Protein AF-A0A7R9SIX2-F1 (afdb_monomer)

Solvent-accessible surface area (backbone atoms only — not comparable to full-atom values): 56191 Å² total; per-residue (Å²): 138,90,87,80,90,85,91,90,81,87,66,89,87,70,52,80,71,59,63,58,69,70,67,70,82,78,74,97,78,80,81,81,71,81,77,77,79,84,80,83,88,87,82,89,87,85,92,86,91,78,95,73,96,77,86,84,90,78,89,86,83,78,88,83,83,97,79,77,93,83,79,78,95,75,85,88,90,85,90,82,92,77,94,72,94,61,91,65,71,63,84,66,77,56,58,68,66,59,56,51,48,49,55,48,62,78,54,49,99,52,55,65,61,62,53,38,64,74,68,63,44,60,74,62,50,53,55,48,56,75,68,67,63,55,70,67,58,32,32,53,49,32,38,51,23,23,48,71,64,33,51,66,56,34,52,53,31,48,76,74,67,30,56,53,69,47,53,51,98,60,31,46,29,28,54,35,31,10,23,61,51,60,30,48,66,42,42,54,52,42,49,77,69,67,29,63,58,75,47,51,25,68,85,39,80,47,36,25,56,39,33,7,22,49,68,29,33,44,68,37,38,53,55,42,49,74,66,70,35,67,78,81,69,67,68,50,96,39,49,82,46,44,64,46,34,8,46,76,44,64,19,45,67,34,42,55,50,44,46,76,74,68,50,73,59,74,47,52,24,67,58,48,35,32,49,58,40,53,19,22,51,72,52,29,44,67,46,36,53,54,41,53,75,74,66,42,66,71,84,46,47,28,51,92,51,39,38,32,28,57,41,34,4,26,56,67,49,29,43,69,39,36,50,57,41,46,78,72,67,46,67,55,69,47,59,27,71,59,39,40,29,37,53,30,41,8,25,55,60,64,22,49,67,40,41,50,56,40,48,75,75,62,33,66,48,70,48,54,28,75,58,42,39,30,26,61,41,35,38,58,45,96,86,66,85,69,49,63,50,49,50,54,42,47,78,68,66,30,67,59,69,55,49,26,80,62,30,44,27,39,52,42,48,23,19,70,70,51,34,37,68,49,38,46,56,48,55,75,68,76,51,60,52,61,48,45,28,77,85,68,52,30,35,51,53,40,27,66,74,52,20,56,72,36,55,56,54,56,51,50,54,57,53,67,30,47,43,71,80,46,67,90,83,50,98,73,37,32,41,36,40,43,48,64,89,55,40,52,89,91,48,94,55,60,47,49,46,61,50,51,36,50,75,68,64,52,52,71,64,50,74,39,44,66,49,45,49,52,54,51,56,36,43,71,48,44,46,61,61,54,51,50,55,51,49,54,50,52,50,49,48,54,51,50,52,52,46,49,43,68,73,66,61,66,73,87,76,69,76,94,80,71,100,83,71,64,78,62,67,61,49,53,58,45,48,55,55,58,65,28,72,67,50,48,49,47,50,54,53,48,52,54,48,49,53,51,50,52,52,51,52,51,51,52,40,72,76,39,50,81,66,41,76,73,38,65,71,55,56,54,51,51,50,45,51,50,48,51,49,53,64,58,61,65,60,78,77,68,86,66,87,54,78,69,54,56,55,50,53,53,50,42,51,53,52,52,53,52,48,48,51,56,57,51,25,65,40,56,72,56,15,53,58,41,47,49,51,54,51,43,52,51,53,49,48,56,50,49,62,72,45,42,62,57,53,49,52,54,25,55,50,44,31,65,68,39,51,89,39,80,61,22,63,41,72,69,47,16,45,52,49,47,53,42,49,47,74,64,74,63,81,59,68,67,64,78,75,47,98,64,82,68,86,52,60,70,64,50,53,52,54,50,51,52,42,45,49,54,47,39,47,48,45,47,52,50,52,52,52,51,44,51,53,54,46,54,53,50,59,74,46,38,67,60,52,28,52,52,49,43,47,55,52,50,41,52,53,47,55,57,72,69,33,79,75,54,67,82,47,60,67,70,60,44,52,50,54,45,54,56,48,45,79,56,78,47,97,85,54,44,60,47,80,40,49,85,83,46,90,82,64,73,87,58,63,66,71,47,51,51,50,46,54,47,54,49,54,57,52,56,72,67,48,74,57,64,69,62,54,50,52,46,51,52,53,57,53,71,65,63,78,75,74,90,84,92,84,88,86,82,89,78,94,72,67,72,68,58,55,53,52,51,50,54,47,53,49,54,53,48,55,56,48,50,55,54,48,52,59,44,50,56,51,51,56,53,50,52,55,51,50,54,53,49,51,53,53,48,51,54,51,51,53,52,51,51,51,53,51,52,53,51,50,53,50,52,53,51,50,53,51,52,50,52,52,50,48,53,51,50,54,52,51,55,55,58,63,72,80,111

InterPro domains:
  IPR002110 Ankyrin repeat [PF12796] (142-232)
  IPR002110 Ankyrin repeat [PF12796] (239-300)
  IPR002110 Ankyrin repeat [PF12796] (360-436)
  IPR002110 Ankyrin repeat [PF13637] (314-359)
  IPR002110 Ankyrin repeat [PR01415] (272-287)
  IPR002110 Ankyrin repeat [PR01415] (389-403)
  IPR002110 Ankyrin repeat [PS50088] (170-202)
  IPR002110 Ankyrin repeat [PS50088] (204-236)
  IPR002110 Ankyrin repeat [PS50088] (271-303)
  IPR002110 Ankyrin repeat [PS50088] (305-337)
  IPR002110 Ankyrin repeat [PS50088] (338-370)
  IPR002110 Ankyrin repeat [PS50088] (371-405)
  IPR002110 Ankyrin repeat [PS50088] (406-438)
  IPR002110 Ankyrin repeat [SM00248] (137-166)
  IPR002110 Ankyrin repeat [SM00248] (170-199)
  IPR002110 Ankyrin repeat [SM00248] (204-233)
  IPR002110 Ankyrin repeat [SM00248] (238-267)
  IPR002110 Ankyrin repeat [SM00248] (271-300)
  IPR002110 Ankyrin repeat [SM00248] (305-334)
  IPR002110 Ankyrin repeat [SM00248] (338-367)

Structure (mmCIF, N/CA/C/O backbone):
data_AF-A0A7R9SIX2-F1
#
_entry.id   AF-A0A7R9SIX2-F1
#
loop_
_atom_site.group_PDB
_atom_site.id
_atom_site.type_symbol
_atom_site.label_atom_id
_atom_site.label_alt_id
_atom_site.label_comp_id
_atom_site.label_asym_id
_atom_site.label_entity_id
_atom_site.label_seq_id
_atom_site.pdbx_PDB_ins_code
_atom_site.Cartn_x
_atom_site.Cartn_y
_atom_site.Cartn_z
_atom_site.occupancy
_atom_site.B_iso_or_equiv
_atom_site.auth_seq_id
_atom_site.auth_comp_id
_atom_site.auth_asym_id
_atom_site.auth_atom_id
_atom_site.pdbx_PDB_model_num
ATOM 1 N N . ASP A 1 1 ? 15.809 14.426 27.561 1.00 26.55 1 ASP A N 1
ATOM 2 C CA . ASP A 1 1 ? 15.326 15.773 27.916 1.00 26.55 1 ASP A CA 1
ATOM 3 C C . ASP A 1 1 ? 14.200 16.134 26.952 1.00 26.55 1 ASP A C 1
ATOM 5 O O . ASP A 1 1 ? 14.434 16.665 25.877 1.00 26.55 1 ASP A O 1
ATOM 9 N N . GLU A 1 2 ? 13.060 15.454 27.067 1.00 22.09 2 GLU A N 1
ATOM 10 C CA . GLU A 1 2 ? 11.894 15.877 27.871 1.00 22.09 2 GLU A CA 1
ATOM 11 C C . GLU A 1 2 ? 11.245 17.170 27.351 1.00 22.09 2 GLU A C 1
ATOM 13 O O . GLU A 1 2 ? 11.534 18.269 27.808 1.00 22.09 2 GLU A O 1
ATOM 18 N N . ASN A 1 3 ? 10.374 17.038 26.346 1.00 22.81 3 ASN A N 1
ATOM 19 C CA . ASN A 1 3 ? 8.930 17.234 26.528 1.00 22.81 3 ASN A CA 1
ATOM 20 C C . ASN A 1 3 ? 8.195 16.962 25.206 1.00 22.81 3 ASN A C 1
ATOM 22 O O . ASN A 1 3 ? 8.352 17.661 24.206 1.00 22.81 3 ASN A O 1
ATOM 26 N N . VAL A 1 4 ? 7.418 15.881 25.223 1.00 26.28 4 VAL A N 1
ATOM 27 C CA . VAL A 1 4 ? 6.617 15.311 24.134 1.00 26.28 4 VAL A CA 1
ATOM 28 C C . VAL A 1 4 ? 5.146 15.348 24.557 1.00 26.28 4 VAL A C 1
ATOM 30 O O . VAL A 1 4 ? 4.855 15.135 25.728 1.00 26.28 4 VAL A O 1
ATOM 33 N N . SER A 1 5 ? 4.254 15.492 23.563 1.00 21.80 5 SER A N 1
ATOM 34 C CA . SER A 1 5 ? 2.783 15.300 23.597 1.00 21.80 5 SER A CA 1
ATOM 35 C C . SER A 1 5 ? 2.000 16.444 24.266 1.00 21.80 5 SER A C 1
ATOM 37 O O . SER A 1 5 ? 2.466 17.025 25.229 1.00 21.80 5 SER A O 1
ATOM 39 N N . VAL A 1 6 ? 0.845 16.939 23.815 1.00 22.84 6 VAL A N 1
ATOM 40 C CA . VAL A 1 6 ? -0.260 16.532 22.921 1.00 22.84 6 VAL A CA 1
ATOM 41 C C . VAL A 1 6 ? -0.715 17.860 22.255 1.00 22.84 6 VAL A C 1
ATOM 43 O O . VAL A 1 6 ? -0.544 18.914 22.850 1.00 22.84 6 VAL A O 1
ATOM 46 N N . VAL A 1 7 ? -1.118 17.969 20.983 1.00 23.61 7 VAL A N 1
ATOM 47 C CA . VAL A 1 7 ? -2.522 17.904 20.551 1.00 23.61 7 VAL A CA 1
ATOM 48 C C . VAL A 1 7 ? -2.615 17.887 19.009 1.00 23.61 7 VAL A C 1
ATOM 50 O O . VAL A 1 7 ? -2.410 18.901 18.342 1.00 23.61 7 VAL A O 1
ATOM 53 N N . PHE A 1 8 ? -3.065 16.762 18.451 1.00 23.70 8 PHE A N 1
ATOM 54 C CA . PHE A 1 8 ? -3.509 16.606 17.062 1.00 23.70 8 PHE A CA 1
ATOM 55 C C . PHE A 1 8 ? -4.979 16.157 17.052 1.00 23.70 8 PHE A C 1
ATOM 57 O O . PHE A 1 8 ? -5.256 15.051 17.484 1.00 23.70 8 PHE A O 1
ATOM 64 N N . SER A 1 9 ? -5.899 16.994 16.552 1.00 25.52 9 SER A N 1
ATOM 65 C CA . SER A 1 9 ? -7.076 16.595 15.738 1.00 25.52 9 SER A CA 1
ATOM 66 C C . SER A 1 9 ? -8.026 17.787 15.523 1.00 25.52 9 SER A C 1
ATOM 68 O O . SER A 1 9 ? -9.092 17.879 16.124 1.00 25.52 9 SER A O 1
ATOM 70 N N . ALA A 1 10 ? -7.629 18.741 14.677 1.00 25.58 10 ALA A N 1
ATOM 71 C CA . ALA A 1 10 ? -8.537 19.696 14.023 1.00 25.58 10 ALA A CA 1
ATOM 72 C C . ALA A 1 10 ? -7.799 20.418 12.879 1.00 25.58 10 ALA A C 1
ATOM 74 O O . ALA A 1 10 ? -7.688 21.640 12.872 1.00 25.58 10 ALA A O 1
ATOM 75 N N . GLN A 1 11 ? -7.204 19.673 11.938 1.00 26.19 11 GLN A N 1
ATOM 76 C CA . GLN A 1 11 ? -6.428 20.290 10.849 1.00 26.19 11 GLN A CA 1
ATOM 77 C C . GLN A 1 11 ? -6.336 19.446 9.565 1.00 26.19 11 GLN A C 1
ATOM 79 O O . GLN A 1 11 ? -5.354 19.528 8.841 1.00 26.19 11 GLN A O 1
ATOM 84 N N . CYS A 1 12 ? -7.371 18.666 9.229 1.00 25.36 12 CYS A N 1
ATOM 85 C CA . CYS A 1 12 ? -7.403 17.900 7.968 1.00 25.36 12 CYS A CA 1
ATOM 86 C C . CYS A 1 12 ? -8.266 18.502 6.842 1.00 25.36 12 CYS A C 1
ATOM 88 O O . CYS A 1 12 ? -8.410 17.873 5.803 1.00 25.36 12 CYS A O 1
ATOM 90 N N . SER A 1 13 ? -8.774 19.737 6.965 1.00 26.16 13 SER A N 1
ATOM 91 C CA . SER A 1 13 ? -9.446 20.426 5.838 1.00 26.16 13 SER A CA 1
ATOM 92 C C . SER A 1 13 ? -8.843 21.781 5.441 1.00 26.16 13 SER A C 1
ATOM 94 O O . SER A 1 13 ? -9.340 22.422 4.521 1.00 26.16 13 SER A O 1
ATOM 96 N N . ARG A 1 14 ? -7.754 22.233 6.085 1.00 27.12 14 ARG A N 1
ATOM 97 C CA . ARG A 1 14 ? -7.149 23.560 5.817 1.00 27.12 14 ARG A CA 1
ATOM 98 C C . ARG A 1 14 ? -5.635 23.585 5.575 1.00 27.12 14 ARG A C 1
ATOM 100 O O . ARG A 1 14 ? -5.094 24.664 5.358 1.00 27.12 14 ARG A O 1
ATOM 107 N N . VAL A 1 15 ? -4.950 22.438 5.565 1.00 27.41 15 VAL A N 1
ATOM 108 C CA . VAL A 1 15 ? -3.484 22.386 5.345 1.00 27.41 15 VAL A CA 1
ATOM 109 C C . VAL A 1 15 ? -3.100 21.946 3.926 1.00 27.41 15 VAL A C 1
ATOM 111 O O . VAL A 1 15 ? -2.023 22.296 3.455 1.00 27.41 15 VAL A O 1
ATOM 114 N N . VAL A 1 16 ? -4.013 21.343 3.156 1.00 29.06 16 VAL A N 1
ATOM 115 C CA . VAL A 1 16 ? -3.736 20.982 1.748 1.00 29.06 16 VAL A CA 1
ATOM 116 C C . VAL A 1 16 ? -3.582 22.218 0.838 1.00 29.06 16 VAL A C 1
ATOM 118 O O . VAL A 1 16 ? -3.000 22.120 -0.233 1.00 29.06 16 VAL A O 1
ATOM 121 N N . SER A 1 17 ? -4.002 23.415 1.270 1.00 28.91 17 SER A N 1
ATOM 122 C CA . SER A 1 17 ? -3.916 24.638 0.455 1.00 28.91 17 SER A CA 1
ATOM 123 C C . SER A 1 17 ? -2.762 25.592 0.795 1.00 28.91 17 SER A C 1
ATOM 125 O O . SER A 1 17 ? -2.601 26.585 0.093 1.00 28.91 17 SER A O 1
ATOM 127 N N . ARG A 1 18 ? -1.965 25.363 1.853 1.00 27.31 18 ARG A N 1
ATOM 128 C CA . ARG A 1 18 ? -0.882 26.304 2.235 1.00 27.31 18 ARG A CA 1
ATOM 129 C C . ARG A 1 18 ? 0.537 25.793 2.007 1.00 27.31 18 ARG A C 1
ATOM 131 O O . ARG A 1 18 ? 1.402 26.618 1.739 1.00 27.31 18 ARG A O 1
ATOM 138 N N . GLU A 1 19 ? 0.762 24.481 1.991 1.00 26.97 19 GLU A N 1
ATOM 139 C CA . GLU A 1 19 ? 2.064 23.916 1.588 1.00 26.97 19 GLU A CA 1
ATOM 140 C C . GLU A 1 19 ? 2.154 23.624 0.081 1.00 26.97 19 GLU A C 1
ATOM 142 O O . GLU A 1 19 ? 3.246 23.564 -0.476 1.00 26.97 19 GLU A O 1
ATOM 147 N N . TRP A 1 20 ? 1.014 23.568 -0.620 1.00 27.20 20 TRP A N 1
ATOM 148 C CA . TRP A 1 20 ? 0.989 23.550 -2.089 1.00 27.20 20 TRP A CA 1
ATOM 149 C C . TRP A 1 20 ? 1.335 24.919 -2.705 1.00 27.20 20 TRP A C 1
ATOM 151 O O . TRP A 1 20 ? 1.938 24.968 -3.773 1.00 27.20 20 TRP A O 1
ATOM 161 N N . CYS A 1 21 ? 1.065 26.034 -2.010 1.00 27.34 21 CYS A N 1
ATOM 162 C CA . CYS A 1 21 ? 1.412 27.384 -2.486 1.00 27.34 21 CYS A CA 1
ATOM 163 C C . CYS A 1 21 ? 2.883 27.785 -2.269 1.00 27.34 21 CYS A C 1
ATOM 165 O O . CYS A 1 21 ? 3.315 28.807 -2.803 1.00 27.34 21 CYS A O 1
ATOM 167 N N . THR A 1 22 ? 3.674 27.028 -1.504 1.00 28.62 22 THR A N 1
ATOM 168 C CA . THR A 1 22 ? 5.099 27.339 -1.276 1.00 28.62 22 THR A CA 1
ATOM 169 C C . THR A 1 22 ? 6.051 26.509 -2.139 1.00 28.62 22 THR A C 1
ATOM 171 O O . THR A 1 22 ? 7.199 26.916 -2.316 1.00 28.62 22 THR A O 1
ATOM 174 N N . MET A 1 23 ? 5.580 25.424 -2.769 1.00 27.36 23 MET A N 1
ATOM 175 C CA . MET A 1 23 ? 6.360 24.656 -3.755 1.00 27.36 23 MET A CA 1
ATOM 176 C C . MET A 1 23 ? 6.171 25.113 -5.212 1.00 27.36 23 MET A C 1
ATOM 178 O O . MET A 1 23 ? 6.936 24.712 -6.086 1.00 27.36 23 MET A O 1
ATOM 182 N N . GLU A 1 24 ? 5.234 26.022 -5.487 1.00 27.50 24 GLU A N 1
ATOM 183 C CA . GLU A 1 24 ? 4.927 26.511 -6.842 1.00 27.50 24 GLU A CA 1
ATOM 184 C C . GLU A 1 24 ? 5.914 27.571 -7.386 1.00 27.50 24 GLU A C 1
ATOM 186 O O . GLU A 1 24 ? 5.662 28.214 -8.401 1.00 27.50 24 GLU A O 1
ATOM 191 N N . LYS A 1 25 ? 7.075 27.772 -6.743 1.00 29.83 25 LYS A N 1
ATOM 192 C CA . LYS A 1 25 ? 8.050 28.808 -7.144 1.00 29.83 25 LYS A CA 1
ATOM 193 C C . LYS A 1 25 ? 9.198 28.351 -8.047 1.00 29.83 25 LYS A C 1
ATOM 195 O O . LYS A 1 25 ? 10.085 29.158 -8.320 1.00 29.83 25 LYS A O 1
ATOM 200 N N . LYS A 1 26 ? 9.212 27.117 -8.562 1.00 32.84 26 LYS A N 1
ATOM 201 C CA . LYS A 1 26 ? 10.248 26.687 -9.526 1.00 32.84 26 LYS A CA 1
ATOM 202 C C . LYS A 1 26 ? 9.713 25.749 -10.619 1.00 32.84 26 LYS A C 1
ATOM 204 O O . LYS A 1 26 ? 9.913 24.546 -10.537 1.00 32.84 26 LYS A O 1
ATOM 209 N N . SER A 1 27 ? 9.060 26.293 -11.653 1.00 26.39 27 SER A N 1
ATOM 210 C CA . SER A 1 27 ? 9.216 25.898 -13.078 1.00 26.39 27 SER A CA 1
ATOM 211 C C . SER A 1 27 ? 8.217 26.649 -14.002 1.00 26.39 27 SER A C 1
ATOM 213 O O . SER A 1 27 ? 7.154 27.059 -13.541 1.00 26.39 27 SER A O 1
ATOM 215 N N . PRO A 1 28 ? 8.531 26.881 -15.296 1.00 29.55 28 PRO A N 1
ATOM 216 C CA . PRO A 1 28 ? 7.933 27.955 -16.110 1.00 29.55 28 PRO A CA 1
ATOM 217 C C . PRO A 1 28 ? 6.726 27.554 -16.997 1.00 29.55 28 PRO A C 1
ATOM 219 O O . PRO A 1 28 ? 6.652 27.966 -18.154 1.00 29.55 28 PRO A O 1
ATOM 222 N N . HIS A 1 29 ? 5.756 26.767 -16.511 1.00 28.55 29 HIS A N 1
ATOM 223 C CA . HIS A 1 29 ? 4.649 26.267 -17.364 1.00 28.55 29 HIS A CA 1
ATOM 224 C C . HIS A 1 29 ? 3.205 26.578 -16.914 1.00 28.55 29 HIS A C 1
ATOM 226 O O . HIS A 1 29 ? 2.261 26.074 -17.515 1.00 28.55 29 HIS A O 1
ATOM 232 N N . ALA A 1 30 ? 2.986 27.472 -15.943 1.00 29.70 30 ALA A N 1
ATOM 233 C CA . ALA A 1 30 ? 1.647 27.742 -15.388 1.00 29.70 30 ALA A CA 1
ATOM 234 C C . ALA A 1 30 ? 0.978 29.073 -15.821 1.00 29.70 30 ALA A C 1
ATOM 236 O O . ALA A 1 30 ? 0.032 29.516 -15.177 1.00 29.70 30 ALA A O 1
ATOM 237 N N . GLN A 1 31 ? 1.414 29.733 -16.904 1.00 31.58 31 GLN A N 1
ATOM 238 C CA . GLN A 1 31 ? 0.835 31.029 -17.322 1.00 31.58 31 GLN A CA 1
ATOM 239 C C . GLN A 1 31 ? -0.328 30.949 -18.330 1.00 31.58 31 GLN A C 1
ATOM 241 O O . GLN A 1 31 ? -0.985 31.958 -18.569 1.00 31.58 31 GLN A O 1
ATOM 246 N N . SER A 1 32 ? -0.662 29.777 -18.881 1.00 29.61 32 SER A N 1
ATOM 247 C CA . SER A 1 32 ? -1.677 29.689 -19.950 1.00 29.61 32 SER A CA 1
ATOM 248 C C . SER A 1 32 ? -3.119 29.440 -19.477 1.00 29.61 32 SER A C 1
ATOM 250 O O . SER A 1 32 ? -4.038 29.562 -20.282 1.00 29.61 32 SER A O 1
ATOM 252 N N . PHE A 1 33 ? -3.357 29.097 -18.205 1.00 25.28 33 PHE A N 1
ATOM 253 C CA . PHE A 1 33 ? -4.696 28.682 -17.738 1.00 25.28 33 PHE A CA 1
ATOM 254 C C . PHE A 1 33 ? -5.484 29.773 -16.991 1.00 25.28 33 PHE A C 1
ATOM 256 O O . PHE A 1 33 ? -6.696 29.660 -16.822 1.00 25.28 33 PHE A O 1
ATOM 263 N N . ALA A 1 34 ? -4.834 30.873 -16.598 1.00 26.48 34 ALA A N 1
ATOM 264 C CA . ALA A 1 34 ? -5.468 31.956 -15.839 1.00 26.48 34 ALA A CA 1
ATOM 265 C C . ALA A 1 34 ? -6.322 32.920 -16.694 1.00 26.48 34 ALA A C 1
ATOM 267 O O . ALA A 1 34 ? -7.000 33.789 -16.147 1.00 26.48 34 ALA A O 1
ATOM 268 N N . HIS A 1 35 ? -6.325 32.778 -18.025 1.00 28.73 35 HIS A N 1
ATOM 269 C CA . HIS A 1 35 ? -7.012 33.714 -18.925 1.00 28.73 35 HIS A CA 1
ATOM 270 C C . HIS A 1 35 ? -8.451 33.295 -19.303 1.00 28.73 35 HIS A C 1
ATOM 272 O O . HIS A 1 35 ? -9.189 34.096 -19.874 1.00 28.73 35 HIS A O 1
ATOM 278 N N . ALA A 1 36 ? -8.887 32.074 -18.965 1.00 28.45 36 ALA A N 1
ATOM 279 C CA . ALA A 1 36 ? -10.140 31.505 -19.483 1.00 28.45 36 ALA A CA 1
ATOM 280 C C . ALA A 1 36 ? -11.365 31.584 -18.541 1.00 28.45 36 ALA A C 1
ATOM 282 O O . ALA A 1 36 ? -12.467 31.257 -18.965 1.00 28.45 36 ALA A O 1
ATOM 283 N N . VAL A 1 37 ? -11.231 32.045 -17.288 1.00 28.47 37 VAL A N 1
ATOM 284 C CA . VAL A 1 37 ? -12.336 32.003 -16.290 1.00 28.47 37 VAL A CA 1
ATOM 285 C C . VAL A 1 37 ? -12.958 33.387 -16.003 1.00 28.47 37 VAL A C 1
ATOM 287 O O . VAL A 1 37 ? -13.788 33.546 -15.116 1.00 28.47 37 VAL A O 1
ATOM 290 N N . LYS A 1 38 ? -12.617 34.424 -16.780 1.00 28.33 38 LYS A N 1
ATOM 291 C CA . LYS A 1 38 ? -13.071 35.811 -16.533 1.00 28.33 38 LYS A CA 1
ATOM 292 C C . LYS A 1 38 ? -14.392 36.233 -17.195 1.00 28.33 38 LYS A C 1
ATOM 294 O O . LYS A 1 38 ? -14.785 37.385 -17.033 1.00 28.33 38 LYS A O 1
ATOM 299 N N . HIS A 1 39 ? -15.106 35.347 -17.888 1.00 30.78 39 HIS A N 1
ATOM 300 C CA . HIS A 1 39 ? -16.337 35.726 -18.592 1.00 30.78 39 HIS A CA 1
ATOM 301 C C . HIS A 1 39 ? -17.495 34.758 -18.347 1.00 30.78 39 HIS A C 1
ATOM 303 O O . HIS A 1 39 ? -17.696 33.841 -19.129 1.00 30.78 39 HIS A O 1
ATOM 309 N N . LEU A 1 40 ? -18.289 35.018 -17.301 1.00 25.77 40 LEU A N 1
ATOM 310 C CA . LEU A 1 40 ? -19.708 34.641 -17.192 1.00 25.77 40 LEU A CA 1
ATOM 311 C C . LEU A 1 40 ? -20.410 35.624 -16.215 1.00 25.77 40 LEU A C 1
ATOM 313 O O . LEU A 1 40 ? -19.867 35.876 -15.138 1.00 25.77 40 LEU A O 1
ATOM 317 N N . PRO A 1 41 ? -21.561 36.238 -16.572 1.00 26.70 41 PRO A N 1
ATOM 318 C CA . PRO A 1 41 ? -22.176 37.329 -15.802 1.00 26.70 41 PRO A CA 1
ATOM 319 C C . PRO A 1 41 ? -23.240 36.852 -14.780 1.00 26.70 41 PRO A C 1
ATOM 321 O O . PRO A 1 41 ? -23.784 35.758 -14.936 1.00 26.70 41 PRO A O 1
ATOM 324 N N . PRO A 1 42 ? -23.604 37.672 -13.766 1.00 30.72 42 PRO A N 1
ATOM 325 C CA . PRO A 1 42 ? -24.564 37.310 -12.717 1.00 30.72 42 PRO A CA 1
ATOM 326 C C . PRO A 1 42 ? -25.994 37.820 -13.004 1.00 30.72 42 PRO A C 1
ATOM 328 O O . PRO A 1 42 ? -26.175 38.896 -13.577 1.00 30.72 42 PRO A O 1
ATOM 331 N N . LYS A 1 43 ? -27.032 37.111 -12.529 1.00 22.89 43 LYS A N 1
ATOM 332 C CA . LYS A 1 43 ? -28.416 37.629 -12.449 1.00 22.89 43 LYS A CA 1
ATOM 333 C C . LYS A 1 43 ? -29.010 37.515 -11.028 1.00 22.89 43 LYS A C 1
ATOM 335 O O . LYS A 1 43 ? -29.109 36.428 -10.478 1.00 22.89 43 LYS A O 1
ATOM 340 N N . ARG A 1 44 ? -29.363 38.710 -10.515 1.00 24.61 44 ARG A N 1
ATOM 341 C CA . ARG A 1 44 ? -30.387 39.204 -9.542 1.00 24.61 44 ARG A CA 1
ATOM 342 C C . ARG A 1 44 ? -31.566 38.258 -9.208 1.00 24.61 44 ARG A C 1
ATOM 344 O O . ARG A 1 44 ? -31.901 37.454 -10.062 1.00 24.61 44 ARG A O 1
ATOM 351 N N . GLN A 1 45 ? -32.357 38.354 -8.122 1.00 24.42 45 GLN A N 1
ATOM 352 C CA . GLN A 1 45 ? -32.664 39.279 -6.987 1.00 24.42 45 GLN A CA 1
ATOM 353 C C . GLN A 1 45 ? -33.675 38.494 -6.076 1.00 24.42 45 GLN A C 1
ATOM 355 O O . GLN A 1 45 ? -34.282 37.567 -6.598 1.00 24.42 45 GLN A O 1
ATOM 360 N N . GLN A 1 46 ? -33.920 38.683 -4.765 1.00 23.06 46 GLN A N 1
ATOM 361 C CA . GLN A 1 46 ? -34.574 39.800 -4.032 1.00 23.06 46 GLN A CA 1
ATOM 362 C C . GLN A 1 46 ? -34.723 39.354 -2.539 1.00 23.06 46 GLN A C 1
ATOM 364 O O . GLN A 1 46 ? -35.149 38.233 -2.292 1.00 23.06 46 GLN A O 1
ATOM 369 N N . SER A 1 47 ? -34.124 40.047 -1.558 1.00 23.66 47 SER A N 1
ATOM 370 C CA . SER A 1 47 ? -34.707 40.989 -0.562 1.00 23.66 47 SER A CA 1
ATOM 371 C C . SER A 1 47 ? -35.551 40.415 0.599 1.00 23.66 47 SER A C 1
ATOM 373 O O . SER A 1 47 ? -36.623 39.866 0.371 1.00 23.66 47 SER A O 1
ATOM 375 N N . GLY A 1 48 ? -35.134 40.707 1.843 1.00 22.81 48 GLY A N 1
ATOM 376 C CA . GLY A 1 48 ? -35.966 40.635 3.056 1.00 22.81 48 GLY A CA 1
ATOM 377 C C . GLY A 1 48 ? -35.151 40.619 4.358 1.00 22.81 48 GLY A C 1
ATOM 378 O O . GLY A 1 48 ? -34.695 39.571 4.790 1.00 22.81 48 GLY A O 1
ATOM 379 N N . SER A 1 49 ? -34.938 41.786 4.963 1.00 21.42 49 SER A N 1
ATOM 380 C CA . SER A 1 49 ? -34.153 42.032 6.182 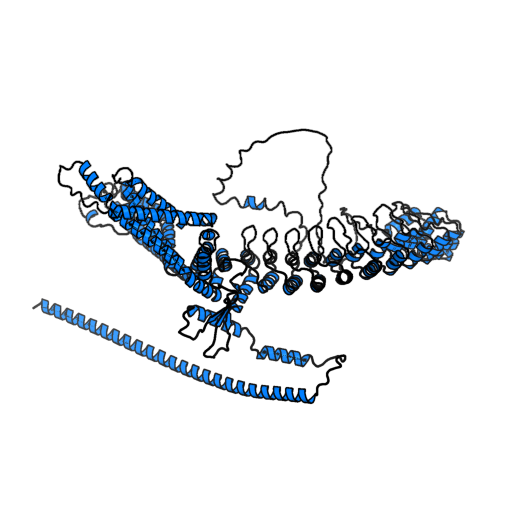1.00 21.42 49 SER A CA 1
ATOM 381 C C . SER A 1 49 ? -34.838 41.580 7.479 1.00 21.42 49 SER A C 1
ATOM 383 O O . SER A 1 49 ? -35.975 41.982 7.706 1.00 21.42 49 SER A O 1
ATOM 385 N N . LEU A 1 50 ? -34.112 40.922 8.394 1.00 22.86 50 LEU A N 1
ATOM 386 C CA . LEU A 1 50 ? -34.260 41.133 9.843 1.00 22.86 50 LEU A CA 1
ATOM 387 C C . LEU A 1 50 ? -32.995 40.668 10.594 1.00 22.86 50 LEU A C 1
ATOM 389 O O . LEU A 1 50 ? -32.545 39.536 10.446 1.00 22.86 50 LEU A O 1
ATOM 393 N N . ASN A 1 51 ? -32.416 41.578 11.380 1.00 23.25 51 ASN A N 1
ATOM 394 C CA . ASN A 1 51 ? -31.275 41.352 12.267 1.00 23.25 51 ASN A CA 1
ATOM 395 C C . ASN A 1 51 ? -31.651 40.399 13.411 1.00 23.25 51 ASN A C 1
ATOM 397 O O . ASN A 1 51 ? -32.390 40.810 14.301 1.00 23.25 51 ASN A O 1
ATOM 401 N N . VAL A 1 52 ? -31.061 39.200 13.453 1.00 24.67 52 VAL A N 1
ATOM 402 C CA . VAL A 1 52 ? -30.807 38.445 14.693 1.00 24.67 52 VAL A CA 1
ATOM 403 C C . VAL A 1 52 ? -29.466 37.723 14.544 1.00 24.67 52 VAL A C 1
ATOM 405 O O . VAL A 1 52 ? -29.223 37.004 13.578 1.00 24.67 52 VAL A O 1
ATOM 408 N N . ARG A 1 53 ? -28.571 37.969 15.499 1.00 22.11 53 ARG A N 1
ATOM 409 C CA . ARG A 1 53 ? -27.229 37.394 15.616 1.00 22.11 53 ARG A CA 1
ATOM 410 C C . ARG A 1 53 ? -27.369 35.910 15.994 1.00 22.11 53 ARG A C 1
ATOM 412 O O . ARG A 1 53 ? -27.755 35.611 17.117 1.00 22.11 53 ARG A O 1
ATOM 419 N N . LEU A 1 54 ? -27.095 35.006 15.054 1.00 22.16 54 LEU A N 1
ATOM 420 C CA . LEU A 1 54 ? -27.033 33.553 15.259 1.00 22.16 54 LEU A CA 1
ATOM 421 C C . LEU A 1 54 ? -25.607 33.082 14.944 1.00 22.16 54 LEU A C 1
ATOM 423 O O . LEU A 1 54 ? -25.205 33.042 13.783 1.00 22.16 54 LEU A O 1
ATOM 427 N N . GLU A 1 55 ? -24.839 32.758 15.983 1.00 23.34 55 GLU A N 1
ATOM 428 C CA . GLU A 1 55 ? -23.591 31.996 15.869 1.00 23.34 55 GLU A CA 1
ATOM 429 C C . GLU A 1 55 ? -23.915 30.488 15.858 1.00 23.34 55 GLU A C 1
ATOM 431 O O . GLU A 1 55 ? -24.657 30.027 16.727 1.00 23.34 55 GLU A O 1
ATOM 436 N N . PRO A 1 56 ? -23.390 29.696 14.903 1.00 25.78 56 PRO A N 1
ATOM 437 C CA . PRO A 1 56 ? -23.506 28.243 14.927 1.00 25.78 56 PRO A CA 1
ATOM 438 C C . PRO A 1 56 ? -22.332 27.590 15.677 1.00 25.78 56 PRO A C 1
ATOM 440 O O . PRO A 1 56 ? -21.165 27.730 15.307 1.00 25.78 56 PRO A O 1
ATOM 443 N N . ILE A 1 57 ? -22.688 26.831 16.715 1.00 22.89 57 ILE A N 1
ATOM 444 C CA . ILE A 1 57 ? -21.837 25.968 17.542 1.00 22.89 57 ILE A CA 1
ATOM 445 C C . ILE A 1 57 ? -21.370 24.761 16.709 1.00 22.89 57 ILE A C 1
ATOM 447 O O . ILE A 1 57 ? -22.187 23.982 16.218 1.00 22.89 57 ILE A O 1
ATOM 451 N N . LEU A 1 58 ? -20.051 24.597 16.554 1.00 25.08 58 LEU A N 1
ATOM 452 C CA . LEU A 1 58 ? -19.407 23.456 15.894 1.00 25.08 58 LEU A CA 1
ATOM 453 C C . LEU A 1 58 ? -18.499 22.731 16.899 1.00 25.08 58 LEU A C 1
ATOM 455 O O . LEU A 1 58 ? -17.497 23.274 17.365 1.00 25.08 58 LEU A O 1
ATOM 459 N N . ASN A 1 59 ? -18.916 21.501 17.208 1.00 24.34 59 ASN A N 1
ATOM 460 C CA . ASN A 1 59 ? -18.343 20.516 18.124 1.00 24.34 59 ASN A CA 1
ATOM 461 C C . ASN A 1 59 ? -16.825 20.307 17.996 1.00 24.34 59 ASN A C 1
ATOM 463 O O . ASN A 1 59 ? -16.297 20.084 16.903 1.00 24.34 59 ASN A O 1
ATOM 467 N N . ARG A 1 60 ? -16.160 20.251 19.157 1.00 22.75 60 ARG A N 1
ATOM 468 C CA . ARG A 1 60 ? -14.859 19.611 19.381 1.00 22.75 60 ARG A CA 1
ATOM 469 C C . ARG A 1 60 ? -15.107 18.243 20.023 1.00 22.75 60 ARG A C 1
ATOM 471 O O . ARG A 1 60 ? -15.852 18.155 20.984 1.00 22.75 60 ARG A O 1
ATOM 478 N N . SER A 1 61 ? -14.454 17.202 19.520 1.00 23.94 61 SER A N 1
ATOM 479 C CA . SER A 1 61 ? -14.239 15.948 20.253 1.00 23.94 61 SER A CA 1
ATOM 480 C C . SER A 1 61 ? -12.846 15.439 19.886 1.00 23.94 61 SER A C 1
ATOM 482 O O . SER A 1 61 ? -12.620 14.973 18.763 1.00 23.94 61 SER A O 1
ATOM 484 N N . LYS A 1 62 ? -11.895 15.633 20.803 1.00 24.94 62 LYS A N 1
ATOM 485 C CA . LYS A 1 62 ? -10.541 15.073 20.752 1.00 24.94 62 LYS A CA 1
ATOM 486 C C . LYS A 1 62 ? -10.531 13.723 21.460 1.00 24.94 62 LYS A C 1
ATOM 488 O O . LYS A 1 62 ? -11.215 13.536 22.456 1.00 24.94 62 LYS A O 1
ATOM 493 N N . TRP A 1 63 ? -9.749 12.819 20.892 1.00 22.45 63 TRP A N 1
ATOM 494 C CA . TRP A 1 63 ? -9.502 11.455 21.343 1.00 22.45 63 TRP A CA 1
ATOM 495 C C . TRP A 1 63 ? -8.467 11.444 22.483 1.00 22.45 63 TRP A C 1
ATOM 497 O O . TRP A 1 63 ? -7.523 12.234 22.437 1.00 22.45 63 TRP A O 1
ATOM 507 N N . ILE A 1 64 ? -8.636 10.557 23.471 1.00 24.17 64 ILE A N 1
ATOM 508 C CA . ILE A 1 64 ? -7.700 10.315 24.586 1.00 24.17 64 ILE A CA 1
ATOM 509 C C . ILE A 1 64 ? -7.228 8.850 24.523 1.00 24.17 64 ILE A C 1
ATOM 511 O O . ILE A 1 64 ? -8.042 7.951 24.317 1.00 24.17 64 ILE A O 1
ATOM 515 N N . ASP A 1 65 ? -5.915 8.638 24.669 1.00 22.14 65 ASP A N 1
ATOM 516 C CA . ASP A 1 65 ? -5.222 7.338 24.668 1.00 22.14 65 ASP A CA 1
ATOM 517 C C . ASP A 1 65 ? -5.405 6.557 26.001 1.00 22.14 65 ASP A C 1
ATOM 519 O O . ASP A 1 65 ? -5.387 7.167 27.072 1.00 22.14 65 ASP A O 1
ATOM 523 N N . PRO A 1 66 ? -5.499 5.208 25.989 1.00 25.19 66 PRO A N 1
ATOM 524 C CA . PRO A 1 66 ? -5.820 4.391 27.167 1.00 25.19 66 PRO A CA 1
ATOM 525 C C . PRO A 1 66 ? -4.588 3.761 27.858 1.00 25.19 66 PRO A C 1
ATOM 527 O O . PRO A 1 66 ? -4.476 2.535 27.938 1.00 25.19 66 PRO A O 1
ATOM 530 N N . LYS A 1 67 ? -3.639 4.563 28.370 1.00 24.22 67 LYS A N 1
ATOM 531 C CA . LYS A 1 67 ? -2.465 4.024 29.108 1.00 24.22 67 LYS A CA 1
ATOM 532 C C . LYS A 1 67 ? -2.169 4.580 30.504 1.00 24.22 67 LYS A C 1
ATOM 534 O O . LYS A 1 67 ? -1.339 3.985 31.184 1.00 24.22 67 LYS A O 1
ATOM 539 N N . ASP A 1 68 ? -2.906 5.568 31.005 1.00 26.56 68 ASP A N 1
ATOM 540 C CA . ASP A 1 68 ? -2.566 6.204 32.294 1.00 26.56 68 ASP A CA 1
ATOM 541 C C . ASP A 1 68 ? -3.390 5.734 33.510 1.00 26.56 68 ASP A C 1
ATOM 543 O O . ASP A 1 68 ? -3.328 6.326 34.585 1.00 26.56 68 ASP A O 1
ATOM 547 N N . TRP A 1 69 ? -4.125 4.622 33.419 1.00 26.33 69 TRP A N 1
ATOM 548 C CA . TRP A 1 69 ? -5.072 4.225 34.475 1.00 26.33 69 TRP A CA 1
ATOM 549 C C . TRP A 1 69 ? -4.497 3.409 35.653 1.00 26.33 69 TRP A C 1
ATOM 551 O O . TRP A 1 69 ? -5.231 2.647 36.281 1.00 26.33 69 TRP A O 1
ATOM 561 N N . ARG A 1 70 ? -3.198 3.525 35.988 1.00 24.72 70 ARG A N 1
ATOM 562 C CA . ARG A 1 70 ? -2.629 2.792 37.150 1.00 24.72 70 ARG A CA 1
ATOM 563 C C . ARG A 1 70 ? -1.634 3.508 38.068 1.00 24.72 70 ARG A C 1
ATOM 565 O O . ARG A 1 70 ? -1.193 2.871 39.021 1.00 24.72 70 ARG A O 1
ATOM 572 N N . GLN A 1 71 ? -1.308 4.787 37.898 1.00 25.58 71 GLN A N 1
ATOM 573 C CA . GLN A 1 71 ? -0.383 5.460 38.828 1.00 25.58 71 GLN A CA 1
ATOM 574 C C . GLN A 1 71 ? -0.706 6.946 39.027 1.00 25.58 71 GLN A C 1
ATOM 576 O O . GLN A 1 71 ? -0.056 7.790 38.430 1.00 25.58 71 GLN A O 1
ATOM 581 N N . SER A 1 72 ? -1.666 7.267 39.898 1.00 23.14 72 SER A N 1
ATOM 582 C CA . SER A 1 72 ? -1.685 8.543 40.647 1.00 23.14 72 SER A CA 1
ATOM 583 C C . SER A 1 72 ? -2.828 8.581 41.669 1.00 23.14 72 SER A C 1
ATOM 585 O O . SER A 1 72 ? -3.746 9.392 41.618 1.00 23.14 72 SER A O 1
ATOM 587 N N . ILE A 1 73 ? -2.754 7.700 42.667 1.00 30.28 73 ILE A N 1
ATOM 588 C CA . ILE A 1 73 ? -3.242 8.070 43.998 1.00 30.28 73 ILE A CA 1
ATOM 589 C C . ILE A 1 73 ? -2.094 8.867 44.617 1.00 30.28 73 ILE A C 1
ATOM 591 O O . ILE A 1 73 ? -1.107 8.251 45.011 1.00 30.28 73 ILE A O 1
ATOM 595 N N . ASN A 1 74 ? -2.172 10.202 44.574 1.00 22.95 74 ASN A N 1
ATOM 596 C CA . ASN A 1 74 ? -1.695 11.149 45.597 1.00 22.95 74 ASN A CA 1
ATOM 597 C C . ASN A 1 74 ? -1.640 12.596 45.059 1.00 22.95 74 ASN A C 1
ATOM 599 O O . ASN A 1 74 ? -1.167 12.833 43.955 1.00 22.95 74 ASN A O 1
ATOM 603 N N . GLU A 1 75 ? -2.068 13.524 45.925 1.00 23.98 75 GLU A N 1
ATOM 604 C CA . GLU A 1 75 ? -1.708 14.956 45.987 1.00 23.98 75 GLU A CA 1
ATOM 605 C C . GLU A 1 75 ? -2.417 15.981 45.061 1.00 23.98 75 GLU A C 1
ATOM 607 O O . GLU A 1 75 ? -2.062 16.216 43.916 1.00 23.98 75 GLU A O 1
ATOM 612 N N . THR A 1 76 ? -3.438 16.617 45.660 1.00 24.30 76 THR A N 1
ATOM 613 C CA . THR A 1 76 ? -3.661 18.076 45.838 1.00 24.30 76 THR A CA 1
ATOM 614 C C . THR A 1 76 ? -3.537 19.089 44.678 1.00 24.30 76 THR A C 1
ATOM 616 O O . THR A 1 76 ? -2.454 19.371 44.187 1.00 24.30 76 THR A O 1
ATOM 619 N N . GLU A 1 77 ? -4.665 19.799 44.495 1.00 24.41 77 GLU A N 1
ATOM 620 C CA . GLU A 1 77 ? -4.852 21.248 44.232 1.00 24.41 77 GLU A CA 1
ATOM 621 C C . GLU A 1 77 ? -4.998 21.830 42.799 1.00 24.41 77 GLU A C 1
ATOM 623 O O . GLU A 1 77 ? -4.090 21.831 41.978 1.00 24.41 77 GLU A O 1
ATOM 628 N N . ALA A 1 78 ? -6.173 22.474 42.644 1.00 23.42 78 ALA A N 1
ATOM 629 C CA . ALA A 1 78 ? -6.487 23.770 42.017 1.00 23.42 78 ALA A CA 1
ATOM 630 C C . ALA A 1 78 ? -6.683 23.910 40.484 1.00 23.42 78 ALA A C 1
ATOM 632 O O . ALA A 1 78 ? -5.751 24.038 39.700 1.00 23.42 78 ALA A O 1
ATOM 633 N N . ASP A 1 79 ? -7.973 24.024 40.133 1.00 23.69 79 ASP A N 1
ATOM 634 C CA . ASP A 1 79 ? -8.622 24.957 39.196 1.00 23.69 79 ASP A CA 1
ATOM 635 C C . ASP A 1 79 ? -8.031 25.200 37.794 1.00 23.69 79 ASP A C 1
ATOM 637 O O . ASP A 1 79 ? -7.216 26.090 37.587 1.00 23.69 79 ASP A O 1
ATOM 641 N N . THR A 1 80 ? -8.639 24.570 36.778 1.00 23.47 80 THR A N 1
ATOM 642 C CA . THR A 1 80 ? -9.096 25.271 35.559 1.00 23.47 80 THR A CA 1
ATOM 643 C C . THR A 1 80 ? -10.336 24.577 34.984 1.00 23.47 80 THR A C 1
ATOM 645 O O . THR A 1 80 ? -10.346 23.379 34.719 1.00 23.47 80 THR A O 1
ATOM 648 N N . VAL A 1 81 ? -11.414 25.345 34.824 1.00 29.70 81 VAL A N 1
ATOM 649 C CA . VAL A 1 81 ? -12.700 24.909 34.266 1.00 29.70 81 VAL A CA 1
ATOM 650 C C . VAL A 1 81 ? -12.612 24.865 32.736 1.00 29.70 81 VAL A C 1
ATOM 652 O O . VAL A 1 81 ? -12.310 25.878 32.106 1.00 29.70 81 VAL A O 1
ATOM 655 N N . SER A 1 82 ? -12.952 23.725 32.133 1.00 22.52 82 SER A N 1
ATOM 656 C CA . SER A 1 82 ? -13.453 23.650 30.756 1.00 22.52 82 SER A CA 1
ATOM 657 C C . SER A 1 82 ? -14.574 22.615 30.682 1.00 22.52 82 SER A C 1
ATOM 659 O O . SER A 1 82 ? -14.347 21.429 30.909 1.00 22.52 82 SER A O 1
ATOM 661 N N . GLU A 1 83 ? -15.779 23.100 30.391 1.00 32.09 83 GLU A N 1
ATOM 662 C CA . GLU A 1 83 ? -16.997 22.330 30.140 1.00 32.09 83 GLU A CA 1
ATOM 663 C C . GLU A 1 83 ? -16.814 21.393 28.932 1.00 32.09 83 GLU A C 1
ATOM 665 O O . GLU A 1 83 ? -16.659 21.854 27.801 1.00 32.09 83 GLU A O 1
ATOM 670 N N . GLU A 1 84 ? -16.883 20.078 29.153 1.00 24.31 84 GLU A N 1
ATOM 671 C CA . GLU A 1 84 ? -17.180 19.093 28.110 1.00 24.31 84 GLU A CA 1
ATOM 672 C C . GLU A 1 84 ? -18.304 18.163 28.584 1.00 24.31 84 GLU A C 1
ATOM 674 O O . GLU A 1 84 ? -18.252 17.526 29.636 1.00 24.31 84 GLU A O 1
ATOM 679 N N . THR A 1 85 ? -19.355 18.128 27.769 1.00 25.66 85 THR A N 1
ATOM 680 C CA . THR A 1 85 ? -20.577 17.342 27.901 1.00 25.66 85 THR A CA 1
ATOM 681 C C . THR A 1 85 ? -20.291 15.844 27.830 1.00 25.66 85 THR A C 1
ATOM 683 O O . THR A 1 85 ? -20.410 15.214 26.781 1.00 25.66 85 THR A O 1
ATOM 686 N N . THR A 1 86 ? -19.990 15.255 28.977 1.00 22.16 86 THR A N 1
ATOM 687 C CA . THR A 1 86 ? -20.553 13.960 29.348 1.00 22.16 86 THR A CA 1
ATOM 688 C C . THR A 1 86 ? -21.707 14.272 30.288 1.00 22.16 86 THR A C 1
ATOM 690 O O . THR A 1 86 ? -21.531 15.029 31.238 1.00 22.16 86 THR A O 1
ATOM 693 N N . ILE A 1 87 ? -22.888 13.680 30.095 1.00 26.27 87 ILE A N 1
ATOM 694 C CA . ILE A 1 87 ? -23.787 13.483 31.241 1.00 26.27 87 ILE A CA 1
ATOM 695 C C . ILE A 1 87 ? -23.158 12.343 32.054 1.00 26.27 87 ILE A C 1
ATOM 697 O O . ILE A 1 87 ? -23.704 11.251 32.176 1.00 26.27 87 ILE A O 1
ATOM 701 N N . SER A 1 88 ? -21.964 12.595 32.590 1.00 23.00 88 SER A N 1
ATOM 702 C CA . SER A 1 88 ? -21.645 12.141 33.924 1.00 23.00 88 SER A CA 1
ATOM 703 C C . SER A 1 88 ? -22.575 12.968 34.804 1.00 23.00 88 SER A C 1
ATOM 705 O O . SER A 1 88 ? -22.243 14.050 35.275 1.00 23.00 88 SER A O 1
ATOM 707 N N . LEU A 1 89 ? -23.821 12.489 34.933 1.00 24.38 89 LEU A N 1
ATOM 708 C CA . LEU A 1 89 ? -24.666 12.872 36.055 1.00 24.38 89 LEU A CA 1
ATOM 709 C C . LEU A 1 89 ? -23.755 12.728 37.255 1.00 24.38 89 LEU A C 1
ATOM 711 O O . LEU A 1 89 ? -23.165 11.653 37.431 1.00 24.38 89 LEU A O 1
ATOM 715 N N . PRO A 1 90 ? -23.489 13.830 37.945 1.00 27.36 90 PRO A N 1
ATOM 716 C CA . PRO A 1 90 ? -22.286 13.889 38.704 1.00 27.36 90 PRO A CA 1
ATOM 717 C C . PRO A 1 90 ? -22.444 12.848 39.804 1.00 27.36 90 PRO A C 1
ATOM 719 O O . PRO A 1 90 ? -23.361 12.903 40.621 1.00 27.36 90 PRO A O 1
ATOM 722 N N . LEU A 1 91 ? -21.475 11.943 39.900 1.00 31.27 91 LEU A N 1
ATOM 723 C CA . LEU A 1 91 ? -21.135 11.338 41.181 1.00 31.27 91 LEU A CA 1
ATOM 724 C C . LEU A 1 91 ? -20.627 12.422 42.169 1.00 31.27 91 LEU A C 1
ATOM 726 O O . LEU A 1 91 ? -19.892 12.125 43.100 1.00 31.27 91 LEU A O 1
ATOM 730 N N . THR A 1 92 ? -21.084 13.682 42.061 1.00 37.47 92 THR A N 1
ATOM 731 C CA . THR A 1 92 ? -21.283 14.600 43.184 1.00 37.47 92 THR A CA 1
ATOM 732 C C . THR A 1 92 ? -22.491 14.140 43.991 1.00 37.47 92 THR A C 1
ATOM 734 O O . THR A 1 92 ? -23.373 14.912 44.363 1.00 37.47 92 THR A O 1
ATOM 737 N N . VAL A 1 93 ? -22.497 12.867 44.359 1.00 43.16 93 VAL A N 1
ATOM 738 C CA . VAL A 1 93 ? -23.207 12.410 45.540 1.00 43.16 93 VAL A CA 1
ATOM 739 C C . VAL A 1 93 ? -22.344 12.879 46.724 1.00 43.16 93 VAL A C 1
ATOM 741 O O . VAL A 1 93 ? -21.658 12.111 47.375 1.00 43.16 93 VAL A O 1
ATOM 744 N N . CYS A 1 94 ? -22.293 14.210 46.877 1.00 49.12 94 CYS A N 1
ATOM 745 C CA . CYS A 1 94 ? -21.473 15.035 47.763 1.00 49.12 94 CYS A CA 1
ATOM 746 C C . CYS A 1 94 ? -19.970 14.733 47.846 1.00 49.12 94 CYS A C 1
ATOM 748 O O . CYS A 1 94 ? -19.546 13.709 48.373 1.00 49.12 94 CYS A O 1
ATOM 750 N N . LYS A 1 95 ? -19.129 15.736 47.542 1.00 46.28 95 LYS A N 1
ATOM 751 C CA . LYS A 1 95 ? -17.810 15.799 48.184 1.00 46.28 95 LYS A CA 1
ATOM 752 C C . LYS A 1 95 ? -18.055 15.753 49.693 1.00 46.28 95 LYS A C 1
ATOM 754 O O . LYS A 1 95 ? -18.616 16.691 50.262 1.00 46.28 95 LYS A O 1
ATOM 759 N N . LYS A 1 96 ? -17.667 14.646 50.331 1.00 54.25 96 LYS A N 1
ATOM 760 C CA . LYS A 1 96 ? -17.817 14.401 51.775 1.00 54.25 96 LYS A CA 1
ATOM 761 C C . LYS A 1 96 ? -17.375 15.618 52.596 1.00 54.25 96 LYS A C 1
ATOM 763 O O . LYS A 1 96 ? -18.000 15.955 53.592 1.00 54.25 96 LYS A O 1
ATOM 768 N N . GLU A 1 97 ? -16.350 16.323 52.127 1.00 56.12 97 GLU A N 1
ATOM 769 C CA . GLU A 1 97 ? -15.806 17.537 52.737 1.00 56.12 97 GLU A CA 1
ATOM 770 C C . GLU A 1 97 ? -16.733 18.760 52.677 1.00 56.12 97 GLU A C 1
ATOM 772 O O . GLU A 1 97 ? -16.823 19.486 53.663 1.00 56.12 97 GLU A O 1
ATOM 777 N N . GLU A 1 98 ? -17.446 18.995 51.573 1.00 58.66 98 GLU A N 1
ATOM 778 C CA . GLU A 1 98 ? -18.377 20.129 51.440 1.00 58.66 98 GLU A CA 1
ATOM 779 C C . GLU A 1 98 ? -19.624 19.926 52.297 1.00 58.66 98 GLU A C 1
ATOM 781 O O . GLU A 1 98 ? -20.069 20.853 52.973 1.00 58.66 98 GLU A O 1
ATOM 786 N N . LEU A 1 99 ? -20.133 18.692 52.342 1.00 62.75 99 LEU A N 1
ATOM 787 C CA . LEU A 1 99 ? -21.254 18.318 53.200 1.00 62.75 99 LEU A CA 1
ATOM 788 C C . LEU A 1 99 ? -20.882 18.473 54.688 1.00 62.75 99 LEU A C 1
ATOM 790 O O . LEU A 1 99 ? -21.630 19.058 55.468 1.00 62.75 99 LEU A O 1
ATOM 794 N N . ILE A 1 100 ? -19.687 18.014 55.077 1.00 63.91 100 ILE A N 1
ATOM 795 C CA . ILE A 1 100 ? -19.170 18.157 56.446 1.00 63.91 100 ILE A CA 1
ATOM 796 C C . ILE A 1 100 ? -18.917 19.630 56.800 1.00 63.91 100 ILE A C 1
ATOM 798 O O . ILE A 1 100 ? -19.245 20.043 57.911 1.00 63.91 100 ILE A O 1
ATOM 802 N N . ARG A 1 101 ? -18.371 20.444 55.883 1.00 63.31 101 ARG A N 1
ATOM 803 C CA . ARG A 1 101 ? -18.214 21.898 56.087 1.00 63.31 101 ARG A CA 1
ATOM 804 C C . ARG A 1 101 ? -19.562 22.589 56.253 1.00 63.31 101 ARG A C 1
ATOM 806 O O . ARG A 1 101 ? -19.691 23.418 57.147 1.00 63.31 101 ARG A O 1
ATOM 813 N N . PHE A 1 102 ? -20.556 22.226 55.444 1.00 65.25 102 PHE A N 1
ATOM 814 C CA . PHE A 1 102 ? -21.917 22.742 55.560 1.00 65.25 102 PHE A CA 1
ATOM 815 C C . PHE A 1 102 ? -22.505 22.438 56.942 1.00 65.25 102 PHE A C 1
ATOM 817 O O . PHE A 1 102 ? -22.886 23.366 57.657 1.00 65.25 102 PHE A O 1
ATOM 824 N N . PHE A 1 103 ? -22.478 21.173 57.368 1.00 66.62 103 PHE A N 1
ATOM 825 C CA . PHE A 1 103 ? -22.970 20.793 58.690 1.00 66.62 103 PHE A CA 1
ATOM 826 C C . PHE A 1 103 ? -22.212 21.507 59.816 1.00 66.62 103 PHE A C 1
ATOM 828 O O . PHE A 1 103 ? -22.836 22.030 60.732 1.00 66.62 103 PHE A O 1
ATOM 835 N N . ARG A 1 104 ? -20.882 21.631 59.726 1.00 67.81 104 ARG A N 1
ATOM 836 C CA . ARG A 1 104 ? -20.085 22.393 60.705 1.00 67.81 104 ARG A CA 1
ATOM 837 C C . ARG A 1 104 ? -20.413 23.892 60.716 1.00 67.81 104 ARG A C 1
ATOM 839 O O . ARG A 1 104 ? -20.399 24.496 61.780 1.00 67.81 104 ARG A O 1
ATOM 846 N N . SER A 1 105 ? -20.738 24.489 59.568 1.00 66.19 105 SER A N 1
ATOM 847 C CA . SER A 1 105 ? -21.103 25.911 59.474 1.00 66.19 105 SER A CA 1
ATOM 848 C C . SER A 1 105 ? -22.478 26.223 60.075 1.00 66.19 105 SER A C 1
ATOM 850 O O . SER A 1 105 ? -22.626 27.245 60.736 1.00 66.19 105 SER A O 1
ATOM 852 N N . GLU A 1 106 ? -23.456 25.328 59.907 1.00 64.62 106 GLU A N 1
ATOM 853 C CA . GLU A 1 106 ? -24.811 25.487 60.460 1.00 64.62 106 GLU A CA 1
ATOM 854 C C . GLU A 1 106 ? -24.866 25.179 61.971 1.00 64.62 106 GLU A C 1
ATOM 856 O O . GLU A 1 106 ? -25.716 25.713 62.678 1.00 64.62 106 GLU A O 1
ATOM 861 N N . LEU A 1 107 ? -23.942 24.354 62.491 1.00 64.06 107 LEU A N 1
ATOM 862 C CA . LEU A 1 107 ? -23.813 24.054 63.928 1.00 64.06 107 LEU A CA 1
ATOM 863 C C . LEU A 1 107 ? -22.989 25.093 64.730 1.00 64.06 107 LEU A C 1
ATOM 865 O O . LEU A 1 107 ? -23.079 25.111 65.962 1.00 64.06 107 LEU A O 1
ATOM 869 N N . GLY A 1 108 ? -22.193 25.954 64.081 1.00 62.75 108 GLY A N 1
ATOM 870 C CA . GLY A 1 108 ? -21.355 26.974 64.741 1.00 62.75 108 GLY A CA 1
ATOM 871 C C . GLY A 1 108 ? -20.293 26.407 65.709 1.00 62.75 108 GLY A C 1
ATOM 872 O O . GLY A 1 108 ? -19.803 25.296 65.526 1.00 62.75 108 GLY A O 1
ATOM 873 N N . ASP A 1 109 ? -19.952 27.138 66.787 1.00 45.81 109 ASP A N 1
ATOM 874 C CA . ASP A 1 109 ? -18.945 26.766 67.820 1.00 45.81 109 ASP A CA 1
ATOM 875 C C . ASP A 1 109 ? -19.288 25.500 68.654 1.00 45.81 109 ASP A C 1
ATOM 877 O O . ASP A 1 109 ? -18.620 25.168 69.637 1.00 45.81 109 ASP A O 1
ATOM 881 N N . ARG A 1 110 ? -20.333 24.747 68.287 1.00 56.88 110 ARG A N 1
ATOM 882 C CA . ARG A 1 110 ? -20.853 23.582 69.026 1.00 56.88 110 ARG A CA 1
ATOM 883 C C . ARG A 1 110 ? -20.560 22.245 68.333 1.00 56.88 110 ARG A C 1
ATOM 885 O O . ARG A 1 110 ? -21.369 21.317 68.384 1.00 56.88 110 ARG A O 1
ATOM 892 N N . ASN A 1 111 ? -19.344 22.101 67.795 1.00 59.91 111 ASN A N 1
ATOM 893 C CA . ASN A 1 111 ? -18.804 20.876 67.168 1.00 59.91 111 ASN A CA 1
ATOM 894 C C . ASN A 1 111 ? -18.924 19.600 68.023 1.00 59.91 111 ASN A C 1
ATOM 896 O O . ASN A 1 111 ? -18.895 18.492 67.498 1.00 59.91 111 ASN A O 1
ATOM 900 N N . GLN A 1 112 ? -19.137 19.733 69.334 1.00 65.31 112 GLN A N 1
ATOM 901 C CA . GLN A 1 112 ? -19.300 18.593 70.230 1.00 65.31 112 GLN A CA 1
ATOM 902 C C . GLN A 1 112 ? -20.467 17.668 69.851 1.00 65.31 112 GLN A C 1
ATOM 904 O O . GLN A 1 112 ? -20.371 16.484 70.130 1.00 65.31 112 GLN A O 1
ATOM 909 N N . LEU A 1 113 ? -21.585 18.158 69.292 1.00 69.38 113 LEU A N 1
ATOM 910 C CA . LEU A 1 113 ? -22.690 17.265 68.884 1.00 69.38 113 LEU A CA 1
ATOM 911 C C . LEU A 1 113 ? -22.293 16.421 67.663 1.00 69.38 113 LEU A C 1
ATOM 913 O O . LEU A 1 113 ? -22.552 15.223 67.631 1.00 69.38 113 LEU A O 1
ATOM 917 N N . PHE A 1 114 ? -21.607 17.046 66.706 1.00 69.69 114 PHE A N 1
ATOM 918 C CA . PHE A 1 114 ? -21.070 16.401 65.510 1.00 69.69 114 PHE A CA 1
ATOM 919 C C . PHE A 1 114 ? -20.046 15.314 65.878 1.00 69.69 114 PHE A C 1
ATOM 921 O O . PHE A 1 114 ? -20.164 14.175 65.428 1.00 69.69 114 PHE A O 1
ATOM 928 N N . ASP A 1 115 ? -19.103 15.632 66.771 1.00 71.56 115 ASP A N 1
ATOM 929 C CA . ASP A 1 115 ? -18.094 14.677 67.242 1.00 71.56 115 ASP A CA 1
ATOM 930 C C . ASP A 1 115 ? -18.720 13.516 68.033 1.00 71.56 115 ASP A C 1
ATOM 932 O O . ASP A 1 115 ? -18.285 12.378 67.886 1.00 71.56 115 ASP A O 1
ATOM 936 N N . LEU A 1 116 ? -19.779 13.766 68.815 1.00 72.56 116 LEU A N 1
ATOM 937 C CA . LEU A 1 116 ? -20.487 12.725 69.576 1.00 72.56 116 LEU A CA 1
ATOM 938 C C . LEU A 1 116 ? -21.252 11.736 68.685 1.00 72.56 116 LEU A C 1
ATOM 940 O O . LEU A 1 116 ? -21.305 10.554 69.015 1.00 72.56 116 LEU A O 1
ATOM 944 N N . ILE A 1 117 ? -21.831 12.195 67.570 1.00 74.25 117 ILE A N 1
ATOM 945 C CA . ILE A 1 117 ? -22.515 11.322 66.597 1.00 74.25 117 ILE A CA 1
ATOM 946 C C . ILE A 1 117 ? -21.493 10.434 65.871 1.00 74.25 117 ILE A C 1
ATOM 948 O O . ILE A 1 117 ? -21.748 9.252 65.646 1.00 74.25 117 ILE A O 1
ATOM 952 N N . ILE A 1 118 ? -20.314 10.975 65.551 1.00 73.88 118 ILE A N 1
ATOM 953 C CA . ILE A 1 118 ? -19.227 10.212 64.920 1.00 73.88 118 ILE A CA 1
ATOM 954 C C . ILE A 1 118 ? -18.610 9.204 65.900 1.00 73.88 118 ILE A C 1
ATOM 956 O O . ILE A 1 118 ? -18.346 8.067 65.514 1.00 73.88 118 ILE A O 1
ATOM 960 N N . GLN A 1 119 ? -18.400 9.606 67.158 1.00 74.69 119 GLN A N 1
ATOM 961 C CA . GLN A 1 119 ? -17.837 8.762 68.221 1.00 74.69 119 GLN A CA 1
ATOM 962 C C . GLN A 1 119 ? -18.831 7.721 68.772 1.00 74.69 119 GLN A C 1
ATOM 964 O O . GLN A 1 119 ? -18.409 6.836 69.508 1.00 74.69 119 GLN A O 1
ATOM 969 N N . ASP A 1 120 ? -20.113 7.797 68.389 1.00 68.75 120 ASP A N 1
ATOM 970 C CA . ASP A 1 120 ? -21.192 6.871 68.780 1.00 68.75 120 ASP A CA 1
ATOM 971 C C . ASP A 1 120 ? -21.427 6.784 70.301 1.00 68.75 120 ASP A C 1
ATOM 973 O O . ASP A 1 120 ? -21.709 5.732 70.873 1.00 68.75 120 ASP A O 1
ATOM 977 N N . ASP A 1 121 ? -21.278 7.917 70.989 1.00 73.88 121 ASP A N 1
ATOM 978 C CA . ASP A 1 121 ? -21.224 7.980 72.452 1.00 73.88 121 ASP A CA 1
ATOM 979 C C . ASP A 1 121 ? -22.647 8.070 73.064 1.00 73.88 121 ASP A C 1
ATOM 981 O O . ASP A 1 121 ? -23.116 9.123 73.519 1.00 73.88 121 ASP A O 1
ATOM 985 N N . GLU A 1 122 ? -23.360 6.935 73.053 1.00 66.38 122 GLU A N 1
ATOM 986 C CA . GLU A 1 122 ? -24.815 6.789 73.280 1.00 66.38 122 GLU A CA 1
ATOM 987 C C . GLU A 1 122 ? -25.343 7.536 74.521 1.00 66.38 122 GLU A C 1
ATOM 989 O O . GLU A 1 122 ? -26.236 8.382 74.437 1.00 66.38 122 GLU A O 1
ATOM 994 N N . LYS A 1 123 ? -24.748 7.284 75.694 1.00 70.31 123 LYS A N 1
ATOM 995 C CA . LYS A 1 123 ? -25.218 7.847 76.977 1.00 70.31 123 LYS A CA 1
ATOM 996 C C . LYS A 1 123 ? -25.080 9.364 77.041 1.00 70.31 123 LYS A C 1
ATOM 998 O O . LYS A 1 123 ? -25.813 10.036 77.767 1.00 70.31 123 LYS A O 1
ATOM 1003 N N . LYS A 1 124 ? -24.084 9.908 76.347 1.00 71.38 124 LYS A N 1
ATOM 1004 C CA . LYS A 1 124 ? -23.783 11.339 76.343 1.00 71.38 124 LYS A CA 1
ATOM 1005 C C . LYS A 1 124 ? -24.665 12.063 75.328 1.00 71.38 124 LYS A C 1
ATOM 1007 O O . LYS A 1 124 ? -25.077 13.192 75.595 1.00 71.38 124 LYS A O 1
ATOM 1012 N N . LEU A 1 125 ? -25.012 11.383 74.234 1.00 72.00 125 LEU A N 1
ATOM 1013 C CA . LEU A 1 125 ? -25.977 11.849 73.247 1.00 72.00 125 LEU A CA 1
ATOM 1014 C C . LEU A 1 125 ? -27.398 11.909 73.829 1.00 72.00 125 LEU A C 1
ATOM 1016 O O . LEU A 1 125 ? -28.019 12.964 73.755 1.00 72.00 125 LEU A O 1
ATOM 1020 N N . GLU A 1 126 ? -27.880 10.850 74.489 1.00 68.38 126 GLU A N 1
ATOM 1021 C CA . GLU A 1 126 ? -29.207 10.829 75.138 1.00 68.38 126 GLU A CA 1
ATOM 1022 C C . GLU A 1 126 ? -29.341 11.904 76.226 1.00 68.38 126 GLU A C 1
ATOM 1024 O O . GLU A 1 126 ? -30.341 12.617 76.290 1.00 68.38 126 GLU A O 1
ATOM 1029 N N . ARG A 1 127 ? -28.302 12.088 77.054 1.00 71.31 127 ARG A N 1
ATOM 1030 C CA . ARG A 1 127 ? -28.274 13.157 78.069 1.00 71.31 127 ARG A CA 1
ATOM 1031 C C . ARG A 1 127 ? -28.351 14.549 77.453 1.00 71.31 127 ARG A C 1
ATOM 1033 O O . ARG A 1 127 ? -29.031 15.403 78.010 1.00 71.31 127 ARG A O 1
ATOM 1040 N N . LYS A 1 128 ? -27.660 14.787 76.333 1.00 71.75 128 LYS A N 1
ATOM 1041 C CA . LYS A 1 128 ? -27.751 16.063 75.611 1.00 71.75 128 LYS A CA 1
ATOM 1042 C C . LYS A 1 128 ? -29.125 16.243 74.965 1.00 71.75 128 LYS A C 1
ATOM 1044 O O . LYS A 1 128 ? -29.665 17.334 75.081 1.00 71.75 128 LYS A O 1
ATOM 1049 N N . CYS A 1 129 ? -29.699 15.194 74.371 1.00 67.12 129 CYS A N 1
ATOM 1050 C CA . CYS A 1 129 ? -31.051 15.206 73.795 1.00 67.12 129 CYS A CA 1
ATOM 1051 C C . CYS A 1 129 ? -32.106 15.618 74.830 1.00 67.12 129 CYS A C 1
ATOM 1053 O O . CYS A 1 129 ? -32.867 16.555 74.599 1.00 67.12 129 CYS A O 1
ATOM 1055 N N . ASN A 1 130 ? -32.046 15.022 76.021 1.00 68.62 130 ASN A N 1
ATOM 1056 C CA . ASN A 1 130 ? -32.965 15.316 77.122 1.00 68.62 130 ASN A CA 1
ATOM 1057 C C . ASN A 1 130 ? -32.702 16.672 77.809 1.00 68.62 130 ASN A C 1
ATOM 1059 O O . ASN A 1 130 ? -33.556 17.154 78.548 1.00 68.62 130 ASN A O 1
ATOM 1063 N N . ALA A 1 131 ? -31.536 17.293 77.589 1.00 69.25 131 ALA A N 1
ATOM 1064 C CA . ALA A 1 131 ? -31.194 18.610 78.135 1.00 69.25 131 ALA A CA 1
ATOM 1065 C C . ALA A 1 131 ? -31.841 19.781 77.363 1.00 69.25 131 ALA A C 1
ATOM 1067 O O . ALA A 1 131 ? -31.650 20.932 77.752 1.00 69.25 131 ALA A O 1
ATOM 1068 N N . GLY A 1 132 ? -32.614 19.490 76.308 1.00 66.88 132 GLY A N 1
ATOM 1069 C CA . GLY A 1 132 ? -33.336 20.475 75.502 1.00 66.88 132 GLY A CA 1
ATOM 1070 C C . GLY A 1 132 ? -32.465 21.083 74.404 1.00 66.88 132 GLY A C 1
ATOM 1071 O O . GLY A 1 132 ? -31.954 22.191 74.557 1.00 66.88 132 GLY A O 1
ATOM 1072 N N . LEU A 1 133 ? -32.296 20.363 73.289 1.00 72.94 133 LEU A N 1
ATOM 1073 C CA . LEU A 1 133 ? -31.724 20.934 72.062 1.00 72.94 133 LEU A CA 1
ATOM 1074 C C 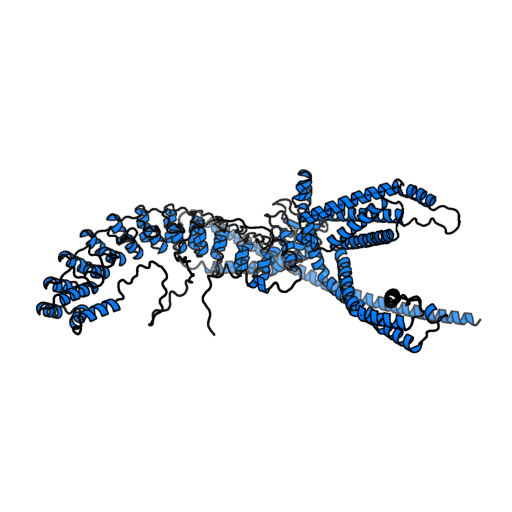. LEU A 1 133 ? -32.745 21.795 71.317 1.00 72.94 133 LEU A C 1
ATOM 1076 O O . LEU A 1 133 ? -33.956 21.610 71.446 1.00 72.94 133 LEU A O 1
ATOM 1080 N N . SER A 1 134 ? -32.246 22.715 70.493 1.00 79.44 134 SER A N 1
ATOM 1081 C CA . SER A 1 134 ? -33.096 23.429 69.542 1.00 79.44 134 SER A CA 1
ATOM 1082 C C . SER A 1 134 ? -33.614 22.490 68.445 1.00 79.44 134 SER A C 1
ATOM 1084 O O . SER A 1 134 ? -32.949 21.526 68.061 1.00 79.44 134 SER A O 1
ATOM 1086 N N . GLN A 1 135 ? -34.786 22.806 67.887 1.00 80.12 135 GLN A N 1
ATOM 1087 C CA . GLN A 1 135 ? -35.395 22.026 66.802 1.00 80.12 135 GLN A CA 1
ATOM 1088 C C . GLN A 1 135 ? -34.462 21.890 65.583 1.00 80.12 135 GLN A C 1
ATOM 1090 O O . GLN A 1 135 ? -34.399 20.836 64.956 1.00 80.12 135 GLN A O 1
ATOM 1095 N N . LEU A 1 136 ? -33.697 22.943 65.270 1.00 77.81 136 LEU A N 1
ATOM 1096 C CA . LEU A 1 136 ? -32.731 22.947 64.170 1.00 77.81 136 LEU A CA 1
ATOM 1097 C C . LEU A 1 136 ? -31.552 21.993 64.440 1.00 77.81 136 LEU A C 1
ATOM 1099 O O . LEU A 1 136 ? -31.155 21.249 63.549 1.00 77.81 136 LEU A O 1
ATOM 1103 N N . GLU A 1 137 ? -31.023 21.965 65.668 1.00 77.50 137 GLU A N 1
ATOM 1104 C CA . GLU A 1 137 ? -29.935 21.054 66.056 1.00 77.50 137 GLU A CA 1
ATOM 1105 C C . GLU A 1 137 ? -30.388 19.584 66.035 1.00 77.50 137 GLU A C 1
ATOM 1107 O O . GLU A 1 137 ? -29.632 18.723 65.585 1.00 77.50 137 GLU A O 1
ATOM 1112 N N . LEU A 1 138 ? -31.621 19.293 66.471 1.00 81.00 138 LEU A N 1
ATOM 1113 C CA . LEU A 1 138 ? -32.216 17.952 66.383 1.00 81.00 138 LEU A CA 1
ATOM 1114 C C . LEU A 1 138 ? -32.353 17.494 64.924 1.00 81.00 138 LEU A C 1
ATOM 1116 O O . LEU A 1 138 ? -31.977 16.373 64.585 1.00 81.00 138 LEU A O 1
ATOM 1120 N N . ASN A 1 139 ? -32.831 18.380 64.053 1.00 85.06 139 ASN A N 1
ATOM 1121 C CA . ASN A 1 139 ? -33.029 18.107 62.634 1.00 85.06 139 ASN A CA 1
ATOM 1122 C C . ASN A 1 139 ? -31.704 17.916 61.870 1.00 85.06 139 ASN A C 1
ATOM 1124 O O . ASN A 1 139 ? -31.568 16.982 61.081 1.00 85.06 139 ASN A O 1
ATOM 1128 N N . ILE A 1 140 ? -30.695 18.754 62.126 1.00 79.69 140 ILE A N 1
ATOM 1129 C CA . ILE A 1 140 ? -29.361 18.593 61.527 1.00 79.69 140 ILE A CA 1
ATOM 1130 C C . ILE A 1 140 ? -28.667 17.337 62.079 1.00 79.69 140 ILE A C 1
ATOM 1132 O O . ILE A 1 140 ? -28.047 16.587 61.322 1.00 79.69 140 ILE A O 1
ATOM 1136 N N . GLY A 1 141 ? -28.809 17.068 63.382 1.00 79.88 141 GLY A N 1
ATOM 1137 C CA . GLY A 1 141 ? -28.322 15.845 64.022 1.00 79.88 141 GLY A CA 1
ATOM 1138 C C . GLY A 1 141 ? -28.932 14.579 63.416 1.00 79.88 141 GLY A C 1
ATOM 1139 O O . GLY A 1 141 ? -28.218 13.598 63.214 1.00 79.88 141 GLY A O 1
ATOM 1140 N N . LEU A 1 142 ? -30.215 14.623 63.041 1.00 86.00 142 LEU A N 1
ATOM 1141 C CA . LEU A 1 142 ? -30.907 13.539 62.344 1.00 86.00 142 LEU A CA 1
ATOM 1142 C C . LEU A 1 142 ? -30.321 13.272 60.946 1.00 86.00 142 LEU A C 1
ATOM 1144 O O . LEU A 1 142 ? -30.048 12.116 60.620 1.00 86.00 142 LEU A O 1
ATOM 1148 N N . LEU A 1 143 ? -30.083 14.314 60.136 1.00 83.62 143 LEU A N 1
ATOM 1149 C CA . LEU A 1 143 ? -29.460 14.176 58.807 1.00 83.62 143 LEU A CA 1
ATOM 1150 C C . LEU A 1 143 ? -28.055 13.562 58.899 1.00 83.62 143 LEU A C 1
ATOM 1152 O O . LEU A 1 143 ? -27.708 12.663 58.132 1.00 83.62 143 LEU A O 1
ATOM 1156 N N . LEU A 1 144 ? -27.261 14.013 59.873 1.00 80.75 144 LEU A N 1
ATOM 1157 C CA . LEU A 1 144 ? -25.922 13.488 60.143 1.00 80.75 144 LEU A CA 1
ATOM 1158 C C . LEU A 1 144 ? -25.955 12.030 60.597 1.00 80.75 144 LEU A C 1
ATOM 1160 O O . LEU A 1 144 ? -25.191 11.209 60.092 1.00 80.75 144 LEU A O 1
ATOM 1164 N N . ALA A 1 145 ? -26.849 11.698 61.527 1.00 84.06 145 ALA A N 1
ATOM 1165 C CA . ALA A 1 145 ? -27.010 10.334 62.010 1.00 84.06 145 ALA A CA 1
ATOM 1166 C C . ALA A 1 145 ? -27.440 9.380 60.882 1.00 84.06 145 ALA A C 1
ATOM 1168 O O . ALA A 1 145 ? -26.962 8.249 60.836 1.00 84.06 145 ALA A O 1
ATOM 1169 N N . ALA A 1 146 ? -28.273 9.841 59.944 1.00 85.12 146 ALA A N 1
ATOM 1170 C CA . ALA A 1 146 ? -28.651 9.078 58.755 1.00 85.12 146 ALA A CA 1
ATOM 117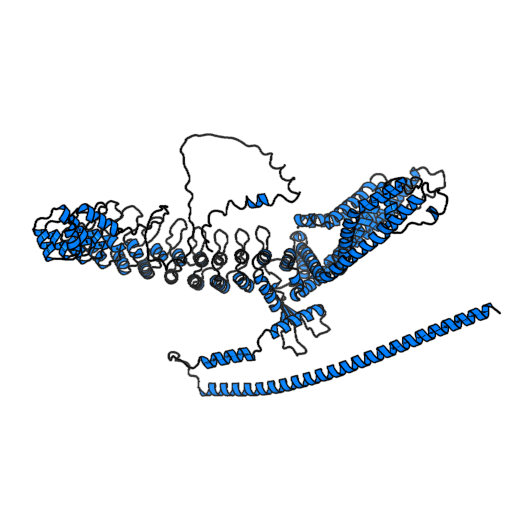1 C C . ALA A 1 146 ? -27.487 8.876 57.770 1.00 85.12 146 ALA A C 1
ATOM 1173 O O . ALA A 1 146 ? -27.346 7.790 57.216 1.00 85.12 146 ALA A O 1
ATOM 1174 N N . TYR A 1 147 ? -26.629 9.883 57.583 1.00 83.25 147 TYR A N 1
ATOM 1175 C CA . TYR A 1 147 ? -25.453 9.792 56.709 1.00 83.25 147 TYR A CA 1
ATOM 1176 C C . TYR A 1 147 ? -24.353 8.864 57.255 1.00 83.25 147 TYR A C 1
ATOM 1178 O O . TYR A 1 147 ? -23.690 8.174 56.487 1.00 83.25 147 TYR A O 1
ATOM 1186 N N . TYR A 1 148 ? -24.156 8.831 58.578 1.00 82.38 148 TYR A N 1
ATOM 1187 C CA . TYR A 1 148 ? -23.156 7.981 59.243 1.00 82.38 148 TYR A CA 1
ATOM 1188 C C . TYR A 1 148 ? -23.689 6.606 59.689 1.00 82.38 148 TYR A C 1
ATOM 1190 O O . TYR A 1 148 ? -22.989 5.900 60.415 1.00 82.38 148 TYR A O 1
ATOM 1198 N N . ASP A 1 149 ? -24.908 6.235 59.286 1.00 84.00 149 ASP A N 1
ATOM 1199 C CA . ASP A 1 149 ? -25.568 4.973 59.654 1.00 84.00 149 ASP A CA 1
ATOM 1200 C C . ASP A 1 149 ? -25.672 4.730 61.179 1.00 84.00 149 ASP A C 1
ATOM 1202 O O . ASP A 1 149 ? -25.326 3.678 61.721 1.00 84.00 149 ASP A O 1
ATOM 1206 N N . LYS A 1 150 ? -26.145 5.736 61.922 1.00 86.62 150 LYS A N 1
ATOM 1207 C CA . LYS A 1 150 ? -26.313 5.669 63.383 1.00 86.62 150 LYS A CA 1
ATOM 1208 C C . LYS A 1 150 ? -27.774 5.471 63.774 1.00 86.62 150 LYS A C 1
ATOM 1210 O O . LYS A 1 150 ? -28.444 6.385 64.252 1.00 86.62 150 LYS A O 1
ATOM 1215 N N . VAL A 1 151 ? -28.257 4.235 63.638 1.00 84.69 151 VAL A N 1
ATOM 1216 C CA . VAL A 1 151 ? -29.662 3.845 63.889 1.00 84.69 151 VAL A CA 1
ATOM 1217 C C . VAL A 1 151 ? -30.171 4.292 65.268 1.00 84.69 151 VAL A C 1
ATOM 1219 O O . VAL A 1 151 ? -31.270 4.830 65.383 1.00 84.69 151 VAL A O 1
ATOM 1222 N N . LYS A 1 152 ? -29.382 4.097 66.332 1.00 83.56 152 LYS A N 1
ATOM 1223 C CA . LYS A 1 152 ? -29.795 4.453 67.702 1.00 83.56 152 LYS A CA 1
ATOM 1224 C C . LYS A 1 152 ? -29.861 5.966 67.922 1.00 83.56 152 LYS A C 1
ATOM 1226 O O . LYS A 1 152 ? -30.783 6.446 68.576 1.00 83.56 152 LYS A O 1
ATOM 1231 N N . ALA A 1 153 ? -28.922 6.715 67.341 1.00 83.12 153 ALA A N 1
ATOM 1232 C CA . ALA A 1 153 ? -28.940 8.173 67.381 1.00 83.12 153 ALA A CA 1
ATOM 1233 C C . ALA A 1 153 ? -30.191 8.726 66.679 1.00 83.12 153 AL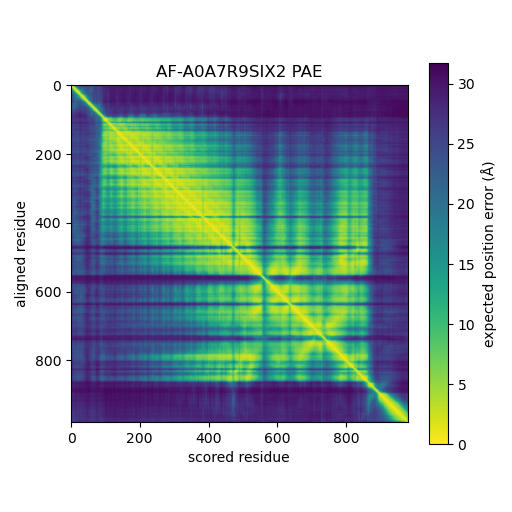A A C 1
ATOM 1235 O O . ALA A 1 153 ? -30.852 9.602 67.227 1.00 83.12 153 ALA A O 1
ATOM 1236 N N . ILE A 1 154 ? -30.576 8.146 65.533 1.00 84.44 154 ILE A N 1
ATOM 1237 C CA . ILE A 1 154 ? -31.828 8.475 64.832 1.00 84.44 154 ILE A CA 1
ATOM 1238 C C . ILE A 1 154 ? -33.038 8.260 65.746 1.00 84.44 154 ILE A C 1
ATOM 1240 O O . ILE A 1 154 ? -33.852 9.166 65.889 1.00 84.44 154 ILE A O 1
ATOM 1244 N N . VAL A 1 155 ? -33.140 7.103 66.414 1.00 85.56 155 VAL A N 1
ATOM 1245 C CA . VAL A 1 155 ? -34.247 6.821 67.350 1.00 85.56 155 VAL A CA 1
ATOM 1246 C C . VAL A 1 155 ? -34.300 7.858 68.477 1.00 85.56 155 VAL A C 1
ATOM 1248 O O . VAL A 1 155 ? -35.378 8.354 68.800 1.00 85.56 155 VAL A O 1
ATOM 1251 N N . SER A 1 156 ? -33.147 8.226 69.047 1.00 83.38 156 SER A N 1
ATOM 1252 C CA . SER A 1 156 ? -33.065 9.257 70.090 1.00 83.38 156 SER A CA 1
ATOM 1253 C C . SER A 1 156 ? -33.551 10.622 69.589 1.00 83.38 156 SER A C 1
ATOM 1255 O O . SER A 1 156 ? -34.364 11.265 70.252 1.00 83.38 156 SER A O 1
ATOM 1257 N N . PHE A 1 157 ? -33.118 11.058 68.402 1.00 84.62 157 PHE A N 1
ATOM 1258 C CA . PHE A 1 157 ? -33.537 12.342 67.834 1.00 84.62 157 PHE A CA 1
ATOM 1259 C C . PHE A 1 157 ? -35.029 12.371 67.486 1.00 84.62 157 PHE A C 1
ATOM 1261 O O . PHE A 1 157 ? -35.711 13.342 67.812 1.00 84.62 157 PHE A O 1
ATOM 1268 N N . VAL A 1 158 ? -35.563 11.295 66.905 1.00 84.75 158 VAL A N 1
ATOM 1269 C CA . VAL A 1 158 ? -36.992 11.188 66.574 1.00 84.75 158 VAL A CA 1
ATOM 1270 C C . VAL A 1 158 ? -37.863 11.196 67.835 1.00 84.75 158 VAL A C 1
ATOM 1272 O O . VAL A 1 158 ? -38.849 11.928 67.886 1.00 84.75 158 VAL A O 1
ATOM 1275 N N . ASN A 1 159 ? -37.487 10.452 68.882 1.00 85.12 159 ASN A N 1
ATOM 1276 C CA . ASN A 1 159 ? -38.230 10.433 70.150 1.00 85.12 159 ASN A CA 1
ATOM 1277 C C . ASN A 1 159 ? -38.256 11.805 70.846 1.00 85.12 159 ASN A C 1
ATOM 1279 O O . ASN A 1 159 ? -39.198 12.101 71.577 1.00 85.12 159 ASN A O 1
ATOM 1283 N N . ASN A 1 160 ? -37.242 12.641 70.605 1.00 82.88 160 ASN A N 1
ATOM 1284 C CA . ASN A 1 160 ? -37.154 14.012 71.111 1.00 82.88 160 ASN A CA 1
ATOM 1285 C C . ASN A 1 160 ? -37.805 15.055 70.179 1.00 82.88 160 ASN A C 1
ATOM 1287 O O . ASN A 1 160 ? -37.659 16.253 70.409 1.00 82.88 160 ASN A O 1
ATOM 1291 N N . GLY A 1 161 ? -38.546 14.621 69.153 1.00 82.25 161 GLY A N 1
ATOM 1292 C CA . GLY A 1 161 ? -39.358 15.497 68.306 1.00 82.25 161 GLY A CA 1
ATOM 1293 C C . GLY A 1 161 ? -38.668 16.027 67.047 1.00 82.25 161 GLY A C 1
ATOM 1294 O O . GLY A 1 161 ? -39.136 17.023 66.498 1.00 82.25 161 GLY A O 1
ATOM 1295 N N . ALA A 1 162 ? -37.583 15.401 66.574 1.00 84.19 162 ALA A N 1
ATOM 1296 C CA . ALA A 1 162 ? -36.974 15.756 65.288 1.00 84.19 162 ALA A CA 1
ATOM 1297 C C . ALA A 1 162 ? -37.945 15.528 64.113 1.00 84.19 162 ALA A C 1
ATOM 1299 O O . ALA A 1 162 ? -38.633 14.507 64.042 1.00 84.19 162 ALA A O 1
ATOM 1300 N N . ASP A 1 163 ? -37.966 16.462 63.162 1.00 85.25 163 ASP A N 1
ATOM 1301 C CA . ASP A 1 163 ? -38.770 16.343 61.948 1.00 85.25 163 ASP A CA 1
ATOM 1302 C C . ASP A 1 163 ? -38.078 15.414 60.939 1.00 85.25 163 ASP A C 1
ATOM 1304 O O . ASP A 1 163 ? -37.015 15.722 60.398 1.00 85.25 163 ASP A O 1
ATOM 1308 N N . CYS A 1 164 ? -38.706 14.271 60.662 1.00 84.19 164 CYS A N 1
ATOM 1309 C CA . CYS A 1 164 ? -38.195 13.254 59.742 1.00 84.19 164 CYS A CA 1
ATOM 1310 C C . CYS A 1 164 ? -38.169 13.707 58.273 1.00 84.19 164 CYS A C 1
ATOM 1312 O O . CYS A 1 164 ? -37.463 13.106 57.462 1.00 84.19 164 CYS A O 1
ATOM 1314 N N . ASN A 1 165 ? -38.932 14.748 57.926 1.00 86.75 165 ASN A N 1
ATOM 1315 C CA . ASN A 1 165 ? -39.001 15.310 56.578 1.00 86.75 165 ASN A CA 1
ATOM 1316 C C . ASN A 1 165 ? -38.142 16.567 56.415 1.00 86.75 165 ASN A C 1
ATOM 1318 O O . ASN A 1 165 ? -38.142 17.170 55.339 1.00 86.75 165 ASN A O 1
ATOM 1322 N N . PHE A 1 166 ? -37.389 16.944 57.452 1.00 86.38 166 PHE A N 1
ATOM 1323 C CA . PHE A 1 166 ? -36.413 18.013 57.343 1.00 86.38 166 PHE A CA 1
ATOM 1324 C C . PHE A 1 166 ? -35.375 17.684 56.269 1.00 86.38 166 PHE A C 1
ATOM 1326 O O . PHE A 1 166 ? -34.934 16.538 56.126 1.00 86.38 166 PHE A O 1
ATOM 1333 N N . HIS A 1 167 ? -34.978 18.706 55.521 1.00 83.50 167 HIS A N 1
ATOM 1334 C CA . HIS A 1 167 ? -34.076 18.580 54.393 1.00 83.50 167 HIS A CA 1
ATOM 1335 C C . HIS A 1 167 ? -32.961 19.624 54.444 1.00 83.50 167 HIS A C 1
ATOM 1337 O O . HIS A 1 167 ? -33.089 20.678 55.069 1.00 83.50 167 HIS A O 1
ATOM 1343 N N . ASP A 1 168 ? -31.855 19.329 53.768 1.00 80.94 168 ASP A N 1
ATOM 1344 C CA . ASP A 1 168 ? -30.756 20.277 53.610 1.00 80.94 168 ASP A CA 1
ATOM 1345 C C . ASP A 1 168 ? -31.079 21.392 52.591 1.00 80.94 168 ASP A C 1
ATOM 1347 O O . ASP A 1 168 ? -32.178 21.468 52.027 1.00 80.94 168 ASP A O 1
ATOM 1351 N N . LYS A 1 169 ? -30.102 22.275 52.337 1.00 76.00 169 LYS A N 1
ATOM 1352 C CA . LYS A 1 169 ? -30.211 23.358 51.338 1.00 76.00 169 LYS A CA 1
ATOM 1353 C C . LYS A 1 169 ? -30.428 22.853 49.907 1.00 76.00 169 LYS A C 1
ATOM 1355 O O . LYS A 1 169 ? -30.865 23.626 49.064 1.00 76.00 169 LYS A O 1
ATOM 1360 N N . LEU A 1 170 ? -30.131 21.582 49.648 1.00 72.69 170 LEU A N 1
ATOM 1361 C CA . LEU A 1 170 ? -30.317 20.915 48.363 1.00 72.69 170 LEU A CA 1
ATOM 1362 C C . LEU A 1 170 ? -31.622 20.099 48.330 1.00 72.69 170 LEU A C 1
ATOM 1364 O O . LEU A 1 170 ? -31.863 19.371 47.375 1.00 72.69 170 LEU A O 1
ATOM 1368 N N . GLY A 1 171 ? -32.486 20.217 49.346 1.00 79.19 171 GLY A N 1
ATOM 1369 C CA . GLY A 1 171 ? -33.776 19.526 49.416 1.00 79.19 171 GLY A CA 1
ATOM 1370 C C . GLY A 1 171 ? -33.681 18.041 49.784 1.00 79.19 171 GLY A C 1
ATOM 1371 O O . GLY A 1 171 ? -34.669 17.320 49.683 1.00 79.19 171 GLY A O 1
ATOM 1372 N N . ARG A 1 172 ? -32.524 17.558 50.246 1.00 83.88 172 ARG A N 1
ATOM 1373 C CA . ARG A 1 172 ? -32.309 16.142 50.569 1.00 83.88 172 ARG A CA 1
ATOM 1374 C C . ARG A 1 172 ? -32.686 15.845 52.014 1.00 83.88 172 ARG A C 1
ATOM 1376 O O . ARG A 1 172 ? -32.134 16.423 52.948 1.00 83.88 172 ARG A O 1
ATOM 1383 N N . SER A 1 173 ? -33.625 14.920 52.181 1.00 88.31 173 SER A N 1
ATOM 1384 C CA . SER A 1 173 ? -34.116 14.437 53.478 1.00 88.31 173 SER A CA 1
ATOM 1385 C C . SER A 1 173 ? -33.192 13.397 54.126 1.00 88.31 173 SER A C 1
ATOM 1387 O O . SER A 1 173 ? -32.326 12.812 53.469 1.00 88.31 173 SER A O 1
ATOM 1389 N N . ALA A 1 174 ? -33.429 13.085 55.406 1.00 86.69 174 ALA A N 1
ATOM 1390 C CA . ALA A 1 174 ? -32.726 12.011 56.122 1.00 86.69 174 ALA A CA 1
ATOM 1391 C C . ALA A 1 174 ? -32.803 10.660 55.384 1.00 86.69 174 ALA A C 1
ATOM 1393 O O . ALA A 1 174 ? -31.860 9.871 55.419 1.00 86.69 174 ALA A O 1
ATOM 1394 N N . LEU A 1 175 ? -33.900 10.415 54.659 1.00 88.88 175 LEU A N 1
ATOM 1395 C CA . LEU A 1 175 ? -34.097 9.189 53.891 1.00 88.88 175 LEU A CA 1
ATOM 1396 C C . LEU A 1 175 ? -33.168 9.098 52.667 1.00 88.88 175 LEU A C 1
ATOM 1398 O O . LEU A 1 175 ? -32.693 8.007 52.358 1.00 88.88 175 LEU A O 1
ATOM 1402 N N . HIS A 1 176 ? -32.848 10.223 52.013 1.00 85.75 176 HIS A N 1
ATOM 1403 C CA . HIS A 1 176 ? -31.857 10.252 50.929 1.00 85.75 176 HIS A CA 1
ATOM 1404 C C . HIS A 1 176 ? -30.467 9.859 51.439 1.00 85.75 176 HIS A C 1
ATOM 1406 O O . HIS A 1 176 ? -29.788 9.050 50.810 1.00 85.75 176 HIS A O 1
ATOM 1412 N N . PHE A 1 177 ? -30.062 10.391 52.597 1.00 84.75 177 PHE A N 1
ATOM 1413 C CA . PHE A 1 177 ? -28.770 10.068 53.206 1.00 84.75 177 PHE A CA 1
ATOM 1414 C C . PHE A 1 177 ? -28.707 8.623 53.704 1.00 84.75 177 PHE A C 1
ATOM 1416 O O . PHE A 1 177 ? -27.700 7.961 53.482 1.00 84.75 177 PHE A O 1
ATOM 1423 N N . ALA A 1 178 ? -29.787 8.102 54.293 1.00 87.19 178 ALA A N 1
ATOM 1424 C CA . ALA A 1 178 ? -29.853 6.703 54.713 1.00 87.19 178 ALA A CA 1
ATOM 1425 C C . ALA A 1 178 ? -29.766 5.723 53.523 1.00 87.19 178 ALA A C 1
ATOM 1427 O O . ALA A 1 178 ? -29.127 4.679 53.633 1.00 87.19 178 ALA A O 1
ATOM 1428 N N . ALA A 1 179 ? -30.376 6.067 52.380 1.00 86.62 179 ALA A N 1
ATOM 1429 C CA . ALA A 1 179 ? -30.293 5.287 51.141 1.00 86.62 179 ALA A CA 1
ATOM 1430 C C . ALA A 1 179 ? -28.891 5.309 50.509 1.00 86.62 179 ALA A C 1
ATOM 1432 O O . ALA A 1 179 ? -28.425 4.297 49.989 1.00 86.62 179 ALA A O 1
ATOM 1433 N N . LEU A 1 180 ? -28.212 6.451 50.596 1.00 83.31 180 LEU A N 1
ATOM 1434 C CA . LEU A 1 180 ? -26.836 6.654 50.144 1.00 83.31 180 LEU A CA 1
ATOM 1435 C C . LEU A 1 180 ? -25.820 5.933 51.045 1.00 83.31 180 LEU A C 1
ATOM 1437 O O . LEU A 1 180 ? -24.831 5.408 50.552 1.00 83.31 180 LEU A O 1
ATOM 1441 N N . ALA A 1 181 ? -26.093 5.855 52.349 1.00 83.56 181 ALA A N 1
ATOM 1442 C CA . ALA A 1 181 ? -25.308 5.091 53.320 1.00 83.56 181 ALA A CA 1
ATOM 1443 C C . ALA A 1 181 ? -25.603 3.576 53.299 1.00 83.56 181 ALA A C 1
ATOM 1445 O O . ALA A 1 181 ? -25.063 2.840 54.117 1.00 83.56 181 ALA A O 1
ATOM 1446 N N . GLU A 1 182 ? -26.481 3.113 52.399 1.00 86.00 182 GLU A N 1
ATOM 1447 C CA . GLU A 1 182 ? -26.874 1.705 52.233 1.00 86.00 182 GLU A CA 1
ATOM 1448 C C . GLU A 1 182 ? -27.507 1.060 53.484 1.00 86.00 182 GLU A C 1
ATOM 1450 O O . GLU A 1 182 ? -27.548 -0.167 53.625 1.00 86.00 182 GLU A O 1
ATOM 1455 N N . SER A 1 183 ? -28.067 1.874 54.386 1.00 86.62 183 SER A N 1
ATOM 1456 C CA . SER A 1 183 ? -28.586 1.394 55.666 1.00 86.62 183 SER A CA 1
ATOM 1457 C C . SER A 1 183 ? -30.072 1.051 55.634 1.00 86.62 183 SER A C 1
ATOM 1459 O O . SER A 1 183 ? -30.963 1.893 55.794 1.00 86.62 183 SER A O 1
ATOM 1461 N N . GLN A 1 184 ? -30.349 -0.249 55.558 1.00 90.00 184 GLN A N 1
ATOM 1462 C CA . GLN A 1 184 ? -31.702 -0.792 55.692 1.00 90.00 184 GLN A CA 1
ATOM 1463 C C . GLN A 1 184 ? -32.328 -0.482 57.067 1.00 90.00 184 GLN A C 1
ATOM 1465 O O . GLN A 1 184 ? -33.537 -0.250 57.161 1.00 90.00 184 GLN A O 1
ATOM 1470 N N . ALA A 1 185 ? -31.534 -0.494 58.141 1.00 88.62 185 ALA A N 1
ATOM 1471 C CA . ALA A 1 185 ? -32.039 -0.279 59.495 1.00 88.62 185 ALA A CA 1
ATOM 1472 C C . ALA A 1 185 ? -32.475 1.178 59.709 1.00 88.62 185 ALA A C 1
ATOM 1474 O O . ALA A 1 185 ? -33.569 1.411 60.228 1.00 88.62 185 ALA A O 1
ATOM 1475 N N . CYS A 1 186 ? -31.675 2.141 59.237 1.00 87.88 186 CYS A N 1
ATOM 1476 C CA . CYS A 1 186 ? -32.021 3.560 59.284 1.00 87.88 186 CYS A CA 1
ATOM 1477 C C . CYS A 1 186 ? -33.290 3.855 58.474 1.00 87.88 186 CYS A C 1
ATOM 1479 O O . CYS A 1 186 ? -34.206 4.491 58.992 1.00 87.88 186 CYS A O 1
ATOM 1481 N N . ILE A 1 187 ? -33.400 3.323 57.249 1.00 89.69 187 ILE A N 1
ATOM 1482 C CA . ILE A 1 187 ? -34.602 3.475 56.410 1.00 89.69 187 ILE A CA 1
ATOM 1483 C C . ILE A 1 187 ? -35.846 2.935 57.124 1.00 89.69 187 ILE A C 1
ATOM 1485 O O . ILE A 1 187 ? -36.878 3.600 57.154 1.00 89.69 187 ILE A O 1
ATOM 1489 N N . LYS A 1 188 ? -35.759 1.750 57.741 1.00 90.75 188 LYS A N 1
ATOM 1490 C CA . LYS A 1 188 ? -36.900 1.136 58.435 1.00 90.75 188 LYS A CA 1
ATOM 1491 C C . LYS A 1 188 ? -37.383 1.981 59.616 1.00 90.75 188 LYS A C 1
ATOM 1493 O O . LYS A 1 188 ? -38.590 2.127 59.796 1.00 90.75 188 LYS A O 1
ATOM 1498 N N . VAL A 1 189 ? -36.459 2.528 60.409 1.00 89.56 189 VAL A N 1
ATOM 1499 C CA . VAL A 1 189 ? -36.799 3.426 61.523 1.00 89.56 189 VAL A CA 1
ATOM 1500 C C . VAL A 1 189 ? -37.433 4.710 60.992 1.00 89.56 189 VAL A C 1
ATOM 1502 O O . VAL A 1 189 ? -38.532 5.046 61.414 1.00 89.56 189 VAL A O 1
ATOM 1505 N N . LEU A 1 190 ? -36.808 5.373 60.016 1.00 88.44 190 LEU A N 1
ATOM 1506 C CA . LEU A 1 190 ? -37.296 6.639 59.457 1.00 88.44 190 LEU A CA 1
ATOM 1507 C C . LEU A 1 190 ? -38.693 6.512 58.825 1.00 88.44 190 LEU A C 1
ATOM 1509 O O . LEU A 1 190 ? -39.543 7.372 59.047 1.00 88.44 190 LEU A O 1
ATOM 1513 N N . ILE A 1 191 ? -38.967 5.428 58.090 1.00 89.56 191 ILE A N 1
ATOM 1514 C CA . ILE A 1 191 ? -40.294 5.176 57.502 1.00 89.56 191 ILE A CA 1
ATOM 1515 C C . ILE A 1 191 ? -41.345 4.945 58.596 1.00 89.56 191 ILE A C 1
ATOM 1517 O O . ILE A 1 191 ? -42.422 5.537 58.539 1.00 89.56 191 ILE A O 1
ATOM 1521 N N . ASN A 1 192 ? -41.032 4.139 59.620 1.00 89.38 192 ASN A N 1
ATOM 1522 C CA . ASN A 1 192 ? -41.938 3.919 60.755 1.00 89.38 192 ASN A CA 1
ATOM 1523 C C . ASN A 1 192 ? -42.238 5.219 61.521 1.00 89.38 192 ASN A C 1
ATOM 1525 O O . ASN A 1 192 ? -43.310 5.354 62.107 1.00 89.38 192 ASN A O 1
ATOM 1529 N N . SER A 1 193 ? -41.302 6.166 61.502 1.00 86.06 193 SER A N 1
ATOM 1530 C CA . SER A 1 193 ? -41.414 7.490 62.117 1.00 86.06 193 SER A CA 1
ATOM 1531 C C . SER A 1 193 ? -42.109 8.538 61.235 1.00 86.06 193 SER A C 1
ATOM 1533 O O . SER A 1 193 ? -42.213 9.692 61.639 1.00 86.06 193 SER A O 1
ATOM 1535 N N . GLY A 1 194 ? -42.621 8.157 60.057 1.00 85.06 194 GLY A N 1
ATOM 1536 C CA . GLY A 1 194 ? -43.406 9.039 59.186 1.00 85.06 194 GLY A CA 1
ATOM 1537 C C . GLY A 1 194 ? -42.601 9.820 58.140 1.00 85.06 194 GLY A C 1
ATOM 1538 O O . GLY A 1 194 ? -43.091 10.832 57.632 1.00 85.06 194 GLY A O 1
ATOM 1539 N N . ALA A 1 195 ? -41.383 9.383 57.798 1.00 88.06 195 ALA A N 1
ATOM 1540 C CA . ALA A 1 195 ? -40.623 9.969 56.693 1.00 88.06 195 ALA A CA 1
ATOM 1541 C C . ALA A 1 195 ? -41.321 9.742 55.337 1.00 88.06 195 ALA A C 1
ATOM 1543 O O . ALA A 1 195 ? -41.794 8.645 55.030 1.00 88.06 195 ALA A O 1
ATOM 1544 N N . ASN A 1 196 ? -41.345 10.773 54.493 1.00 87.88 196 ASN A N 1
ATOM 1545 C CA . ASN A 1 196 ? -41.900 10.705 53.150 1.00 87.88 196 ASN A CA 1
ATOM 1546 C C . ASN A 1 196 ? -40.954 9.938 52.215 1.00 87.88 196 ASN A C 1
ATOM 1548 O O . ASN A 1 196 ? -39.877 10.414 51.861 1.00 87.88 196 ASN A O 1
ATOM 1552 N N . VAL A 1 197 ? -41.399 8.762 51.774 1.00 88.75 197 VAL A N 1
ATOM 1553 C CA . VAL A 1 197 ? -40.6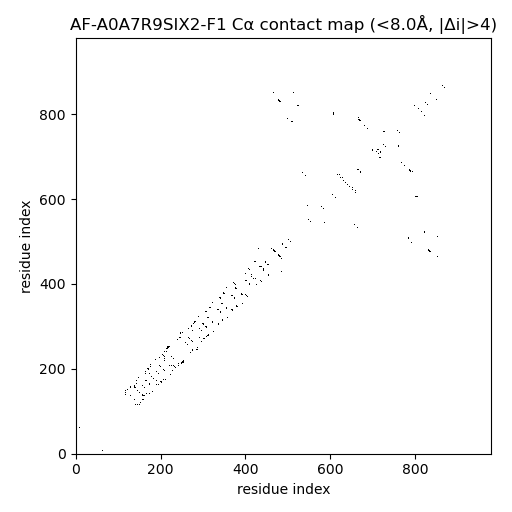49 7.864 50.882 1.00 88.75 197 VAL A CA 1
ATOM 1554 C C . VAL A 1 197 ? -40.386 8.486 49.504 1.00 88.75 197 VAL A C 1
ATOM 1556 O O . VAL A 1 197 ? -39.365 8.198 48.885 1.00 88.75 197 VAL A O 1
ATOM 1559 N N . ASN A 1 198 ? -41.274 9.375 49.049 1.00 88.19 198 ASN A N 1
ATOM 1560 C CA . ASN A 1 198 ? -41.235 9.995 47.723 1.00 88.19 198 ASN A CA 1
ATOM 1561 C C . ASN A 1 198 ? -40.778 11.462 47.777 1.00 88.19 198 ASN A C 1
ATOM 1563 O O . ASN A 1 198 ? -41.153 12.265 46.921 1.00 88.19 198 ASN A O 1
ATOM 1567 N N . SER A 1 199 ? -40.004 11.838 48.803 1.00 86.00 199 SER A N 1
ATOM 1568 C CA . SER A 1 199 ? -39.372 13.160 48.861 1.00 86.00 199 SER A CA 1
ATOM 1569 C C . SER A 1 199 ? -38.440 13.359 47.665 1.00 86.00 199 SER A C 1
ATOM 1571 O O . SER A 1 199 ? -37.626 12.484 47.397 1.00 86.00 199 SER A O 1
ATOM 1573 N N . TRP A 1 200 ? -38.534 14.499 46.989 1.00 84.38 200 TRP A N 1
ATOM 1574 C CA . TRP A 1 200 ? -37.591 14.903 45.944 1.00 84.38 200 TRP A CA 1
ATOM 1575 C C . TRP A 1 200 ? -36.567 15.873 46.522 1.00 84.38 200 TRP A C 1
ATOM 1577 O O . TRP A 1 200 ? -36.898 16.639 47.428 1.00 84.38 200 TRP A O 1
ATOM 1587 N N . ASP A 1 201 ? -35.362 15.868 45.966 1.00 82.62 201 ASP A N 1
ATOM 1588 C CA . ASP A 1 201 ? -34.408 16.960 46.133 1.00 82.62 201 ASP A CA 1
ATOM 1589 C C . ASP A 1 201 ? -34.883 18.260 45.447 1.00 82.62 201 ASP A C 1
ATOM 1591 O O . ASP A 1 201 ? -35.863 18.290 44.694 1.00 82.62 201 ASP A O 1
ATOM 1595 N N . LEU A 1 202 ? -34.196 19.370 45.732 1.00 78.56 202 LEU A N 1
ATOM 1596 C CA . LEU A 1 202 ? -34.576 20.705 45.258 1.00 78.56 202 LEU A CA 1
ATOM 1597 C C . LEU A 1 202 ? -34.520 20.810 43.727 1.00 78.56 202 LEU A C 1
ATOM 1599 O O . LEU A 1 202 ? -35.376 21.448 43.117 1.00 78.56 202 LEU A O 1
ATOM 1603 N N . GLU A 1 203 ? -33.534 20.154 43.117 1.00 72.00 203 GLU A N 1
ATOM 1604 C CA . GLU A 1 203 ? -33.343 20.109 41.663 1.00 72.00 203 GLU A CA 1
ATOM 1605 C C . GLU A 1 203 ? -34.250 19.072 40.976 1.00 72.00 203 GLU A C 1
ATOM 1607 O O . GLU A 1 203 ? -34.251 18.964 39.752 1.00 72.00 203 GLU A O 1
ATOM 1612 N N . ARG A 1 204 ? -35.050 18.324 41.751 1.00 76.25 204 ARG A N 1
ATOM 1613 C CA . ARG A 1 204 ? -35.895 17.211 41.294 1.00 76.25 204 ARG A CA 1
ATOM 1614 C C . ARG A 1 204 ? -35.129 16.160 40.491 1.00 76.25 204 ARG A C 1
ATOM 1616 O O . ARG A 1 204 ? -35.700 15.545 39.601 1.00 76.25 204 ARG A O 1
ATOM 1623 N N . THR A 1 205 ? -33.860 15.930 40.800 1.00 72.69 205 THR A N 1
ATOM 1624 C CA . THR A 1 205 ? -33.019 14.933 40.132 1.00 72.69 205 THR A CA 1
ATOM 1625 C C . THR A 1 205 ? -33.074 13.573 40.811 1.00 72.69 205 THR A C 1
ATOM 1627 O O . THR A 1 205 ? -32.937 12.551 40.138 1.00 72.69 205 THR A O 1
ATOM 1630 N N . SER A 1 206 ? -33.290 13.539 42.129 1.00 78.75 206 SER A N 1
ATOM 1631 C CA . SER A 1 206 ? -33.110 12.332 42.927 1.00 78.75 206 SER A CA 1
ATOM 1632 C C . SER A 1 206 ? -34.234 12.113 43.938 1.00 78.75 206 SER A C 1
ATOM 1634 O O . SER A 1 206 ? -34.747 13.033 44.572 1.00 78.75 206 SER A O 1
ATOM 1636 N N . THR A 1 207 ? -34.617 10.844 44.069 1.00 87.25 207 THR A N 1
ATOM 1637 C CA . THR A 1 207 ? -35.487 10.321 45.127 1.00 87.25 207 THR A CA 1
ATOM 1638 C C . THR A 1 207 ? -34.684 9.387 46.043 1.00 87.25 207 THR A C 1
ATOM 1640 O O . THR A 1 207 ? -33.620 8.895 45.655 1.00 87.25 207 THR A O 1
ATOM 1643 N N . PRO A 1 208 ? -35.176 9.037 47.243 1.00 86.44 208 PRO A N 1
ATOM 1644 C CA . PRO A 1 208 ? -34.505 8.066 48.104 1.00 86.44 208 PRO A CA 1
ATOM 1645 C C . PRO A 1 208 ? -34.329 6.700 47.425 1.00 86.44 208 PRO A C 1
ATOM 1647 O O . PRO A 1 208 ? -33.305 6.041 47.603 1.00 86.44 208 PRO A O 1
ATOM 1650 N N . LEU A 1 209 ? -35.298 6.295 46.592 1.00 88.56 209 LEU A N 1
ATOM 1651 C CA . LEU A 1 209 ? -35.213 5.077 45.782 1.00 88.56 209 LEU A CA 1
ATOM 1652 C C . LEU A 1 209 ? -34.109 5.171 44.720 1.00 88.56 209 LEU A C 1
ATOM 1654 O O . LEU A 1 209 ? -33.368 4.209 44.525 1.00 88.56 209 LEU A O 1
ATOM 1658 N N . PHE A 1 210 ? -33.970 6.329 44.072 1.00 85.88 210 PHE A N 1
ATOM 1659 C CA . PHE A 1 210 ? -32.882 6.601 43.136 1.00 85.88 210 PHE A CA 1
ATOM 1660 C C . PHE A 1 210 ? -31.510 6.470 43.810 1.00 85.88 210 PHE A C 1
ATOM 1662 O O . PHE A 1 210 ? -30.646 5.772 43.283 1.00 85.88 210 PHE A O 1
ATOM 1669 N N . CYS A 1 211 ? -31.323 7.060 44.997 1.00 84.19 211 CYS A N 1
ATOM 1670 C CA . CYS A 1 211 ? -30.067 6.954 45.747 1.00 84.19 211 CYS A CA 1
ATOM 1671 C C . CYS A 1 211 ? -29.729 5.497 46.093 1.00 84.19 211 CYS A C 1
ATOM 1673 O O . CYS A 1 211 ? -28.596 5.072 45.890 1.00 84.19 211 CYS A O 1
ATOM 1675 N N . ALA A 1 212 ? -30.716 4.715 46.547 1.00 87.50 212 ALA A N 1
ATOM 1676 C CA . ALA A 1 212 ? -30.526 3.298 46.863 1.00 87.50 212 ALA A CA 1
ATOM 1677 C C . ALA A 1 212 ? -30.179 2.447 45.624 1.00 87.50 212 ALA A C 1
ATOM 1679 O O . ALA A 1 212 ? -29.429 1.476 45.722 1.00 87.50 212 ALA A O 1
ATOM 1680 N N . ALA A 1 213 ? -30.725 2.788 44.453 1.00 87.19 213 ALA A N 1
ATOM 1681 C CA . ALA A 1 213 ? -30.401 2.109 43.202 1.00 87.19 213 ALA A CA 1
ATOM 1682 C C . ALA A 1 213 ? -29.018 2.503 42.665 1.00 87.19 213 ALA A C 1
ATOM 1684 O O . ALA A 1 213 ? -28.310 1.643 42.149 1.00 87.19 213 ALA A O 1
ATOM 1685 N N . ALA A 1 214 ? -28.618 3.768 42.821 1.00 84.00 214 ALA A N 1
ATOM 1686 C CA . ALA A 1 214 ? -27.306 4.269 42.416 1.00 84.00 214 ALA A CA 1
ATOM 1687 C C . ALA A 1 214 ? -26.152 3.680 43.245 1.00 84.00 214 ALA A C 1
ATOM 1689 O O . ALA A 1 214 ? -25.060 3.507 42.712 1.00 84.00 214 ALA A O 1
ATOM 1690 N N . THR A 1 215 ? -26.392 3.336 44.514 1.00 83.62 215 THR A N 1
ATOM 1691 C CA . THR A 1 215 ? -25.434 2.589 45.352 1.00 83.62 215 THR A CA 1
ATOM 1692 C C . THR A 1 215 ? -25.500 1.076 45.133 1.00 83.62 215 THR A C 1
ATOM 1694 O O . THR A 1 215 ? -24.615 0.344 45.556 1.00 83.62 215 THR A O 1
ATOM 1697 N N . GLY A 1 216 ? -26.538 0.575 44.454 1.00 84.75 216 GLY A N 1
ATOM 1698 C CA . GLY A 1 216 ? -26.716 -0.855 44.203 1.00 84.75 216 GLY A CA 1
ATOM 1699 C C . GLY A 1 216 ? -27.246 -1.653 45.403 1.00 84.75 216 GLY A C 1
ATOM 1700 O O . GLY A 1 216 ? -27.196 -2.886 45.373 1.00 84.75 216 GLY A O 1
ATOM 1701 N N . SER A 1 217 ? -27.802 -0.992 46.428 1.00 88.56 217 SER A N 1
ATOM 1702 C CA . SER A 1 217 ? -28.261 -1.630 47.671 1.00 88.56 217 SER A CA 1
ATOM 1703 C C . SER A 1 217 ? -29.642 -2.292 47.540 1.00 88.56 217 SER A C 1
ATOM 1705 O O . SER A 1 217 ? -30.694 -1.669 47.721 1.00 88.56 217 SER A O 1
ATOM 1707 N N . PHE A 1 218 ? -29.650 -3.606 47.288 1.00 90.69 218 PHE A N 1
ATOM 1708 C CA . PHE A 1 218 ? -30.876 -4.402 47.109 1.00 90.69 218 PHE A CA 1
ATOM 1709 C C . PHE A 1 218 ? -31.830 -4.335 48.308 1.00 90.69 218 PHE A C 1
ATOM 1711 O O . PHE A 1 218 ? -33.041 -4.178 48.136 1.00 90.69 218 PHE A O 1
ATOM 1718 N N . SER A 1 219 ? -31.300 -4.420 49.529 1.00 92.12 219 SER A N 1
ATOM 1719 C CA . SER A 1 219 ? -32.105 -4.388 50.754 1.00 92.12 219 SER A CA 1
ATOM 1720 C C . SER A 1 219 ? -32.860 -3.068 50.924 1.00 92.12 219 SER A C 1
ATOM 1722 O O . SER A 1 219 ? -34.031 -3.073 51.314 1.00 92.12 219 SER A O 1
ATOM 1724 N N . CYS A 1 220 ? -32.214 -1.946 50.593 1.00 89.69 220 CYS A N 1
ATOM 1725 C CA . CYS A 1 220 ? -32.812 -0.615 50.663 1.00 89.69 220 CYS A CA 1
ATOM 1726 C C . CYS A 1 220 ? -33.875 -0.428 49.575 1.00 89.69 220 CYS A C 1
ATOM 1728 O O . CYS A 1 220 ? -34.996 -0.024 49.884 1.00 89.69 220 CYS A O 1
ATOM 1730 N N . VAL A 1 221 ? -33.570 -0.811 48.330 1.00 90.56 221 VAL A N 1
ATOM 1731 C CA . VAL A 1 221 ? -34.525 -0.782 47.206 1.00 90.56 221 VAL A CA 1
ATOM 1732 C C . VAL A 1 221 ? -35.774 -1.611 47.523 1.00 90.56 221 VAL A C 1
ATOM 1734 O O . VAL A 1 221 ? -36.900 -1.143 47.342 1.00 90.56 221 VAL A O 1
ATOM 1737 N N . LYS A 1 222 ? -35.594 -2.819 48.072 1.00 92.31 222 LYS A N 1
ATOM 1738 C CA . LYS A 1 222 ? -36.697 -3.703 48.466 1.00 92.31 222 LYS A CA 1
ATOM 1739 C C . LYS A 1 222 ? -37.599 -3.068 49.523 1.00 92.31 222 LYS A C 1
ATOM 1741 O O . LYS A 1 222 ? -38.819 -3.103 49.376 1.00 92.31 222 LYS A O 1
ATOM 1746 N N . LEU A 1 223 ? -37.015 -2.491 50.574 1.00 91.19 223 LEU A N 1
ATOM 1747 C CA . LEU A 1 223 ? -37.780 -1.852 51.647 1.00 91.19 223 LEU A CA 1
ATOM 1748 C C . LEU A 1 223 ? -38.526 -0.600 51.188 1.00 91.19 223 LEU A C 1
ATOM 1750 O O . LEU A 1 223 ? -39.670 -0.401 51.595 1.00 91.19 223 LEU A O 1
ATOM 1754 N N . LEU A 1 224 ? -37.904 0.233 50.356 1.00 89.81 224 LEU A N 1
ATOM 1755 C CA . LEU A 1 224 ? -38.533 1.450 49.844 1.00 89.81 224 LEU A CA 1
ATOM 1756 C C . LEU A 1 224 ? -39.744 1.103 48.964 1.00 89.81 224 LEU A C 1
ATOM 1758 O O . LEU A 1 224 ? -40.831 1.636 49.178 1.00 89.81 224 LEU A O 1
ATOM 1762 N N . LEU A 1 225 ? -39.607 0.132 48.055 1.00 89.88 225 LEU A N 1
ATOM 1763 C CA . LEU A 1 225 ? -40.709 -0.309 47.189 1.00 89.88 225 LEU A CA 1
ATOM 1764 C C . LEU A 1 225 ? -41.853 -0.980 47.967 1.00 89.88 225 LEU A C 1
ATOM 1766 O O . LEU A 1 225 ? -43.020 -0.712 47.688 1.00 89.88 225 LEU A O 1
ATOM 1770 N N . GLN A 1 226 ? -41.551 -1.774 49.003 1.00 90.44 226 GLN A N 1
ATOM 1771 C CA . GLN A 1 226 ? -42.581 -2.333 49.896 1.00 90.44 226 GLN A CA 1
ATOM 1772 C C . GLN A 1 226 ? -43.413 -1.249 50.604 1.00 90.44 226 GLN A C 1
ATOM 1774 O O . GLN A 1 226 ? -44.583 -1.477 50.908 1.00 90.44 226 GLN A O 1
ATOM 1779 N N . ASN A 1 227 ? -42.835 -0.066 50.831 1.00 90.88 227 ASN A N 1
ATOM 1780 C CA . ASN A 1 227 ? -43.496 1.080 51.455 1.00 90.88 227 ASN A CA 1
ATOM 1781 C C . ASN A 1 227 ? -44.038 2.095 50.431 1.00 90.88 227 ASN A C 1
ATOM 1783 O O . ASN A 1 227 ? -44.172 3.275 50.745 1.00 90.88 227 ASN A O 1
ATOM 1787 N N . LYS A 1 228 ? -44.404 1.634 49.223 1.00 87.19 228 LYS A N 1
ATOM 1788 C CA . LYS A 1 228 ? -45.031 2.443 48.158 1.00 87.19 228 LYS A CA 1
ATOM 1789 C C . LYS A 1 228 ? -44.142 3.581 47.623 1.00 87.19 228 LYS A C 1
ATOM 1791 O O . LYS A 1 228 ? -44.656 4.644 47.264 1.00 87.19 228 LYS A O 1
ATOM 1796 N N . ALA A 1 229 ? -42.825 3.366 47.556 1.00 87.62 229 ALA A N 1
ATOM 1797 C CA . ALA A 1 229 ? -41.955 4.227 46.756 1.00 87.62 229 ALA A CA 1
ATOM 1798 C C . ALA A 1 229 ? -42.399 4.211 45.285 1.00 87.62 229 ALA A C 1
ATOM 1800 O O . ALA A 1 229 ? -42.701 3.147 44.741 1.00 87.62 229 ALA A O 1
ATOM 1801 N N . ASP A 1 230 ? -42.425 5.376 44.647 1.00 85.00 230 ASP A N 1
ATOM 1802 C CA . ASP A 1 230 ? -42.763 5.505 43.234 1.00 85.00 230 ASP A CA 1
ATOM 1803 C C . ASP A 1 230 ? -41.573 5.083 42.361 1.00 85.00 230 ASP A C 1
ATOM 1805 O O . ASP A 1 230 ? -40.518 5.720 42.349 1.00 85.00 230 ASP A O 1
ATOM 1809 N N . LEU A 1 231 ? -41.751 3.980 41.634 1.00 85.06 231 LEU A N 1
ATOM 1810 C CA . LEU A 1 231 ? -40.760 3.424 40.714 1.00 85.06 231 LEU A CA 1
ATOM 1811 C C . LEU A 1 231 ? -40.611 4.260 39.435 1.00 85.06 231 LEU A C 1
ATOM 1813 O O . LEU A 1 231 ? -39.530 4.290 38.845 1.00 85.06 231 LEU A O 1
ATOM 1817 N N . HIS A 1 232 ? -41.688 4.923 39.008 1.00 81.31 232 HIS A N 1
ATOM 1818 C CA . HIS A 1 232 ? -41.747 5.707 37.772 1.00 81.31 232 HIS A CA 1
ATOM 1819 C C . HIS A 1 232 ? -41.499 7.200 38.019 1.00 81.31 232 HIS A C 1
ATOM 1821 O O . HIS A 1 232 ? -41.644 8.014 37.104 1.00 81.31 232 HIS A O 1
ATOM 1827 N N . ALA A 1 233 ? -41.090 7.552 39.239 1.00 76.94 233 ALA A N 1
ATOM 1828 C CA . ALA A 1 233 ? -40.663 8.887 39.610 1.00 76.94 233 ALA A CA 1
ATOM 1829 C C . ALA A 1 233 ? -39.555 9.370 38.659 1.00 76.94 233 ALA A C 1
ATOM 1831 O O . ALA A 1 233 ? -38.439 8.849 38.661 1.00 76.94 233 ALA A O 1
ATOM 1832 N N . CYS A 1 234 ? -39.875 10.370 37.838 1.00 72.25 234 CYS A N 1
ATOM 1833 C CA . CYS A 1 234 ? -38.981 10.919 36.826 1.00 72.25 234 CYS A CA 1
ATOM 1834 C C . CYS A 1 234 ? -38.970 12.453 36.893 1.00 72.25 234 CYS A C 1
ATOM 1836 O O . CYS A 1 234 ? -40.022 13.075 37.051 1.00 72.25 234 CYS A O 1
ATOM 1838 N N . ALA A 1 235 ? -37.775 13.043 36.801 1.00 70.94 235 ALA A N 1
ATOM 1839 C CA . ALA A 1 235 ? -37.548 14.487 36.863 1.00 70.94 235 ALA A CA 1
ATOM 1840 C C . ALA A 1 235 ? -38.186 15.211 35.668 1.00 70.94 235 ALA A C 1
ATOM 1842 O O . ALA A 1 235 ? -39.007 16.116 35.819 1.00 70.94 235 ALA A O 1
ATOM 1843 N N . GLU A 1 236 ? -37.818 14.744 34.474 1.00 72.25 236 GLU A N 1
ATOM 1844 C CA . GLU A 1 236 ? -38.200 15.270 33.170 1.00 72.25 236 GLU A CA 1
ATOM 1845 C C . GLU A 1 236 ? -38.426 14.105 32.191 1.00 72.25 236 GLU A C 1
ATOM 1847 O O . GLU A 1 236 ? -37.810 13.044 32.340 1.00 72.25 236 GLU A O 1
ATOM 1852 N N . PRO A 1 237 ? -39.267 14.266 31.153 1.00 65.00 237 PRO A N 1
ATOM 1853 C CA . PRO A 1 237 ? -39.443 13.245 30.125 1.00 65.00 237 PRO A CA 1
ATOM 1854 C C . PRO A 1 237 ? -38.103 12.891 29.459 1.00 65.00 237 PRO A C 1
ATOM 1856 O O . PRO A 1 237 ? -37.493 13.722 28.791 1.00 65.00 237 PRO A O 1
ATOM 1859 N N . GLY A 1 238 ? -37.654 11.644 29.621 1.00 67.56 238 GLY A N 1
ATOM 1860 C CA . GLY A 1 238 ? -36.374 11.170 29.083 1.00 67.56 238 GLY A CA 1
ATOM 1861 C C . GLY A 1 238 ? -35.179 11.284 30.037 1.00 67.56 238 GLY A C 1
ATOM 1862 O O . GLY A 1 238 ? -34.058 11.033 29.597 1.00 67.56 238 GLY A O 1
ATOM 1863 N N . ALA A 1 239 ? -35.385 11.619 31.316 1.00 75.19 239 ALA A N 1
ATOM 1864 C CA . ALA A 1 239 ? -34.361 11.481 32.353 1.00 75.19 239 ALA A CA 1
ATOM 1865 C C . ALA A 1 239 ? -34.065 9.992 32.664 1.00 75.19 239 ALA A C 1
ATOM 1867 O O . ALA A 1 239 ? -34.923 9.129 32.442 1.00 75.19 239 ALA A O 1
ATOM 1868 N N . PRO A 1 240 ? -32.850 9.656 33.142 1.00 74.25 240 PRO A N 1
ATOM 1869 C CA . PRO A 1 240 ? -32.487 8.276 33.443 1.00 74.25 240 PRO A CA 1
ATOM 1870 C C . PRO A 1 240 ? -33.347 7.702 34.571 1.00 74.25 240 PRO A C 1
ATOM 1872 O O . PRO A 1 240 ? -33.479 8.281 35.645 1.00 74.25 240 PRO A O 1
ATOM 1875 N N . THR A 1 241 ? -33.930 6.533 34.317 1.00 82.12 241 THR A N 1
ATOM 1876 C CA . THR A 1 241 ? -34.796 5.826 35.268 1.00 82.12 241 THR A CA 1
ATOM 1877 C C . THR A 1 241 ? -33.978 5.179 36.388 1.00 82.12 241 THR A C 1
ATOM 1879 O O . THR A 1 241 ? -32.797 4.880 36.213 1.00 82.12 241 THR A O 1
ATOM 1882 N N . VAL A 1 242 ? -34.620 4.841 37.512 1.00 84.81 242 VAL A N 1
ATOM 1883 C CA . VAL A 1 242 ? -34.006 4.086 38.630 1.00 84.81 242 VAL A CA 1
ATOM 1884 C C . VAL A 1 242 ? -33.283 2.816 38.141 1.00 84.81 242 VAL A C 1
ATOM 1886 O O . VAL A 1 242 ? -32.197 2.483 38.617 1.00 84.81 242 VAL A O 1
ATOM 1889 N N . LEU A 1 243 ? -33.839 2.148 37.122 1.00 88.56 243 LEU A N 1
ATOM 1890 C CA . LEU A 1 243 ? -33.236 0.983 36.468 1.00 88.56 243 LEU A CA 1
ATOM 1891 C C . LEU A 1 243 ? -31.861 1.282 35.837 1.00 88.56 243 LEU A C 1
ATOM 1893 O O . LEU A 1 243 ? -30.950 0.470 35.969 1.00 88.56 243 LEU A O 1
ATOM 1897 N N . PHE A 1 244 ? -31.676 2.442 35.196 1.00 87.06 244 PHE A N 1
ATOM 1898 C CA . PHE A 1 244 ? -30.403 2.826 34.567 1.00 87.06 244 PHE A CA 1
ATOM 1899 C C . PHE A 1 244 ? -29.285 2.973 35.598 1.00 87.06 244 PHE A C 1
ATOM 1901 O O . PHE A 1 244 ? -28.156 2.553 35.356 1.00 87.06 244 PHE A O 1
ATOM 1908 N N . HIS A 1 245 ? -29.601 3.536 36.763 1.00 85.00 245 HIS A N 1
ATOM 1909 C CA . HIS A 1 245 ? -28.635 3.708 37.844 1.00 85.00 245 HIS A CA 1
ATOM 1910 C C . HIS A 1 245 ? -28.261 2.377 38.498 1.00 85.00 245 HIS A C 1
ATOM 1912 O O . HIS A 1 245 ? -27.080 2.147 38.739 1.00 85.00 245 HIS A O 1
ATOM 1918 N N . ALA A 1 246 ? -29.221 1.463 38.670 1.00 88.75 246 ALA A N 1
ATOM 1919 C CA . ALA A 1 246 ? -28.929 0.105 39.131 1.00 88.75 246 ALA A CA 1
ATOM 1920 C C . ALA A 1 246 ? -28.010 -0.666 38.162 1.00 88.75 246 ALA A C 1
ATOM 1922 O O . ALA A 1 246 ? -27.149 -1.425 38.606 1.00 88.75 246 ALA A O 1
ATOM 1923 N N . ILE A 1 247 ? -28.165 -0.450 36.847 1.00 89.56 247 ILE A N 1
ATOM 1924 C CA . ILE A 1 247 ? -27.292 -1.040 35.819 1.00 89.56 247 ILE A CA 1
ATOM 1925 C C . ILE A 1 247 ? -25.900 -0.413 35.861 1.00 89.56 247 ILE A C 1
ATOM 1927 O O . ILE A 1 247 ? -24.927 -1.153 35.798 1.00 89.56 247 ILE A O 1
ATOM 1931 N N . ARG A 1 248 ? -25.780 0.914 36.002 1.00 88.44 248 ARG A N 1
ATOM 1932 C CA . ARG A 1 248 ? -24.477 1.591 36.165 1.00 88.44 248 ARG A CA 1
ATOM 1933 C C . ARG A 1 248 ? -23.743 1.148 37.432 1.00 88.44 248 ARG A C 1
ATOM 1935 O O . ARG A 1 248 ? -22.529 1.019 37.409 1.00 88.44 248 ARG A O 1
ATOM 1942 N N . ALA A 1 249 ? -24.479 0.859 38.504 1.00 86.19 249 ALA A N 1
ATOM 1943 C CA . ALA A 1 249 ? -23.942 0.276 39.733 1.00 86.19 249 ALA A CA 1
ATOM 1944 C C . ALA A 1 249 ? -23.612 -1.229 39.612 1.00 86.19 249 ALA A C 1
ATOM 1946 O O . ALA A 1 249 ? -23.160 -1.834 40.581 1.00 86.19 249 ALA A O 1
ATOM 1947 N N . ASN A 1 250 ? -23.872 -1.848 38.453 1.00 90.06 250 ASN A N 1
ATOM 1948 C CA . ASN A 1 250 ? -23.692 -3.275 38.176 1.00 90.06 250 ASN A CA 1
ATOM 1949 C C . ASN A 1 250 ? -24.358 -4.210 39.215 1.00 90.06 250 ASN A C 1
ATOM 1951 O O . ASN A 1 250 ? -23.833 -5.270 39.555 1.00 90.06 250 ASN A O 1
ATOM 1955 N N . SER A 1 251 ? -25.529 -3.826 39.742 1.00 90.94 251 SER A N 1
ATOM 1956 C CA . SER A 1 251 ? -26.241 -4.609 40.762 1.00 90.94 251 SER A CA 1
ATOM 1957 C C . SER A 1 251 ? -27.332 -5.485 40.145 1.00 90.94 251 SER A C 1
ATOM 1959 O O . SER A 1 251 ? -28.491 -5.083 40.003 1.00 90.94 251 SER A O 1
ATOM 1961 N N . GLU A 1 252 ? -26.977 -6.729 39.816 1.00 92.69 252 GLU A N 1
ATOM 1962 C CA . GLU A 1 252 ? -27.889 -7.719 39.220 1.00 92.69 252 GLU A CA 1
ATOM 1963 C C . GLU A 1 252 ? -29.156 -7.960 40.057 1.00 92.69 252 GLU A C 1
ATOM 1965 O O . GLU A 1 252 ? -30.258 -8.095 39.517 1.00 92.69 252 GLU A O 1
ATOM 1970 N N . ALA A 1 253 ? -29.011 -7.998 41.386 1.00 92.31 253 ALA A N 1
ATOM 1971 C CA . ALA A 1 253 ? -30.118 -8.228 42.311 1.00 92.31 253 ALA A CA 1
ATOM 1972 C C . ALA A 1 253 ? -31.128 -7.070 42.291 1.00 92.31 253 ALA A C 1
ATOM 1974 O O . ALA A 1 253 ? -32.338 -7.309 42.243 1.00 92.31 253 ALA A O 1
ATOM 1975 N N . CYS A 1 254 ? -30.640 -5.824 42.272 1.00 90.50 254 CYS A N 1
ATOM 1976 C CA . CYS A 1 254 ? -31.483 -4.640 42.119 1.00 90.50 254 CYS A CA 1
ATOM 1977 C C . CYS A 1 254 ? -32.186 -4.635 40.764 1.00 90.50 254 CYS A C 1
ATOM 1979 O O . CYS A 1 254 ? -33.398 -4.444 40.717 1.00 90.50 254 CYS A O 1
ATOM 1981 N N . VAL A 1 255 ? -31.456 -4.895 39.676 1.00 91.81 255 VAL A N 1
ATOM 1982 C CA . VAL A 1 255 ? -32.011 -4.921 38.314 1.00 91.81 255 VAL A CA 1
ATOM 1983 C C . VAL A 1 255 ? -33.134 -5.951 38.199 1.00 91.81 255 VAL A C 1
ATOM 1985 O O . VAL A 1 255 ? -34.227 -5.616 37.744 1.00 91.81 255 VAL A O 1
ATOM 1988 N N . ARG A 1 256 ? -32.913 -7.183 38.675 1.00 93.31 256 ARG A N 1
ATOM 1989 C CA . ARG A 1 256 ? -33.930 -8.245 38.643 1.00 93.31 256 ARG A CA 1
ATOM 1990 C C . ARG A 1 256 ? -35.185 -7.848 39.416 1.00 93.31 256 ARG A C 1
ATOM 1992 O O . ARG A 1 256 ? -36.289 -7.978 38.897 1.00 93.31 256 ARG A O 1
ATOM 1999 N N . TYR A 1 257 ? -35.011 -7.323 40.626 1.00 92.44 257 TYR A N 1
ATOM 2000 C CA . TYR A 1 257 ? -36.135 -6.942 41.474 1.00 92.44 257 TYR A CA 1
ATOM 2001 C C . TYR A 1 257 ? -36.913 -5.745 40.930 1.00 92.44 257 TYR A C 1
ATOM 2003 O O . TYR A 1 257 ? -38.137 -5.778 40.928 1.00 92.44 257 TYR A O 1
ATOM 2011 N N . LEU A 1 258 ? -36.229 -4.715 40.425 1.00 90.69 258 LEU A N 1
ATOM 2012 C CA . LEU A 1 258 ? -36.877 -3.548 39.819 1.00 90.69 258 LEU A CA 1
ATOM 2013 C C . LEU A 1 258 ? -37.736 -3.954 38.615 1.00 90.69 258 LEU A C 1
ATOM 2015 O O . LEU A 1 258 ? -38.867 -3.489 38.489 1.00 90.69 258 LEU A O 1
ATOM 2019 N N . ILE A 1 259 ? -37.241 -4.862 37.769 1.00 90.75 259 ILE A N 1
ATOM 2020 C CA . ILE A 1 259 ? -38.001 -5.388 36.627 1.00 90.75 259 ILE A CA 1
ATOM 2021 C C . ILE A 1 259 ? -39.208 -6.209 37.098 1.00 90.75 259 ILE A C 1
ATOM 2023 O O . ILE A 1 259 ? -40.307 -6.025 36.580 1.00 90.75 259 ILE A O 1
ATOM 2027 N N . ASP A 1 260 ? -39.040 -7.066 38.110 1.00 90.75 260 ASP A N 1
ATOM 2028 C CA . ASP A 1 260 ? -40.144 -7.856 38.675 1.00 90.75 260 ASP A CA 1
ATOM 2029 C C . ASP A 1 260 ? -41.227 -6.979 39.336 1.00 90.75 260 ASP A C 1
ATOM 2031 O O . ASP A 1 260 ? -42.386 -7.383 39.405 1.00 90.75 260 ASP A O 1
ATOM 2035 N N . GLN A 1 261 ? -40.874 -5.773 39.798 1.00 89.94 261 GLN A N 1
ATOM 2036 C CA . GLN A 1 261 ? -41.814 -4.766 40.312 1.00 89.94 261 GLN A CA 1
ATOM 2037 C C . GLN A 1 261 ? -42.446 -3.883 39.215 1.00 89.94 261 GLN A C 1
ATOM 2039 O O . GLN A 1 261 ? -43.225 -2.991 39.539 1.00 89.94 261 GLN A O 1
ATOM 2044 N N . GLY A 1 262 ? -42.155 -4.132 37.932 1.00 85.25 262 GLY A N 1
ATOM 2045 C CA . GLY A 1 262 ? -42.780 -3.435 36.803 1.00 85.25 262 GLY A CA 1
ATOM 2046 C C . GLY A 1 262 ? -41.960 -2.296 36.190 1.00 85.25 262 GLY A C 1
ATOM 2047 O O . GLY A 1 262 ? -42.528 -1.461 35.489 1.00 85.25 262 GLY A O 1
ATOM 2048 N N . ALA A 1 263 ? -40.641 -2.236 36.416 1.00 86.94 263 ALA A N 1
ATOM 2049 C CA . ALA A 1 263 ? -39.795 -1.228 35.770 1.00 86.94 263 ALA A CA 1
ATOM 2050 C C . ALA A 1 263 ? -39.811 -1.368 34.237 1.00 86.94 263 ALA A C 1
ATOM 2052 O O . ALA A 1 263 ? -39.668 -2.462 33.688 1.00 86.94 263 ALA A O 1
ATOM 2053 N N . GLU A 1 264 ? -39.921 -0.240 33.532 1.00 85.00 264 GLU A N 1
ATOM 2054 C CA . GLU A 1 264 ? -39.921 -0.213 32.068 1.00 85.00 264 GLU A CA 1
ATOM 2055 C C . GLU A 1 264 ? -38.527 -0.502 31.489 1.00 85.00 264 GLU A C 1
ATOM 2057 O O . GLU A 1 264 ? -37.633 0.348 31.500 1.00 85.00 264 GLU A O 1
ATOM 2062 N N . ILE A 1 265 ? -38.364 -1.698 30.918 1.00 86.62 265 ILE A N 1
ATOM 2063 C CA . ILE A 1 265 ? -37.092 -2.199 30.365 1.00 86.62 265 ILE A CA 1
ATOM 2064 C C . ILE A 1 265 ? -36.655 -1.415 29.117 1.00 86.62 265 ILE A C 1
ATOM 2066 O O . ILE A 1 265 ? -35.481 -1.089 28.951 1.00 86.62 265 ILE A O 1
ATOM 2070 N N . ASN A 1 266 ? -37.608 -1.114 28.230 1.00 86.12 266 ASN A N 1
ATOM 2071 C CA . ASN A 1 266 ? -37.359 -0.481 26.929 1.00 86.12 266 ASN A CA 1
ATOM 2072 C C . ASN A 1 266 ? -37.603 1.036 26.949 1.00 86.12 266 ASN A C 1
ATOM 2074 O O . ASN A 1 266 ? -37.801 1.647 25.894 1.00 86.12 266 ASN A O 1
ATOM 2078 N N . SER A 1 267 ? -37.606 1.641 28.140 1.00 84.00 267 SER A N 1
ATOM 2079 C CA . SER A 1 267 ? -37.700 3.090 28.283 1.00 84.00 267 SER A CA 1
ATOM 2080 C C . SER A 1 267 ? -36.493 3.758 27.616 1.00 84.00 267 SER A C 1
ATOM 2082 O O . SER A 1 267 ? -35.357 3.277 27.681 1.00 84.00 267 SER A O 1
ATOM 2084 N N . LYS A 1 268 ? -36.768 4.841 26.887 1.00 82.50 268 LYS A N 1
ATOM 2085 C CA . LYS A 1 268 ? -35.766 5.588 26.126 1.00 82.50 268 LYS A CA 1
ATOM 2086 C C . LYS A 1 268 ? -35.432 6.866 26.878 1.00 82.50 268 LYS A C 1
ATOM 2088 O O . LYS A 1 268 ? -36.296 7.721 27.055 1.00 82.50 268 LYS A O 1
ATOM 2093 N N . VAL A 1 269 ? -34.178 6.976 27.291 1.00 80.81 269 VAL A N 1
ATOM 2094 C CA . VAL A 1 269 ? -33.593 8.168 27.916 1.00 80.81 269 VAL A CA 1
ATOM 2095 C C . VAL A 1 269 ? -33.130 9.122 26.804 1.00 80.81 269 VAL A C 1
ATOM 2097 O O . VAL A 1 269 ? -33.290 8.833 25.609 1.00 80.81 269 VAL A O 1
ATOM 2100 N N . ALA A 1 270 ? -32.586 10.283 27.168 1.00 74.94 270 ALA A N 1
ATOM 2101 C CA . ALA A 1 270 ? -31.908 11.197 26.253 1.00 74.94 270 ALA A CA 1
ATOM 2102 C C . ALA A 1 270 ? -31.061 10.446 25.202 1.00 74.94 270 ALA A C 1
ATOM 2104 O O . ALA A 1 270 ? -30.390 9.458 25.496 1.00 74.94 270 ALA A O 1
ATOM 2105 N N . TYR A 1 271 ? -31.124 10.906 23.948 1.00 74.56 271 TYR A N 1
ATOM 2106 C CA . TYR A 1 271 ? -30.498 10.245 22.792 1.00 74.56 271 TYR A CA 1
ATOM 2107 C C . TYR A 1 271 ? -30.989 8.814 22.510 1.00 74.56 271 TYR A C 1
ATOM 2109 O O . TYR A 1 271 ? -30.241 8.019 21.944 1.00 74.56 271 TYR A O 1
ATOM 2117 N N . SER A 1 272 ? -32.233 8.490 22.878 1.00 81.94 272 SER A N 1
ATOM 2118 C CA . SER A 1 272 ? -32.858 7.174 22.671 1.00 81.94 272 SER A CA 1
ATOM 2119 C C . SER A 1 272 ? -32.076 5.999 23.265 1.00 81.94 272 SER A C 1
ATOM 2121 O O . SER A 1 272 ? -32.171 4.872 22.778 1.00 81.94 272 SER A O 1
ATOM 2123 N N . GLU A 1 273 ? -31.303 6.264 24.314 1.00 86.25 273 GLU A N 1
ATOM 2124 C CA . GLU A 1 273 ? -30.548 5.254 25.039 1.00 86.25 273 GLU A CA 1
ATOM 2125 C C . GLU A 1 273 ? -31.492 4.362 25.856 1.00 86.25 273 GLU A C 1
ATOM 2127 O O . GLU A 1 273 ? -32.388 4.856 26.537 1.00 86.25 273 GLU A O 1
ATOM 2132 N N . THR A 1 274 ? -31.298 3.045 25.781 1.00 90.38 274 THR A N 1
ATOM 2133 C CA . THR A 1 274 ? -32.063 2.057 26.564 1.00 90.38 274 THR A CA 1
ATOM 2134 C C . THR A 1 274 ? -31.177 1.426 27.634 1.00 90.38 274 THR A C 1
ATOM 2136 O O . THR A 1 274 ? -29.950 1.459 27.526 1.00 90.38 274 THR A O 1
ATOM 2139 N N . ALA A 1 275 ? -31.791 0.781 28.628 1.00 89.50 275 ALA A N 1
ATOM 2140 C CA . ALA A 1 275 ? -31.096 0.027 29.673 1.00 89.50 275 ALA A CA 1
ATOM 2141 C C . ALA A 1 275 ? -30.064 -0.969 29.102 1.00 89.50 275 ALA A C 1
ATOM 2143 O O . ALA A 1 275 ? -28.962 -1.114 29.631 1.00 89.50 275 ALA A O 1
ATOM 2144 N N . LEU A 1 276 ? -30.398 -1.606 27.972 1.00 92.62 276 LEU A N 1
ATOM 2145 C CA . LEU A 1 276 ? -29.520 -2.553 27.286 1.00 92.62 276 LEU A CA 1
ATOM 2146 C C . LEU A 1 276 ? -28.275 -1.884 26.676 1.00 92.62 276 LEU A C 1
ATOM 2148 O O . LEU A 1 276 ? -27.210 -2.491 26.672 1.00 92.62 276 LEU A O 1
ATOM 2152 N N . HIS A 1 277 ? -28.381 -0.638 26.197 1.00 91.75 277 HIS A N 1
ATOM 2153 C CA . HIS A 1 277 ? -27.224 0.105 25.685 1.00 91.75 277 HIS A CA 1
ATOM 2154 C C . HIS A 1 277 ? -26.221 0.427 26.794 1.00 91.75 277 HIS A C 1
ATOM 2156 O O . HIS A 1 277 ? -25.029 0.271 26.567 1.00 91.75 277 HIS A O 1
ATOM 2162 N N . VAL A 1 278 ? -26.701 0.826 27.977 1.00 89.75 278 VAL A N 1
ATOM 2163 C CA . VAL A 1 278 ? -25.834 1.115 29.133 1.00 89.75 278 VAL A CA 1
ATOM 2164 C C . VAL A 1 278 ? -25.152 -0.154 29.629 1.00 89.75 278 VAL A C 1
ATOM 2166 O O . VAL A 1 278 ? -23.950 -0.158 29.858 1.00 89.75 278 VAL A O 1
ATOM 2169 N N . ALA A 1 279 ? -25.899 -1.258 29.740 1.00 91.38 279 ALA A N 1
ATOM 2170 C CA . ALA A 1 279 ? -25.310 -2.538 30.125 1.00 91.38 279 ALA A CA 1
ATOM 2171 C C . ALA A 1 279 ? -24.221 -2.990 29.132 1.00 91.38 279 ALA A C 1
ATOM 2173 O O . ALA A 1 279 ? -23.202 -3.527 29.553 1.00 91.38 279 ALA A O 1
ATOM 2174 N N . ALA A 1 280 ? -24.420 -2.742 27.832 1.00 92.00 280 ALA A N 1
ATOM 2175 C CA . ALA A 1 280 ? -23.446 -3.072 26.797 1.00 92.00 280 ALA A CA 1
ATOM 2176 C C . ALA A 1 280 ? -22.228 -2.132 26.774 1.00 92.00 280 ALA A C 1
ATOM 2178 O O . ALA A 1 280 ? -21.131 -2.614 26.521 1.00 92.00 280 ALA A O 1
ATOM 2179 N N . SER A 1 281 ? -22.400 -0.828 27.028 1.00 90.00 281 SER A N 1
ATOM 2180 C CA . SER A 1 281 ? -21.293 0.142 27.029 1.00 90.00 281 SER A CA 1
ATOM 2181 C C . SER A 1 281 ? -20.398 0.053 28.261 1.00 90.00 281 SER A C 1
ATOM 2183 O O . SER A 1 281 ? -19.236 0.409 28.170 1.00 90.00 281 SER A O 1
ATOM 2185 N N . GLU A 1 282 ? -20.942 -0.386 29.399 1.00 86.94 282 GLU A N 1
ATOM 2186 C CA . GLU A 1 282 ? -20.200 -0.547 30.662 1.00 86.94 282 GLU A CA 1
ATOM 2187 C C . GLU A 1 282 ? -19.670 -1.983 30.862 1.00 86.94 282 GLU A C 1
ATOM 2189 O O . GLU A 1 282 ? -19.074 -2.286 31.890 1.00 86.94 282 GLU A O 1
ATOM 2194 N N . GLY A 1 283 ? -19.944 -2.906 29.930 1.00 88.62 283 GLY A N 1
ATOM 2195 C CA . GLY A 1 283 ? -19.501 -4.302 30.045 1.00 88.62 283 GLY A CA 1
ATOM 2196 C C . GLY A 1 283 ? -20.236 -5.137 31.111 1.00 88.62 283 GLY A C 1
ATOM 2197 O O . GLY A 1 283 ? -19.745 -6.183 31.535 1.00 88.62 283 GLY A O 1
ATOM 2198 N N . ASN A 1 284 ? -21.432 -4.727 31.549 1.00 91.94 284 ASN A N 1
ATOM 2199 C CA . ASN A 1 284 ? -22.172 -5.374 32.641 1.00 91.94 284 ASN A CA 1
ATOM 2200 C C . ASN A 1 284 ? -22.946 -6.622 32.171 1.00 91.94 284 ASN A C 1
ATOM 2202 O O . ASN A 1 284 ? -24.175 -6.610 32.033 1.00 91.94 284 ASN A O 1
ATOM 2206 N N . VAL A 1 285 ? -22.222 -7.727 31.960 1.00 92.50 285 VAL A N 1
ATOM 2207 C CA . VAL A 1 285 ? -22.733 -9.001 31.409 1.00 92.50 285 VAL A CA 1
ATOM 2208 C C . VAL A 1 285 ? -23.923 -9.562 32.198 1.00 92.50 285 VAL A C 1
ATOM 2210 O O . VAL A 1 285 ? -24.918 -9.989 31.604 1.00 92.50 285 VAL A O 1
ATOM 2213 N N . GLY A 1 286 ? -23.848 -9.562 33.532 1.00 91.62 286 GLY A N 1
ATOM 2214 C CA . GLY A 1 286 ? -24.896 -10.105 34.402 1.00 91.62 286 GLY A CA 1
ATOM 2215 C C . GLY A 1 286 ? -26.213 -9.336 34.290 1.00 91.62 286 GLY A C 1
ATOM 2216 O O . GLY A 1 286 ? -27.272 -9.919 34.033 1.00 91.62 286 GLY A O 1
ATOM 2217 N N . CYS A 1 287 ? -26.136 -8.004 34.365 1.00 91.81 287 CYS A N 1
ATOM 2218 C CA . CYS A 1 287 ? -27.283 -7.121 34.156 1.00 91.81 287 CYS A CA 1
ATOM 2219 C C . CYS A 1 287 ? -27.861 -7.281 32.742 1.00 91.81 287 CYS A C 1
ATOM 2221 O O . CYS A 1 287 ? -29.078 -7.366 32.570 1.00 91.81 287 CYS A O 1
ATOM 2223 N N . MET A 1 288 ? -26.998 -7.385 31.730 1.00 93.50 288 MET A N 1
ATOM 2224 C CA . MET A 1 288 ? -27.408 -7.570 30.341 1.00 93.50 288 MET A CA 1
ATOM 2225 C C . MET A 1 288 ? -28.157 -8.894 30.123 1.00 93.50 288 MET A C 1
ATOM 2227 O O . MET A 1 288 ? -29.187 -8.915 29.446 1.00 93.50 288 MET A O 1
ATOM 2231 N N . ARG A 1 289 ? -27.701 -9.994 30.739 1.00 93.88 289 ARG A N 1
ATOM 2232 C CA . ARG A 1 289 ? -28.368 -11.304 30.668 1.00 93.88 289 ARG A CA 1
ATOM 2233 C C . ARG A 1 289 ? -29.793 -11.240 31.217 1.00 93.88 289 ARG A C 1
ATOM 2235 O O . ARG A 1 289 ? -30.713 -11.716 30.551 1.00 93.88 289 ARG A O 1
ATOM 2242 N N . ILE A 1 290 ? -29.972 -10.593 32.373 1.00 93.19 290 ILE A N 1
ATOM 2243 C CA . ILE A 1 290 ? -31.285 -10.391 33.006 1.00 93.19 290 ILE A CA 1
ATOM 2244 C C . ILE A 1 290 ? -32.200 -9.550 32.105 1.00 93.19 290 ILE A C 1
ATOM 2246 O O . ILE A 1 290 ? -33.354 -9.920 31.886 1.00 93.19 290 ILE A O 1
ATOM 2250 N N . LEU A 1 291 ? -31.697 -8.442 31.548 1.00 92.31 291 LEU A N 1
ATOM 2251 C CA . LEU A 1 291 ? -32.473 -7.577 30.651 1.00 92.31 291 LEU A CA 1
ATOM 2252 C C . LEU A 1 291 ? -32.968 -8.342 29.416 1.00 92.31 291 LEU A C 1
ATOM 2254 O O . LEU A 1 291 ? -34.138 -8.241 29.046 1.00 92.31 291 LEU A O 1
ATOM 2258 N N . LEU A 1 292 ? -32.101 -9.150 28.804 1.00 92.31 292 LEU A N 1
ATOM 2259 C CA . LEU A 1 292 ? -32.440 -9.945 27.624 1.00 92.31 292 LEU A CA 1
ATOM 2260 C C . LEU A 1 292 ? -33.418 -11.086 27.944 1.00 92.31 292 LEU A C 1
ATOM 2262 O O . LEU A 1 292 ? -34.290 -11.377 27.133 1.00 92.31 292 LEU A O 1
ATOM 2266 N N . GLU A 1 293 ? -33.309 -11.725 29.114 1.00 91.50 293 GLU A N 1
ATOM 2267 C CA . GLU A 1 293 ? -34.278 -12.739 29.573 1.00 91.50 293 GLU A CA 1
ATOM 2268 C C . GLU A 1 293 ? -35.680 -12.160 29.782 1.00 91.50 293 GLU A C 1
ATOM 2270 O O . GLU A 1 293 ? -36.677 -12.841 29.553 1.00 91.50 293 GLU A O 1
ATOM 2275 N N . LYS A 1 294 ? -35.762 -10.891 30.191 1.00 90.00 294 LYS A N 1
ATOM 2276 C CA . LYS A 1 294 ? -37.020 -10.186 30.463 1.00 90.00 294 LYS A CA 1
ATOM 2277 C C . LYS A 1 294 ? -37.582 -9.439 29.242 1.00 90.00 294 LYS A C 1
ATOM 2279 O O . LYS A 1 294 ? -38.566 -8.720 29.380 1.00 90.00 294 LYS A O 1
ATOM 2284 N N . GLY A 1 295 ? -37.008 -9.634 28.051 1.00 87.19 295 GLY A N 1
ATOM 2285 C CA . GLY A 1 295 ? -37.548 -9.110 26.789 1.00 87.19 295 GLY A CA 1
ATOM 2286 C C . GLY A 1 295 ? -37.057 -7.714 26.387 1.00 87.19 295 GLY A C 1
ATOM 2287 O O . GLY A 1 295 ? -37.795 -6.971 25.736 1.00 87.19 295 GLY A O 1
ATOM 2288 N N . ALA A 1 296 ? -35.831 -7.332 26.762 1.00 90.81 296 ALA A N 1
ATOM 2289 C CA . ALA A 1 296 ? -35.200 -6.118 26.240 1.00 90.81 296 ALA A CA 1
ATOM 2290 C C . ALA A 1 296 ? -35.037 -6.167 24.708 1.00 90.81 296 ALA A C 1
ATOM 2292 O O . ALA A 1 296 ? -34.664 -7.195 24.139 1.00 90.81 296 ALA A O 1
ATOM 2293 N N . ASP A 1 297 ? -35.281 -5.038 24.038 1.00 89.69 297 ASP A N 1
ATOM 2294 C CA . ASP A 1 297 ? -35.154 -4.931 22.583 1.00 89.69 297 ASP A CA 1
ATOM 2295 C C . ASP A 1 297 ? -33.680 -4.872 22.146 1.00 89.69 297 ASP A C 1
ATOM 2297 O O . ASP A 1 297 ? -32.994 -3.860 22.303 1.00 89.69 297 ASP A O 1
ATOM 2301 N N . ILE A 1 298 ? -33.210 -5.963 21.539 1.00 91.19 298 ILE A N 1
ATOM 2302 C CA . ILE A 1 298 ? -31.851 -6.123 20.995 1.00 91.19 298 ILE A CA 1
ATOM 2303 C C . ILE A 1 298 ? -31.599 -5.176 19.810 1.00 91.19 298 ILE A C 1
ATOM 2305 O O . ILE A 1 298 ? -30.459 -4.799 19.536 1.00 91.19 298 ILE A O 1
ATOM 2309 N N . ARG A 1 299 ? -32.659 -4.782 19.092 1.00 87.88 299 ARG A N 1
ATOM 2310 C CA . ARG A 1 299 ? -32.590 -3.933 17.892 1.00 87.88 299 ARG A CA 1
ATOM 2311 C C . ARG A 1 299 ? -32.733 -2.449 18.205 1.00 87.88 299 ARG A C 1
ATOM 2313 O O . ARG A 1 299 ? -32.767 -1.638 17.275 1.00 87.88 299 ARG A O 1
ATOM 2320 N N . ALA A 1 300 ? -32.808 -2.088 19.483 1.00 88.62 300 ALA A N 1
ATOM 2321 C CA . ALA A 1 300 ? -32.835 -0.699 19.893 1.00 88.62 300 ALA A CA 1
ATOM 2322 C C . ALA A 1 300 ? -31.594 0.038 19.358 1.00 88.62 300 ALA A C 1
ATOM 2324 O O . ALA A 1 300 ? -30.508 -0.528 19.252 1.00 88.62 300 ALA A O 1
ATOM 2325 N N . VAL A 1 301 ? -31.772 1.309 18.999 1.00 90.44 301 VAL A N 1
ATOM 2326 C CA . VAL A 1 301 ? -30.704 2.165 18.471 1.00 90.44 301 VAL A CA 1
ATOM 2327 C C . VAL A 1 301 ? -30.542 3.406 19.340 1.00 90.44 301 VAL A C 1
ATOM 2329 O O . VAL A 1 301 ? -31.529 4.059 19.691 1.00 90.44 301 VAL A O 1
ATOM 2332 N N . LYS A 1 302 ? -29.291 3.748 19.651 1.00 87.62 302 LYS A N 1
ATOM 2333 C CA . LYS A 1 302 ? -28.890 4.921 20.431 1.00 87.62 302 LYS A CA 1
ATOM 2334 C C . LYS A 1 302 ? -28.253 5.991 19.543 1.00 87.62 302 LYS A C 1
ATOM 2336 O O . LYS A 1 302 ? -27.424 5.708 18.673 1.00 87.62 302 LYS A O 1
ATOM 2341 N N . GLY A 1 303 ? -28.592 7.241 19.840 1.00 85.38 303 GLY A N 1
ATOM 2342 C CA . GLY A 1 303 ? -27.887 8.435 19.393 1.00 85.38 303 GLY A CA 1
ATOM 2343 C C . GLY A 1 303 ? -27.997 8.741 17.902 1.00 85.38 303 GLY A C 1
ATOM 2344 O O . GLY A 1 303 ? -28.707 8.098 17.130 1.00 85.38 303 GLY A O 1
ATOM 2345 N N . THR A 1 304 ? -27.247 9.757 17.481 1.00 82.38 304 THR A N 1
ATOM 2346 C CA . THR A 1 304 ? -27.176 10.209 16.081 1.00 82.38 304 THR A CA 1
ATOM 2347 C C . THR A 1 304 ? -26.492 9.186 15.170 1.00 82.38 304 THR A C 1
ATOM 2349 O O . THR A 1 304 ? -26.786 9.112 13.974 1.00 82.38 304 THR A O 1
ATOM 2352 N N . LEU A 1 305 ? -25.609 8.358 15.739 1.00 82.25 305 LEU A N 1
ATOM 2353 C CA . LEU A 1 305 ? -24.948 7.258 15.042 1.00 82.25 305 LEU A CA 1
ATOM 2354 C C . LEU A 1 305 ? -25.862 6.046 14.829 1.00 82.25 305 LEU A C 1
ATOM 2356 O O . LEU A 1 305 ? -25.531 5.196 14.010 1.00 82.25 305 LEU A O 1
ATOM 2360 N N . LYS A 1 306 ? -27.026 5.981 15.493 1.00 88.75 306 LYS A N 1
ATOM 2361 C CA . LYS A 1 306 ? -27.925 4.815 15.479 1.00 88.75 306 LYS A CA 1
ATOM 2362 C C . LYS A 1 306 ? -27.189 3.513 15.837 1.00 88.75 306 LYS A C 1
ATOM 2364 O O . LYS A 1 306 ? -27.373 2.492 15.178 1.00 88.75 306 LYS A O 1
ATOM 2369 N N . SER A 1 307 ? -26.332 3.565 16.854 1.00 90.69 307 SER A N 1
ATOM 2370 C CA . SER A 1 307 ? -25.571 2.405 17.327 1.00 90.69 307 SER A CA 1
ATOM 2371 C C . SER A 1 307 ? -26.492 1.452 18.082 1.00 90.69 307 SER A C 1
ATOM 2373 O O . SER A 1 307 ? -27.296 1.896 18.895 1.00 90.69 307 SER A O 1
ATOM 2375 N N . THR A 1 308 ? -26.377 0.155 17.820 1.00 93.25 308 THR A N 1
ATOM 2376 C CA . THR A 1 308 ? -27.072 -0.894 18.588 1.00 93.25 308 THR A CA 1
ATOM 2377 C C . THR A 1 308 ? -26.260 -1.289 19.827 1.00 93.25 308 THR A C 1
ATOM 2379 O O . THR A 1 308 ? -25.066 -0.983 19.881 1.00 93.25 308 THR A O 1
ATOM 2382 N N . PRO A 1 309 ? -26.836 -2.027 20.796 1.00 92.62 309 PRO A N 1
ATOM 2383 C CA . PRO A 1 309 ? -26.083 -2.550 21.937 1.00 92.62 309 PRO A CA 1
ATOM 2384 C C . PRO A 1 309 ? -24.861 -3.374 21.512 1.00 92.62 309 PRO A C 1
ATOM 2386 O O . PRO A 1 309 ? -23.805 -3.263 22.125 1.00 92.62 309 PRO A O 1
ATOM 2389 N N . LEU A 1 310 ? -24.962 -4.121 20.403 1.00 94.62 310 LEU A N 1
ATOM 2390 C CA . LEU A 1 310 ? -23.836 -4.888 19.864 1.00 94.62 310 LEU A CA 1
ATOM 2391 C C . LEU A 1 310 ? -22.670 -3.979 19.448 1.00 94.62 310 LEU A C 1
ATOM 2393 O O . LEU A 1 310 ? -21.534 -4.275 19.797 1.00 94.62 310 LEU A O 1
ATOM 2397 N N . HIS A 1 311 ? -22.940 -2.847 18.784 1.00 93.75 311 HIS A N 1
ATOM 2398 C CA . HIS A 1 311 ? -21.902 -1.870 18.432 1.00 93.75 311 HIS A CA 1
ATOM 2399 C C . HIS A 1 311 ? -21.181 -1.315 19.670 1.00 93.75 311 HIS A C 1
ATOM 2401 O O . HIS A 1 311 ? -19.968 -1.160 19.631 1.00 93.75 311 HIS A O 1
ATOM 2407 N N . LEU A 1 312 ? -21.910 -1.052 20.760 1.00 91.81 312 LEU A N 1
ATOM 2408 C CA . LEU A 1 312 ? -21.328 -0.522 21.999 1.00 91.81 312 LEU A CA 1
ATOM 2409 C C . LEU A 1 312 ? -20.502 -1.581 22.742 1.00 91.81 312 LEU A C 1
ATOM 2411 O O . LEU A 1 312 ? -19.413 -1.283 23.212 1.00 91.81 312 LEU A O 1
ATOM 2415 N N . SER A 1 313 ? -20.974 -2.833 22.784 1.00 92.69 313 SER A N 1
ATOM 2416 C CA . SER A 1 313 ? -20.227 -3.922 23.434 1.00 92.69 313 SER A CA 1
ATOM 2417 C C . SER A 1 313 ? -18.864 -4.183 22.785 1.00 92.69 313 SER A C 1
ATOM 2419 O O . SER A 1 313 ? -17.894 -4.490 23.474 1.00 92.69 313 SER A O 1
ATOM 2421 N N . VAL A 1 314 ? -18.769 -4.030 21.458 1.00 92.62 314 VAL A N 1
ATOM 2422 C CA . VAL A 1 314 ? -17.507 -4.213 20.724 1.00 92.62 314 VAL A CA 1
ATOM 2423 C C . VAL A 1 314 ? -16.624 -2.964 20.726 1.00 92.62 314 VAL A C 1
ATOM 2425 O O . VAL A 1 314 ? -15.423 -3.094 20.514 1.00 92.62 314 VAL A O 1
ATOM 2428 N N . GLU A 1 315 ? -17.201 -1.781 20.960 1.00 90.44 315 GLU A N 1
ATOM 2429 C CA . GLU A 1 315 ? -16.474 -0.521 21.175 1.00 90.44 315 GLU A CA 1
ATOM 2430 C C . GLU A 1 315 ? -15.699 -0.551 22.500 1.00 90.44 315 GLU A C 1
ATOM 2432 O O . GLU A 1 315 ? -14.533 -0.160 22.536 1.00 90.44 315 GLU A O 1
ATOM 2437 N N . ASP A 1 316 ? -16.323 -1.086 23.553 1.00 87.50 316 ASP A N 1
ATOM 2438 C CA . ASP A 1 316 ? -15.695 -1.323 24.859 1.00 87.50 316 ASP A CA 1
ATOM 2439 C C . ASP A 1 316 ? -14.693 -2.500 24.839 1.00 87.50 316 ASP A C 1
ATOM 2441 O O . ASP A 1 316 ? -13.709 -2.525 25.575 1.00 87.50 316 ASP A O 1
ATOM 2445 N N . GLY A 1 317 ? -14.903 -3.475 23.947 1.00 87.50 317 GLY A N 1
ATOM 2446 C CA . GLY A 1 317 ? -14.087 -4.695 23.862 1.00 87.50 317 GLY A CA 1
ATOM 2447 C C . GLY A 1 317 ? -14.585 -5.840 24.754 1.00 87.50 317 GLY A C 1
ATOM 2448 O O . GLY A 1 317 ? -13.893 -6.847 24.935 1.00 87.50 317 GLY A O 1
ATOM 2449 N N . SER A 1 318 ? -15.807 -5.719 25.275 1.00 91.56 318 SER A N 1
ATOM 2450 C CA . SER A 1 318 ? -16.479 -6.719 26.103 1.00 91.56 318 SER A CA 1
ATOM 2451 C C . SER A 1 318 ? -16.969 -7.920 25.280 1.00 91.56 318 SER A C 1
ATOM 2453 O O . SER A 1 318 ? -18.116 -7.984 24.830 1.00 91.56 318 SER A O 1
ATOM 2455 N N . VAL A 1 319 ? -16.098 -8.922 25.128 1.00 93.12 319 VAL A N 1
ATOM 2456 C CA . VAL A 1 319 ? -16.359 -10.174 24.385 1.00 93.12 319 VAL A CA 1
ATOM 2457 C C . VAL A 1 319 ? -17.581 -10.919 24.927 1.00 93.12 319 VAL A C 1
ATOM 2459 O O . VAL A 1 319 ? -18.436 -11.370 24.169 1.00 93.12 319 VAL A O 1
ATOM 2462 N N . GLU A 1 320 ? -17.699 -11.025 26.249 1.00 93.88 320 GLU A N 1
ATOM 2463 C CA . GLU A 1 320 ? -18.826 -11.701 26.897 1.00 93.88 320 GLU A CA 1
ATOM 2464 C C . GLU A 1 320 ? -20.154 -10.989 26.605 1.00 93.88 320 GLU A C 1
ATOM 2466 O O . GLU A 1 320 ? -21.170 -11.641 26.361 1.00 93.88 320 GLU A O 1
ATOM 2471 N N . CYS A 1 321 ? -20.151 -9.654 26.534 1.00 92.88 321 CYS A N 1
ATOM 2472 C CA . CYS A 1 321 ? -21.344 -8.917 26.140 1.00 92.88 321 CYS A CA 1
ATOM 2473 C C . CYS A 1 321 ? -21.713 -9.168 24.671 1.00 92.88 321 CYS A C 1
ATOM 2475 O O . CYS A 1 321 ? -22.876 -9.423 24.352 1.00 92.88 321 CYS A O 1
ATOM 2477 N N . ALA A 1 322 ? -20.721 -9.149 23.779 1.00 93.75 322 ALA A N 1
ATOM 2478 C CA . ALA A 1 322 ? -20.936 -9.428 22.365 1.00 93.75 322 ALA A CA 1
ATOM 2479 C C . ALA A 1 322 ? -21.486 -10.850 22.143 1.00 93.75 322 ALA A C 1
ATOM 2481 O O . ALA A 1 322 ? -22.482 -11.011 21.440 1.00 93.75 322 ALA A O 1
ATOM 2482 N N . THR A 1 323 ? -20.909 -11.867 22.796 1.00 94.31 323 THR A N 1
ATOM 2483 C CA . THR A 1 323 ? -21.369 -13.268 22.693 1.00 94.31 323 THR A CA 1
ATOM 2484 C C . THR A 1 323 ? -22.812 -13.438 23.155 1.00 94.31 323 THR A C 1
ATOM 2486 O O . THR A 1 323 ? -23.627 -13.967 22.408 1.00 94.31 323 THR A O 1
ATOM 2489 N N . VAL A 1 324 ? -23.183 -12.896 24.321 1.00 94.25 324 VAL A N 1
ATOM 2490 C CA . VAL A 1 324 ? -24.562 -12.993 24.825 1.00 94.25 324 VAL A CA 1
ATOM 2491 C C . VAL A 1 324 ? -25.559 -12.294 23.894 1.00 94.25 324 VAL A C 1
ATOM 2493 O O . VAL A 1 324 ? -26.673 -12.785 23.713 1.00 94.25 324 VAL A O 1
ATOM 2496 N N . LEU A 1 325 ? -25.196 -11.162 23.284 1.00 93.62 325 LEU A N 1
ATOM 2497 C CA . LEU A 1 325 ? -26.063 -10.487 22.313 1.00 93.62 325 LEU A CA 1
ATOM 2498 C C . LEU A 1 325 ? -26.229 -11.310 21.027 1.00 93.62 325 LEU A C 1
ATOM 2500 O O . LEU A 1 325 ? -27.347 -11.422 20.519 1.00 93.62 325 LEU A O 1
ATOM 2504 N N . LEU A 1 326 ? -25.146 -11.903 20.519 1.00 93.69 326 LEU A N 1
ATOM 2505 C CA . LEU A 1 326 ? -25.160 -12.754 19.325 1.00 93.69 326 LEU A CA 1
ATOM 2506 C C . LEU A 1 326 ? -25.970 -14.041 19.558 1.00 93.69 326 LEU A C 1
ATOM 2508 O O . LEU A 1 326 ? -26.840 -14.355 18.747 1.00 93.69 326 LEU A O 1
ATOM 2512 N N . ASP A 1 327 ? -25.796 -14.702 20.707 1.00 92.69 327 ASP A N 1
ATOM 2513 C CA . ASP A 1 327 ? -26.556 -15.899 21.107 1.00 92.69 327 ASP A CA 1
ATOM 2514 C C . ASP A 1 327 ? -28.069 -15.640 21.170 1.00 92.69 327 ASP A C 1
ATOM 2516 O O . ASP A 1 327 ? -28.887 -16.526 20.921 1.00 92.69 327 ASP A O 1
ATOM 2520 N N . ARG A 1 328 ? -28.464 -14.405 21.501 1.00 91.38 328 ARG A N 1
ATOM 2521 C CA . ARG A 1 328 ? -29.869 -13.973 21.570 1.00 91.38 328 ARG A CA 1
ATOM 2522 C C . ARG A 1 328 ? -30.403 -13.446 20.230 1.00 91.38 328 ARG A C 1
ATOM 2524 O O . ARG A 1 328 ? -31.517 -12.928 20.186 1.00 91.38 328 ARG A O 1
ATOM 2531 N N . GLY A 1 329 ? -29.653 -13.600 19.136 1.00 88.75 329 GLY A N 1
ATOM 2532 C CA . GLY A 1 329 ? -30.094 -13.279 17.777 1.00 88.75 329 GLY A CA 1
ATOM 2533 C C . GLY A 1 329 ? -29.830 -11.837 17.333 1.00 88.75 329 GLY A C 1
ATOM 2534 O O . GLY A 1 329 ? -30.527 -11.333 16.444 1.00 88.75 329 GLY A O 1
ATOM 2535 N N . ALA A 1 330 ? -28.853 -11.144 17.932 1.00 92.06 330 ALA A N 1
ATOM 2536 C CA . ALA A 1 330 ? -28.366 -9.883 17.378 1.00 92.06 330 ALA A CA 1
ATOM 2537 C C . ALA A 1 330 ? -27.783 -10.112 15.974 1.00 92.06 330 ALA A C 1
ATOM 2539 O O . ALA A 1 330 ? -27.023 -11.049 15.752 1.00 92.06 330 ALA A O 1
ATOM 2540 N N . ASN A 1 331 ? -28.127 -9.246 15.017 1.00 92.56 331 ASN A N 1
ATOM 2541 C CA . ASN A 1 331 ? -27.579 -9.339 13.665 1.00 92.56 331 ASN A CA 1
ATOM 2542 C C . ASN A 1 331 ? -26.106 -8.868 13.667 1.00 92.56 331 ASN A C 1
ATOM 2544 O O . ASN A 1 331 ? -25.889 -7.686 13.955 1.00 92.56 331 ASN A O 1
ATOM 2548 N N . PRO A 1 332 ? -25.121 -9.721 13.322 1.00 92.38 332 PRO A N 1
ATOM 2549 C CA . PRO A 1 332 ? -23.708 -9.337 13.279 1.00 92.38 332 PRO A CA 1
ATOM 2550 C C . PRO A 1 332 ? -23.386 -8.297 12.190 1.00 92.38 332 PRO A C 1
ATOM 2552 O O . PRO A 1 332 ? -22.431 -7.539 12.347 1.00 92.38 332 PRO A O 1
ATOM 2555 N N . ASP A 1 333 ? -24.210 -8.192 11.141 1.00 93.19 333 ASP A N 1
ATOM 2556 C CA . ASP A 1 333 ? -24.029 -7.264 10.011 1.00 93.19 333 ASP A CA 1
ATOM 2557 C C . ASP A 1 333 ? -24.924 -6.017 10.098 1.00 93.19 333 ASP A C 1
ATOM 2559 O O . ASP A 1 333 ? -25.180 -5.328 9.103 1.00 93.19 333 ASP A O 1
ATOM 2563 N N . VAL A 1 334 ? -25.450 -5.712 11.288 1.00 93.69 334 VAL A N 1
ATOM 2564 C CA . VAL A 1 334 ? -26.256 -4.504 11.493 1.00 93.69 334 VAL A CA 1
ATOM 2565 C C . VAL A 1 334 ? -25.441 -3.253 11.167 1.00 93.69 334 VAL A C 1
ATOM 2567 O O . VAL A 1 334 ? -24.282 -3.147 11.538 1.00 93.69 334 VAL A O 1
ATOM 2570 N N . ARG A 1 335 ? -26.042 -2.285 10.472 1.00 93.50 335 ARG A N 1
ATOM 2571 C CA . ARG A 1 335 ? -25.341 -1.076 10.031 1.00 93.50 335 ARG A CA 1
ATOM 2572 C C . ARG A 1 335 ? -25.791 0.153 10.803 1.00 93.50 335 ARG A C 1
ATOM 2574 O O . ARG A 1 335 ? -26.988 0.432 10.883 1.00 93.50 335 ARG A O 1
ATOM 2581 N N . ASN A 1 336 ? -24.827 0.900 11.330 1.00 92.62 336 ASN A N 1
ATOM 2582 C CA . ASN A 1 336 ? -25.065 2.202 11.948 1.00 92.62 336 ASN A CA 1
ATOM 2583 C C . ASN A 1 336 ? -25.287 3.303 10.876 1.00 92.62 336 ASN A C 1
ATOM 2585 O O . ASN A 1 336 ? -25.310 3.036 9.671 1.00 92.62 336 ASN A O 1
ATOM 2589 N N . SER A 1 337 ? -25.449 4.569 11.275 1.00 91.19 337 SER A N 1
ATOM 2590 C CA . SER A 1 337 ? -25.707 5.677 10.335 1.00 91.19 337 SER A CA 1
ATOM 2591 C C . SER A 1 337 ? -24.546 5.977 9.374 1.00 91.19 337 SER A C 1
ATOM 2593 O O . SER A 1 337 ? -24.781 6.520 8.295 1.00 91.19 337 SER A O 1
ATOM 2595 N N . LYS A 1 338 ? -23.318 5.566 9.715 1.00 90.50 338 LYS A N 1
ATOM 2596 C CA . LYS A 1 338 ? -22.133 5.599 8.841 1.00 90.50 338 LYS A CA 1
ATOM 2597 C C . LYS A 1 338 ? -21.973 4.325 8.002 1.00 90.50 338 LYS A C 1
ATOM 2599 O O . LYS A 1 338 ? -20.928 4.129 7.388 1.00 90.50 338 LYS A O 1
ATOM 2604 N N . GLN A 1 339 ? -22.989 3.459 7.972 1.00 92.88 339 GLN A N 1
ATOM 2605 C CA . GLN A 1 339 ? -22.952 2.140 7.331 1.00 92.88 339 GLN A CA 1
ATOM 2606 C C . GLN A 1 339 ? -21.878 1.198 7.907 1.00 92.88 339 GLN A C 1
ATOM 2608 O O . GLN A 1 339 ? -21.533 0.205 7.274 1.00 92.88 339 GLN A O 1
ATOM 2613 N N . GLN A 1 340 ? -21.355 1.479 9.103 1.00 93.38 340 GLN A N 1
ATOM 2614 C CA . GLN A 1 340 ? -20.375 0.619 9.763 1.00 93.38 340 GLN A CA 1
ATOM 2615 C C . GLN A 1 340 ? -21.095 -0.555 10.422 1.00 93.38 340 GLN A C 1
ATOM 2617 O O . GLN A 1 340 ? -22.149 -0.365 11.031 1.00 93.38 340 GLN A O 1
ATOM 2622 N N . THR A 1 341 ? -20.515 -1.747 10.295 1.00 95.25 341 THR A N 1
ATOM 2623 C CA . THR A 1 341 ? -20.942 -2.952 11.022 1.00 95.25 341 THR A CA 1
ATOM 2624 C C . THR A 1 341 ? -20.231 -3.051 12.378 1.00 95.25 341 THR A C 1
ATOM 2626 O O . THR A 1 341 ? -19.180 -2.424 12.551 1.00 95.25 341 THR A O 1
ATOM 2629 N N . PRO A 1 342 ? -20.720 -3.863 13.334 1.00 94.62 342 PRO A N 1
ATOM 2630 C CA . PRO A 1 342 ? -19.986 -4.190 14.556 1.00 94.62 342 PRO A CA 1
ATOM 2631 C C . PRO A 1 342 ? -18.536 -4.609 14.288 1.00 94.62 342 PRO A C 1
ATOM 2633 O O . PRO A 1 342 ? -17.633 -4.176 14.998 1.00 94.62 342 PRO A O 1
ATOM 2636 N N . LEU A 1 343 ? -18.288 -5.351 13.204 1.00 95.38 343 LEU A N 1
ATOM 2637 C CA . LEU A 1 343 ? -16.942 -5.768 12.807 1.00 95.38 343 LEU A CA 1
ATOM 2638 C C . LEU A 1 343 ? -16.027 -4.582 12.445 1.00 95.38 343 LEU A C 1
ATOM 2640 O O . LEU A 1 343 ? -14.843 -4.601 12.774 1.00 95.38 343 LEU A O 1
ATOM 2644 N N . HIS A 1 344 ? -16.562 -3.515 11.838 1.00 94.12 344 HIS A N 1
ATOM 2645 C CA . HIS A 1 344 ? -15.798 -2.286 11.584 1.00 94.12 344 HIS A CA 1
ATOM 2646 C C . HIS A 1 344 ? -15.370 -1.590 12.879 1.00 94.12 344 HIS A C 1
ATOM 2648 O O . HIS A 1 344 ? -14.268 -1.044 12.925 1.00 94.12 344 HIS A O 1
ATOM 2654 N N . ILE A 1 345 ? -16.238 -1.573 13.895 1.00 92.56 345 ILE A N 1
ATOM 2655 C CA . ILE A 1 345 ? -15.947 -0.948 15.193 1.00 92.56 345 ILE A CA 1
ATOM 2656 C C . ILE A 1 345 ? -14.958 -1.813 15.978 1.00 92.56 345 ILE A C 1
ATOM 2658 O O . ILE A 1 345 ? -13.953 -1.295 16.455 1.00 92.56 345 ILE A O 1
ATOM 2662 N N . ALA A 1 346 ? -15.162 -3.131 16.017 1.00 92.56 346 ALA A N 1
ATOM 2663 C CA . ALA A 1 346 ? -14.231 -4.062 16.653 1.00 92.56 346 ALA A CA 1
ATOM 2664 C C . ALA A 1 346 ? -12.812 -3.951 16.058 1.00 92.56 346 ALA A C 1
ATOM 2666 O O . ALA A 1 346 ? -11.829 -3.926 16.800 1.00 92.56 346 ALA A O 1
ATOM 2667 N N . ALA A 1 347 ? -12.708 -3.818 14.728 1.00 92.25 347 ALA A N 1
ATOM 2668 C CA . ALA A 1 347 ? -11.445 -3.577 14.031 1.00 92.25 347 ALA A CA 1
ATOM 2669 C C . ALA A 1 347 ? -10.824 -2.213 14.379 1.00 92.25 347 ALA A C 1
ATOM 2671 O O . ALA A 1 347 ? -9.627 -2.142 14.657 1.00 92.25 347 ALA A O 1
ATOM 2672 N N . LEU A 1 348 ? -11.632 -1.147 14.433 1.00 90.88 348 LEU A N 1
ATOM 2673 C CA . LEU A 1 348 ? -11.180 0.197 14.809 1.00 90.88 348 LEU A CA 1
ATOM 2674 C C . LEU A 1 348 ? -10.589 0.230 16.228 1.00 90.88 348 LEU A C 1
ATOM 2676 O O . LEU A 1 348 ? -9.533 0.823 16.437 1.00 90.88 348 LEU A O 1
ATOM 2680 N N . HIS A 1 349 ? -11.241 -0.449 17.175 1.00 88.19 349 HIS A N 1
ATOM 2681 C CA . HIS A 1 349 ? -10.835 -0.531 18.583 1.00 88.19 349 HIS A CA 1
ATOM 2682 C C . HIS A 1 349 ? -9.839 -1.666 18.875 1.00 88.19 349 HIS A C 1
ATOM 2684 O O . HIS A 1 349 ? -9.502 -1.902 20.031 1.00 88.19 349 HIS A O 1
ATOM 2690 N N . GLN A 1 350 ? -9.343 -2.368 17.848 1.00 88.06 350 GLN A N 1
ATOM 2691 C CA . GLN A 1 350 ? -8.342 -3.440 17.975 1.00 88.06 350 GLN A CA 1
ATOM 2692 C C . GLN A 1 350 ? -8.762 -4.584 18.918 1.00 88.06 350 GLN A C 1
ATOM 2694 O O . GLN A 1 350 ? -7.926 -5.245 19.539 1.00 88.06 350 GLN A O 1
ATOM 2699 N N . SER A 1 351 ? -10.065 -4.854 19.008 1.00 88.50 351 SER A N 1
ATOM 2700 C CA . SER A 1 351 ? -10.616 -5.898 19.872 1.00 88.50 351 SER A CA 1
ATOM 2701 C C . SER A 1 351 ? -10.548 -7.268 19.192 1.00 88.50 351 SER A C 1
ATOM 2703 O O . SER A 1 351 ? -11.546 -7.770 18.677 1.00 88.50 351 SER A O 1
ATOM 2705 N N . HIS A 1 352 ? -9.362 -7.887 19.204 1.00 89.69 352 HIS A N 1
ATOM 2706 C CA . HIS A 1 352 ? -9.065 -9.173 18.549 1.00 89.69 352 HIS A CA 1
ATOM 2707 C C . HIS A 1 352 ? -10.090 -10.278 18.860 1.00 89.69 352 HIS A C 1
ATOM 2709 O O . HIS A 1 352 ? -10.629 -10.901 17.951 1.00 89.69 352 HIS A O 1
ATOM 2715 N N . LYS A 1 353 ? -10.423 -10.473 20.141 1.00 92.25 353 LYS A N 1
ATOM 2716 C CA . LYS A 1 353 ? -11.393 -11.494 20.570 1.00 92.25 353 LYS A CA 1
ATOM 2717 C C . LYS A 1 353 ? -12.820 -11.191 20.096 1.00 92.25 353 LYS A C 1
ATOM 2719 O O . LYS A 1 353 ? -13.543 -12.102 19.716 1.00 92.25 353 LYS A O 1
ATOM 2724 N N . CYS A 1 354 ? -13.229 -9.919 20.070 1.00 92.50 354 CYS A N 1
ATOM 2725 C CA . CYS A 1 354 ? -14.541 -9.537 19.535 1.00 92.50 354 CYS A CA 1
ATOM 2726 C C . CYS A 1 354 ? -14.621 -9.804 18.024 1.00 92.50 354 CYS A C 1
ATOM 2728 O O . CYS A 1 354 ? -15.638 -10.303 17.546 1.00 92.50 354 CYS A O 1
ATOM 2730 N N . ILE A 1 355 ? -13.544 -9.522 17.281 1.00 93.62 355 ILE A N 1
ATOM 2731 C CA . ILE A 1 355 ? -13.433 -9.842 15.849 1.00 93.62 355 ILE A CA 1
ATOM 2732 C C . ILE A 1 355 ? -13.600 -11.348 15.632 1.00 93.62 355 ILE A C 1
ATOM 2734 O O . ILE A 1 355 ? -14.427 -11.746 14.818 1.00 93.62 355 ILE A O 1
ATOM 2738 N N . GLU A 1 356 ? -12.884 -12.173 16.398 1.00 94.00 356 GLU A N 1
ATOM 2739 C CA . GLU A 1 356 ? -13.001 -13.633 16.340 1.00 94.00 356 GLU A CA 1
ATOM 2740 C C . GLU A 1 356 ? -14.450 -14.093 16.573 1.00 94.00 356 GLU A C 1
ATOM 2742 O O . GLU A 1 356 ? -15.010 -14.804 15.741 1.00 94.00 356 GLU A O 1
ATOM 2747 N N . THR A 1 357 ? -15.107 -13.613 17.636 1.00 94.19 357 THR A N 1
ATOM 2748 C CA . THR A 1 357 ? -16.504 -13.988 17.922 1.00 94.19 357 THR A CA 1
ATOM 2749 C C . THR A 1 357 ? -17.483 -13.571 16.823 1.00 94.19 357 THR A C 1
ATOM 2751 O O . THR A 1 357 ? -18.387 -14.333 16.490 1.00 94.19 357 THR A O 1
ATOM 2754 N N . LEU A 1 358 ? -17.304 -12.391 16.221 1.00 94.38 358 LEU A N 1
ATOM 2755 C CA . LEU A 1 358 ? -18.162 -11.919 15.132 1.00 94.38 358 LEU A CA 1
ATOM 2756 C C . LEU A 1 358 ? -17.963 -12.745 13.855 1.00 94.38 358 LEU A C 1
ATOM 2758 O O . LEU A 1 358 ? -18.940 -13.077 13.186 1.00 94.38 358 LEU A O 1
ATOM 2762 N N . LEU A 1 359 ? -16.717 -13.098 13.530 1.00 93.88 359 LEU A N 1
ATOM 2763 C CA . LEU A 1 359 ? -16.389 -13.910 12.356 1.00 93.88 359 LEU A CA 1
ATOM 2764 C C . LEU A 1 359 ? -16.902 -15.349 12.498 1.00 93.88 359 LEU A C 1
ATOM 2766 O O . LEU A 1 359 ? -17.453 -15.882 11.539 1.00 93.88 359 LEU A O 1
ATOM 2770 N N . ILE A 1 360 ? -16.822 -15.945 13.697 1.00 93.31 360 ILE A N 1
ATOM 2771 C CA . ILE A 1 360 ? -17.386 -17.281 13.981 1.00 93.31 360 ILE A CA 1
ATOM 2772 C C . ILE A 1 360 ? -18.900 -17.316 13.720 1.00 93.31 360 ILE A C 1
ATOM 2774 O O . ILE A 1 360 ? -19.416 -18.304 13.201 1.00 93.31 360 ILE A O 1
ATOM 2778 N N . VAL A 1 361 ? -19.614 -16.232 14.042 1.00 91.81 361 VAL A N 1
ATOM 2779 C CA . VAL A 1 361 ? -21.068 -16.110 13.814 1.00 91.81 361 VAL A CA 1
ATOM 2780 C C . VAL A 1 361 ? -21.403 -15.764 12.349 1.00 91.81 361 VAL A C 1
ATOM 2782 O O . VAL A 1 361 ? -22.572 -15.732 11.967 1.00 91.81 361 VAL A O 1
ATOM 2785 N N . GLY A 1 362 ? -20.393 -15.575 11.494 1.00 90.00 362 GLY A N 1
ATOM 2786 C CA . GLY A 1 362 ? -20.557 -15.350 10.058 1.00 90.00 362 GLY A CA 1
ATOM 2787 C C . GLY A 1 362 ? -20.718 -13.885 9.653 1.00 90.00 362 GLY A C 1
ATOM 2788 O O . GLY A 1 362 ? -21.340 -13.623 8.627 1.00 90.00 362 GLY A O 1
ATOM 2789 N N . ALA A 1 363 ? -20.187 -12.936 10.434 1.00 93.62 363 ALA A N 1
ATOM 2790 C CA . ALA A 1 363 ? -20.119 -11.528 10.029 1.00 93.62 363 ALA A CA 1
ATOM 2791 C C . ALA A 1 363 ? -19.339 -11.362 8.714 1.00 93.62 363 ALA A C 1
ATOM 2793 O O . ALA A 1 363 ? -18.291 -11.984 8.542 1.00 93.62 363 ALA A O 1
ATOM 2794 N N . ASP A 1 364 ? -19.797 -10.483 7.819 1.00 94.06 364 ASP A N 1
ATOM 2795 C CA . ASP A 1 364 ? -19.140 -10.249 6.528 1.00 94.06 364 ASP A CA 1
ATOM 2796 C C . ASP A 1 364 ? -17.824 -9.450 6.697 1.00 94.06 364 ASP A C 1
ATOM 2798 O O . ASP A 1 364 ? -17.861 -8.245 6.994 1.00 94.06 364 ASP A O 1
ATOM 2802 N N . PRO A 1 365 ? -16.641 -10.060 6.459 1.00 94.00 365 PRO A N 1
ATOM 2803 C CA . PRO A 1 365 ? -15.350 -9.377 6.565 1.00 94.00 365 PRO A CA 1
ATOM 2804 C C . PRO A 1 365 ? -15.117 -8.345 5.451 1.00 94.00 365 PRO A C 1
ATOM 2806 O O . PRO A 1 365 ? -14.205 -7.524 5.561 1.00 94.00 365 PRO A O 1
ATOM 2809 N N . ASN A 1 366 ? -15.932 -8.363 4.392 1.00 94.31 366 ASN A N 1
ATOM 2810 C CA . ASN A 1 366 ? -15.836 -7.480 3.229 1.00 94.31 366 ASN A CA 1
ATOM 2811 C C . ASN A 1 366 ? -16.947 -6.419 3.185 1.00 94.31 366 ASN A C 1
ATOM 2813 O O . ASN A 1 366 ? -17.068 -5.690 2.191 1.00 94.31 366 ASN A O 1
ATOM 2817 N N . ALA A 1 367 ? -17.726 -6.287 4.264 1.00 94.19 367 ALA A N 1
ATOM 2818 C CA . ALA A 1 367 ? -18.728 -5.240 4.400 1.00 94.19 367 ALA A CA 1
ATOM 2819 C C . ALA A 1 367 ? -18.100 -3.855 4.177 1.00 94.19 367 ALA A C 1
ATOM 2821 O O . ALA A 1 367 ? -16.957 -3.613 4.558 1.00 94.19 367 ALA A O 1
ATOM 2822 N N . ARG A 1 368 ? -18.846 -2.930 3.561 1.00 93.75 368 ARG A N 1
ATOM 2823 C CA . ARG A 1 368 ? -18.347 -1.589 3.221 1.00 93.75 368 ARG A CA 1
ATOM 2824 C C . ARG A 1 368 ? -19.113 -0.503 3.958 1.00 93.75 368 ARG A C 1
ATOM 2826 O O . ARG A 1 368 ? -20.344 -0.484 3.901 1.00 93.75 368 ARG A O 1
ATOM 2833 N N . ASP A 1 369 ? -18.375 0.407 4.583 1.00 93.25 369 ASP A N 1
ATOM 2834 C CA . ASP A 1 369 ? -18.926 1.608 5.208 1.00 93.25 369 ASP A CA 1
ATOM 2835 C C . ASP A 1 369 ? -19.246 2.722 4.184 1.00 93.25 369 ASP A C 1
ATOM 2837 O O . ASP A 1 369 ? -19.153 2.533 2.965 1.00 93.25 369 ASP A O 1
ATOM 2841 N N . ILE A 1 370 ? -19.654 3.900 4.671 1.00 93.69 370 ILE A N 1
ATOM 2842 C CA . ILE A 1 370 ? -19.994 5.063 3.833 1.00 93.69 370 ILE A CA 1
ATOM 2843 C C . ILE A 1 370 ? -18.827 5.542 2.954 1.00 93.69 370 ILE A C 1
ATOM 2845 O O . ILE A 1 370 ? -19.051 5.989 1.827 1.00 93.69 370 ILE A O 1
ATOM 2849 N N . ASP A 1 371 ? -17.591 5.381 3.432 1.00 91.56 371 ASP A N 1
ATOM 2850 C CA . ASP A 1 371 ? -16.356 5.732 2.729 1.00 91.56 371 ASP A CA 1
ATOM 2851 C C . ASP A 1 371 ? -15.815 4.552 1.904 1.00 91.56 371 ASP A C 1
ATOM 2853 O O . ASP A 1 371 ? -14.686 4.587 1.402 1.00 91.56 371 ASP A O 1
ATOM 2857 N N . LYS A 1 372 ? -16.639 3.511 1.716 1.00 92.94 372 LYS A N 1
ATOM 2858 C CA . LYS A 1 372 ? -16.319 2.263 1.017 1.00 92.94 372 LYS A CA 1
ATOM 2859 C C . LYS A 1 372 ? -15.170 1.467 1.645 1.00 92.94 372 LYS A C 1
ATOM 2861 O O . LYS A 1 372 ? -14.634 0.578 0.971 1.00 92.94 372 LYS A O 1
ATOM 2866 N N . ARG A 1 373 ? -14.808 1.761 2.893 1.00 93.25 373 ARG A N 1
ATOM 2867 C CA . ARG A 1 373 ? -13.780 1.052 3.656 1.00 93.25 373 ARG A CA 1
ATOM 2868 C C . ARG A 1 373 ? -14.340 -0.258 4.179 1.00 93.25 373 ARG A C 1
ATOM 2870 O O . ARG A 1 373 ? -15.525 -0.353 4.474 1.00 93.25 373 ARG A O 1
ATOM 2877 N N . THR A 1 374 ? -13.467 -1.251 4.267 1.00 94.25 374 THR A N 1
ATOM 2878 C CA . THR A 1 374 ? -13.752 -2.557 4.875 1.00 94.25 374 THR A CA 1
ATOM 2879 C C . THR A 1 374 ? -13.252 -2.591 6.321 1.00 94.25 374 THR A C 1
ATOM 2881 O O . THR A 1 374 ? -12.405 -1.764 6.684 1.00 94.25 374 THR A O 1
ATOM 2884 N N . PRO A 1 375 ? -13.674 -3.564 7.150 1.00 93.94 375 PRO A N 1
ATOM 2885 C CA . PRO A 1 375 ? -13.098 -3.776 8.476 1.00 93.94 375 PRO A CA 1
ATOM 2886 C C . PRO A 1 375 ? -11.566 -3.863 8.454 1.00 93.94 375 PRO A C 1
ATOM 2888 O O . PRO A 1 375 ? -10.913 -3.331 9.345 1.00 93.94 375 PRO A O 1
ATOM 2891 N N . LEU A 1 376 ? -10.980 -4.423 7.388 1.00 93.94 376 LEU A N 1
ATOM 2892 C CA . LEU A 1 376 ? -9.529 -4.490 7.195 1.00 93.94 376 LEU A CA 1
ATOM 2893 C C . LEU A 1 376 ? -8.863 -3.106 7.079 1.00 93.94 376 LEU A C 1
ATOM 2895 O O . LEU A 1 376 ? -7.758 -2.922 7.578 1.00 93.94 376 LEU A O 1
ATOM 2899 N N . HIS A 1 377 ? -9.530 -2.111 6.481 1.00 92.50 377 HIS A N 1
ATOM 2900 C CA . HIS A 1 377 ? -9.033 -0.727 6.485 1.00 92.50 377 HIS A CA 1
ATOM 2901 C C . HIS A 1 377 ? -9.041 -0.148 7.906 1.00 92.50 377 HIS A C 1
ATOM 2903 O O . HIS A 1 377 ? -8.082 0.504 8.311 1.00 92.50 377 HIS A O 1
ATOM 2909 N N . ASN A 1 378 ? -10.109 -0.410 8.668 1.00 90.50 378 ASN A N 1
ATOM 2910 C CA . ASN A 1 378 ? -10.258 0.075 10.041 1.00 90.50 378 ASN A CA 1
ATOM 2911 C C . ASN A 1 378 ? -9.379 -0.677 11.042 1.00 90.50 378 ASN A C 1
ATOM 2913 O O . ASN A 1 378 ? -9.140 -0.158 12.120 1.00 90.50 378 ASN A O 1
ATOM 2917 N N . ALA A 1 379 ? -8.865 -1.859 10.703 1.00 90.81 379 ALA A N 1
ATOM 2918 C CA . ALA A 1 379 ? -7.860 -2.544 11.510 1.00 90.81 379 ALA A CA 1
ATOM 2919 C C . ALA A 1 379 ? -6.487 -1.844 11.448 1.00 90.81 379 ALA A C 1
ATOM 2921 O O . ALA A 1 379 ? -5.643 -2.071 12.310 1.00 90.81 379 ALA A O 1
ATOM 2922 N N . ILE A 1 380 ? -6.251 -0.978 10.455 1.00 89.62 380 ILE A N 1
ATOM 2923 C CA . ILE A 1 380 ? -4.961 -0.319 10.213 1.00 89.62 380 ILE A CA 1
ATOM 2924 C C . ILE A 1 380 ? -5.034 1.138 10.704 1.00 89.62 380 ILE A C 1
ATOM 2926 O O . ILE A 1 380 ? -5.068 2.095 9.927 1.00 89.62 380 ILE A O 1
ATOM 2930 N N . VAL A 1 381 ? -5.079 1.312 12.029 1.00 79.12 381 VAL A N 1
ATOM 2931 C CA . VAL A 1 381 ? -5.224 2.620 12.700 1.00 79.12 381 VAL A CA 1
ATOM 2932 C C . VAL A 1 381 ? -3.883 3.132 13.203 1.00 79.12 381 VAL A C 1
ATOM 2934 O O . VAL A 1 381 ? -3.043 2.372 13.678 1.00 79.12 381 VAL A O 1
ATOM 2937 N N . LYS A 1 382 ? -3.709 4.455 13.155 1.00 63.78 382 LYS A N 1
ATOM 2938 C CA . LYS A 1 382 ? -2.540 5.150 13.694 1.00 63.78 382 LYS A CA 1
ATOM 2939 C C . LYS A 1 382 ? -2.422 4.927 15.212 1.00 63.78 382 LYS A C 1
ATOM 2941 O O . LYS A 1 382 ? -3.171 5.519 15.975 1.00 63.78 382 LYS A O 1
ATOM 2946 N N . GLY A 1 383 ? -1.462 4.106 15.630 1.00 61.75 383 GLY A N 1
ATOM 2947 C CA . GLY A 1 383 ? -1.112 3.821 17.030 1.00 61.75 383 GLY A CA 1
ATOM 2948 C C . GLY A 1 383 ? -1.029 2.325 17.349 1.00 61.75 383 GLY A C 1
ATOM 2949 O O . GLY A 1 383 ? -0.306 1.938 18.266 1.00 61.75 383 GLY A O 1
ATOM 2950 N N . SER A 1 384 ? -1.689 1.479 16.551 1.00 64.50 384 SER A N 1
ATOM 2951 C CA . SER A 1 384 ? -1.638 0.022 16.692 1.00 64.50 384 SER A CA 1
ATOM 2952 C C . SER A 1 384 ? -0.472 -0.553 15.889 1.00 64.50 384 SER A C 1
ATOM 2954 O O . SER A 1 384 ? -0.450 -0.459 14.665 1.00 64.50 384 SER A O 1
ATOM 2956 N N . LYS A 1 385 ? 0.503 -1.160 16.576 1.00 61.72 385 LYS A N 1
ATOM 2957 C CA . LYS A 1 385 ? 1.514 -2.024 15.937 1.00 61.72 385 LYS A CA 1
ATOM 2958 C C . LYS A 1 385 ? 1.065 -3.486 15.860 1.00 61.72 385 LYS A C 1
ATOM 2960 O O . LYS A 1 385 ? 1.749 -4.293 15.242 1.00 61.72 385 LYS A O 1
ATOM 2965 N N . ASN A 1 386 ? -0.058 -3.830 16.489 1.00 69.75 386 ASN A N 1
ATOM 2966 C CA . ASN A 1 386 ? -0.510 -5.209 16.572 1.00 69.75 386 ASN A CA 1
ATOM 2967 C C . ASN A 1 386 ? -1.201 -5.586 15.261 1.00 69.75 386 ASN A C 1
ATOM 2969 O O . ASN A 1 386 ? -2.233 -5.024 14.899 1.00 69.75 386 ASN A O 1
ATOM 2973 N N . PHE A 1 387 ? -0.625 -6.550 14.550 1.00 81.50 387 PHE A N 1
ATOM 2974 C CA . PHE A 1 387 ? -1.148 -7.056 13.281 1.00 81.50 387 PHE A CA 1
ATOM 2975 C C . PHE A 1 387 ? -2.101 -8.249 13.462 1.00 81.50 387 PHE A C 1
ATOM 2977 O O . PHE A 1 387 ? -2.613 -8.768 12.474 1.00 81.50 387 PHE A O 1
ATOM 2984 N N . ASP A 1 388 ? -2.387 -8.674 14.697 1.00 88.31 388 ASP A N 1
ATOM 2985 C CA . ASP A 1 388 ? -3.229 -9.846 14.978 1.00 88.31 388 ASP A CA 1
ATOM 2986 C C . ASP A 1 388 ? -4.661 -9.683 14.450 1.00 88.31 388 ASP A C 1
ATOM 2988 O O . ASP A 1 388 ? -5.235 -10.619 13.898 1.00 88.31 388 ASP A O 1
ATOM 2992 N N . CYS A 1 389 ? -5.239 -8.482 14.562 1.00 90.25 389 CYS A N 1
ATOM 2993 C CA . CYS A 1 389 ? -6.557 -8.169 13.998 1.00 90.25 389 CYS A CA 1
ATOM 2994 C C . CYS A 1 389 ? -6.554 -8.263 12.465 1.00 90.25 389 CYS A C 1
ATOM 2996 O O . CYS A 1 389 ? -7.496 -8.779 11.868 1.00 90.25 389 CYS A O 1
ATOM 2998 N N . VAL A 1 390 ? -5.479 -7.786 11.827 1.00 92.00 390 VAL A N 1
ATOM 2999 C CA . VAL A 1 390 ? -5.292 -7.860 10.370 1.00 92.00 390 VAL A CA 1
ATOM 3000 C C . VAL A 1 390 ? -5.159 -9.320 9.941 1.00 92.00 390 VAL A C 1
ATOM 3002 O O . VAL A 1 390 ? -5.822 -9.740 8.997 1.00 92.00 390 VAL A O 1
ATOM 3005 N N . LYS A 1 391 ? -4.363 -10.107 10.671 1.00 91.75 391 LYS A N 1
ATOM 3006 C CA . LYS A 1 391 ? -4.165 -11.535 10.423 1.00 91.75 391 LYS A CA 1
ATOM 3007 C C . LYS A 1 391 ? -5.477 -12.315 10.506 1.00 91.75 391 LYS A C 1
ATOM 3009 O O . LYS A 1 391 ? -5.806 -13.004 9.549 1.00 91.75 391 LYS A O 1
ATOM 3014 N N . LEU A 1 392 ? -6.255 -12.140 11.579 1.00 92.00 392 LEU A N 1
ATOM 3015 C CA . LEU A 1 392 ? -7.555 -12.807 11.723 1.00 92.00 392 LEU A CA 1
ATOM 3016 C C . LEU A 1 392 ? -8.516 -12.481 10.580 1.00 92.00 392 LEU A C 1
ATOM 3018 O O . LEU A 1 392 ? -9.181 -13.374 10.058 1.00 92.00 392 LEU A O 1
ATOM 3022 N N . LEU A 1 393 ? -8.609 -11.206 10.192 1.00 92.88 393 LEU A N 1
ATOM 3023 C CA . LEU A 1 393 ? -9.496 -10.790 9.107 1.00 92.88 393 LEU A CA 1
ATOM 3024 C C . LEU A 1 393 ? -9.087 -11.439 7.777 1.00 92.88 393 LEU A C 1
ATOM 3026 O O . LEU A 1 393 ? -9.950 -11.908 7.039 1.00 92.88 393 LEU A O 1
ATOM 3030 N N . LEU A 1 394 ? -7.784 -11.509 7.486 1.00 92.75 394 LEU A N 1
ATOM 3031 C CA . LEU A 1 394 ? -7.261 -12.151 6.276 1.00 92.75 394 LEU A CA 1
ATOM 3032 C C . LEU A 1 394 ? -7.490 -13.671 6.277 1.00 92.75 394 LEU A C 1
ATOM 3034 O O . LEU A 1 394 ? -7.929 -14.217 5.267 1.00 92.75 394 LEU A O 1
ATOM 3038 N N . GLU A 1 395 ? -7.265 -14.344 7.410 1.00 92.12 395 GLU A N 1
ATOM 3039 C CA . GLU A 1 395 ? -7.522 -15.785 7.573 1.00 92.12 395 GLU A CA 1
ATOM 3040 C C . GLU A 1 395 ? -9.003 -16.140 7.366 1.00 92.12 395 GLU A C 1
ATOM 3042 O O . GLU A 1 395 ? -9.316 -17.217 6.862 1.00 92.12 395 GLU A O 1
ATOM 3047 N N . ASN A 1 396 ? -9.911 -15.208 7.672 1.00 92.12 396 ASN A N 1
ATOM 3048 C CA . ASN A 1 396 ? -11.354 -15.354 7.473 1.00 92.12 396 ASN A CA 1
ATOM 3049 C C . ASN A 1 396 ? -11.858 -14.763 6.139 1.00 92.12 396 ASN A C 1
ATOM 3051 O O . ASN A 1 396 ? -13.056 -14.544 5.973 1.00 92.12 396 ASN A O 1
ATOM 3055 N N . GLY A 1 397 ? -10.975 -14.523 5.162 1.00 89.06 397 GLY A N 1
ATOM 3056 C CA . GLY A 1 397 ? -11.371 -14.185 3.789 1.00 89.06 397 GLY A CA 1
ATOM 3057 C C . GLY A 1 397 ? -11.631 -12.699 3.511 1.00 89.06 397 GLY A C 1
ATOM 3058 O O . GLY A 1 397 ? -12.345 -12.373 2.556 1.00 89.06 397 GLY A O 1
ATOM 3059 N N . ALA A 1 398 ? -11.065 -11.784 4.304 1.00 92.75 398 ALA A N 1
ATOM 3060 C CA . ALA A 1 398 ? -11.039 -10.365 3.951 1.00 92.75 398 ALA A CA 1
ATOM 3061 C C . ALA A 1 398 ? -10.189 -10.123 2.689 1.00 92.75 398 ALA A C 1
ATOM 3063 O O . ALA A 1 398 ? -9.048 -10.573 2.603 1.00 92.75 398 ALA A O 1
ATOM 3064 N N . ASP A 1 399 ? -10.720 -9.368 1.727 1.00 90.38 399 ASP A N 1
ATOM 3065 C CA . ASP A 1 399 ? -10.016 -9.003 0.498 1.00 90.38 399 ASP A CA 1
ATOM 3066 C C . ASP A 1 399 ? -9.110 -7.771 0.730 1.00 90.38 399 ASP A C 1
ATOM 3068 O O . ASP A 1 399 ? -9.609 -6.669 1.006 1.00 90.38 399 ASP A O 1
ATOM 3072 N N . PRO A 1 400 ? -7.773 -7.903 0.594 1.00 90.62 400 PRO A N 1
ATOM 3073 C CA . PRO A 1 400 ? -6.839 -6.799 0.787 1.00 90.62 400 PRO A CA 1
ATOM 3074 C C . PRO A 1 400 ? -6.748 -5.845 -0.417 1.00 90.62 400 PRO A C 1
ATOM 3076 O O . PRO A 1 400 ? -6.015 -4.856 -0.353 1.00 90.62 400 PRO A O 1
ATOM 3079 N N . ASN A 1 401 ? -7.470 -6.106 -1.513 1.00 89.81 401 ASN A N 1
ATOM 3080 C CA . ASN A 1 401 ? -7.421 -5.303 -2.741 1.00 89.81 401 ASN A CA 1
ATOM 3081 C C . ASN A 1 401 ? -8.567 -4.288 -2.873 1.00 89.81 401 ASN A C 1
ATOM 3083 O O . ASN A 1 401 ? -8.605 -3.516 -3.837 1.00 89.81 401 ASN A O 1
ATOM 3087 N N . VAL A 1 402 ? -9.493 -4.248 -1.911 1.00 90.94 402 VAL A N 1
ATOM 3088 C CA . VAL A 1 402 ? -10.620 -3.307 -1.927 1.00 90.94 402 VAL A CA 1
ATOM 3089 C C . VAL A 1 402 ? -10.116 -1.873 -1.773 1.00 90.94 402 VAL A C 1
ATOM 3091 O O . VAL A 1 402 ? -9.292 -1.588 -0.913 1.00 90.94 402 VAL A O 1
ATOM 3094 N N . GLN A 1 403 ? -10.631 -0.963 -2.601 1.00 90.56 403 GLN A N 1
ATOM 3095 C CA . GLN A 1 403 ? -10.309 0.464 -2.548 1.00 90.56 403 GLN A CA 1
ATOM 3096 C C . GLN A 1 403 ? -11.391 1.270 -1.819 1.00 90.56 403 GLN A C 1
ATOM 3098 O O . GLN A 1 403 ? -12.587 1.052 -2.044 1.00 90.56 403 GLN A O 1
ATOM 3103 N N . ASP A 1 404 ? -10.979 2.240 -1.008 1.00 91.94 404 ASP A N 1
ATOM 3104 C CA . ASP A 1 404 ? -11.860 3.252 -0.423 1.00 91.94 404 ASP A CA 1
ATOM 3105 C C . ASP A 1 404 ? -12.266 4.337 -1.448 1.00 91.94 404 ASP A C 1
ATOM 3107 O O . ASP A 1 404 ? -11.887 4.298 -2.623 1.00 91.94 404 ASP A O 1
ATOM 3111 N N . VAL A 1 405 ? -13.065 5.326 -1.030 1.00 92.12 405 VAL A N 1
ATOM 3112 C CA . VAL A 1 405 ? -13.495 6.452 -1.893 1.00 92.12 405 VAL A CA 1
ATOM 3113 C C . VAL A 1 405 ? -12.317 7.254 -2.475 1.00 92.12 405 VAL A C 1
ATOM 3115 O O . VAL A 1 405 ? -12.434 7.834 -3.559 1.00 92.12 405 VAL A O 1
ATOM 3118 N N . PHE A 1 406 ? -11.170 7.269 -1.798 1.00 88.56 406 PHE A N 1
ATOM 3119 C CA . PHE A 1 406 ? -9.965 7.981 -2.219 1.00 88.56 406 PHE A CA 1
ATOM 3120 C C . PHE A 1 406 ? -9.016 7.109 -3.069 1.00 88.56 406 PHE A C 1
ATOM 3122 O O . PHE A 1 406 ? -7.978 7.591 -3.539 1.00 88.56 406 PHE A O 1
ATOM 3129 N N . GLY A 1 407 ? -9.375 5.843 -3.303 1.00 89.38 407 GLY A N 1
ATOM 3130 C CA . GLY A 1 407 ? -8.569 4.873 -4.040 1.00 89.38 407 GLY A CA 1
ATOM 3131 C C . GLY A 1 407 ? -7.470 4.216 -3.197 1.00 89.38 407 GLY A C 1
ATOM 3132 O O . GLY A 1 407 ? -6.576 3.583 -3.760 1.00 89.38 407 GLY A O 1
ATOM 3133 N N . PHE A 1 408 ? -7.493 4.373 -1.870 1.00 91.88 408 PHE A N 1
ATOM 3134 C CA . PHE A 1 408 ? -6.564 3.696 -0.967 1.00 91.88 408 PHE A CA 1
ATOM 3135 C C . PHE A 1 408 ? -7.032 2.264 -0.731 1.00 91.88 408 PHE A C 1
ATOM 3137 O O . PHE A 1 408 ? -8.197 2.023 -0.443 1.00 91.88 408 PHE A O 1
ATOM 3144 N N . THR A 1 409 ? -6.099 1.325 -0.838 1.00 92.50 409 THR A N 1
ATOM 3145 C CA . THR A 1 409 ? -6.272 -0.054 -0.358 1.00 92.50 409 THR A CA 1
ATOM 3146 C C . THR A 1 409 ? -5.741 -0.165 1.076 1.00 92.50 409 THR A C 1
ATOM 3148 O O . THR A 1 409 ? -4.954 0.696 1.491 1.00 92.50 409 THR A O 1
ATOM 3151 N N . PRO A 1 410 ? -6.067 -1.231 1.831 1.00 92.69 410 PRO A N 1
ATOM 3152 C CA . PRO A 1 410 ? -5.497 -1.480 3.155 1.00 92.69 410 PRO A CA 1
ATOM 3153 C C . PRO A 1 410 ? -3.965 -1.392 3.168 1.00 92.69 410 PRO A C 1
ATOM 3155 O O . PRO A 1 410 ? -3.380 -0.798 4.070 1.00 92.69 410 PRO A O 1
ATOM 3158 N N . VAL A 1 411 ? -3.302 -1.879 2.113 1.00 92.31 411 VAL A N 1
ATOM 3159 C CA . VAL A 1 411 ? -1.834 -1.827 2.002 1.00 92.31 411 VAL A CA 1
ATOM 3160 C C . VAL A 1 411 ? -1.316 -0.401 1.815 1.00 92.31 411 VAL A C 1
ATOM 3162 O O . VAL A 1 411 ? -0.272 -0.060 2.369 1.00 92.31 411 VAL A O 1
ATOM 3165 N N . HIS A 1 412 ? -2.047 0.465 1.101 1.00 91.75 412 HIS A N 1
ATOM 3166 C CA . HIS A 1 412 ? -1.688 1.885 1.039 1.00 91.75 412 HIS A CA 1
ATOM 3167 C C . HIS A 1 412 ? -1.719 2.518 2.435 1.00 91.75 412 HIS A C 1
ATOM 3169 O O . HIS A 1 412 ? -0.809 3.271 2.771 1.00 91.75 412 HIS A O 1
ATOM 3175 N N . LEU A 1 413 ? -2.735 2.205 3.249 1.00 90.25 413 LEU A N 1
ATOM 3176 C CA . LEU A 1 413 ? -2.845 2.715 4.619 1.00 90.25 413 LEU A CA 1
ATOM 3177 C C . LEU A 1 413 ? -1.736 2.160 5.523 1.00 90.25 413 LEU A C 1
ATOM 3179 O O . LEU A 1 413 ? -1.126 2.924 6.269 1.00 90.25 413 LEU A O 1
ATOM 3183 N N . ALA A 1 414 ? -1.414 0.866 5.413 1.00 91.56 414 ALA A N 1
ATOM 3184 C CA . ALA A 1 414 ? -0.324 0.246 6.171 1.00 91.56 414 ALA A CA 1
ATOM 3185 C C . ALA A 1 414 ? 1.037 0.866 5.824 1.00 91.56 414 ALA A C 1
ATOM 3187 O O . ALA A 1 414 ? 1.804 1.215 6.720 1.00 91.56 414 ALA A O 1
ATOM 3188 N N . ALA A 1 415 ? 1.314 1.073 4.532 1.00 91.50 415 ALA A N 1
ATOM 3189 C CA . ALA A 1 415 ? 2.543 1.716 4.080 1.00 91.50 415 ALA A CA 1
ATOM 3190 C C . ALA A 1 415 ? 2.596 3.205 4.467 1.00 91.50 415 ALA A C 1
ATOM 3192 O O . ALA A 1 415 ? 3.657 3.695 4.845 1.00 91.50 415 ALA A O 1
ATOM 3193 N N . LEU A 1 416 ? 1.466 3.921 4.414 1.00 90.38 416 LEU A N 1
ATOM 3194 C CA . LEU A 1 416 ? 1.368 5.327 4.824 1.00 90.38 416 LEU A CA 1
ATOM 3195 C C . LEU A 1 416 ? 1.632 5.513 6.325 1.00 90.38 416 LEU A C 1
ATOM 3197 O O . LEU A 1 416 ? 2.276 6.488 6.706 1.00 90.38 416 LEU A O 1
ATOM 3201 N N . ASN A 1 417 ? 1.155 4.577 7.150 1.00 89.06 417 ASN A N 1
ATOM 3202 C CA . ASN A 1 417 ? 1.367 4.558 8.599 1.00 89.06 417 ASN A CA 1
ATOM 3203 C C . ASN A 1 417 ? 2.717 3.942 9.015 1.00 89.06 417 ASN A C 1
ATOM 3205 O O . ASN A 1 417 ? 2.982 3.837 10.209 1.00 89.06 417 ASN A O 1
ATOM 3209 N N . GLU A 1 418 ? 3.566 3.558 8.053 1.00 89.81 418 GLU A N 1
ATOM 3210 C CA . GLU A 1 418 ? 4.906 2.991 8.280 1.00 89.81 418 GLU A CA 1
ATOM 3211 C C . GLU A 1 418 ? 4.887 1.626 9.011 1.00 89.81 418 GLU A C 1
ATOM 3213 O O . GLU A 1 418 ? 5.842 1.238 9.682 1.00 89.81 418 GLU A O 1
ATOM 3218 N N . TYR A 1 419 ? 3.811 0.845 8.845 1.00 90.25 419 TYR A N 1
ATOM 3219 C CA . TYR A 1 419 ? 3.663 -0.501 9.417 1.00 90.25 419 TYR A CA 1
ATOM 3220 C C . TYR A 1 419 ? 4.249 -1.574 8.499 1.00 90.25 419 TYR A C 1
ATOM 3222 O O . TYR A 1 419 ? 3.522 -2.288 7.809 1.00 90.25 419 TYR A O 1
ATOM 3230 N N . SER A 1 420 ? 5.578 -1.694 8.500 1.00 89.00 420 SER A N 1
ATOM 3231 C CA . SER A 1 420 ? 6.322 -2.646 7.661 1.00 89.00 420 SER A CA 1
ATOM 3232 C C . SER A 1 420 ? 5.872 -4.100 7.846 1.00 89.00 420 SER A C 1
ATOM 3234 O O . SER A 1 420 ? 5.633 -4.780 6.853 1.00 89.00 420 SER A O 1
ATOM 3236 N N . GLU A 1 421 ? 5.680 -4.564 9.084 1.00 88.75 421 GLU A N 1
ATOM 3237 C CA . GLU A 1 421 ? 5.209 -5.928 9.387 1.00 88.75 421 GLU A CA 1
ATOM 3238 C C . GLU A 1 421 ? 3.801 -6.199 8.840 1.00 88.75 421 GLU A C 1
ATOM 3240 O O . GLU A 1 421 ? 3.544 -7.254 8.267 1.00 88.75 421 GLU A O 1
ATOM 3245 N N . CYS A 1 422 ? 2.902 -5.217 8.938 1.00 89.69 422 CYS A N 1
ATOM 3246 C CA . CYS A 1 422 ? 1.550 -5.317 8.391 1.00 89.69 422 CYS A CA 1
ATOM 3247 C C . CYS A 1 422 ? 1.573 -5.355 6.854 1.00 89.69 422 CYS A C 1
ATOM 3249 O O . CYS A 1 422 ? 0.876 -6.161 6.244 1.00 89.69 422 CYS A O 1
ATOM 3251 N N . VAL A 1 423 ? 2.427 -4.545 6.214 1.00 91.12 423 VAL A N 1
ATOM 3252 C CA . VAL A 1 423 ? 2.652 -4.607 4.758 1.00 91.12 423 VAL A CA 1
ATOM 3253 C C . VAL A 1 423 ? 3.204 -5.978 4.352 1.00 91.12 423 VAL A C 1
ATOM 3255 O O . VAL A 1 423 ? 2.749 -6.544 3.362 1.00 91.12 423 VAL A O 1
ATOM 3258 N N . VAL A 1 424 ? 4.148 -6.529 5.121 1.00 89.94 424 VAL A N 1
ATOM 3259 C CA . VAL A 1 424 ? 4.709 -7.874 4.910 1.00 89.94 424 VAL A CA 1
ATOM 3260 C C . VAL A 1 424 ? 3.631 -8.949 4.997 1.00 89.94 424 VAL A C 1
ATOM 3262 O O . VAL A 1 424 ? 3.521 -9.743 4.067 1.00 89.94 424 VAL A O 1
ATOM 3265 N N . LEU A 1 425 ? 2.804 -8.926 6.042 1.00 89.94 425 LEU A N 1
ATOM 3266 C CA . LEU A 1 425 ? 1.682 -9.849 6.207 1.00 89.94 425 LEU A CA 1
ATOM 3267 C C . LEU A 1 425 ? 0.688 -9.736 5.045 1.00 89.94 425 LEU A C 1
ATOM 3269 O O . LEU A 1 425 ? 0.304 -10.738 4.456 1.00 89.94 425 LEU A O 1
ATOM 3273 N N . LEU A 1 426 ? 0.302 -8.515 4.666 1.00 89.94 426 LEU A N 1
ATOM 3274 C CA . LEU A 1 426 ? -0.637 -8.283 3.567 1.00 89.94 426 LEU A CA 1
ATOM 3275 C C . LEU A 1 426 ? -0.092 -8.821 2.233 1.00 89.94 426 LEU A C 1
ATOM 3277 O O . LEU A 1 426 ? -0.848 -9.397 1.454 1.00 89.94 426 LEU A O 1
ATOM 3281 N N . MET A 1 427 ? 1.216 -8.709 1.974 1.00 88.00 427 MET A N 1
ATOM 3282 C CA . MET A 1 427 ? 1.835 -9.265 0.761 1.00 88.00 427 MET A CA 1
ATOM 3283 C C . MET A 1 427 ? 1.738 -10.794 0.659 1.00 88.00 427 MET A C 1
ATOM 3285 O O . MET A 1 427 ? 1.752 -11.316 -0.455 1.00 88.00 427 MET A O 1
ATOM 3289 N N . GLU A 1 428 ? 1.605 -11.515 1.775 1.00 85.56 428 GLU A N 1
ATOM 3290 C CA . GLU A 1 428 ? 1.413 -12.973 1.766 1.00 85.56 428 GLU A CA 1
ATOM 3291 C C . GLU A 1 428 ? 0.028 -13.374 1.219 1.00 85.56 428 GLU A C 1
ATOM 3293 O O . GLU A 1 428 ? -0.136 -14.481 0.709 1.00 85.56 428 GLU A O 1
ATOM 3298 N N . TYR A 1 429 ? -0.941 -12.448 1.218 1.00 85.94 429 TYR A N 1
ATOM 3299 C CA . TYR A 1 429 ? -2.325 -12.660 0.778 1.00 85.94 429 TYR A CA 1
ATOM 3300 C C . TYR A 1 429 ? -2.624 -12.105 -0.638 1.00 85.94 429 TYR A C 1
ATOM 3302 O O . TYR A 1 429 ? -3.725 -11.632 -0.907 1.00 85.94 429 TYR A O 1
ATOM 3310 N N . ASN A 1 430 ? -1.670 -12.192 -1.579 1.00 78.62 430 ASN A N 1
ATOM 3311 C CA . ASN A 1 430 ? -1.829 -11.811 -3.003 1.00 78.62 430 ASN A CA 1
ATOM 3312 C C . ASN A 1 430 ? -2.341 -10.371 -3.240 1.00 78.62 430 ASN A C 1
ATOM 3314 O O . ASN A 1 430 ? -3.299 -10.135 -3.984 1.00 78.62 430 ASN A O 1
ATOM 3318 N N . VAL A 1 431 ? -1.679 -9.393 -2.626 1.00 84.25 431 VAL A N 1
ATOM 3319 C CA . VAL A 1 431 ? -1.977 -7.967 -2.828 1.00 84.25 431 VAL A CA 1
ATOM 3320 C C . VAL A 1 431 ? -1.534 -7.466 -4.202 1.00 84.25 431 VAL A C 1
ATOM 3322 O O . VAL A 1 431 ? -0.407 -7.697 -4.640 1.00 84.25 431 VAL A O 1
ATOM 3325 N N . ASP A 1 432 ? -2.385 -6.657 -4.831 1.00 84.50 432 ASP A N 1
ATOM 3326 C CA . ASP A 1 432 ? -2.063 -5.885 -6.025 1.00 84.50 432 ASP A CA 1
ATOM 3327 C C . ASP A 1 432 ? -1.229 -4.638 -5.674 1.00 84.50 432 ASP A C 1
ATOM 3329 O O . ASP A 1 432 ? -1.739 -3.573 -5.312 1.00 84.50 432 ASP A O 1
ATOM 3333 N N . LEU A 1 433 ? 0.090 -4.753 -5.843 1.00 86.25 433 LEU A N 1
ATOM 3334 C CA . LEU A 1 433 ? 1.042 -3.653 -5.647 1.00 86.25 433 LEU A CA 1
ATOM 3335 C C . LEU A 1 433 ? 0.939 -2.549 -6.721 1.00 86.25 433 LEU A C 1
ATOM 3337 O O . LEU A 1 433 ? 1.547 -1.480 -6.587 1.00 86.25 433 LEU A O 1
ATOM 3341 N N . THR A 1 434 ? 0.183 -2.793 -7.795 1.00 86.69 434 THR A N 1
ATOM 3342 C CA . THR A 1 434 ? -0.035 -1.851 -8.902 1.00 86.69 434 THR A CA 1
ATOM 3343 C C . THR A 1 434 ? -1.247 -0.954 -8.681 1.00 86.69 434 THR A C 1
ATOM 3345 O O . THR A 1 434 ? -1.445 0.004 -9.441 1.00 86.69 434 THR A O 1
ATOM 3348 N N . ALA A 1 435 ? -2.081 -1.246 -7.677 1.00 86.88 435 ALA A N 1
ATOM 3349 C CA . ALA A 1 435 ? -3.243 -0.436 -7.341 1.00 86.88 435 ALA A CA 1
ATOM 3350 C C . ALA A 1 435 ? -2.814 1.024 -7.134 1.00 86.88 435 ALA A C 1
ATOM 3352 O O . ALA A 1 435 ? -1.804 1.292 -6.487 1.00 86.88 435 ALA A O 1
ATOM 3353 N N . LYS A 1 436 ? -3.559 1.958 -7.737 1.00 87.00 436 LYS A N 1
ATOM 3354 C CA . LYS A 1 436 ? -3.273 3.398 -7.698 1.00 87.00 436 LYS A CA 1
ATOM 3355 C C . LYS A 1 436 ? -4.377 4.122 -6.944 1.00 87.00 436 LYS A C 1
ATOM 3357 O O . LYS A 1 436 ? -5.548 3.800 -7.138 1.00 87.00 436 LYS A O 1
ATOM 3362 N N . THR A 1 437 ? -3.985 5.121 -6.164 1.00 90.50 437 THR A N 1
ATOM 3363 C CA . THR A 1 437 ? -4.900 6.090 -5.546 1.00 90.50 437 THR A CA 1
ATOM 3364 C C . THR A 1 437 ? -5.464 7.058 -6.589 1.00 90.50 437 THR A C 1
ATOM 3366 O O . THR A 1 437 ? -4.945 7.153 -7.706 1.00 90.50 437 THR A O 1
ATOM 3369 N N . ASN A 1 438 ? -6.467 7.859 -6.217 1.00 86.88 438 ASN A N 1
ATOM 3370 C CA . ASN A 1 438 ? -6.996 8.920 -7.089 1.00 86.88 438 ASN A CA 1
ATOM 3371 C C . ASN A 1 438 ? -5.924 9.957 -7.493 1.00 86.88 438 ASN A C 1
ATOM 3373 O O . ASN A 1 438 ? -6.061 10.620 -8.517 1.00 86.88 438 ASN A O 1
ATOM 3377 N N . GLY A 1 439 ? -4.831 10.072 -6.725 1.00 82.88 439 GLY A N 1
ATOM 3378 C CA . GLY A 1 439 ? -3.663 10.899 -7.055 1.00 82.88 439 GLY A CA 1
ATOM 3379 C C . GLY A 1 439 ? -2.670 10.249 -8.029 1.00 82.88 439 GLY A C 1
ATOM 3380 O O . GLY A 1 439 ? -1.633 10.837 -8.325 1.00 82.88 439 GLY A O 1
ATOM 3381 N N . GLY A 1 440 ? -2.940 9.032 -8.509 1.00 83.56 440 GLY A N 1
ATOM 3382 C CA . GLY A 1 440 ? -2.092 8.307 -9.459 1.00 83.56 440 GLY A CA 1
ATOM 3383 C C . GLY A 1 440 ? -0.866 7.614 -8.851 1.00 83.56 440 GLY A C 1
ATOM 3384 O O . GLY A 1 440 ? -0.111 6.984 -9.592 1.00 83.56 440 GLY A O 1
ATOM 3385 N N . LEU A 1 441 ? -0.674 7.692 -7.530 1.00 87.12 441 LEU A N 1
ATOM 3386 C CA . LEU A 1 441 ? 0.411 7.013 -6.810 1.00 87.12 441 LEU A CA 1
ATOM 3387 C C . LEU A 1 441 ? 0.046 5.548 -6.563 1.00 87.12 441 LEU A C 1
ATOM 3389 O O . LEU A 1 441 ? -1.064 5.281 -6.101 1.00 87.12 441 LEU A O 1
ATOM 3393 N N . SER A 1 442 ? 0.966 4.624 -6.859 1.00 89.31 442 SER A N 1
ATOM 3394 C CA . SER A 1 442 ? 0.775 3.185 -6.635 1.00 89.31 442 SER A CA 1
ATOM 3395 C C . SER A 1 442 ? 1.175 2.741 -5.227 1.00 89.31 442 SER A C 1
ATOM 3397 O O . SER A 1 442 ? 2.016 3.386 -4.603 1.00 89.31 442 SER A O 1
ATOM 3399 N N . VAL A 1 443 ? 0.677 1.588 -4.765 1.00 89.75 443 VAL A N 1
ATOM 3400 C CA . VAL A 1 443 ? 1.112 0.959 -3.496 1.00 89.75 443 VAL A CA 1
ATOM 3401 C C . VAL A 1 443 ? 2.638 0.867 -3.425 1.00 89.75 443 VAL A C 1
ATOM 3403 O O . VAL A 1 443 ? 3.244 1.268 -2.432 1.00 89.75 443 VAL A O 1
ATOM 3406 N N . PHE A 1 444 ? 3.271 0.417 -4.515 1.00 90.00 444 PHE A N 1
ATOM 3407 C CA . PHE A 1 444 ? 4.728 0.296 -4.594 1.00 90.00 444 PHE A CA 1
ATOM 3408 C C . PHE A 1 444 ? 5.467 1.627 -4.335 1.00 90.00 444 PHE A C 1
ATOM 3410 O O . PHE A 1 444 ? 6.513 1.622 -3.693 1.00 90.00 444 PHE A O 1
ATOM 3417 N N . ASN A 1 445 ? 4.911 2.777 -4.746 1.00 90.94 445 ASN A N 1
ATOM 3418 C CA . ASN A 1 445 ? 5.490 4.099 -4.461 1.00 90.94 445 ASN A CA 1
ATOM 3419 C C . ASN A 1 445 ? 5.542 4.366 -2.950 1.00 90.94 445 ASN A C 1
ATOM 3421 O O . ASN A 1 445 ? 6.579 4.777 -2.423 1.00 90.94 445 ASN A O 1
ATOM 3425 N N . PHE A 1 446 ? 4.439 4.090 -2.246 1.00 89.69 446 PHE A N 1
ATOM 3426 C CA . PHE A 1 446 ? 4.376 4.232 -0.793 1.00 89.69 446 PHE A CA 1
ATOM 3427 C C . PHE A 1 446 ? 5.352 3.278 -0.107 1.00 89.69 446 PHE A C 1
ATOM 3429 O O . PHE A 1 446 ? 6.071 3.706 0.791 1.00 89.69 446 PHE A O 1
ATOM 3436 N N . MET A 1 447 ? 5.453 2.028 -0.567 1.00 91.12 447 MET A N 1
ATOM 3437 C CA . MET A 1 447 ? 6.412 1.070 -0.011 1.00 91.12 447 MET A CA 1
ATOM 3438 C C . MET A 1 447 ? 7.856 1.555 -0.136 1.00 91.12 447 MET A C 1
ATOM 3440 O O . MET A 1 447 ? 8.572 1.617 0.856 1.00 91.12 447 MET A O 1
ATOM 3444 N N . VAL A 1 448 ? 8.271 1.989 -1.328 1.00 90.56 448 VAL A N 1
ATOM 3445 C CA . VAL A 1 448 ? 9.644 2.464 -1.562 1.00 90.56 448 VAL A CA 1
ATOM 3446 C C . VAL A 1 448 ? 9.981 3.691 -0.713 1.00 90.56 448 VAL A C 1
ATOM 3448 O O . VAL A 1 448 ? 11.109 3.819 -0.242 1.00 90.56 448 VAL A O 1
ATOM 3451 N N . ARG A 1 449 ? 9.023 4.602 -0.510 1.00 89.25 449 ARG A N 1
ATOM 3452 C CA . ARG A 1 449 ? 9.261 5.863 0.212 1.00 89.25 449 ARG A CA 1
ATOM 3453 C C . ARG A 1 449 ? 9.118 5.752 1.726 1.00 89.25 449 ARG A C 1
ATOM 3455 O O . ARG A 1 449 ? 9.773 6.511 2.433 1.00 89.25 449 ARG A O 1
ATOM 3462 N N . LYS A 1 450 ? 8.223 4.889 2.211 1.00 88.94 450 LYS A N 1
ATOM 3463 C CA . LYS A 1 450 ? 7.813 4.829 3.623 1.00 88.94 450 LYS A CA 1
ATOM 3464 C C . LYS A 1 450 ? 8.162 3.521 4.322 1.00 88.94 450 LYS A C 1
ATOM 3466 O O . LYS A 1 450 ? 8.409 3.542 5.518 1.00 88.94 450 LYS A O 1
ATOM 3471 N N . THR A 1 451 ? 8.202 2.398 3.607 1.00 88.19 451 THR A N 1
ATOM 3472 C CA . THR A 1 451 ? 8.467 1.067 4.183 1.00 88.19 451 THR A CA 1
ATOM 3473 C C . THR A 1 451 ? 9.487 0.281 3.342 1.00 88.19 451 THR A C 1
ATOM 3475 O O . THR A 1 451 ? 9.159 -0.767 2.780 1.00 88.19 451 THR A O 1
ATOM 3478 N N . PRO A 1 452 ? 10.748 0.752 3.243 1.00 88.44 452 PRO A N 1
ATOM 3479 C CA . PRO A 1 452 ? 11.774 0.082 2.441 1.00 88.44 452 PRO A CA 1
ATOM 3480 C C . PRO A 1 452 ? 12.083 -1.338 2.941 1.00 88.44 452 PRO A C 1
ATOM 3482 O O . PRO A 1 452 ? 12.428 -2.202 2.139 1.00 88.44 452 PRO A O 1
ATOM 3485 N N . ASP A 1 453 ? 11.885 -1.616 4.231 1.00 87.44 453 ASP A N 1
ATOM 3486 C CA . ASP A 1 453 ? 12.111 -2.940 4.822 1.00 87.44 453 ASP A CA 1
ATOM 3487 C C . ASP A 1 453 ? 11.217 -4.017 4.191 1.00 87.44 453 ASP A C 1
ATOM 3489 O O . ASP A 1 453 ? 11.657 -5.148 3.966 1.00 87.44 453 ASP A O 1
ATOM 3493 N N . ALA A 1 454 ? 9.989 -3.657 3.802 1.00 87.06 454 ALA A N 1
ATOM 3494 C CA . ALA A 1 454 ? 9.052 -4.566 3.147 1.00 87.06 454 ALA A CA 1
ATOM 3495 C C . ALA A 1 454 ? 9.533 -5.005 1.745 1.00 87.06 454 ALA A C 1
ATOM 3497 O O . ALA A 1 454 ? 9.147 -6.067 1.257 1.00 87.06 454 ALA A O 1
ATOM 3498 N N . LEU A 1 455 ? 10.433 -4.250 1.101 1.00 87.44 455 LEU A N 1
ATOM 3499 C CA . LEU A 1 455 ? 11.003 -4.616 -0.203 1.00 87.44 455 LEU A CA 1
ATOM 3500 C C . LEU A 1 455 ? 11.871 -5.884 -0.135 1.00 87.44 455 LEU A C 1
ATOM 3502 O O . LEU A 1 455 ? 11.982 -6.623 -1.118 1.00 87.44 455 LEU A O 1
ATOM 3506 N N . SER A 1 456 ? 12.465 -6.166 1.028 1.00 87.69 456 SER A N 1
ATOM 3507 C CA . SER A 1 456 ? 13.215 -7.406 1.248 1.00 87.69 456 SER A CA 1
ATOM 3508 C C . SER A 1 456 ? 12.299 -8.631 1.160 1.00 87.69 456 SER A C 1
ATOM 3510 O O . SER A 1 456 ? 12.641 -9.606 0.489 1.00 87.69 456 SER A O 1
ATOM 3512 N N . LYS A 1 457 ? 11.083 -8.538 1.715 1.00 87.25 457 LYS A N 1
ATOM 3513 C CA . LYS A 1 457 ? 10.069 -9.590 1.610 1.00 87.25 457 LYS A CA 1
ATOM 3514 C C . LYS A 1 457 ? 9.574 -9.769 0.180 1.00 87.25 457 LYS A C 1
ATOM 3516 O O . LYS A 1 457 ? 9.387 -10.900 -0.250 1.00 87.25 457 LYS A O 1
ATOM 3521 N N . LEU A 1 458 ? 9.424 -8.692 -0.594 1.00 87.06 458 LEU A N 1
ATOM 3522 C CA . LEU A 1 458 ? 9.089 -8.811 -2.019 1.00 87.06 458 LEU A CA 1
ATOM 3523 C C . LEU A 1 458 ? 10.155 -9.616 -2.784 1.00 87.06 458 LEU A C 1
ATOM 3525 O O . LEU A 1 458 ? 9.822 -10.449 -3.626 1.00 87.06 458 LEU A O 1
ATOM 3529 N N . THR A 1 459 ? 11.433 -9.414 -2.449 1.00 86.44 459 THR A N 1
ATOM 3530 C CA . THR A 1 459 ? 12.535 -10.220 -3.000 1.00 86.44 459 THR A CA 1
ATOM 3531 C C . THR A 1 459 ? 12.413 -11.683 -2.575 1.00 86.44 459 THR A C 1
ATOM 3533 O O . THR A 1 459 ? 12.548 -12.570 -3.409 1.00 86.44 459 THR A O 1
ATOM 3536 N N . GLU A 1 460 ? 12.074 -11.949 -1.312 1.00 85.50 460 GLU A N 1
ATOM 3537 C CA . GLU A 1 460 ? 11.829 -13.306 -0.807 1.00 85.50 460 GLU A CA 1
ATOM 3538 C C . GLU A 1 460 ? 10.649 -13.991 -1.522 1.00 85.50 460 GLU A C 1
ATOM 3540 O O . GLU A 1 460 ? 10.733 -15.168 -1.866 1.00 85.50 460 GLU A O 1
ATOM 3545 N N . ILE A 1 461 ? 9.565 -13.262 -1.810 1.00 84.50 461 ILE A N 1
ATOM 3546 C CA . ILE A 1 461 ? 8.423 -13.765 -2.593 1.00 84.50 461 ILE A CA 1
ATOM 3547 C C . ILE A 1 461 ? 8.873 -14.130 -4.015 1.00 84.50 461 ILE A C 1
ATOM 3549 O O . ILE A 1 461 ? 8.490 -15.179 -4.541 1.00 84.50 461 ILE A O 1
ATOM 3553 N N . PHE A 1 462 ? 9.720 -13.306 -4.639 1.00 87.31 462 PHE A N 1
ATOM 3554 C CA . PHE A 1 462 ? 10.299 -13.621 -5.945 1.00 87.31 462 PHE A CA 1
ATOM 3555 C C . PHE A 1 462 ? 11.241 -14.828 -5.892 1.00 87.31 462 PHE A C 1
ATOM 3557 O O . PHE A 1 462 ? 11.159 -15.684 -6.774 1.00 87.31 462 PHE A O 1
ATOM 3564 N N . ASP A 1 463 ? 12.063 -14.964 -4.856 1.00 87.19 463 ASP A N 1
ATOM 3565 C CA . ASP A 1 463 ? 12.915 -16.139 -4.656 1.00 87.19 463 ASP A CA 1
ATOM 3566 C C . ASP A 1 463 ? 12.068 -17.409 -4.449 1.00 87.19 463 ASP A C 1
ATOM 3568 O O . ASP A 1 463 ? 12.363 -18.463 -5.014 1.00 87.19 463 ASP A O 1
ATOM 3572 N N . ASN A 1 464 ? 10.971 -17.311 -3.689 1.00 83.69 464 ASN A N 1
ATOM 3573 C CA . ASN A 1 464 ? 10.068 -18.427 -3.393 1.00 83.69 464 ASN A CA 1
ATOM 3574 C C . ASN A 1 464 ? 9.252 -18.902 -4.596 1.00 83.69 464 ASN A C 1
ATOM 3576 O O . ASN A 1 464 ? 8.842 -20.064 -4.638 1.00 83.69 464 ASN A O 1
ATOM 3580 N N . SER A 1 465 ? 9.068 -18.042 -5.595 1.00 84.75 465 SER A N 1
ATOM 3581 C CA . SER A 1 465 ? 8.426 -18.406 -6.860 1.00 84.75 465 SER A CA 1
ATOM 3582 C C . SER A 1 465 ? 9.282 -19.319 -7.756 1.00 84.75 465 SER A C 1
ATOM 3584 O O . SER A 1 465 ? 8.775 -19.865 -8.736 1.00 84.75 465 SER A O 1
ATOM 3586 N N . ILE A 1 466 ? 10.566 -19.514 -7.424 1.00 85.88 466 ILE A N 1
ATOM 3587 C CA . ILE A 1 466 ? 11.502 -20.367 -8.163 1.00 85.88 466 ILE A CA 1
ATOM 3588 C C . ILE A 1 466 ? 11.819 -21.618 -7.326 1.00 85.88 466 ILE A C 1
ATOM 3590 O O . ILE A 1 466 ? 12.492 -21.547 -6.298 1.00 85.88 466 ILE A O 1
ATOM 3594 N N . ASN A 1 467 ? 11.371 -22.793 -7.776 1.00 80.94 467 ASN A N 1
ATOM 3595 C CA . ASN A 1 467 ? 11.482 -24.058 -7.035 1.00 80.94 467 ASN A CA 1
ATOM 3596 C C . ASN A 1 467 ? 12.075 -25.200 -7.884 1.00 80.94 467 ASN A C 1
ATOM 3598 O O . ASN A 1 467 ? 12.056 -25.142 -9.108 1.00 80.94 467 ASN A O 1
ATOM 3602 N N . TYR A 1 468 ? 12.603 -26.250 -7.241 1.00 73.31 468 TYR A N 1
ATOM 3603 C CA . TYR A 1 468 ? 12.889 -27.537 -7.903 1.00 73.31 468 TYR A CA 1
ATOM 3604 C C . TYR A 1 468 ? 11.691 -28.471 -7.733 1.00 73.31 468 TYR A C 1
ATOM 3606 O O . TYR A 1 468 ? 11.095 -28.493 -6.657 1.00 73.31 468 TYR A O 1
ATOM 3614 N N . CYS A 1 469 ? 11.375 -29.260 -8.759 1.00 61.88 469 CYS A N 1
ATOM 3615 C CA . CYS A 1 469 ? 10.378 -30.329 -8.647 1.00 61.88 469 CYS A CA 1
ATOM 3616 C C . CYS A 1 469 ? 10.975 -31.685 -8.231 1.00 61.88 469 CYS A C 1
ATOM 3618 O O . CYS A 1 469 ? 10.279 -32.442 -7.567 1.00 61.88 469 CYS A O 1
ATOM 3620 N N . ASN A 1 470 ? 12.251 -31.955 -8.544 1.00 60.06 470 ASN A N 1
ATOM 3621 C CA . ASN A 1 470 ? 12.933 -33.229 -8.260 1.00 60.06 470 ASN A CA 1
ATOM 3622 C C . ASN A 1 470 ? 14.276 -33.018 -7.535 1.00 60.06 470 ASN A C 1
ATOM 3624 O O . ASN A 1 470 ? 14.861 -31.932 -7.605 1.00 60.06 470 ASN A O 1
ATOM 3628 N N . ASP A 1 471 ? 14.787 -34.064 -6.873 1.00 53.72 471 ASP A N 1
ATOM 3629 C CA . ASP A 1 471 ? 16.064 -34.018 -6.157 1.00 53.72 471 ASP A CA 1
ATOM 3630 C C . ASP A 1 471 ? 17.264 -33.747 -7.077 1.00 53.72 471 ASP A C 1
ATOM 3632 O O . ASP A 1 471 ? 17.444 -34.354 -8.142 1.00 53.72 471 ASP A O 1
ATOM 3636 N N . LEU A 1 472 ? 18.091 -32.798 -6.622 1.00 48.88 472 LEU A N 1
ATOM 3637 C CA . LEU A 1 472 ? 19.329 -32.349 -7.255 1.00 48.88 472 LEU A CA 1
ATOM 3638 C C . LEU A 1 472 ? 20.285 -33.535 -7.428 1.00 48.88 472 LEU A C 1
ATOM 3640 O O . LEU A 1 472 ? 20.855 -34.017 -6.456 1.00 48.88 472 LEU A O 1
ATOM 3644 N N . GLY A 1 473 ? 20.475 -33.969 -8.674 1.00 51.72 473 GLY A N 1
ATOM 3645 C CA . GLY A 1 473 ? 21.375 -35.075 -9.029 1.00 51.72 473 GLY A CA 1
ATOM 3646 C C . GLY A 1 473 ? 20.764 -36.067 -10.016 1.00 51.72 473 GLY A C 1
ATOM 3647 O O . GLY A 1 473 ? 21.490 -36.762 -10.724 1.00 51.72 473 GLY A O 1
ATOM 3648 N N . SER A 1 474 ? 19.437 -36.082 -10.139 1.00 49.72 474 SER A N 1
ATOM 3649 C CA . SER A 1 474 ? 18.754 -36.820 -11.201 1.00 49.72 474 SER A CA 1
ATOM 3650 C C . SER A 1 474 ? 18.948 -36.129 -12.561 1.00 49.72 474 SER A C 1
ATOM 3652 O O . SER A 1 474 ? 18.941 -34.895 -12.658 1.00 49.72 474 SER A O 1
ATOM 3654 N N . ARG A 1 475 ? 19.099 -36.920 -13.639 1.00 54.56 475 ARG A N 1
ATOM 3655 C CA . ARG A 1 475 ? 19.152 -36.431 -15.038 1.00 54.56 475 ARG A CA 1
ATOM 3656 C C . ARG A 1 475 ? 17.936 -35.561 -15.416 1.00 54.56 475 ARG A C 1
ATOM 3658 O O . ARG A 1 475 ? 18.048 -34.766 -16.345 1.00 54.56 475 ARG A O 1
ATOM 3665 N N . ASP A 1 476 ? 16.858 -35.644 -14.633 1.00 58.00 476 ASP A N 1
ATOM 3666 C CA . ASP A 1 476 ? 15.563 -34.981 -14.820 1.00 58.00 476 ASP A CA 1
ATOM 3667 C C . ASP A 1 476 ? 15.280 -33.905 -13.751 1.00 58.00 476 ASP A C 1
ATOM 3669 O O . ASP A 1 476 ? 14.152 -33.740 -13.280 1.00 58.00 476 ASP A O 1
ATOM 3673 N N . SER A 1 477 ? 16.311 -33.168 -13.324 1.00 66.12 477 SER A N 1
ATOM 3674 C CA . SER A 1 477 ? 16.123 -32.014 -12.435 1.00 66.12 477 SER A CA 1
ATOM 3675 C C . SER A 1 477 ? 15.347 -30.918 -13.175 1.00 66.12 477 SER A C 1
ATOM 3677 O O . SER A 1 477 ? 15.888 -30.303 -14.088 1.00 66.12 477 SER A O 1
ATOM 3679 N N . GLU A 1 478 ? 14.097 -30.654 -12.793 1.00 78.88 478 GLU A N 1
ATOM 3680 C CA . GLU A 1 478 ? 13.263 -29.597 -13.384 1.00 78.88 478 GLU A CA 1
ATOM 3681 C C . GLU A 1 478 ? 13.180 -28.375 -12.458 1.00 78.88 478 GLU A C 1
ATOM 3683 O O . GLU A 1 478 ? 12.887 -28.500 -11.264 1.00 78.88 478 GLU A O 1
ATOM 3688 N N . ILE A 1 479 ? 13.448 -27.188 -13.011 1.00 82.19 479 ILE A N 1
ATOM 3689 C CA . ILE A 1 479 ? 13.248 -25.894 -12.353 1.00 82.19 479 ILE A CA 1
ATOM 3690 C C . ILE A 1 479 ? 11.851 -25.401 -12.706 1.00 82.19 479 ILE A C 1
ATOM 3692 O O . ILE A 1 479 ? 11.513 -25.245 -13.877 1.00 82.19 479 ILE A O 1
ATOM 3696 N N . ARG A 1 480 ? 11.068 -25.114 -11.678 1.00 83.62 480 ARG A N 1
ATOM 3697 C CA . ARG A 1 480 ? 9.729 -24.557 -11.753 1.00 83.62 480 ARG A CA 1
ATOM 3698 C C . ARG A 1 480 ? 9.785 -23.057 -11.469 1.00 83.62 480 ARG A C 1
ATOM 3700 O O . ARG A 1 480 ? 10.254 -22.657 -10.406 1.00 83.62 480 ARG A O 1
ATOM 3707 N N . ILE A 1 481 ? 9.319 -22.240 -12.409 1.00 85.25 481 ILE A N 1
ATOM 3708 C CA . ILE A 1 481 ? 9.204 -20.784 -12.267 1.00 85.25 481 ILE A CA 1
ATOM 3709 C C . ILE A 1 481 ? 7.724 -20.401 -12.290 1.00 85.25 481 ILE A C 1
ATOM 3711 O O . ILE A 1 481 ? 7.060 -20.593 -13.309 1.00 85.25 481 ILE A O 1
ATOM 3715 N N . ASP A 1 482 ? 7.232 -19.828 -11.194 1.00 83.94 482 ASP A N 1
ATOM 3716 C CA . ASP A 1 482 ? 5.836 -19.418 -11.039 1.00 83.94 482 ASP A CA 1
ATOM 3717 C C . ASP A 1 482 ? 5.689 -17.898 -11.231 1.00 83.94 482 ASP A C 1
ATOM 3719 O O . ASP A 1 482 ? 6.119 -17.103 -10.403 1.00 83.94 482 ASP A O 1
ATOM 3723 N N . PHE A 1 483 ? 5.011 -17.461 -12.294 1.00 84.25 483 PHE A N 1
ATOM 3724 C CA . PHE A 1 483 ? 4.812 -16.031 -12.590 1.00 84.25 483 PHE A CA 1
ATOM 3725 C C . PHE A 1 483 ? 3.663 -15.374 -11.804 1.00 84.25 483 PHE A C 1
ATOM 3727 O O . PHE A 1 483 ? 3.372 -14.195 -12.012 1.00 84.25 483 PHE A O 1
ATOM 3734 N N . ARG A 1 484 ? 3.028 -16.110 -10.877 1.00 78.88 484 ARG A N 1
ATOM 3735 C CA . ARG A 1 484 ? 1.884 -15.650 -10.062 1.00 78.88 484 ARG A CA 1
ATOM 3736 C C . ARG A 1 484 ? 2.168 -14.339 -9.328 1.00 78.88 484 ARG A C 1
ATOM 3738 O O . ARG A 1 484 ? 1.309 -13.475 -9.260 1.00 78.88 484 ARG A O 1
ATOM 3745 N N . SER A 1 485 ? 3.378 -14.206 -8.794 1.00 77.88 485 SER A N 1
ATOM 3746 C CA . SER A 1 485 ? 3.801 -13.055 -7.993 1.00 77.88 485 SER A CA 1
ATOM 3747 C C . SER A 1 485 ? 4.045 -11.786 -8.814 1.00 77.88 485 SER A C 1
ATOM 3749 O O . SER A 1 485 ? 4.117 -10.701 -8.244 1.00 77.88 485 SER A O 1
ATOM 3751 N N . LEU A 1 486 ? 4.187 -11.900 -10.141 1.00 80.25 486 LEU A N 1
ATOM 3752 C CA . LEU A 1 486 ? 4.390 -10.758 -11.036 1.00 80.25 486 LEU A CA 1
ATOM 3753 C C . LEU A 1 486 ? 3.098 -10.292 -11.709 1.00 80.25 486 LEU A C 1
ATOM 3755 O O . LEU A 1 486 ? 2.946 -9.099 -11.974 1.00 80.25 486 LEU A O 1
ATOM 3759 N N . VAL A 1 487 ? 2.196 -11.226 -12.014 1.00 74.81 487 VAL A N 1
ATOM 3760 C CA . VAL A 1 487 ? 0.980 -10.959 -12.785 1.00 74.81 487 VAL A CA 1
ATOM 3761 C C . VAL A 1 487 ? -0.202 -10.804 -11.837 1.00 74.81 487 VAL A C 1
ATOM 3763 O O . VAL A 1 487 ? -0.653 -11.771 -11.230 1.00 74.81 487 VAL A O 1
ATOM 3766 N N . CYS A 1 488 ? -0.734 -9.587 -11.738 1.00 66.31 488 CYS A N 1
ATOM 3767 C CA . CYS A 1 488 ? -1.966 -9.336 -10.996 1.00 66.31 488 CYS A CA 1
ATOM 3768 C C . CYS A 1 488 ? -3.179 -9.755 -11.851 1.00 66.31 488 CYS A C 1
ATOM 3770 O O . CYS A 1 488 ? -3.369 -9.198 -12.933 1.00 66.31 488 CYS A O 1
ATOM 3772 N N . PRO A 1 489 ? -4.024 -10.699 -11.394 1.00 55.69 489 PRO A N 1
ATOM 3773 C CA . PRO A 1 489 ? -5.155 -11.206 -12.179 1.00 55.69 489 PRO A CA 1
ATOM 3774 C C . PRO A 1 489 ? -6.284 -10.181 -12.388 1.00 55.69 489 PRO A C 1
ATOM 3776 O O . PRO A 1 489 ? -7.148 -10.383 -13.236 1.00 55.69 489 PRO A O 1
ATOM 3779 N N . SER A 1 490 ? -6.285 -9.085 -11.626 1.00 54.56 490 SER A N 1
ATOM 3780 C CA . SER A 1 490 ? -7.308 -8.033 -11.627 1.00 54.56 490 SER A CA 1
ATOM 3781 C C . SER A 1 490 ? -7.232 -7.073 -12.823 1.00 54.56 490 SER A C 1
ATOM 3783 O O . SER A 1 490 ? -8.188 -6.334 -13.066 1.00 54.56 490 SER A O 1
ATOM 3785 N N . ARG A 1 491 ? -6.119 -7.043 -13.574 1.00 57.75 491 ARG A N 1
ATOM 3786 C CA . ARG A 1 491 ? -5.884 -6.078 -14.662 1.00 57.75 491 ARG A CA 1
ATOM 3787 C C . ARG A 1 491 ? -5.449 -6.745 -15.961 1.00 57.75 491 ARG A C 1
ATOM 3789 O O . ARG A 1 491 ? -4.695 -7.707 -15.971 1.00 57.75 491 ARG A O 1
ATOM 3796 N N . HIS A 1 492 ? -5.890 -6.158 -17.073 1.00 57.94 492 HIS A N 1
ATOM 3797 C CA . HIS A 1 492 ? -5.607 -6.635 -18.429 1.00 57.94 492 HIS A CA 1
ATOM 3798 C C . HIS A 1 492 ? -4.133 -6.510 -18.862 1.00 57.94 492 HIS A C 1
ATOM 3800 O O . HIS A 1 492 ? -3.785 -7.066 -19.897 1.00 57.94 492 HIS A O 1
ATOM 3806 N N . SER A 1 493 ? -3.273 -5.806 -18.109 1.00 70.81 493 SER A N 1
ATOM 3807 C CA . SER A 1 493 ? -1.839 -5.702 -18.406 1.00 70.81 493 SER A CA 1
ATOM 3808 C C . SER A 1 493 ? -0.987 -6.507 -17.420 1.00 70.81 493 SER A C 1
ATOM 3810 O O . SER A 1 493 ? -0.929 -6.212 -16.226 1.00 70.81 493 SER A O 1
ATOM 3812 N N . GLU A 1 494 ? -0.262 -7.508 -17.921 1.00 76.38 494 GLU A N 1
ATOM 3813 C CA . GLU A 1 494 ? 0.599 -8.347 -17.081 1.00 76.38 494 GLU A CA 1
ATOM 3814 C C . GLU A 1 494 ? 1.904 -7.625 -16.689 1.00 76.38 494 GLU A C 1
ATOM 3816 O O . GLU A 1 494 ? 2.552 -8.024 -15.725 1.00 76.38 494 GLU A O 1
ATOM 3821 N N . THR A 1 495 ? 2.335 -6.573 -17.414 1.00 82.75 495 THR A N 1
ATOM 3822 C CA . THR A 1 495 ? 3.565 -5.828 -17.059 1.00 82.75 495 THR A CA 1
ATOM 3823 C C . THR A 1 495 ? 3.363 -4.681 -16.076 1.00 82.75 495 THR A C 1
ATOM 3825 O O . THR A 1 495 ? 4.320 -3.953 -15.808 1.00 82.75 495 THR A O 1
ATOM 3828 N N . GLY A 1 496 ? 2.160 -4.506 -15.521 1.00 82.25 496 GLY A N 1
ATOM 3829 C CA . GLY A 1 496 ? 1.843 -3.374 -14.644 1.00 82.25 496 GLY A CA 1
ATOM 3830 C C . GLY A 1 496 ? 2.819 -3.219 -13.470 1.00 82.25 496 GLY A C 1
ATOM 3831 O O . GLY A 1 496 ? 3.304 -2.117 -13.214 1.00 82.25 496 GLY A O 1
ATOM 3832 N N . LEU A 1 497 ? 3.186 -4.325 -12.811 1.00 85.94 497 LEU A N 1
ATOM 3833 C CA . LEU A 1 497 ? 4.136 -4.300 -11.695 1.00 85.94 497 LEU A CA 1
ATOM 3834 C C . LEU A 1 497 ? 5.547 -3.911 -12.144 1.00 85.94 497 LEU A C 1
ATOM 3836 O O . LEU A 1 497 ? 6.193 -3.086 -11.501 1.00 85.94 497 LEU A O 1
ATOM 3840 N N . LEU A 1 498 ? 6.013 -4.456 -13.269 1.00 88.31 498 LEU A N 1
ATOM 3841 C CA . LEU A 1 498 ? 7.336 -4.140 -13.812 1.00 88.31 498 LEU A CA 1
ATOM 3842 C C . LEU A 1 498 ? 7.434 -2.668 -14.236 1.00 88.31 498 LEU A C 1
ATOM 3844 O O . LEU A 1 498 ? 8.461 -2.031 -14.007 1.00 88.31 498 LEU A O 1
ATOM 3848 N N . GLU A 1 499 ? 6.364 -2.104 -14.800 1.00 86.62 499 GLU A N 1
ATOM 3849 C CA . GLU A 1 499 ? 6.292 -0.672 -15.100 1.00 86.62 499 GLU A CA 1
ATOM 3850 C C . GLU A 1 499 ? 6.338 0.175 -13.819 1.00 86.62 499 GLU A C 1
ATOM 3852 O O . GLU A 1 499 ? 7.079 1.158 -13.768 1.00 86.62 499 GLU A O 1
ATOM 3857 N N . CYS A 1 500 ? 5.602 -0.207 -12.769 1.00 86.50 500 CYS A N 1
ATOM 3858 C CA . CYS A 1 500 ? 5.670 0.462 -11.466 1.00 86.50 500 CYS A CA 1
ATOM 3859 C C . CYS A 1 500 ? 7.093 0.435 -10.886 1.00 86.50 500 CYS A C 1
ATOM 3861 O O . CYS A 1 500 ? 7.608 1.482 -10.499 1.00 86.50 500 CYS A O 1
ATOM 3863 N N . ILE A 1 501 ? 7.762 -0.721 -10.902 1.00 89.31 501 ILE A N 1
ATOM 3864 C CA . ILE A 1 501 ? 9.148 -0.876 -10.431 1.00 89.31 501 ILE A CA 1
ATOM 3865 C C . ILE A 1 501 ? 10.101 0.072 -11.176 1.00 89.31 501 ILE A C 1
ATOM 3867 O O . ILE A 1 501 ? 10.951 0.721 -10.561 1.00 89.31 501 ILE A O 1
ATOM 3871 N N . VAL A 1 502 ? 9.948 0.184 -12.501 1.00 89.00 502 VAL A N 1
ATOM 3872 C CA . VAL A 1 502 ? 10.763 1.079 -13.335 1.00 89.00 502 VAL A CA 1
ATOM 3873 C C . VAL A 1 502 ? 10.488 2.549 -13.032 1.00 89.00 502 VAL A C 1
ATOM 3875 O O . VAL A 1 502 ? 11.440 3.317 -12.874 1.00 89.00 502 VAL A O 1
ATOM 3878 N N . ASN A 1 503 ? 9.215 2.940 -12.957 1.00 86.50 503 ASN A N 1
ATOM 3879 C CA . ASN A 1 503 ? 8.810 4.330 -12.736 1.00 86.50 503 ASN A CA 1
ATOM 3880 C C . ASN A 1 503 ? 9.273 4.853 -11.370 1.00 86.50 503 ASN A C 1
ATOM 3882 O O . ASN A 1 503 ? 9.656 6.016 -11.268 1.00 86.50 503 ASN A O 1
ATOM 3886 N N . GLU A 1 504 ? 9.299 3.990 -10.353 1.00 86.31 504 GLU A N 1
ATOM 3887 C CA . GLU A 1 504 ? 9.769 4.326 -9.004 1.00 86.31 504 GLU A CA 1
ATOM 3888 C C . GLU A 1 504 ? 11.297 4.237 -8.837 1.00 86.31 504 GLU A C 1
ATOM 3890 O O . GLU A 1 504 ? 11.829 4.512 -7.764 1.00 86.31 504 GLU A O 1
ATOM 3895 N N . GLY A 1 505 ? 12.033 3.872 -9.892 1.00 83.56 505 GLY A N 1
ATOM 3896 C CA . GLY A 1 505 ? 13.498 3.877 -9.901 1.00 83.56 505 GLY A CA 1
ATOM 3897 C C . GLY A 1 505 ? 14.165 2.638 -9.296 1.00 83.56 505 GLY A C 1
ATOM 3898 O O . GLY A 1 505 ? 15.392 2.552 -9.315 1.00 83.56 505 GLY A O 1
ATOM 3899 N N . GLN A 1 506 ? 13.398 1.640 -8.852 1.00 87.00 506 GLN A N 1
ATOM 3900 C CA . GLN A 1 506 ? 13.892 0.385 -8.267 1.00 87.00 506 GLN A CA 1
ATOM 3901 C C . GLN A 1 506 ? 14.309 -0.631 -9.346 1.00 87.00 506 GLN A C 1
ATOM 3903 O O . GLN A 1 506 ? 13.858 -1.773 -9.399 1.00 87.00 506 GLN A O 1
ATOM 3908 N N . LYS A 1 507 ? 15.190 -0.205 -10.254 1.00 87.31 507 LYS A N 1
ATOM 3909 C CA . LYS A 1 507 ? 15.547 -0.951 -11.474 1.00 87.31 507 LYS A CA 1
ATOM 3910 C C . LYS A 1 507 ? 16.216 -2.298 -11.184 1.00 87.31 507 LYS A C 1
ATOM 3912 O O . LYS A 1 507 ? 16.108 -3.209 -12.001 1.00 87.31 507 LYS A O 1
ATOM 3917 N N . ASP A 1 508 ? 16.886 -2.445 -10.043 1.00 87.44 508 ASP A N 1
ATOM 3918 C CA . ASP A 1 508 ? 17.640 -3.656 -9.700 1.00 87.44 508 ASP A CA 1
ATOM 3919 C C . ASP A 1 508 ? 16.768 -4.911 -9.570 1.00 87.44 508 ASP A C 1
ATOM 3921 O O . ASP A 1 508 ? 17.230 -5.996 -9.929 1.00 87.44 508 ASP A O 1
ATOM 3925 N N . PHE A 1 509 ? 15.489 -4.769 -9.206 1.00 88.25 509 PHE A N 1
ATOM 3926 C CA . PHE A 1 509 ? 14.529 -5.881 -9.196 1.00 88.25 509 PHE A CA 1
ATOM 3927 C C . PHE A 1 509 ? 14.359 -6.537 -10.572 1.00 88.25 509 PHE A C 1
ATOM 3929 O O . PHE A 1 509 ? 14.051 -7.725 -10.658 1.00 88.25 509 PHE A O 1
ATOM 3936 N N . LEU A 1 510 ? 14.611 -5.810 -11.668 1.00 87.88 510 LEU A N 1
ATOM 3937 C CA . LEU A 1 510 ? 14.544 -6.381 -13.015 1.00 87.88 510 LEU A CA 1
ATOM 3938 C C . LEU A 1 510 ? 15.652 -7.406 -13.279 1.00 87.88 510 LEU A C 1
ATOM 3940 O O . LEU A 1 510 ? 15.458 -8.287 -14.109 1.00 87.88 510 LEU A O 1
ATOM 3944 N N . LYS A 1 511 ? 16.796 -7.329 -12.581 1.00 87.19 511 LYS A N 1
ATOM 3945 C CA . LYS A 1 511 ? 17.909 -8.289 -12.732 1.00 87.19 511 LYS A CA 1
ATOM 3946 C C . LYS A 1 511 ? 17.574 -9.673 -12.171 1.00 87.19 511 LYS A C 1
ATOM 3948 O O . LYS A 1 511 ? 18.318 -10.625 -12.438 1.00 87.19 511 LYS A O 1
ATOM 3953 N N . HIS A 1 512 ? 16.506 -9.770 -11.375 1.00 89.75 512 HIS A N 1
ATOM 3954 C CA . HIS A 1 512 ? 16.037 -11.017 -10.795 1.00 89.75 512 HIS A CA 1
ATOM 3955 C C . HIS A 1 512 ? 15.628 -12.000 -11.913 1.00 89.75 512 HIS A C 1
ATOM 3957 O O . HIS A 1 512 ? 14.932 -11.598 -12.851 1.00 89.75 512 HIS A O 1
ATOM 3963 N N . PRO A 1 513 ? 16.030 -13.286 -11.851 1.00 88.31 513 PRO A N 1
ATOM 3964 C CA . PRO A 1 513 ? 15.796 -14.241 -12.936 1.00 88.31 513 PRO A CA 1
ATOM 3965 C C . PRO A 1 513 ? 14.314 -14.461 -13.260 1.00 88.31 513 PRO A C 1
ATOM 3967 O O . PRO A 1 513 ? 14.000 -14.751 -14.413 1.00 88.31 513 PRO A O 1
ATOM 3970 N N . LEU A 1 514 ? 13.402 -14.277 -12.297 1.00 89.19 514 LEU A N 1
ATOM 3971 C CA . LEU A 1 514 ? 11.952 -14.300 -12.537 1.00 89.19 514 LEU A CA 1
ATOM 3972 C C . LEU A 1 514 ? 11.531 -13.202 -13.531 1.00 89.19 514 LEU A C 1
ATOM 3974 O O . LEU A 1 514 ? 10.904 -13.493 -14.549 1.00 89.19 514 LEU A O 1
ATOM 3978 N N . CYS A 1 515 ? 11.937 -11.956 -13.263 1.00 89.81 515 CYS A N 1
ATOM 3979 C CA . CYS A 1 515 ? 11.644 -10.791 -14.096 1.00 89.81 515 CYS A CA 1
ATOM 3980 C C . CYS A 1 515 ? 12.319 -10.908 -15.469 1.00 89.81 515 CYS A C 1
ATOM 3982 O O . CYS A 1 515 ? 11.672 -10.678 -16.490 1.00 89.81 515 CYS A O 1
ATOM 3984 N N . GLU A 1 516 ? 13.597 -11.317 -15.509 1.00 88.50 516 GLU A N 1
ATOM 3985 C CA . GLU A 1 516 ? 14.336 -11.532 -16.763 1.00 88.50 516 GLU A CA 1
ATOM 3986 C C . GLU A 1 516 ? 13.655 -12.602 -17.640 1.00 88.50 516 GLU A C 1
ATOM 3988 O O . GLU A 1 516 ? 13.487 -12.399 -18.845 1.00 88.50 516 GLU A O 1
ATOM 3993 N N . SER A 1 517 ? 13.222 -13.718 -17.040 1.00 87.69 517 SER A N 1
ATOM 3994 C CA . SER A 1 517 ? 12.534 -14.814 -17.740 1.00 87.69 517 SER A CA 1
ATOM 3995 C C . SER A 1 517 ? 11.183 -14.376 -18.294 1.00 87.69 517 SER A C 1
ATOM 3997 O O . SER A 1 517 ? 10.900 -14.590 -19.474 1.00 87.69 517 SER A O 1
ATOM 3999 N N . PHE A 1 518 ? 10.365 -13.730 -17.460 1.00 89.25 518 PHE A N 1
ATOM 4000 C CA . PHE A 1 518 ? 9.042 -13.251 -17.850 1.00 89.25 518 PHE A CA 1
ATOM 4001 C C . PHE A 1 518 ? 9.130 -12.250 -19.006 1.00 89.25 518 PHE A C 1
ATOM 4003 O O . PHE A 1 518 ? 8.470 -12.407 -20.036 1.00 89.25 518 PHE A O 1
ATOM 4010 N N . LEU A 1 519 ? 10.018 -11.261 -18.881 1.00 88.44 519 LEU A N 1
ATOM 4011 C CA . LEU A 1 519 ? 10.206 -10.229 -19.893 1.00 88.44 519 LEU A CA 1
ATOM 4012 C C . LEU A 1 519 ? 10.729 -10.809 -21.216 1.00 88.44 519 LEU A C 1
ATOM 4014 O O . LEU A 1 519 ? 10.308 -10.378 -22.290 1.00 88.44 519 LEU A O 1
ATOM 4018 N N . HIS A 1 520 ? 11.610 -11.812 -21.155 1.00 87.25 520 HIS A N 1
ATOM 4019 C CA . HIS A 1 520 ? 12.102 -12.511 -22.342 1.00 87.25 520 HIS A CA 1
ATOM 4020 C C . HIS A 1 520 ? 10.981 -13.252 -23.082 1.00 87.25 520 HIS A C 1
ATOM 4022 O O . HIS A 1 520 ? 10.844 -13.107 -24.299 1.00 87.25 520 HIS A O 1
ATOM 4028 N N . LEU A 1 521 ? 10.154 -14.017 -22.363 1.00 86.38 521 LEU A N 1
ATOM 4029 C CA . LEU A 1 521 ? 9.023 -14.739 -22.957 1.00 86.38 521 LEU A CA 1
ATOM 4030 C C . LEU A 1 521 ? 8.011 -13.777 -23.576 1.00 86.38 521 LEU A C 1
ATOM 4032 O O . LEU A 1 521 ? 7.573 -13.979 -24.711 1.00 86.38 521 LEU A O 1
ATOM 4036 N N . LYS A 1 522 ? 7.710 -12.686 -22.870 1.00 86.56 522 LYS A N 1
ATOM 4037 C CA . LYS A 1 522 ? 6.804 -11.651 -23.361 1.00 86.56 522 LYS A CA 1
ATOM 4038 C C . LYS A 1 522 ? 7.322 -10.976 -24.624 1.00 86.56 522 LYS A C 1
ATOM 4040 O O . LYS A 1 522 ? 6.583 -10.796 -25.592 1.00 86.56 522 LYS A O 1
ATOM 4045 N N . TRP A 1 523 ? 8.618 -10.679 -24.669 1.00 86.62 523 TRP A N 1
ATOM 4046 C CA . TRP A 1 523 ? 9.253 -10.132 -25.862 1.00 86.62 523 TRP A CA 1
ATOM 4047 C C . TRP A 1 523 ? 9.140 -11.067 -27.071 1.00 86.62 523 TRP A C 1
ATOM 4049 O O . TRP A 1 523 ? 8.839 -10.601 -28.168 1.00 86.62 523 TRP A O 1
ATOM 4059 N N . LEU A 1 524 ? 9.326 -12.381 -26.901 1.00 85.69 524 LEU A N 1
ATOM 4060 C CA . LEU A 1 524 ? 9.207 -13.340 -28.009 1.00 85.69 524 LEU A CA 1
ATOM 4061 C C . LEU A 1 524 ? 7.817 -13.337 -28.657 1.00 85.69 524 LEU A C 1
ATOM 4063 O O . LEU A 1 524 ? 7.724 -13.526 -29.872 1.00 85.69 524 LEU A O 1
ATOM 4067 N N . LYS A 1 525 ? 6.769 -13.088 -27.866 1.00 84.94 525 LYS A N 1
ATOM 4068 C CA . LYS A 1 525 ? 5.381 -12.975 -28.331 1.00 84.94 525 LYS A CA 1
ATOM 4069 C C . LYS A 1 525 ? 5.092 -11.628 -28.991 1.00 84.94 525 LYS A C 1
ATOM 4071 O O . LYS A 1 525 ? 4.516 -11.582 -30.077 1.00 84.94 525 LYS A O 1
ATOM 4076 N N . ILE A 1 526 ? 5.543 -10.533 -28.379 1.00 84.31 526 ILE A N 1
ATOM 4077 C CA . ILE A 1 526 ? 5.197 -9.171 -28.809 1.00 84.31 526 ILE A CA 1
ATOM 4078 C C . ILE A 1 526 ? 6.089 -8.656 -29.956 1.00 84.31 526 ILE A C 1
ATOM 4080 O O . ILE A 1 526 ? 5.644 -7.836 -30.763 1.00 84.31 526 ILE A O 1
ATOM 4084 N N . ARG A 1 527 ? 7.324 -9.162 -30.109 1.00 85.69 527 ARG A N 1
ATOM 4085 C CA . ARG A 1 527 ? 8.315 -8.642 -31.080 1.00 85.69 527 ARG A CA 1
ATOM 4086 C C . ARG A 1 527 ? 7.829 -8.579 -32.529 1.00 85.69 527 ARG A C 1
ATOM 4088 O O . ARG A 1 527 ? 8.299 -7.726 -33.275 1.00 85.69 527 ARG A O 1
ATOM 4095 N N . LYS A 1 528 ? 6.905 -9.455 -32.941 1.00 85.81 528 LYS A N 1
ATOM 4096 C CA . LYS A 1 528 ? 6.366 -9.480 -34.313 1.00 85.81 528 LYS A CA 1
ATOM 4097 C C . LYS A 1 528 ? 5.620 -8.190 -34.667 1.00 85.81 528 LYS A C 1
ATOM 4099 O O . LYS A 1 528 ? 5.784 -7.692 -35.773 1.00 85.81 528 LYS A O 1
ATOM 4104 N N . TYR A 1 529 ? 4.881 -7.606 -33.721 1.00 84.50 529 TYR A N 1
ATOM 4105 C CA . TYR A 1 529 ? 4.154 -6.350 -33.933 1.00 84.50 529 TYR A CA 1
ATOM 4106 C C . TYR A 1 529 ? 5.117 -5.167 -34.056 1.00 84.50 529 TYR A C 1
ATOM 4108 O O . TYR A 1 529 ? 4.934 -4.286 -34.893 1.00 84.50 529 TYR A O 1
ATOM 4116 N N . PHE A 1 530 ? 6.195 -5.184 -33.269 1.00 83.69 530 PHE A N 1
ATOM 4117 C CA . PHE A 1 530 ? 7.250 -4.182 -33.371 1.00 83.69 530 PHE A CA 1
ATOM 4118 C C . PHE A 1 530 ? 8.013 -4.278 -34.703 1.00 83.69 530 PHE A C 1
ATOM 4120 O O . PHE A 1 530 ? 8.226 -3.263 -35.362 1.00 83.69 530 PHE A O 1
ATOM 4127 N N . LEU A 1 531 ? 8.380 -5.493 -35.130 1.00 86.00 531 LEU A N 1
ATOM 4128 C CA . LEU A 1 531 ? 9.026 -5.728 -36.426 1.00 86.00 531 LEU A CA 1
ATOM 4129 C C . LEU A 1 531 ? 8.127 -5.322 -37.596 1.00 86.00 531 LEU A C 1
ATOM 4131 O O . LEU A 1 531 ? 8.622 -4.747 -38.559 1.00 86.00 531 LEU A O 1
ATOM 4135 N N . LEU A 1 532 ? 6.819 -5.561 -37.493 1.00 86.31 532 LEU A N 1
ATOM 4136 C CA . LEU A 1 532 ? 5.845 -5.122 -38.487 1.00 86.31 532 LEU A CA 1
ATOM 4137 C C . LEU A 1 532 ? 5.802 -3.589 -38.598 1.00 86.31 532 LEU A C 1
ATOM 4139 O O . LEU A 1 532 ? 5.836 -3.052 -39.700 1.00 86.31 532 LEU A O 1
ATOM 4143 N N . HIS A 1 533 ? 5.790 -2.875 -37.469 1.00 84.88 533 HIS A N 1
ATOM 4144 C CA . HIS A 1 533 ? 5.852 -1.411 -37.463 1.00 84.88 533 HIS A CA 1
ATOM 4145 C C . HIS A 1 533 ? 7.157 -0.887 -38.080 1.00 84.88 533 HIS A C 1
ATOM 4147 O O . HIS A 1 533 ? 7.133 0.035 -38.893 1.00 84.88 533 HIS A O 1
ATOM 4153 N N . LEU A 1 534 ? 8.298 -1.488 -37.727 1.00 87.62 534 LEU A N 1
ATOM 4154 C CA . LEU A 1 534 ? 9.587 -1.147 -38.328 1.00 87.62 534 LEU A CA 1
ATOM 4155 C C . LEU A 1 534 ? 9.585 -1.391 -39.841 1.00 87.62 534 LEU A C 1
ATOM 4157 O O . LEU A 1 534 ? 10.068 -0.548 -40.588 1.00 87.62 534 LEU A O 1
ATOM 4161 N N . PHE A 1 535 ? 9.017 -2.512 -40.289 1.00 90.38 535 PHE A N 1
ATOM 4162 C CA . PHE A 1 535 ? 8.900 -2.849 -41.703 1.00 90.38 535 PHE A CA 1
ATOM 4163 C C . PHE A 1 535 ? 8.106 -1.787 -42.474 1.00 90.38 535 PHE A C 1
ATOM 4165 O O . PHE A 1 535 ? 8.611 -1.261 -43.461 1.00 90.38 535 PHE A O 1
ATOM 4172 N N . PHE A 1 536 ? 6.918 -1.403 -41.994 1.00 88.44 536 PHE A N 1
ATOM 4173 C CA . PHE A 1 536 ? 6.121 -0.351 -42.637 1.00 88.44 536 PHE A CA 1
ATOM 4174 C C . PHE A 1 536 ? 6.847 0.997 -42.687 1.00 88.44 536 PHE A C 1
ATOM 4176 O O . PHE A 1 536 ? 6.743 1.713 -43.680 1.00 88.44 536 PHE A O 1
ATOM 4183 N N . TYR A 1 537 ? 7.620 1.329 -41.651 1.00 89.44 537 TYR A N 1
ATOM 4184 C CA . TYR A 1 537 ? 8.395 2.565 -41.627 1.00 89.44 537 TYR A CA 1
ATOM 4185 C C . TYR A 1 537 ? 9.579 2.543 -42.612 1.00 89.44 537 TYR A C 1
ATOM 4187 O O . TYR A 1 537 ? 9.827 3.532 -43.298 1.00 89.44 537 TYR A O 1
ATOM 4195 N N . VAL A 1 538 ? 10.276 1.409 -42.748 1.00 91.56 538 VAL A N 1
ATOM 4196 C CA . VAL A 1 538 ? 11.326 1.231 -43.769 1.00 91.56 538 VAL A CA 1
ATOM 4197 C C . VAL A 1 538 ? 10.734 1.330 -45.175 1.00 91.56 538 VAL A C 1
ATOM 4199 O O . VAL A 1 538 ? 11.303 2.014 -46.021 1.00 91.56 538 VAL A O 1
ATOM 4202 N N . VAL A 1 539 ? 9.569 0.716 -45.412 1.00 91.50 539 VAL A N 1
ATOM 4203 C CA . VAL A 1 539 ? 8.841 0.833 -46.685 1.00 91.50 539 VAL A CA 1
ATOM 4204 C C . VAL A 1 539 ? 8.513 2.299 -46.981 1.00 91.50 539 VAL A C 1
ATOM 4206 O O . VAL A 1 539 ? 8.851 2.782 -48.059 1.00 91.50 539 VAL A O 1
ATOM 4209 N N . PHE A 1 540 ? 7.963 3.040 -46.016 1.00 90.94 540 PHE A N 1
ATOM 4210 C CA . PHE A 1 540 ? 7.710 4.477 -46.158 1.00 90.94 540 PHE A CA 1
ATOM 4211 C C . PHE A 1 540 ? 8.973 5.261 -46.546 1.00 90.94 540 PHE A C 1
ATOM 4213 O O . PHE A 1 540 ? 8.937 6.029 -47.505 1.00 90.94 540 PHE A O 1
ATOM 4220 N N . ILE A 1 541 ? 10.100 5.027 -45.865 1.00 91.81 541 ILE A N 1
ATOM 4221 C CA . ILE A 1 541 ? 11.369 5.695 -46.187 1.00 91.81 541 ILE A CA 1
ATOM 4222 C C . ILE A 1 541 ? 11.825 5.350 -47.598 1.00 91.81 541 ILE A C 1
ATOM 4224 O O . ILE A 1 541 ? 12.230 6.247 -48.324 1.00 91.81 541 ILE A O 1
ATOM 4228 N N . THR A 1 542 ? 11.738 4.083 -48.007 1.00 90.44 542 THR A N 1
ATOM 4229 C CA . THR A 1 542 ? 12.143 3.676 -49.360 1.00 90.44 542 THR A CA 1
ATOM 4230 C C . THR A 1 542 ? 11.272 4.313 -50.443 1.00 90.44 542 THR A C 1
ATOM 4232 O O . THR A 1 542 ? 11.781 4.715 -51.483 1.00 90.44 542 THR A O 1
ATOM 4235 N N . ILE A 1 543 ? 9.969 4.469 -50.197 1.00 91.31 543 ILE A N 1
ATOM 4236 C CA . ILE A 1 543 ? 9.059 5.160 -51.118 1.00 91.31 543 ILE A CA 1
ATOM 4237 C C . ILE A 1 543 ? 9.404 6.649 -51.170 1.00 91.31 543 ILE A C 1
ATOM 4239 O O . ILE A 1 543 ? 9.489 7.214 -52.257 1.00 91.31 543 ILE A O 1
ATOM 4243 N N . LEU A 1 544 ? 9.654 7.275 -50.015 1.00 90.06 544 LEU A N 1
ATOM 4244 C CA . LEU A 1 544 ? 10.042 8.680 -49.924 1.00 90.06 544 LEU A CA 1
ATOM 4245 C C . LEU A 1 544 ? 11.383 8.947 -50.623 1.00 90.06 544 LEU A C 1
ATOM 4247 O O . LEU A 1 544 ? 11.496 9.916 -51.369 1.00 90.06 544 LEU A O 1
ATOM 4251 N N . THR A 1 545 ? 12.390 8.091 -50.426 1.00 91.50 545 THR A N 1
ATOM 4252 C CA . THR A 1 545 ? 13.700 8.234 -51.077 1.00 91.50 545 THR A CA 1
ATOM 4253 C C . THR A 1 545 ? 13.583 8.070 -52.588 1.00 91.50 545 THR A C 1
ATOM 4255 O O . THR A 1 545 ? 14.127 8.889 -53.323 1.00 91.50 545 THR A O 1
ATOM 4258 N N . LEU A 1 546 ? 12.842 7.063 -53.064 1.00 88.19 546 LEU A N 1
ATOM 4259 C CA . LEU A 1 546 ? 12.598 6.848 -54.493 1.00 88.19 546 LEU A CA 1
ATOM 4260 C C . LEU A 1 546 ? 11.813 8.007 -55.113 1.00 88.19 546 LEU A C 1
ATOM 4262 O O . LEU A 1 546 ? 12.146 8.445 -56.211 1.00 88.19 546 LEU A O 1
ATOM 4266 N N . TYR A 1 547 ? 10.808 8.532 -54.408 1.00 86.38 547 TYR A N 1
ATOM 4267 C CA . TYR A 1 547 ? 10.059 9.704 -54.848 1.00 86.38 547 TYR A CA 1
ATOM 4268 C C . TYR A 1 547 ? 10.978 10.923 -54.989 1.00 86.38 547 TYR A C 1
ATOM 4270 O O . TYR A 1 547 ? 11.024 11.518 -56.063 1.00 86.38 547 TYR A O 1
ATOM 4278 N N . ILE A 1 548 ? 11.768 11.252 -53.958 1.00 86.75 548 ILE A N 1
ATOM 4279 C CA . ILE A 1 548 ? 12.682 12.407 -53.982 1.00 86.75 548 ILE A CA 1
ATOM 4280 C C . ILE A 1 548 ? 13.754 12.245 -55.069 1.00 86.75 548 ILE A C 1
ATOM 4282 O O . ILE A 1 548 ? 14.017 13.184 -55.813 1.00 86.75 548 ILE A O 1
ATOM 4286 N N . MET A 1 549 ? 14.355 11.062 -55.212 1.00 84.12 549 MET A N 1
ATOM 4287 C CA . MET A 1 549 ? 15.392 10.834 -56.225 1.00 84.12 549 MET A CA 1
ATOM 4288 C C . MET A 1 549 ? 14.844 10.929 -57.654 1.00 84.12 549 MET A C 1
ATOM 4290 O O . MET A 1 549 ? 15.487 11.533 -58.505 1.00 84.12 549 MET A O 1
ATOM 4294 N N . ASN A 1 550 ? 13.650 10.396 -57.927 1.00 78.25 550 ASN A N 1
ATOM 4295 C CA . ASN A 1 550 ? 13.063 10.459 -59.270 1.00 78.25 550 ASN A CA 1
ATOM 4296 C C . ASN A 1 550 ? 12.538 11.857 -59.632 1.00 78.25 550 ASN A C 1
ATOM 4298 O O . ASN A 1 550 ? 12.559 12.230 -60.802 1.00 78.25 550 ASN A O 1
ATOM 4302 N N . THR A 1 551 ? 12.082 12.631 -58.643 1.00 76.31 551 THR A N 1
ATOM 4303 C CA . THR A 1 551 ? 11.547 13.990 -58.857 1.00 76.31 551 THR A CA 1
ATOM 4304 C C . THR A 1 551 ? 12.638 15.064 -58.873 1.00 76.31 551 THR A C 1
ATOM 4306 O O . THR A 1 551 ? 12.611 15.939 -59.735 1.00 76.31 551 THR A O 1
ATOM 4309 N N . PHE A 1 552 ? 13.623 14.990 -57.971 1.00 76.75 552 PHE A N 1
ATOM 4310 C CA . PHE A 1 552 ? 14.678 16.003 -57.816 1.00 76.75 552 PHE A CA 1
ATOM 4311 C C . PHE A 1 552 ? 16.057 15.563 -58.336 1.00 76.75 552 PHE A C 1
ATOM 4313 O O . PHE A 1 552 ? 16.876 16.417 -58.664 1.00 76.75 552 PHE A O 1
ATOM 4320 N N . GLY A 1 553 ? 16.342 14.259 -58.428 1.00 65.75 553 GLY A N 1
ATOM 4321 C CA . GLY A 1 553 ? 17.661 13.740 -58.827 1.00 65.75 553 GLY A CA 1
ATOM 4322 C C . GLY A 1 553 ? 17.948 13.792 -60.332 1.00 65.75 553 GLY A C 1
ATOM 4323 O O . GLY A 1 553 ? 19.107 13.837 -60.733 1.00 65.75 553 GLY A O 1
ATOM 4324 N N . ASN A 1 554 ? 16.917 13.855 -61.180 1.00 60.47 554 ASN A N 1
ATOM 4325 C CA . ASN A 1 554 ? 17.061 13.794 -62.641 1.00 60.47 554 ASN A CA 1
ATOM 4326 C C . ASN A 1 554 ? 17.286 15.157 -63.325 1.00 60.47 554 ASN A C 1
ATOM 4328 O O . ASN A 1 554 ? 17.003 15.313 -64.510 1.00 60.47 554 ASN A O 1
ATOM 4332 N N . GLN A 1 555 ? 17.864 16.143 -62.632 1.00 55.66 555 GLN A N 1
ATOM 4333 C CA . GLN A 1 555 ? 18.242 17.424 -63.249 1.00 55.66 555 GLN A CA 1
ATOM 4334 C C . GLN A 1 555 ? 19.516 17.375 -64.121 1.00 55.66 555 GLN A C 1
ATOM 4336 O O . GLN A 1 555 ? 20.022 18.416 -64.527 1.00 55.66 555 GLN A O 1
ATOM 4341 N N . CYS A 1 556 ? 19.990 16.194 -64.529 1.00 45.03 556 CYS A N 1
ATOM 4342 C CA . CYS A 1 556 ? 20.994 16.056 -65.595 1.00 45.03 556 CYS A CA 1
ATOM 4343 C C . CYS A 1 556 ? 20.397 16.144 -67.017 1.00 45.03 556 CYS A C 1
ATOM 4345 O O . CYS A 1 556 ? 20.779 15.377 -67.898 1.00 45.03 556 CYS A O 1
ATOM 4347 N N . PHE A 1 557 ? 19.486 17.087 -67.283 1.00 43.31 557 PHE A N 1
ATOM 4348 C CA . PHE A 1 557 ? 19.208 17.484 -68.669 1.00 43.31 557 PHE A CA 1
ATOM 4349 C C . PHE A 1 557 ? 18.853 18.966 -68.808 1.00 43.31 557 PHE A C 1
ATOM 4351 O O . PHE A 1 557 ? 17.757 19.337 -69.215 1.00 43.31 557 PHE A O 1
ATOM 4358 N N . VAL A 1 558 ? 19.828 19.818 -68.505 1.00 41.09 558 VAL A N 1
ATOM 4359 C CA . VAL A 1 558 ? 20.115 20.969 -69.365 1.00 41.09 558 VAL A CA 1
ATOM 4360 C C . VAL A 1 558 ? 21.631 20.971 -69.556 1.00 41.09 558 VAL A C 1
ATOM 4362 O O . VAL A 1 558 ? 22.347 21.390 -68.649 1.00 41.09 558 VAL A O 1
ATOM 4365 N N . PRO A 1 559 ? 22.163 20.463 -70.683 1.00 38.62 559 PRO A N 1
ATOM 4366 C CA . PRO A 1 559 ? 23.485 20.885 -71.093 1.00 38.62 559 PRO A CA 1
ATOM 4367 C C . PRO A 1 559 ? 23.366 22.383 -71.363 1.00 38.62 559 PRO A C 1
ATOM 4369 O O . PRO A 1 559 ? 22.569 22.809 -72.203 1.00 38.62 559 PRO A O 1
ATOM 4372 N N . GLU A 1 560 ? 24.140 23.186 -70.646 1.00 45.50 560 GLU A N 1
ATOM 4373 C CA . GLU A 1 560 ? 24.531 24.499 -71.134 1.00 45.50 560 GLU A CA 1
ATOM 4374 C C . GLU A 1 560 ? 25.197 24.292 -72.501 1.00 45.50 560 GLU A C 1
ATOM 4376 O O . GLU A 1 560 ? 26.368 23.952 -72.563 1.00 45.50 560 GLU A O 1
ATOM 4381 N N . LEU A 1 561 ? 24.415 24.346 -73.584 1.00 45.38 561 LEU A N 1
ATOM 4382 C CA . LEU A 1 561 ? 24.772 24.796 -74.934 1.00 45.38 561 LEU A CA 1
ATOM 4383 C C . LEU A 1 561 ? 23.608 24.495 -75.900 1.00 45.38 561 LEU A C 1
ATOM 4385 O O . LEU A 1 561 ? 23.526 23.440 -76.523 1.00 45.38 561 LEU A O 1
ATOM 4389 N N . SER A 1 562 ? 22.692 25.445 -76.057 1.00 34.56 562 SER A N 1
ATOM 4390 C CA . SER A 1 562 ? 22.274 25.966 -77.370 1.00 34.56 562 SER A CA 1
ATOM 4391 C C . SER A 1 562 ? 21.164 26.993 -77.168 1.00 34.56 562 SER A C 1
ATOM 4393 O O . SER A 1 562 ? 20.155 26.769 -76.506 1.00 34.56 562 SER A O 1
ATOM 4395 N N . SER A 1 563 ? 21.397 28.170 -77.721 1.00 46.16 563 SER A N 1
ATOM 4396 C CA . SER A 1 563 ? 20.626 29.394 -77.554 1.00 46.16 563 SER A CA 1
ATOM 4397 C C . SER A 1 563 ? 19.306 29.407 -78.339 1.00 46.16 563 SER A C 1
ATOM 4399 O O . SER A 1 563 ? 19.071 30.381 -79.040 1.00 46.16 563 SER A O 1
ATOM 4401 N N . ASN A 1 564 ? 18.480 28.352 -78.298 1.00 43.72 564 ASN A N 1
ATOM 4402 C CA . ASN A 1 564 ? 17.177 28.321 -78.993 1.00 43.72 564 ASN A CA 1
ATOM 4403 C C . ASN A 1 564 ? 16.201 27.257 -78.437 1.00 43.72 564 ASN A C 1
ATOM 4405 O O . ASN A 1 564 ? 15.680 26.433 -79.183 1.00 43.72 564 ASN A O 1
ATOM 4409 N N . CYS A 1 565 ? 15.913 27.288 -77.136 1.00 41.47 565 CYS A N 1
ATOM 4410 C CA . CYS A 1 565 ? 14.746 26.599 -76.572 1.00 41.47 565 CYS A CA 1
ATOM 4411 C C . CYS A 1 565 ? 13.961 27.602 -75.722 1.00 41.47 565 CYS A C 1
ATOM 4413 O O . CYS A 1 565 ? 14.501 28.155 -74.766 1.00 41.47 565 CYS A O 1
ATOM 4415 N N . THR A 1 566 ? 12.708 27.868 -76.083 1.00 47.97 566 THR A N 1
ATOM 4416 C CA . THR A 1 566 ? 11.795 28.699 -75.290 1.00 47.97 566 THR A CA 1
ATOM 4417 C C . THR A 1 566 ? 11.476 28.014 -73.960 1.00 47.97 566 THR A C 1
ATOM 4419 O O . THR A 1 566 ? 11.244 26.807 -73.930 1.00 47.97 566 THR A O 1
ATOM 4422 N N . GLU A 1 567 ? 11.433 28.777 -72.862 1.00 51.53 567 GLU A N 1
ATOM 4423 C CA . GLU A 1 567 ? 11.184 28.288 -71.490 1.00 51.53 567 GLU A CA 1
ATOM 4424 C C . GLU A 1 567 ? 9.882 27.469 -71.331 1.00 51.53 567 GLU A C 1
ATOM 4426 O O . GLU A 1 567 ? 9.762 26.693 -70.386 1.00 51.53 567 GLU A O 1
ATOM 4431 N N . LEU A 1 568 ? 8.926 27.583 -72.264 1.00 45.59 568 LEU A N 1
ATOM 4432 C CA . LEU A 1 568 ? 7.699 26.775 -72.286 1.00 45.59 568 LEU A CA 1
ATOM 4433 C C . LEU A 1 568 ? 7.921 25.303 -72.695 1.00 45.59 568 LEU A C 1
ATOM 4435 O O . LEU A 1 568 ? 7.311 24.417 -72.099 1.00 45.59 568 LEU A O 1
ATOM 4439 N N . ASP A 1 569 ? 8.815 25.014 -73.648 1.00 46.72 569 ASP A N 1
ATOM 4440 C CA . ASP A 1 569 ? 8.999 23.651 -74.197 1.00 46.72 569 ASP A CA 1
ATOM 4441 C C . ASP A 1 569 ? 9.690 22.703 -73.201 1.00 46.72 569 ASP A C 1
ATOM 4443 O O . ASP A 1 569 ? 9.570 21.475 -73.276 1.00 46.72 569 ASP A O 1
ATOM 4447 N N . THR A 1 570 ? 10.444 23.266 -72.255 1.00 52.03 570 THR A N 1
ATOM 4448 C CA . THR A 1 570 ? 11.108 22.522 -71.177 1.00 52.03 570 THR A CA 1
ATOM 4449 C C . THR A 1 570 ? 10.163 22.246 -70.007 1.00 52.03 570 THR A C 1
ATOM 4451 O O . THR A 1 570 ? 10.327 21.226 -69.334 1.00 52.03 570 THR A O 1
ATOM 4454 N N . ALA A 1 571 ? 9.154 23.096 -69.791 1.00 50.44 571 ALA A N 1
ATOM 4455 C CA . ALA A 1 571 ? 8.112 22.899 -68.787 1.00 50.44 571 ALA A CA 1
ATOM 4456 C C . ALA A 1 571 ? 7.094 21.826 -69.213 1.00 50.44 571 ALA A C 1
ATOM 4458 O O . ALA A 1 571 ? 6.732 20.976 -68.401 1.00 50.44 571 ALA A O 1
ATOM 4459 N N . GLU A 1 572 ? 6.699 21.789 -70.490 1.00 50.75 572 GLU A N 1
ATOM 4460 C CA . GLU A 1 572 ? 5.755 20.793 -71.028 1.00 50.75 572 GLU A CA 1
ATOM 4461 C C . GLU A 1 572 ? 6.328 19.365 -70.999 1.00 50.75 572 GLU A C 1
ATOM 4463 O O . GLU A 1 572 ? 5.727 18.465 -70.414 1.00 50.75 572 GLU A O 1
ATOM 4468 N N . LYS A 1 573 ? 7.559 19.162 -71.498 1.00 54.50 573 LYS A N 1
ATOM 4469 C CA . LYS A 1 573 ? 8.248 17.852 -71.441 1.00 54.50 573 LYS A CA 1
ATOM 4470 C C . LYS A 1 573 ? 8.516 17.373 -70.012 1.00 54.50 573 LYS A C 1
ATOM 4472 O O . LYS A 1 573 ? 8.586 16.170 -69.758 1.00 54.50 573 LYS A O 1
ATOM 4477 N N . ARG A 1 574 ? 8.692 18.305 -69.071 1.00 55.41 574 ARG A N 1
ATOM 4478 C CA . ARG A 1 574 ? 8.864 17.998 -67.646 1.00 55.41 574 ARG A CA 1
ATOM 4479 C C . ARG A 1 574 ? 7.531 17.632 -66.989 1.00 55.41 574 ARG A C 1
ATOM 4481 O O . ARG A 1 574 ? 7.512 16.699 -66.191 1.00 55.41 574 ARG A O 1
ATOM 4488 N N . ASN A 1 575 ? 6.434 18.296 -67.354 1.00 57.81 575 ASN A N 1
ATOM 4489 C CA . ASN A 1 575 ? 5.084 17.924 -66.926 1.00 57.81 575 ASN A CA 1
ATOM 4490 C C . ASN A 1 575 ? 4.683 16.539 -67.452 1.00 57.81 575 ASN A C 1
ATOM 4492 O O . ASN A 1 575 ? 4.133 15.755 -66.686 1.00 57.81 575 ASN A O 1
ATOM 4496 N N . ASP A 1 576 ? 5.037 16.182 -68.688 1.00 58.81 576 ASP A N 1
ATOM 4497 C CA . ASP A 1 576 ? 4.830 14.825 -69.222 1.00 58.81 576 ASP A CA 1
ATOM 4498 C C . ASP A 1 576 ? 5.632 13.762 -68.452 1.00 58.81 576 ASP A C 1
ATOM 4500 O O . ASP A 1 576 ? 5.142 12.662 -68.190 1.00 58.81 576 ASP A O 1
ATOM 4504 N N . TYR A 1 577 ? 6.858 14.095 -68.033 1.00 61.56 577 TYR A N 1
ATOM 4505 C CA . TYR A 1 577 ? 7.695 13.213 -67.217 1.00 61.56 577 TYR A CA 1
ATOM 4506 C C . TYR A 1 577 ? 7.164 13.052 -65.784 1.00 61.56 577 TYR A C 1
ATOM 4508 O O . TYR A 1 577 ? 7.099 11.933 -65.271 1.00 61.56 577 TYR A O 1
ATOM 4516 N N . LEU A 1 578 ? 6.742 14.142 -65.138 1.00 60.84 578 LEU A N 1
ATOM 4517 C CA . LEU A 1 578 ? 6.122 14.119 -63.807 1.00 60.84 578 LEU A CA 1
ATOM 4518 C C . LEU A 1 578 ? 4.760 13.407 -63.824 1.00 60.84 578 LEU A C 1
ATOM 4520 O O . LEU A 1 578 ? 4.434 12.690 -62.879 1.00 60.84 578 LEU A O 1
ATOM 4524 N N . ASN A 1 579 ? 4.020 13.510 -64.931 1.00 61.81 579 ASN A N 1
ATOM 4525 C CA . ASN A 1 579 ? 2.799 12.746 -65.193 1.00 61.81 579 ASN A CA 1
ATOM 4526 C C . ASN A 1 579 ? 3.058 11.308 -65.657 1.00 61.81 579 ASN A C 1
ATOM 4528 O O . ASN A 1 579 ? 2.113 10.587 -65.987 1.00 61.81 579 ASN A O 1
ATOM 4532 N N . SER A 1 580 ? 4.314 10.849 -65.660 1.00 71.00 580 SER A N 1
ATOM 4533 C CA . SER A 1 580 ? 4.595 9.441 -65.899 1.00 71.00 580 SER A CA 1
ATOM 4534 C C . SER A 1 580 ? 3.882 8.582 -64.855 1.00 71.00 580 SER A C 1
ATOM 4536 O O . SER A 1 580 ? 3.886 8.863 -63.651 1.00 71.00 580 SER A O 1
ATOM 4538 N N . MET A 1 581 ? 3.295 7.482 -65.329 1.00 75.81 581 MET A N 1
ATOM 4539 C CA . MET A 1 581 ? 2.533 6.534 -64.512 1.00 75.81 581 MET A CA 1
ATOM 4540 C C . MET A 1 581 ? 3.292 6.102 -63.244 1.00 75.81 581 MET A C 1
ATOM 4542 O O . MET A 1 581 ? 2.687 5.875 -62.199 1.00 75.81 581 MET A O 1
ATOM 4546 N N . HIS A 1 582 ? 4.624 6.016 -63.313 1.00 76.94 582 HIS A N 1
ATOM 4547 C CA . HIS A 1 582 ? 5.471 5.618 -62.192 1.00 76.94 582 HIS A CA 1
ATOM 4548 C C . HIS A 1 582 ? 5.569 6.681 -61.087 1.00 76.94 582 HIS A C 1
ATOM 4550 O O . HIS A 1 582 ? 5.498 6.326 -59.910 1.00 76.94 582 HIS A O 1
ATOM 4556 N N . ILE A 1 583 ? 5.711 7.964 -61.431 1.00 78.06 583 ILE A N 1
ATOM 4557 C CA . ILE A 1 583 ? 5.832 9.046 -60.440 1.00 78.06 583 ILE A CA 1
ATOM 4558 C C . ILE A 1 583 ? 4.480 9.300 -59.769 1.00 78.06 583 ILE A C 1
ATOM 4560 O O . ILE A 1 583 ? 4.420 9.374 -58.542 1.00 78.06 583 ILE A O 1
ATOM 4564 N N . GLN A 1 584 ? 3.387 9.296 -60.540 1.00 79.31 584 GLN A N 1
ATOM 4565 C CA . GLN A 1 584 ? 2.029 9.388 -59.991 1.00 79.31 584 GLN A CA 1
ATOM 4566 C C . GLN A 1 584 ? 1.705 8.207 -59.060 1.00 79.31 584 GLN A C 1
ATOM 4568 O O . GLN A 1 584 ? 1.143 8.399 -57.982 1.00 79.31 584 GLN A O 1
ATOM 4573 N N . ALA A 1 585 ? 2.117 6.983 -59.414 1.00 85.00 585 ALA A N 1
ATOM 4574 C CA . ALA A 1 585 ? 1.951 5.821 -58.541 1.00 85.00 585 ALA A CA 1
ATOM 4575 C C . ALA A 1 585 ? 2.736 5.958 -57.221 1.00 85.00 585 ALA A C 1
ATOM 4577 O O . ALA A 1 585 ? 2.197 5.650 -56.155 1.00 85.00 585 ALA A O 1
ATOM 4578 N N . LEU A 1 586 ? 3.983 6.449 -57.267 1.00 85.81 586 LEU A N 1
ATOM 4579 C CA . LEU A 1 586 ? 4.786 6.719 -56.066 1.00 85.81 586 LEU A CA 1
ATOM 4580 C C . LEU A 1 586 ? 4.165 7.820 -55.197 1.00 85.81 586 LEU A C 1
ATOM 4582 O O . LEU A 1 586 ? 4.143 7.684 -53.975 1.00 85.81 586 LEU A O 1
ATOM 4586 N N . GLN A 1 587 ? 3.617 8.870 -55.809 1.00 83.81 587 GLN A N 1
ATOM 4587 C CA . GLN A 1 587 ? 2.932 9.957 -55.111 1.00 83.81 587 GLN A CA 1
ATOM 4588 C C . GLN A 1 587 ? 1.669 9.461 -54.392 1.00 83.81 587 GLN A C 1
ATOM 4590 O O . GLN A 1 587 ? 1.495 9.733 -53.204 1.00 83.81 587 GLN A O 1
ATOM 4595 N N . ILE A 1 588 ? 0.825 8.666 -55.061 1.00 85.56 588 ILE A N 1
ATOM 4596 C CA . ILE A 1 588 ? -0.371 8.057 -54.451 1.00 85.56 588 ILE A CA 1
ATOM 4597 C C . ILE A 1 588 ? 0.026 7.142 -53.285 1.00 85.56 588 ILE A C 1
ATOM 4599 O O . ILE A 1 588 ? -0.561 7.213 -52.204 1.00 85.56 588 ILE A O 1
ATOM 4603 N N . LEU A 1 589 ? 1.050 6.306 -53.471 1.00 88.75 589 LEU A N 1
ATOM 4604 C CA . LEU A 1 589 ? 1.547 5.412 -52.426 1.00 88.75 589 LEU A CA 1
ATOM 4605 C C . LEU A 1 589 ? 2.108 6.187 -51.219 1.00 88.75 589 LEU A C 1
ATOM 4607 O O . LEU A 1 589 ? 1.910 5.777 -50.069 1.00 88.75 589 LEU A O 1
ATOM 4611 N N . LEU A 1 590 ? 2.766 7.324 -51.461 1.00 88.94 590 LEU A N 1
ATOM 4612 C CA . LEU A 1 590 ? 3.262 8.215 -50.416 1.00 88.94 590 LEU A CA 1
ATOM 4613 C C . LEU A 1 590 ? 2.105 8.880 -49.655 1.00 88.94 590 LEU A C 1
ATOM 4615 O O . LEU A 1 590 ? 2.119 8.866 -48.426 1.00 88.94 590 LEU A O 1
ATOM 4619 N N . ILE A 1 591 ? 1.068 9.363 -50.349 1.00 88.19 591 ILE A N 1
ATOM 4620 C CA . ILE A 1 591 ? -0.147 9.923 -49.728 1.00 88.19 591 ILE A CA 1
ATOM 4621 C C . ILE A 1 591 ? -0.819 8.880 -48.826 1.00 88.19 591 ILE A C 1
ATOM 4623 O O . ILE A 1 591 ? -1.094 9.164 -47.661 1.00 88.19 591 ILE A O 1
ATOM 4627 N N . ILE A 1 592 ? -1.020 7.652 -49.318 1.00 89.00 592 ILE A N 1
ATOM 4628 C CA . ILE A 1 592 ? -1.591 6.550 -48.522 1.00 89.00 592 ILE A CA 1
ATOM 4629 C C . ILE A 1 592 ? -0.746 6.296 -47.266 1.00 89.00 592 ILE A C 1
ATOM 4631 O O . ILE A 1 592 ? -1.280 6.134 -46.167 1.00 89.00 592 ILE A O 1
ATOM 4635 N N . SER A 1 593 ? 0.580 6.287 -47.406 1.00 88.00 593 SER A N 1
ATOM 4636 C CA . SER A 1 593 ? 1.498 6.070 -46.284 1.00 88.00 593 SER A CA 1
ATOM 4637 C C . SER A 1 593 ? 1.412 7.192 -45.241 1.00 88.00 593 SER A C 1
ATOM 4639 O O . SER A 1 593 ? 1.362 6.912 -44.044 1.00 88.00 593 SER A O 1
ATOM 4641 N N . VAL A 1 594 ? 1.319 8.452 -45.673 1.00 88.94 594 VAL A N 1
ATOM 4642 C CA . VAL A 1 594 ? 1.168 9.625 -44.794 1.00 88.94 594 VAL A CA 1
ATOM 4643 C C . VAL A 1 594 ? -0.179 9.616 -44.067 1.00 88.94 594 VAL A C 1
ATOM 4645 O O . VAL A 1 594 ? -0.235 9.874 -42.862 1.00 88.94 594 VAL A O 1
ATOM 4648 N N . VAL A 1 595 ? -1.266 9.253 -44.752 1.00 88.62 595 VAL A N 1
ATOM 4649 C CA . VAL A 1 595 ? -2.590 9.102 -44.127 1.00 88.62 595 VAL A CA 1
ATOM 4650 C C . VAL A 1 595 ? -2.566 8.004 -43.057 1.00 88.62 595 VAL A C 1
ATOM 4652 O O . VAL A 1 595 ? -3.073 8.198 -41.955 1.00 88.62 595 VAL A O 1
ATOM 4655 N N . ASN A 1 596 ? -1.904 6.876 -43.319 1.00 85.75 596 ASN A N 1
ATOM 4656 C CA . ASN A 1 596 ? -1.761 5.809 -42.325 1.00 85.75 596 ASN A CA 1
ATOM 4657 C C . ASN A 1 596 ? -0.933 6.243 -41.102 1.00 85.75 596 ASN A C 1
ATOM 4659 O O . ASN A 1 596 ? -1.288 5.908 -39.970 1.00 85.75 596 ASN A O 1
ATOM 4663 N N . ILE A 1 597 ? 0.153 7.000 -41.307 1.00 86.75 597 ILE A N 1
ATOM 4664 C CA . ILE A 1 597 ? 0.986 7.525 -40.214 1.00 86.75 597 ILE A CA 1
ATOM 4665 C C . ILE A 1 597 ? 0.200 8.538 -39.375 1.00 86.75 597 ILE A C 1
ATOM 4667 O O . ILE A 1 597 ? 0.174 8.415 -38.152 1.00 86.75 597 ILE A O 1
ATOM 4671 N N . THR A 1 598 ? -0.486 9.496 -40.004 1.00 86.06 598 THR A N 1
ATOM 4672 C CA . THR A 1 598 ? -1.305 10.489 -39.285 1.00 86.06 598 THR A CA 1
ATOM 4673 C C . THR A 1 598 ? -2.423 9.831 -38.491 1.00 86.06 598 THR A C 1
ATOM 4675 O O . THR A 1 598 ? -2.610 10.159 -37.321 1.00 86.06 598 THR A O 1
ATOM 4678 N N . LEU A 1 599 ? -3.115 8.853 -39.082 1.00 86.12 599 LEU A N 1
ATOM 4679 C CA . LEU A 1 599 ? -4.132 8.073 -38.389 1.00 86.12 599 LEU A CA 1
ATOM 4680 C C . LEU A 1 599 ? -3.539 7.380 -37.155 1.00 86.12 599 LEU A C 1
ATOM 4682 O O . LEU A 1 599 ? -4.055 7.558 -36.054 1.00 86.12 599 LEU A O 1
ATOM 4686 N N . LYS A 1 600 ? -2.421 6.657 -37.310 1.00 84.69 600 LYS A N 1
ATOM 4687 C CA . LYS A 1 600 ? -1.711 5.997 -36.201 1.00 84.69 600 LYS A CA 1
ATOM 4688 C C . LYS A 1 600 ? -1.336 6.980 -35.082 1.00 84.69 600 LYS A C 1
ATOM 4690 O O . LYS A 1 600 ? -1.548 6.676 -33.909 1.00 84.69 600 LYS A O 1
ATOM 4695 N N . GLU A 1 601 ? -0.786 8.143 -35.416 1.00 85.56 601 GLU A N 1
ATOM 4696 C CA . GLU A 1 601 ? -0.357 9.127 -34.416 1.00 85.56 601 GLU A CA 1
ATOM 4697 C C . GLU A 1 601 ? -1.536 9.799 -33.700 1.00 85.56 601 GLU A C 1
ATOM 4699 O O . GLU A 1 601 ? -1.472 10.009 -32.489 1.00 85.56 601 GLU A O 1
ATOM 4704 N N . LEU A 1 602 ? -2.652 10.041 -34.395 1.00 83.81 602 LEU A N 1
ATOM 4705 C CA . LEU A 1 602 ? -3.899 10.511 -33.778 1.00 83.81 602 LEU A CA 1
ATOM 4706 C C . LEU A 1 602 ? -4.480 9.482 -32.801 1.00 83.81 602 LEU A C 1
ATOM 4708 O O . LEU A 1 602 ? -4.937 9.840 -31.715 1.00 83.81 602 LEU A O 1
ATOM 4712 N N . ILE A 1 603 ? -4.410 8.195 -33.150 1.00 78.81 603 ILE A N 1
ATOM 4713 C CA . ILE A 1 603 ? -4.815 7.103 -32.260 1.00 78.81 603 ILE A CA 1
ATOM 4714 C C . ILE A 1 603 ? -3.945 7.109 -31.006 1.00 78.81 603 ILE A C 1
ATOM 4716 O O . ILE A 1 603 ? -4.462 7.118 -29.890 1.00 78.81 603 ILE A O 1
ATOM 4720 N N . GLN A 1 604 ? -2.625 7.168 -31.170 1.00 80.50 604 GLN A N 1
ATOM 4721 C CA . GLN A 1 604 ? -1.692 7.178 -30.047 1.00 80.50 604 GLN A CA 1
ATOM 4722 C C . GLN A 1 604 ? -1.889 8.410 -29.143 1.00 80.50 604 GLN A C 1
ATOM 4724 O O . GLN A 1 604 ? -1.805 8.296 -27.918 1.00 80.50 604 GLN A O 1
ATOM 4729 N N . LEU A 1 605 ? -2.208 9.566 -29.732 1.00 83.00 605 LEU A N 1
ATOM 4730 C CA . LEU A 1 605 ? -2.554 10.791 -29.014 1.00 83.00 605 LEU A CA 1
ATOM 4731 C C . LEU A 1 605 ? -3.847 10.641 -28.194 1.00 83.00 605 LEU A C 1
ATOM 4733 O O . LEU A 1 605 ? -3.920 11.161 -27.081 1.00 83.00 605 LEU A O 1
ATOM 4737 N N . SER A 1 606 ? -4.844 9.918 -28.714 1.00 77.69 606 SER A N 1
ATOM 4738 C CA . SER A 1 606 ? -6.123 9.697 -28.023 1.00 77.69 606 SER A CA 1
ATOM 4739 C C . SER A 1 606 ? -6.012 8.780 -26.797 1.00 77.69 606 SER A C 1
ATOM 4741 O O . SER A 1 606 ? -6.756 8.962 -25.835 1.00 77.69 606 SER A O 1
ATOM 4743 N N . VAL A 1 607 ? -5.069 7.827 -26.798 1.00 73.69 607 VAL A N 1
ATOM 4744 C CA . VAL A 1 607 ? -4.908 6.843 -25.712 1.00 73.69 607 VAL A CA 1
ATOM 4745 C C . VAL A 1 607 ? -4.147 7.431 -24.516 1.00 73.69 607 VAL A C 1
ATOM 4747 O O . VAL A 1 607 ? -4.573 7.267 -23.376 1.00 73.69 607 VAL A O 1
ATOM 4750 N N . GLU A 1 608 ? -3.035 8.140 -24.744 1.00 72.88 608 GLU A N 1
ATOM 4751 C CA . GLU A 1 608 ? -2.194 8.692 -23.663 1.00 72.88 608 GLU A CA 1
ATOM 4752 C C . GLU A 1 608 ? -1.701 10.128 -23.966 1.00 72.88 608 GLU A C 1
ATOM 4754 O O . GLU A 1 608 ? -0.496 10.342 -24.144 1.00 72.88 608 GLU A O 1
ATOM 4759 N N . PRO A 1 609 ? -2.568 11.161 -23.961 1.00 78.56 609 PRO A N 1
ATOM 4760 C CA . PRO A 1 609 ? -2.191 12.509 -24.404 1.00 78.56 609 PRO A CA 1
ATOM 4761 C C . PRO A 1 609 ? -1.055 13.122 -23.568 1.00 78.56 609 PRO A C 1
ATOM 4763 O O . PRO A 1 609 ? -0.108 13.692 -24.108 1.00 78.56 609 PRO A O 1
ATOM 4766 N N . ALA A 1 610 ? -1.080 12.951 -22.243 1.00 76.75 610 ALA A N 1
ATOM 4767 C CA . ALA A 1 610 ? -0.074 13.536 -21.351 1.00 76.75 610 ALA A CA 1
ATOM 4768 C C . ALA A 1 610 ? 1.327 12.910 -21.501 1.00 76.75 610 ALA A C 1
ATOM 4770 O O . ALA A 1 610 ? 2.337 13.599 -21.332 1.00 76.75 610 ALA A O 1
ATOM 4771 N N . ARG A 1 611 ? 1.411 11.604 -21.802 1.00 76.00 611 ARG A N 1
ATOM 4772 C CA . ARG A 1 611 ? 2.691 10.912 -22.035 1.00 76.00 611 ARG A CA 1
ATOM 4773 C C . ARG A 1 611 ? 3.167 11.112 -23.475 1.00 76.00 611 ARG A C 1
ATOM 4775 O O . ARG A 1 611 ? 4.375 11.164 -23.703 1.00 76.00 611 ARG A O 1
ATOM 4782 N N . TYR A 1 612 ? 2.238 11.271 -24.418 1.00 82.62 612 TYR A N 1
ATOM 4783 C CA . TYR A 1 612 ? 2.519 11.487 -25.832 1.00 82.62 612 TYR A CA 1
ATOM 4784 C C . TYR A 1 612 ? 3.353 12.753 -26.069 1.00 82.62 612 TYR A C 1
ATOM 4786 O O . TYR A 1 612 ? 4.442 12.666 -26.631 1.00 82.62 612 TYR A O 1
ATOM 4794 N N . TRP A 1 613 ? 2.913 13.910 -25.569 1.00 82.56 613 TRP A N 1
ATOM 4795 C CA . TRP A 1 613 ? 3.590 15.190 -25.834 1.00 82.56 613 TRP A CA 1
ATOM 4796 C C . TRP A 1 613 ? 4.969 15.336 -25.180 1.00 82.56 613 TRP A C 1
ATOM 4798 O O . TRP A 1 613 ? 5.763 16.172 -25.605 1.00 82.56 613 TRP A O 1
ATOM 4808 N N . LYS A 1 614 ? 5.285 14.515 -24.170 1.00 81.25 614 LYS A N 1
ATOM 4809 C CA . LYS A 1 614 ? 6.599 14.529 -23.508 1.00 81.25 614 LYS A CA 1
ATOM 4810 C C . LYS A 1 614 ? 7.698 13.836 -24.318 1.00 81.25 614 LYS A C 1
ATOM 4812 O O . LYS A 1 614 ? 8.872 14.069 -24.050 1.00 81.25 614 LYS A O 1
ATOM 4817 N N . LYS A 1 615 ? 7.353 12.958 -25.267 1.00 79.69 615 LYS A N 1
ATOM 4818 C CA . LYS A 1 615 ? 8.341 12.213 -26.062 1.00 79.69 615 LYS A CA 1
ATOM 4819 C C . LYS A 1 615 ? 8.732 13.006 -27.309 1.00 79.69 615 LYS A C 1
ATOM 4821 O O . LYS A 1 615 ? 7.883 13.287 -28.149 1.00 79.69 615 LYS A O 1
ATOM 4826 N N . VAL A 1 616 ? 10.026 13.295 -27.455 1.00 80.81 616 VAL A N 1
ATOM 4827 C CA . VAL A 1 616 ? 10.595 14.008 -28.618 1.00 80.81 616 VAL A CA 1
ATOM 4828 C C . VAL A 1 616 ? 10.355 13.246 -29.928 1.00 80.81 616 VAL A C 1
ATOM 4830 O O . VAL A 1 616 ? 10.092 13.867 -30.953 1.00 80.81 616 VAL A O 1
ATOM 4833 N N . ASP A 1 617 ? 10.342 11.911 -29.885 1.00 80.94 617 ASP A N 1
ATOM 4834 C CA . ASP A 1 617 ? 10.046 11.049 -31.038 1.00 80.94 617 ASP A CA 1
ATOM 4835 C C . ASP A 1 617 ? 8.739 11.430 -31.747 1.00 80.94 617 ASP A C 1
ATOM 4837 O O . ASP A 1 617 ? 8.667 11.437 -32.974 1.00 80.94 617 ASP A O 1
ATOM 4841 N N . ASN A 1 618 ? 7.708 11.763 -30.968 1.00 86.06 618 ASN A N 1
ATOM 4842 C CA . ASN A 1 618 ? 6.393 12.088 -31.507 1.00 86.06 618 ASN A CA 1
ATOM 4843 C C . ASN A 1 618 ? 6.423 13.448 -32.219 1.00 86.06 618 ASN A C 1
ATOM 4845 O O . ASN A 1 618 ? 5.851 13.592 -33.295 1.00 86.06 618 ASN A O 1
ATOM 4849 N N . TRP A 1 619 ? 7.151 14.426 -31.667 1.00 87.38 619 TRP A N 1
ATOM 4850 C CA . TRP A 1 619 ? 7.361 15.726 -32.311 1.00 87.38 619 TRP A CA 1
ATOM 4851 C C . TRP A 1 619 ? 8.105 15.589 -33.641 1.00 87.38 619 TRP A C 1
ATOM 4853 O O . TRP A 1 619 ? 7.669 16.155 -34.640 1.00 87.38 619 TRP A O 1
ATOM 4863 N N . LEU A 1 620 ? 9.185 14.800 -33.676 1.00 86.94 620 LEU A N 1
ATOM 4864 C CA . LEU A 1 620 ? 9.942 14.530 -34.904 1.00 86.94 620 LEU A CA 1
ATOM 4865 C C . LEU A 1 620 ? 9.059 13.911 -35.994 1.00 86.94 620 LEU A C 1
ATOM 4867 O O . LEU A 1 620 ? 9.151 14.301 -37.156 1.00 86.94 620 LEU A O 1
ATOM 4871 N N . LEU A 1 621 ? 8.170 12.989 -35.622 1.00 86.75 621 LEU A N 1
ATOM 4872 C CA . LEU A 1 621 ? 7.281 12.333 -36.575 1.00 86.75 621 LEU A CA 1
ATOM 4873 C C . LEU A 1 621 ? 6.202 13.281 -37.131 1.00 86.75 621 LEU A C 1
ATOM 4875 O O . LEU A 1 621 ? 5.922 13.242 -38.330 1.00 86.75 621 LEU A O 1
ATOM 4879 N N . TRP A 1 622 ? 5.653 14.187 -36.313 1.00 89.69 622 TRP A N 1
ATOM 4880 C CA . TRP A 1 622 ? 4.761 15.252 -36.797 1.00 89.69 622 TRP A CA 1
ATOM 4881 C C . TRP A 1 622 ? 5.481 16.240 -37.716 1.00 89.69 622 TRP A C 1
ATOM 4883 O O . TRP A 1 622 ? 4.928 16.611 -38.748 1.00 89.69 622 TRP A O 1
ATOM 4893 N N . ILE A 1 623 ? 6.725 16.616 -37.396 1.00 90.62 623 ILE A N 1
ATOM 4894 C CA . ILE A 1 623 ? 7.547 17.477 -38.260 1.00 90.62 623 ILE A CA 1
ATOM 4895 C C . ILE A 1 623 ? 7.751 16.818 -39.629 1.00 90.62 623 ILE A C 1
ATOM 4897 O O . ILE A 1 623 ? 7.513 17.461 -40.648 1.00 90.62 623 ILE A O 1
ATOM 4901 N N . ILE A 1 624 ? 8.119 15.532 -39.672 1.00 89.94 624 ILE A N 1
ATOM 4902 C CA . ILE A 1 624 ? 8.268 14.784 -40.934 1.00 89.94 624 ILE A CA 1
ATOM 4903 C C . ILE A 1 624 ? 6.950 14.759 -41.704 1.00 89.94 624 ILE A C 1
ATOM 4905 O O . ILE A 1 624 ? 6.932 15.040 -42.898 1.00 89.94 624 ILE A O 1
ATOM 4909 N N . THR A 1 625 ? 5.844 14.469 -41.022 1.00 88.12 625 THR A N 1
ATOM 4910 C CA . THR A 1 625 ? 4.516 14.427 -41.641 1.00 88.12 625 THR A CA 1
ATOM 4911 C C . THR A 1 625 ? 4.167 15.770 -42.289 1.00 88.12 625 THR A C 1
ATOM 4913 O O . THR A 1 625 ? 3.741 15.800 -43.438 1.00 88.12 625 THR A O 1
ATOM 4916 N N . ILE A 1 626 ? 4.407 16.887 -41.596 1.00 89.81 626 ILE A N 1
ATOM 4917 C CA . ILE A 1 626 ? 4.163 18.236 -42.125 1.00 89.81 626 ILE A CA 1
ATOM 4918 C C . ILE A 1 626 ? 5.077 18.531 -43.321 1.00 89.81 626 ILE A C 1
ATOM 4920 O O . ILE A 1 626 ? 4.593 19.015 -44.341 1.00 89.81 626 ILE A O 1
ATOM 4924 N N . LEU A 1 627 ? 6.374 18.215 -43.232 1.00 90.06 627 LEU A N 1
ATOM 4925 C CA . LEU A 1 627 ? 7.329 18.432 -44.325 1.00 90.06 627 LEU A CA 1
ATOM 4926 C C . LEU A 1 627 ? 6.957 17.633 -45.581 1.00 90.06 627 LEU A C 1
ATOM 4928 O O . LEU A 1 627 ? 7.016 18.173 -46.682 1.00 90.06 627 LEU A O 1
ATOM 4932 N N . VAL A 1 628 ? 6.532 16.377 -45.424 1.00 88.25 628 VAL A N 1
ATOM 4933 C CA . VAL A 1 628 ? 6.095 15.530 -46.544 1.00 88.25 628 VAL A CA 1
ATOM 4934 C C . VAL A 1 628 ? 4.755 16.011 -47.109 1.00 88.25 628 VAL A C 1
ATOM 4936 O O . VAL A 1 628 ? 4.594 16.043 -48.325 1.00 88.25 628 VAL A O 1
ATOM 4939 N N . CYS A 1 629 ? 3.813 16.461 -46.274 1.00 86.62 629 CYS A N 1
ATOM 4940 C CA . CYS A 1 629 ? 2.574 17.083 -46.751 1.00 86.62 629 CYS A CA 1
ATOM 4941 C C . CYS A 1 629 ? 2.838 18.368 -47.549 1.00 86.62 629 CYS A C 1
ATOM 4943 O O . CYS A 1 629 ? 2.230 18.563 -48.597 1.00 86.62 629 CYS A O 1
ATOM 4945 N N . LEU A 1 630 ? 3.758 19.226 -47.093 1.00 84.25 630 LEU A N 1
ATOM 4946 C CA . LEU A 1 630 ? 4.170 20.428 -47.827 1.00 84.25 630 LEU A CA 1
ATOM 4947 C C . LEU A 1 630 ? 4.836 20.065 -49.160 1.00 84.25 630 LEU A C 1
ATOM 4949 O O . LEU A 1 630 ? 4.522 20.670 -50.181 1.00 84.25 630 LEU A O 1
ATOM 4953 N N . LEU A 1 631 ? 5.698 19.044 -49.165 1.00 81.69 631 LEU A N 1
ATOM 4954 C CA . LEU A 1 631 ? 6.316 18.518 -50.383 1.00 81.69 631 LEU A CA 1
ATOM 4955 C C . LEU A 1 631 ? 5.266 18.020 -51.391 1.00 81.69 631 LEU A C 1
ATOM 4957 O O . LEU A 1 631 ? 5.440 18.213 -52.587 1.00 81.69 631 LEU A O 1
ATOM 4961 N N . LEU A 1 632 ? 4.184 17.395 -50.918 1.00 78.69 632 LEU A N 1
ATOM 4962 C CA . LEU A 1 632 ? 3.109 16.859 -51.758 1.00 78.69 632 LEU A CA 1
ATOM 4963 C C . LEU A 1 632 ? 2.135 17.936 -52.265 1.00 78.69 632 LEU A C 1
ATOM 4965 O O . LEU A 1 632 ? 1.729 17.880 -53.421 1.00 78.69 632 LEU A O 1
ATOM 4969 N N . HIS A 1 633 ? 1.763 18.911 -51.427 1.00 73.12 633 HIS A N 1
ATOM 4970 C CA . HIS A 1 633 ? 0.757 19.933 -51.753 1.00 73.12 633 HIS A CA 1
ATOM 4971 C C . HIS A 1 633 ? 1.225 20.923 -52.829 1.00 73.12 633 HIS A C 1
ATOM 4973 O O . HIS A 1 633 ? 0.437 21.373 -53.653 1.00 73.12 633 HIS A O 1
ATOM 4979 N N . LEU A 1 634 ? 2.515 21.259 -52.839 1.00 60.09 634 LEU A N 1
ATOM 4980 C CA . LEU A 1 634 ? 3.065 22.319 -53.691 1.00 60.09 634 LEU A CA 1
ATOM 4981 C C . LEU A 1 634 ? 3.415 21.857 -55.118 1.00 60.09 634 LEU A C 1
ATOM 4983 O O . LEU A 1 634 ? 3.833 22.674 -55.933 1.00 60.09 634 LEU A O 1
ATOM 4987 N N . PHE A 1 635 ? 3.240 20.568 -55.427 1.00 59.28 635 PHE A N 1
ATOM 4988 C CA . PHE A 1 635 ? 3.398 20.027 -56.783 1.00 59.28 635 PHE A CA 1
ATOM 4989 C C . PHE A 1 635 ? 2.110 20.081 -57.612 1.00 59.28 635 PHE A C 1
ATOM 4991 O O . PHE A 1 635 ? 2.173 19.976 -58.833 1.00 59.28 635 PHE A O 1
ATOM 4998 N N . GLU A 1 636 ? 0.952 20.252 -56.971 1.00 57.19 636 GLU A N 1
ATOM 4999 C CA . GLU A 1 636 ? -0.351 20.190 -57.641 1.00 57.19 636 GLU A CA 1
ATOM 5000 C C . GLU A 1 636 ? -0.711 21.498 -58.374 1.00 57.19 636 GLU A C 1
ATOM 5002 O O . GLU A 1 636 ? -1.629 21.497 -59.190 1.00 57.19 636 GLU A O 1
ATOM 5007 N N . THR A 1 637 ? 0.005 22.609 -58.124 1.00 51.06 637 THR A N 1
ATOM 5008 C CA . THR A 1 637 ? -0.424 23.943 -58.583 1.00 51.06 637 THR A CA 1
ATOM 5009 C C . THR A 1 637 ? 0.358 24.545 -59.753 1.00 51.06 637 THR A C 1
ATOM 5011 O O . THR A 1 637 ? -0.290 25.173 -60.582 1.00 51.06 637 THR A O 1
ATOM 5014 N N . ASP A 1 638 ? 1.686 24.364 -59.889 1.00 50.22 638 ASP A N 1
ATOM 5015 C CA . ASP A 1 638 ? 2.460 25.234 -60.811 1.00 50.22 638 ASP A CA 1
ATOM 5016 C C . ASP A 1 638 ? 3.540 24.577 -61.698 1.00 50.22 638 ASP A C 1
ATOM 5018 O O . ASP A 1 638 ? 4.172 25.277 -62.487 1.00 50.22 638 ASP A O 1
ATOM 5022 N N . GLY A 1 639 ? 3.806 23.265 -61.618 1.00 54.69 639 GLY A N 1
ATOM 5023 C CA . GLY A 1 639 ? 4.798 22.580 -62.484 1.00 54.69 639 GLY A CA 1
ATOM 5024 C C . GLY A 1 639 ? 6.263 23.071 -62.373 1.00 54.69 639 GLY A C 1
ATOM 5025 O O . GLY A 1 639 ? 7.172 22.478 -62.960 1.00 54.69 639 GLY A O 1
ATOM 5026 N N . PHE A 1 640 ? 6.522 24.128 -61.596 1.00 60.03 640 PHE A N 1
ATOM 5027 C CA . PHE A 1 640 ? 7.831 24.733 -61.376 1.00 60.03 640 PHE A CA 1
ATOM 5028 C C . PHE A 1 640 ? 8.369 24.379 -59.985 1.00 60.03 640 PHE A C 1
ATOM 5030 O O . PHE A 1 640 ? 7.747 24.670 -58.963 1.00 60.03 640 PHE A O 1
ATOM 5037 N N . ILE A 1 641 ? 9.560 23.773 -59.941 1.00 66.75 641 ILE A N 1
ATOM 5038 C CA . ILE A 1 641 ? 10.216 23.385 -58.688 1.00 66.75 641 ILE A CA 1
ATOM 5039 C C . ILE A 1 641 ? 11.009 24.577 -58.155 1.00 66.75 641 ILE A C 1
ATOM 5041 O O . ILE A 1 641 ? 12.049 24.944 -58.703 1.00 66.75 641 ILE A O 1
ATOM 5045 N N . ALA A 1 642 ? 10.533 25.182 -57.071 1.00 71.75 642 ALA A N 1
ATOM 5046 C CA . ALA A 1 642 ? 11.219 26.305 -56.445 1.00 71.75 642 ALA A CA 1
ATOM 5047 C C . ALA A 1 642 ? 12.461 25.848 -55.640 1.00 71.75 642 ALA A C 1
ATOM 5049 O O . ALA A 1 642 ? 12.438 24.771 -55.041 1.00 71.75 642 ALA A O 1
ATOM 5050 N N . PRO A 1 643 ? 13.521 26.676 -55.516 1.00 76.69 643 PRO A N 1
ATOM 5051 C CA . PRO A 1 643 ? 14.741 26.321 -54.776 1.00 76.69 643 PRO A CA 1
ATOM 5052 C C . PRO A 1 643 ? 14.499 25.874 -53.325 1.00 76.69 643 PRO A C 1
ATOM 5054 O O . PRO A 1 643 ? 15.169 24.975 -52.822 1.00 76.69 643 PRO A O 1
ATOM 5057 N N . TRP A 1 644 ? 13.492 26.438 -52.651 1.00 78.94 644 TRP A N 1
ATOM 5058 C CA . TRP A 1 644 ? 13.148 26.053 -51.279 1.00 78.94 644 TRP A CA 1
ATOM 5059 C C . TRP A 1 644 ? 12.584 24.626 -51.167 1.00 78.94 644 TRP A C 1
ATOM 5061 O O . TRP A 1 644 ? 12.721 24.007 -50.111 1.00 78.94 644 TRP A O 1
ATOM 5071 N N . GLN A 1 645 ? 12.015 24.061 -52.239 1.00 80.81 645 GLN A N 1
ATOM 5072 C CA . GLN A 1 645 ? 11.524 22.678 -52.245 1.00 80.81 645 GLN A CA 1
ATOM 5073 C C . GLN A 1 645 ? 12.673 21.671 -52.150 1.00 80.81 645 GLN A C 1
ATOM 5075 O O . GLN A 1 645 ? 12.521 20.648 -51.486 1.00 80.81 645 GLN A O 1
ATOM 5080 N N . PHE A 1 646 ? 13.847 21.986 -52.709 1.00 82.44 646 PHE A N 1
ATOM 5081 C CA . PHE A 1 646 ? 15.051 21.163 -52.546 1.00 82.44 646 PHE A CA 1
ATOM 5082 C C . PHE A 1 646 ? 15.499 21.103 -51.087 1.00 82.44 646 PHE A C 1
ATOM 5084 O O . PHE A 1 646 ? 15.852 20.034 -50.589 1.00 82.44 646 PHE A O 1
ATOM 5091 N N . HIS A 1 647 ? 15.434 22.232 -50.376 1.00 85.31 647 HIS A N 1
ATOM 5092 C CA . HIS A 1 647 ? 15.753 22.271 -48.950 1.00 85.31 647 HIS A CA 1
ATOM 5093 C C . HIS A 1 647 ? 14.780 21.416 -48.129 1.00 85.31 647 HIS A C 1
ATOM 5095 O O . HIS A 1 647 ? 15.224 20.647 -47.272 1.00 85.31 647 HIS A O 1
ATOM 5101 N N . ILE A 1 648 ? 13.474 21.492 -48.419 1.00 88.25 648 ILE A N 1
ATOM 5102 C CA . ILE A 1 648 ? 12.453 20.668 -47.752 1.00 88.25 648 ILE A CA 1
ATOM 5103 C C . ILE A 1 648 ? 12.645 19.183 -48.071 1.00 88.25 648 ILE A C 1
ATOM 5105 O O . ILE A 1 648 ? 12.636 18.366 -47.149 1.00 88.25 648 ILE A O 1
ATOM 5109 N N . ALA A 1 649 ? 12.879 18.825 -49.336 1.00 86.62 649 ALA A N 1
ATOM 5110 C CA . ALA A 1 649 ? 13.129 17.447 -49.748 1.00 86.62 649 ALA A CA 1
ATOM 5111 C C . ALA A 1 649 ? 14.361 16.872 -49.029 1.00 86.62 649 ALA A C 1
ATOM 5113 O O . ALA A 1 649 ? 14.254 15.846 -48.354 1.00 86.62 649 ALA A O 1
ATOM 5114 N N . ALA A 1 650 ? 15.495 17.578 -49.063 1.00 89.00 650 ALA A N 1
ATOM 5115 C CA . ALA A 1 650 ? 16.728 17.154 -48.399 1.00 89.00 650 ALA A CA 1
ATOM 5116 C C . ALA A 1 650 ? 16.564 17.032 -46.873 1.00 89.00 650 ALA A C 1
ATOM 5118 O O . ALA A 1 650 ? 16.991 16.043 -46.274 1.00 89.00 650 ALA A O 1
ATOM 5119 N N . SER A 1 651 ? 15.886 17.993 -46.239 1.00 90.00 651 SER A N 1
ATOM 5120 C CA . SER A 1 651 ? 15.631 17.958 -44.795 1.00 90.00 651 SER A CA 1
ATOM 5121 C C . SER A 1 651 ? 14.690 16.822 -44.397 1.00 90.00 651 SER A C 1
ATOM 5123 O O . SER A 1 651 ? 14.962 16.116 -43.426 1.00 90.00 651 SER A O 1
ATOM 5125 N N . SER A 1 652 ? 13.617 16.591 -45.159 1.00 89.81 652 SER A N 1
ATOM 5126 C CA . SER A 1 652 ? 12.677 15.491 -44.905 1.00 89.81 652 SER A CA 1
ATOM 5127 C C . SER A 1 652 ? 13.350 14.121 -45.022 1.00 89.81 652 SER A C 1
ATOM 5129 O O . SER A 1 652 ? 13.084 13.235 -44.207 1.00 89.81 652 SER A O 1
ATOM 5131 N N . LEU A 1 653 ? 14.282 13.968 -45.970 1.00 91.25 653 LEU A N 1
ATOM 5132 C CA . LEU A 1 653 ? 15.063 12.754 -46.166 1.00 91.25 653 LEU A CA 1
ATOM 5133 C C . LEU A 1 653 ? 15.958 12.478 -44.952 1.00 91.25 653 LEU A C 1
ATOM 5135 O O . LEU A 1 653 ? 15.848 11.418 -44.338 1.00 91.25 653 LEU A O 1
ATOM 5139 N N . ILE A 1 654 ? 16.798 13.444 -44.566 1.00 90.94 654 ILE A N 1
ATOM 5140 C CA . ILE A 1 654 ? 17.726 13.296 -43.433 1.00 90.94 654 ILE A CA 1
ATOM 5141 C C . ILE A 1 654 ? 16.957 13.013 -42.138 1.00 90.94 654 ILE A C 1
ATOM 5143 O O . ILE A 1 654 ? 17.278 12.059 -41.429 1.00 90.94 654 ILE A O 1
ATOM 5147 N N . LEU A 1 655 ? 15.907 13.788 -41.850 1.00 90.62 655 LEU A N 1
ATOM 5148 C CA . LEU A 1 655 ? 15.087 13.598 -40.650 1.00 90.62 655 LEU A CA 1
ATOM 5149 C C . LEU A 1 655 ? 14.437 12.209 -40.615 1.00 90.62 655 LEU A C 1
ATOM 5151 O O . LEU A 1 655 ? 14.423 11.570 -39.562 1.00 90.62 655 LEU A O 1
ATOM 5155 N N . SER A 1 656 ? 13.962 11.702 -41.756 1.00 90.62 656 SER A N 1
ATOM 5156 C CA . SER A 1 656 ? 13.352 10.369 -41.838 1.00 90.62 656 SER A CA 1
ATOM 5157 C C . SER A 1 656 ? 14.348 9.250 -41.514 1.00 90.62 656 SER A C 1
ATOM 5159 O O . SER A 1 656 ? 14.010 8.334 -40.757 1.00 90.62 656 SER A O 1
ATOM 5161 N N . TRP A 1 657 ? 15.589 9.350 -42.004 1.00 91.19 657 TRP A N 1
ATOM 5162 C CA . TRP A 1 657 ? 16.670 8.407 -41.686 1.00 91.19 657 TRP A CA 1
ATOM 5163 C C . TRP A 1 657 ? 17.145 8.510 -40.229 1.00 91.19 657 TRP A C 1
ATOM 5165 O O . TRP A 1 657 ? 17.401 7.484 -39.595 1.00 91.19 657 TRP A O 1
ATOM 5175 N N . VAL A 1 658 ? 17.191 9.716 -39.653 1.00 89.12 658 VAL A N 1
ATOM 5176 C CA . VAL A 1 658 ? 17.479 9.900 -38.219 1.00 89.12 658 VAL A CA 1
ATOM 5177 C C . VAL A 1 658 ? 16.390 9.249 -37.363 1.00 89.12 658 VAL A C 1
ATOM 5179 O O . VAL A 1 658 ? 16.699 8.531 -36.412 1.00 89.12 658 VAL A O 1
ATOM 5182 N N . VAL A 1 659 ? 15.112 9.412 -37.714 1.00 88.44 659 VAL A N 1
ATOM 5183 C CA . VAL A 1 659 ? 14.016 8.739 -36.999 1.00 88.44 659 VAL A CA 1
ATOM 5184 C C . VAL A 1 659 ? 14.075 7.219 -37.169 1.00 88.44 659 VAL A C 1
ATOM 5186 O O . VAL A 1 659 ? 13.776 6.502 -36.215 1.00 88.44 659 VAL A O 1
ATOM 5189 N N . LEU A 1 660 ? 14.531 6.697 -38.315 1.00 89.81 660 LEU A N 1
ATOM 5190 C CA . LEU A 1 660 ? 14.784 5.258 -38.471 1.00 89.81 660 LEU A CA 1
ATOM 5191 C C . LEU A 1 660 ? 15.850 4.768 -37.489 1.00 89.81 660 LEU A C 1
ATOM 5193 O O . LEU A 1 660 ? 15.645 3.750 -36.826 1.00 89.81 660 LEU A O 1
ATOM 5197 N N . MET A 1 661 ? 16.954 5.506 -37.351 1.00 87.94 661 MET A N 1
ATOM 5198 C CA . MET A 1 661 ? 17.991 5.206 -36.363 1.00 87.94 661 MET A CA 1
ATOM 5199 C C . MET A 1 661 ? 17.410 5.192 -34.938 1.00 87.94 661 MET A C 1
ATOM 5201 O O . MET A 1 661 ? 17.648 4.243 -34.190 1.00 87.94 661 MET A O 1
ATOM 5205 N N . LEU A 1 662 ? 16.589 6.183 -34.569 1.00 86.19 662 LEU A N 1
ATOM 5206 C CA . LEU A 1 662 ? 15.927 6.237 -33.256 1.00 86.19 662 LEU A CA 1
ATOM 5207 C C . LEU A 1 662 ? 14.931 5.083 -33.046 1.00 86.19 662 LEU A C 1
ATOM 5209 O O . LEU A 1 662 ? 14.859 4.514 -31.955 1.00 86.19 662 LEU A O 1
ATOM 5213 N N . LEU A 1 663 ? 14.195 4.687 -34.089 1.00 84.81 663 LEU A N 1
ATOM 5214 C CA . LEU A 1 663 ? 13.251 3.571 -34.041 1.00 84.81 663 LEU A CA 1
ATOM 5215 C C . LEU A 1 663 ? 13.976 2.233 -33.847 1.00 84.81 663 LEU A C 1
ATOM 5217 O O . LEU A 1 663 ? 13.572 1.436 -32.999 1.00 84.81 663 LEU A O 1
ATOM 5221 N N . ILE A 1 664 ? 15.081 2.014 -34.568 1.00 86.12 664 ILE A N 1
ATOM 5222 C CA . ILE A 1 664 ? 15.995 0.882 -34.349 1.00 86.12 664 ILE A CA 1
ATOM 5223 C C . ILE A 1 664 ? 16.561 0.930 -32.921 1.00 86.12 664 ILE A C 1
ATOM 5225 O O . ILE A 1 664 ? 16.715 -0.109 -32.275 1.00 86.12 664 ILE A O 1
ATOM 5229 N N . GLY A 1 665 ? 16.777 2.132 -32.385 1.00 82.81 665 GLY A N 1
ATOM 5230 C CA . GLY A 1 665 ? 17.199 2.376 -31.010 1.00 82.81 665 GLY A CA 1
ATOM 5231 C C . GLY A 1 665 ? 16.238 1.869 -29.928 1.00 82.81 665 GLY A C 1
ATOM 5232 O O . GLY A 1 665 ? 16.630 1.720 -28.772 1.00 82.81 665 GLY A O 1
ATOM 5233 N N . ARG A 1 666 ? 14.989 1.531 -30.270 1.00 81.88 666 ARG A N 1
ATOM 5234 C CA . ARG A 1 666 ? 14.057 0.893 -29.326 1.00 81.88 666 ARG A CA 1
ATOM 5235 C C . ARG A 1 666 ? 14.356 -0.595 -29.117 1.00 81.88 666 ARG A C 1
ATOM 5237 O O . ARG A 1 666 ? 13.874 -1.173 -28.144 1.00 81.88 666 ARG A O 1
ATOM 5244 N N . PHE A 1 667 ? 15.164 -1.229 -29.976 1.00 80.38 667 PHE A N 1
ATOM 5245 C CA . PHE A 1 667 ? 15.567 -2.618 -29.768 1.00 80.38 667 PHE A CA 1
ATOM 5246 C C . PHE A 1 667 ? 16.482 -2.774 -28.547 1.00 80.38 667 PHE A C 1
ATOM 5248 O O . PHE A 1 667 ? 17.380 -1.963 -28.342 1.00 80.38 667 PHE A O 1
ATOM 5255 N N . PRO A 1 668 ? 16.372 -3.877 -27.790 1.00 70.12 668 PRO A N 1
ATOM 5256 C CA . PRO A 1 668 ? 17.191 -4.087 -26.595 1.00 70.12 668 PRO A CA 1
ATOM 5257 C C . PRO A 1 668 ? 18.705 -4.108 -26.863 1.00 70.12 668 PRO A C 1
ATOM 5259 O O . PRO A 1 668 ? 19.473 -3.595 -26.054 1.00 70.12 668 PRO A O 1
ATOM 5262 N N . ASN A 1 669 ? 19.139 -4.698 -27.983 1.00 73.75 669 ASN A N 1
ATOM 5263 C CA . ASN A 1 669 ? 20.564 -4.849 -28.301 1.00 73.75 669 ASN A CA 1
ATOM 5264 C C . ASN A 1 669 ? 21.118 -3.613 -29.023 1.00 73.75 669 ASN A C 1
ATOM 5266 O O . ASN A 1 669 ? 22.106 -3.035 -28.584 1.00 73.75 669 ASN A O 1
ATOM 5270 N N . LEU A 1 670 ? 20.462 -3.191 -30.109 1.00 80.25 670 LEU A N 1
ATOM 5271 C CA . LEU A 1 670 ? 20.896 -2.043 -30.916 1.00 80.25 670 LEU A CA 1
ATOM 5272 C C . LEU A 1 670 ? 20.646 -0.704 -30.212 1.00 80.25 670 LEU A C 1
ATOM 5274 O O . LEU A 1 670 ? 21.381 0.256 -30.420 1.00 80.25 670 LEU A O 1
ATOM 5278 N N . GLY A 1 671 ? 19.658 -0.657 -29.320 1.00 79.81 671 GLY A N 1
ATOM 5279 C CA . GLY A 1 671 ? 19.314 0.529 -28.549 1.00 79.81 671 GLY A CA 1
ATOM 5280 C C . GLY A 1 671 ? 20.398 1.010 -27.611 1.00 79.81 671 GLY A C 1
ATOM 5281 O O . GLY A 1 671 ? 20.434 2.195 -27.311 1.00 79.81 671 GLY A O 1
ATOM 5282 N N . LEU A 1 672 ? 21.306 0.132 -27.180 1.00 80.38 672 LEU A N 1
ATOM 5283 C CA . LEU A 1 672 ? 22.479 0.569 -26.437 1.00 80.38 672 LEU A CA 1
ATOM 5284 C C . LEU A 1 672 ? 23.359 1.492 -27.288 1.00 80.38 672 LEU A C 1
ATOM 5286 O O . LEU A 1 672 ? 23.694 2.579 -26.843 1.00 80.38 672 LEU A O 1
ATOM 5290 N N . TYR A 1 673 ? 23.670 1.094 -28.520 1.00 84.56 673 TYR A N 1
ATOM 5291 C CA . TYR A 1 673 ? 24.506 1.889 -29.418 1.00 84.56 673 TYR A CA 1
ATOM 5292 C C . TYR A 1 673 ? 23.841 3.210 -29.793 1.00 84.56 673 TYR A C 1
ATOM 5294 O O . TYR A 1 673 ? 24.486 4.252 -29.748 1.00 84.56 673 TYR A O 1
ATOM 5302 N N . VAL A 1 674 ? 22.540 3.182 -30.100 1.00 86.56 674 VAL A N 1
ATOM 5303 C CA . VAL A 1 674 ? 21.789 4.405 -30.418 1.00 86.56 674 VAL A CA 1
ATOM 5304 C C . VAL A 1 674 ? 21.726 5.331 -29.206 1.00 86.56 674 VAL A C 1
ATOM 5306 O O . VAL A 1 674 ? 21.935 6.529 -29.346 1.00 86.56 674 VAL A O 1
ATOM 5309 N N . GLN A 1 675 ? 21.507 4.797 -28.004 1.00 81.06 675 GLN A N 1
ATOM 5310 C CA . GLN A 1 675 ? 21.527 5.600 -26.788 1.00 81.06 675 GLN A CA 1
ATOM 5311 C C . GLN A 1 675 ? 22.912 6.200 -26.534 1.00 81.06 675 GLN A C 1
ATOM 5313 O O . GLN A 1 675 ? 23.001 7.399 -26.290 1.00 81.06 675 GLN A O 1
ATOM 5318 N N . MET A 1 676 ? 23.975 5.393 -26.618 1.00 83.94 676 MET A N 1
ATOM 5319 C CA . MET A 1 676 ? 25.355 5.863 -26.484 1.00 83.94 676 MET A CA 1
ATOM 5320 C C . MET A 1 676 ? 25.627 6.992 -27.476 1.00 83.94 676 MET A C 1
ATOM 5322 O O . MET A 1 676 ? 26.115 8.037 -27.071 1.00 83.94 676 MET A O 1
ATOM 5326 N N . PHE A 1 677 ? 25.206 6.840 -28.733 1.00 85.25 677 PHE A N 1
ATOM 5327 C CA . PHE A 1 677 ? 25.292 7.899 -29.732 1.00 85.25 677 PHE A CA 1
ATOM 5328 C C . PHE A 1 677 ? 24.510 9.157 -29.321 1.00 85.25 677 PHE A C 1
ATOM 5330 O O . PHE A 1 677 ? 25.070 10.248 -29.332 1.00 85.25 677 PHE A O 1
ATOM 5337 N N . THR A 1 678 ? 23.241 9.037 -28.915 1.00 85.00 678 THR A N 1
ATOM 5338 C CA . THR A 1 678 ? 22.412 10.203 -28.549 1.00 85.00 678 THR A CA 1
ATOM 5339 C C . THR A 1 678 ? 22.905 10.938 -27.302 1.00 85.00 678 THR A C 1
ATOM 5341 O O . THR A 1 678 ? 22.874 12.165 -27.279 1.00 85.00 678 THR A O 1
ATOM 5344 N N . ILE A 1 679 ? 23.383 10.212 -26.285 1.00 83.62 679 ILE A N 1
ATOM 5345 C CA . ILE A 1 679 ? 23.920 10.801 -25.052 1.00 83.62 679 ILE A CA 1
ATOM 5346 C C . ILE A 1 679 ? 25.232 11.510 -25.364 1.00 83.62 679 ILE A C 1
ATOM 5348 O O . ILE A 1 679 ? 25.348 12.700 -25.094 1.00 83.62 679 ILE A O 1
ATOM 5352 N N . VAL A 1 680 ? 26.158 10.821 -26.040 1.00 86.06 680 VAL A N 1
ATOM 5353 C CA . VAL A 1 680 ? 27.441 11.408 -26.446 1.00 86.06 680 VAL A CA 1
ATOM 5354 C C . VAL A 1 680 ? 27.221 12.635 -27.329 1.00 86.06 680 VAL A C 1
ATOM 5356 O O . VAL A 1 680 ? 27.875 13.646 -27.122 1.00 86.06 680 VAL A O 1
ATOM 5359 N N . THR A 1 681 ? 26.261 12.605 -28.259 1.00 84.50 681 THR A N 1
ATOM 5360 C CA . THR A 1 681 ? 25.928 13.767 -29.105 1.00 84.50 681 THR A CA 1
ATOM 5361 C C . THR A 1 681 ? 25.404 14.942 -28.276 1.00 84.50 681 THR A C 1
ATOM 5363 O O . THR A 1 681 ? 25.750 16.090 -28.543 1.00 84.50 681 THR A O 1
ATOM 5366 N N . PHE A 1 682 ? 24.580 14.683 -27.258 1.00 85.56 682 PHE A N 1
ATOM 5367 C CA . PHE A 1 682 ? 24.046 15.732 -26.389 1.00 85.56 682 PHE A CA 1
ATOM 5368 C C . PHE A 1 682 ? 25.121 16.336 -25.480 1.00 85.56 682 PHE A C 1
ATOM 5370 O O . PHE A 1 682 ? 25.174 17.556 -25.321 1.00 85.56 682 PHE A O 1
ATOM 5377 N N . ASP A 1 683 ? 25.997 15.508 -24.914 1.00 83.00 683 ASP A N 1
ATOM 5378 C CA . ASP A 1 683 ? 27.095 15.964 -24.061 1.00 83.00 683 ASP A CA 1
ATOM 5379 C C . ASP A 1 683 ? 28.174 16.690 -24.874 1.00 83.00 683 ASP A C 1
ATOM 5381 O O . ASP A 1 683 ? 28.623 17.766 -24.472 1.00 83.00 683 ASP A O 1
ATOM 5385 N N . LEU A 1 684 ? 28.469 16.207 -26.084 1.00 84.31 684 LEU A N 1
ATOM 5386 C CA . LEU A 1 684 ? 29.267 16.923 -27.080 1.00 84.31 684 LEU A CA 1
ATOM 5387 C C . LEU A 1 684 ? 28.623 18.262 -27.455 1.00 84.31 684 LEU A C 1
ATOM 5389 O O . LEU A 1 684 ? 29.322 19.262 -27.566 1.00 84.31 684 LEU A O 1
ATOM 5393 N N . GLY A 1 685 ? 27.296 18.319 -27.585 1.00 83.94 685 GLY A N 1
ATOM 5394 C CA . GLY A 1 685 ? 26.561 19.559 -27.833 1.00 83.94 685 GLY A CA 1
ATOM 5395 C C . GLY A 1 685 ? 26.709 20.580 -26.701 1.00 83.94 685 GLY A C 1
ATOM 5396 O O . GLY A 1 685 ? 27.006 21.745 -26.961 1.00 83.94 685 GLY A O 1
ATOM 5397 N N . LYS A 1 686 ? 26.561 20.160 -25.435 1.00 85.50 686 LYS A N 1
ATOM 5398 C CA . LYS A 1 686 ? 26.791 21.038 -24.267 1.00 85.50 686 LYS A CA 1
ATOM 5399 C C . LYS A 1 686 ? 28.223 21.554 -24.226 1.00 85.50 686 LYS A C 1
ATOM 5401 O O . LYS A 1 686 ? 28.449 22.726 -23.932 1.00 85.50 686 LYS A O 1
ATOM 5406 N N . PHE A 1 687 ? 29.171 20.666 -24.507 1.00 82.69 687 PHE A N 1
ATOM 5407 C CA . PHE A 1 687 ? 30.581 20.997 -24.566 1.00 82.69 687 PHE A CA 1
ATOM 5408 C C . PHE A 1 687 ? 30.838 22.023 -25.673 1.00 82.69 687 PHE A C 1
ATOM 5410 O O . PHE A 1 687 ? 31.352 23.099 -25.388 1.00 82.69 687 PHE A O 1
ATOM 5417 N N . LEU A 1 688 ? 30.369 21.773 -26.900 1.00 80.06 688 LEU A N 1
ATOM 5418 C CA . LEU A 1 688 ? 30.499 22.709 -28.015 1.00 80.06 688 LEU A CA 1
ATOM 5419 C C . LEU A 1 688 ? 29.928 24.086 -27.656 1.00 80.06 688 LEU A C 1
ATOM 5421 O O . LEU A 1 688 ? 30.609 25.079 -27.867 1.00 80.06 688 LEU A O 1
ATOM 5425 N N . VAL A 1 689 ? 28.751 24.157 -27.021 1.00 85.31 689 VAL A N 1
ATOM 5426 C CA . VAL A 1 689 ? 28.155 25.427 -26.561 1.00 85.31 689 VAL A CA 1
ATOM 5427 C C . VAL A 1 689 ? 29.061 26.183 -25.582 1.00 85.31 689 VAL A C 1
ATOM 5429 O O . VAL A 1 689 ? 29.174 27.404 -25.688 1.00 85.31 689 VAL A O 1
ATOM 5432 N N . ALA A 1 690 ? 29.737 25.491 -24.660 1.00 82.56 690 ALA A N 1
ATOM 5433 C CA . ALA A 1 690 ? 30.670 26.119 -23.722 1.00 82.56 690 ALA A CA 1
ATOM 5434 C C . ALA A 1 690 ? 31.918 26.693 -24.422 1.00 82.56 690 ALA A C 1
ATOM 5436 O O . ALA A 1 690 ? 32.428 27.736 -24.010 1.00 82.56 690 ALA A O 1
ATOM 5437 N N . TYR A 1 691 ? 32.372 26.051 -25.503 1.00 84.44 691 TYR A N 1
ATOM 5438 C CA . TYR A 1 691 ? 33.545 26.466 -26.283 1.00 84.44 691 TYR A CA 1
ATOM 5439 C C . TYR A 1 691 ? 33.203 27.265 -27.549 1.00 84.44 691 TYR A C 1
ATOM 5441 O O . TYR A 1 691 ? 34.109 27.746 -28.230 1.00 84.44 691 TYR A O 1
ATOM 5449 N N . CYS A 1 692 ? 31.919 27.502 -27.838 1.00 85.62 692 CYS A N 1
ATOM 5450 C CA . CYS A 1 692 ? 31.481 28.356 -28.941 1.00 85.62 692 CYS A CA 1
ATOM 5451 C C . CYS A 1 692 ? 32.079 29.762 -28.831 1.00 85.62 692 CYS A C 1
ATOM 5453 O O . CYS A 1 692 ? 32.420 30.349 -29.849 1.00 85.62 692 CYS A O 1
ATOM 5455 N N . SER A 1 693 ? 32.259 30.296 -27.618 1.00 85.50 693 SER A N 1
ATOM 5456 C CA . SER A 1 693 ? 32.903 31.600 -27.407 1.00 85.50 693 SER A CA 1
ATOM 5457 C C . SER A 1 693 ? 34.353 31.621 -27.900 1.00 85.50 693 SER A C 1
ATOM 5459 O O . SER A 1 693 ? 34.773 32.594 -28.523 1.00 85.50 693 SER A O 1
ATOM 5461 N N . LEU A 1 694 ? 35.093 30.530 -27.685 1.00 86.38 694 LEU A N 1
ATOM 5462 C CA . LEU A 1 694 ? 36.465 30.361 -28.154 1.00 86.38 694 LEU A CA 1
ATOM 5463 C C . LEU A 1 694 ? 36.507 30.250 -29.683 1.00 86.38 694 LEU A C 1
ATOM 5465 O O . LEU A 1 694 ? 37.296 30.937 -30.327 1.00 86.38 694 LEU A O 1
ATOM 5469 N N . ILE A 1 695 ? 35.612 29.446 -30.267 1.00 86.69 695 ILE A N 1
ATOM 5470 C CA . ILE A 1 695 ? 35.493 29.294 -31.726 1.00 86.69 695 ILE A CA 1
ATOM 5471 C C . ILE A 1 695 ? 35.132 30.636 -32.374 1.00 86.69 695 ILE A C 1
ATOM 5473 O O . ILE A 1 695 ? 35.765 31.032 -33.350 1.00 86.69 695 ILE A O 1
ATOM 5477 N N . ILE A 1 696 ? 34.177 31.380 -31.808 1.00 88.62 696 ILE A N 1
ATOM 5478 C CA . ILE A 1 696 ? 33.778 32.710 -32.289 1.00 88.62 696 ILE A CA 1
ATOM 5479 C C . ILE A 1 696 ? 34.947 33.698 -32.187 1.00 88.62 696 ILE A C 1
ATOM 5481 O O . ILE A 1 696 ? 35.184 34.446 -33.133 1.00 88.62 696 ILE A O 1
ATOM 5485 N N . ALA A 1 697 ? 35.709 33.688 -31.088 1.00 89.25 697 ALA A N 1
ATOM 5486 C CA . ALA A 1 697 ? 36.856 34.578 -30.910 1.00 89.25 697 ALA A CA 1
ATOM 5487 C C . ALA A 1 697 ? 37.954 34.330 -31.958 1.00 89.25 697 ALA A C 1
ATOM 5489 O O . ALA A 1 697 ? 38.443 35.281 -32.572 1.00 89.25 697 ALA A O 1
ATOM 5490 N N . PHE A 1 698 ? 38.300 33.067 -32.226 1.00 89.50 698 PHE A N 1
ATOM 5491 C CA . PHE A 1 698 ? 39.258 32.731 -33.283 1.00 89.50 698 PHE A CA 1
ATOM 5492 C C . PHE A 1 698 ? 38.708 33.033 -34.676 1.00 89.50 698 PHE A C 1
ATOM 5494 O O . PHE A 1 698 ? 39.431 33.576 -35.504 1.00 89.50 698 PHE A O 1
ATOM 5501 N N . THR A 1 699 ? 37.421 32.775 -34.914 1.00 88.12 699 THR A N 1
ATOM 5502 C CA . THR A 1 699 ? 36.773 33.087 -36.193 1.00 88.12 699 THR A CA 1
ATOM 5503 C C . THR A 1 699 ? 36.836 34.581 -36.502 1.00 88.12 699 THR A C 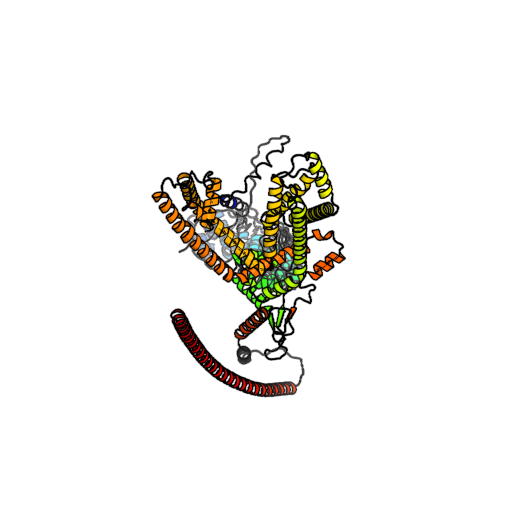1
ATOM 5505 O O . THR A 1 699 ? 37.270 34.967 -37.582 1.00 88.12 699 THR A O 1
ATOM 5508 N N . LEU A 1 700 ? 36.446 35.432 -35.547 1.00 89.06 700 LEU A N 1
ATOM 5509 C CA . LEU A 1 700 ? 36.522 36.886 -35.702 1.00 89.06 700 LEU A CA 1
ATOM 5510 C C . LEU A 1 700 ? 37.972 37.347 -35.890 1.00 89.06 700 LEU A C 1
ATOM 5512 O O . LEU A 1 700 ? 38.232 38.230 -36.704 1.00 89.06 700 LEU A O 1
ATOM 5516 N N . SER A 1 701 ? 38.921 36.718 -35.189 1.00 88.56 701 SER A N 1
ATOM 5517 C CA . SER A 1 701 ? 40.350 37.005 -35.361 1.00 88.56 701 SER A CA 1
ATOM 5518 C C . SER A 1 701 ? 40.826 36.679 -36.780 1.00 88.56 701 SER A C 1
ATOM 5520 O O . SER A 1 701 ? 41.512 37.494 -37.396 1.00 88.56 701 SER A O 1
ATOM 5522 N N . PHE A 1 702 ? 40.414 35.537 -37.339 1.00 85.69 702 PHE A N 1
ATOM 5523 C CA . PHE A 1 702 ? 40.731 35.157 -38.717 1.00 85.69 702 PHE A CA 1
ATOM 5524 C C . PHE A 1 702 ? 40.021 36.033 -39.751 1.00 85.69 702 PHE A C 1
ATOM 5526 O O . PHE A 1 702 ? 40.652 36.414 -40.728 1.00 85.69 702 PHE A O 1
ATOM 5533 N N . SER A 1 703 ? 38.774 36.451 -39.516 1.00 84.94 703 SER A N 1
ATOM 5534 C CA . SER A 1 703 ? 38.074 37.410 -40.383 1.00 84.94 703 SER A CA 1
ATOM 5535 C C . SER A 1 703 ? 38.777 38.765 -40.485 1.00 84.94 703 SER A C 1
ATOM 5537 O O . SER A 1 703 ? 38.720 39.404 -41.532 1.00 84.94 703 SER A O 1
ATOM 5539 N N . ILE A 1 704 ? 39.470 39.201 -39.430 1.00 85.31 704 ILE A N 1
ATOM 5540 C CA . ILE A 1 704 ? 40.258 40.442 -39.448 1.00 85.31 704 ILE A CA 1
ATOM 5541 C C . ILE A 1 704 ? 41.608 40.223 -40.149 1.00 85.31 704 ILE A C 1
ATOM 5543 O O . ILE A 1 704 ? 42.004 41.008 -41.014 1.00 85.31 704 ILE A O 1
ATOM 5547 N N . LEU A 1 705 ? 42.330 39.159 -39.783 1.00 81.25 705 LEU A N 1
ATOM 5548 C CA . LEU A 1 705 ? 43.688 38.897 -40.282 1.00 81.25 705 LEU A CA 1
ATOM 5549 C C . LEU A 1 705 ? 43.705 38.461 -41.753 1.00 81.25 705 LEU A C 1
ATOM 5551 O O . LEU A 1 705 ? 44.597 38.864 -42.500 1.00 81.25 705 LEU A O 1
ATOM 5555 N N . LEU A 1 706 ? 42.701 37.690 -42.172 1.00 77.69 706 LEU A N 1
ATOM 5556 C CA . LEU A 1 706 ? 42.569 37.083 -43.498 1.00 77.69 706 LEU A CA 1
ATOM 5557 C C . LEU A 1 706 ? 41.424 37.719 -44.303 1.00 77.69 706 LEU A C 1
ATOM 5559 O O . LEU A 1 706 ? 40.721 37.038 -45.041 1.00 77.69 706 LEU A O 1
ATOM 5563 N N . HIS A 1 707 ? 41.235 39.036 -44.188 1.00 75.88 707 HIS A N 1
ATOM 5564 C CA . HIS A 1 707 ? 40.161 39.766 -44.882 1.00 75.88 707 HIS A CA 1
ATOM 5565 C C . HIS A 1 707 ? 40.201 39.656 -46.420 1.00 75.88 707 HIS A C 1
ATOM 5567 O O . HIS A 1 707 ? 39.182 39.868 -47.071 1.00 75.88 707 HIS A O 1
ATOM 5573 N N . ASN A 1 708 ? 41.362 39.333 -47.000 1.00 72.94 708 ASN A N 1
ATOM 5574 C CA . ASN A 1 708 ? 41.536 39.162 -48.447 1.00 72.94 708 ASN A CA 1
ATOM 5575 C C . ASN A 1 708 ? 41.137 37.763 -48.948 1.00 72.94 708 ASN A C 1
ATOM 5577 O O . ASN A 1 708 ? 41.066 37.553 -50.155 1.00 72.94 708 ASN A O 1
ATOM 5581 N N . GLU A 1 709 ? 40.867 36.818 -48.044 1.00 74.56 709 GLU A N 1
ATOM 5582 C CA . GLU A 1 709 ? 40.468 35.455 -48.387 1.00 74.56 709 GLU A CA 1
ATOM 5583 C C . GLU A 1 709 ? 38.951 35.332 -48.519 1.00 74.56 709 GLU A C 1
ATOM 5585 O O . GLU A 1 709 ? 38.192 35.668 -47.605 1.00 74.56 709 GLU A O 1
ATOM 5590 N N . ALA A 1 710 ? 38.495 34.742 -49.627 1.00 75.06 710 ALA A N 1
ATOM 5591 C CA . ALA A 1 710 ? 37.070 34.508 -49.871 1.00 75.06 710 ALA A CA 1
ATOM 5592 C C . ALA A 1 710 ? 36.423 33.631 -48.780 1.00 75.06 710 ALA A C 1
ATOM 5594 O O . ALA A 1 710 ? 35.247 33.800 -48.463 1.00 75.06 710 ALA A O 1
ATOM 5595 N N . ALA A 1 711 ? 37.201 32.738 -48.157 1.00 75.38 711 ALA A N 1
ATOM 5596 C CA . ALA A 1 711 ? 36.745 31.877 -47.065 1.00 75.38 711 ALA A CA 1
ATOM 5597 C C . ALA A 1 711 ? 36.362 32.652 -45.786 1.00 75.38 711 ALA A C 1
ATOM 5599 O O . ALA A 1 711 ? 35.547 32.174 -44.996 1.00 75.38 711 ALA A O 1
ATOM 5600 N N . PHE A 1 712 ? 36.913 33.856 -45.593 1.00 79.44 712 PHE A N 1
ATOM 5601 C CA . PHE A 1 712 ? 36.688 34.697 -44.413 1.00 79.44 712 PHE A CA 1
ATOM 5602 C C . PHE A 1 712 ? 35.986 36.024 -44.728 1.00 79.44 712 PHE A C 1
ATOM 5604 O O . PHE A 1 712 ? 35.822 36.849 -43.828 1.00 79.44 712 PHE A O 1
ATOM 5611 N N . ALA A 1 713 ? 35.505 36.198 -45.966 1.00 79.50 713 ALA A N 1
ATOM 5612 C CA . ALA A 1 713 ? 34.819 37.405 -46.424 1.00 79.50 713 ALA A CA 1
ATOM 5613 C C . ALA A 1 713 ? 33.552 37.728 -45.610 1.00 79.50 713 ALA A C 1
ATOM 5615 O O . ALA A 1 713 ? 33.260 38.890 -45.341 1.00 79.50 713 ALA A O 1
ATOM 5616 N N . ASN A 1 714 ? 32.811 36.699 -45.184 1.00 82.50 714 ASN A N 1
ATOM 5617 C CA . ASN A 1 714 ? 31.638 36.835 -44.321 1.00 82.50 714 ASN A CA 1
ATOM 5618 C C . ASN A 1 714 ? 31.851 36.095 -43.001 1.00 82.50 714 ASN A C 1
ATOM 5620 O O . ASN A 1 714 ? 32.337 34.966 -42.999 1.00 82.50 714 ASN A O 1
ATOM 5624 N N . ALA A 1 715 ? 31.370 36.660 -41.888 1.00 81.50 715 ALA A N 1
ATOM 5625 C CA . ALA A 1 715 ? 31.466 36.021 -40.571 1.00 81.50 715 ALA A CA 1
ATOM 5626 C C . ALA A 1 715 ? 30.853 34.606 -40.550 1.00 81.50 715 ALA A C 1
ATOM 5628 O O . ALA A 1 715 ? 31.399 33.704 -39.928 1.00 81.50 715 ALA A O 1
ATOM 5629 N N . TYR A 1 716 ? 29.758 34.379 -41.284 1.00 82.38 716 TYR A N 1
ATOM 5630 C CA . TYR A 1 716 ? 29.135 33.058 -41.414 1.00 82.38 716 TYR A CA 1
ATOM 5631 C C . TYR A 1 716 ? 30.035 32.033 -42.131 1.00 82.38 716 TYR A C 1
ATOM 5633 O O . TYR A 1 716 ? 30.203 30.916 -41.647 1.00 82.38 716 TYR A O 1
ATOM 5641 N N . GLN A 1 717 ? 30.657 32.423 -43.250 1.00 81.88 717 GLN A N 1
ATOM 5642 C CA . GLN A 1 717 ? 31.607 31.574 -43.986 1.00 81.88 717 GLN A CA 1
ATOM 5643 C C . GLN A 1 717 ? 32.886 31.341 -43.174 1.00 81.88 717 GLN A C 1
ATOM 5645 O O . GLN A 1 717 ? 33.407 30.227 -43.157 1.00 81.88 717 GLN A O 1
ATOM 5650 N N . GLY A 1 718 ? 33.321 32.357 -42.423 1.00 83.50 718 GLY A N 1
ATOM 5651 C CA . GLY A 1 718 ? 34.416 32.254 -41.468 1.00 83.50 718 GLY A CA 1
ATOM 5652 C C . GLY A 1 718 ? 34.137 31.211 -40.390 1.00 83.50 718 GLY A C 1
ATOM 5653 O O . GLY A 1 718 ? 34.986 30.358 -40.163 1.00 83.50 718 GLY A O 1
ATOM 5654 N N . ILE A 1 719 ? 32.939 31.209 -39.783 1.00 85.69 719 ILE A N 1
ATOM 5655 C CA . ILE A 1 719 ? 32.565 30.222 -38.750 1.00 85.69 719 ILE A CA 1
ATOM 5656 C C . ILE A 1 719 ? 32.614 28.803 -39.324 1.00 85.69 719 ILE A C 1
ATOM 5658 O O . ILE A 1 719 ? 33.192 27.914 -38.700 1.00 85.69 719 ILE A O 1
ATOM 5662 N N . ILE A 1 720 ? 32.048 28.582 -40.517 1.00 83.81 720 ILE A N 1
ATOM 5663 C CA . ILE A 1 720 ? 32.083 27.268 -41.181 1.00 83.81 720 ILE A CA 1
ATOM 5664 C C . ILE A 1 720 ? 33.530 26.847 -41.435 1.00 83.81 720 ILE A C 1
ATOM 5666 O O . ILE A 1 720 ? 33.920 25.741 -41.073 1.00 83.81 720 ILE A O 1
ATOM 5670 N N . THR A 1 721 ? 34.343 27.747 -41.987 1.00 83.88 721 THR A N 1
ATOM 5671 C CA . THR A 1 721 ? 35.756 27.478 -42.265 1.00 83.88 721 THR A CA 1
ATOM 5672 C C . THR A 1 721 ? 36.525 27.176 -40.979 1.00 83.88 721 THR A C 1
ATOM 5674 O O . THR A 1 721 ? 37.323 26.249 -40.954 1.00 83.88 721 THR A O 1
ATOM 5677 N N . THR A 1 722 ? 36.260 27.880 -39.874 1.00 85.38 722 THR A N 1
ATOM 5678 C CA . THR A 1 722 ? 36.879 27.604 -38.568 1.00 85.38 722 THR A CA 1
ATOM 5679 C C . THR A 1 722 ? 36.451 26.260 -37.977 1.00 85.38 722 THR A C 1
ATOM 5681 O O . THR A 1 722 ? 37.287 25.566 -37.402 1.00 85.38 722 THR A O 1
ATOM 5684 N N . ILE A 1 723 ? 35.200 25.835 -38.165 1.00 83.75 723 ILE A N 1
ATOM 5685 C CA . ILE A 1 723 ? 34.745 24.494 -37.761 1.00 83.75 723 ILE A CA 1
ATOM 5686 C C . ILE A 1 723 ? 35.419 23.406 -38.613 1.00 83.75 723 ILE A C 1
ATOM 5688 O O . ILE A 1 723 ? 35.869 22.406 -38.063 1.00 83.75 723 ILE A O 1
ATOM 5692 N N . VAL A 1 724 ? 35.566 23.617 -39.924 1.00 82.88 724 VAL A N 1
ATOM 5693 C CA . VAL A 1 724 ? 36.303 22.702 -40.821 1.00 82.88 724 VAL A CA 1
ATOM 5694 C C . VAL A 1 724 ? 37.801 22.661 -40.473 1.00 82.88 724 VAL A C 1
ATOM 5696 O O . VAL A 1 724 ? 38.436 21.611 -40.507 1.00 82.88 724 VAL A O 1
ATOM 5699 N N . MET A 1 725 ? 38.387 23.784 -40.045 1.00 80.88 725 MET A N 1
ATOM 5700 C CA . MET A 1 725 ? 39.755 23.795 -39.511 1.00 80.88 725 MET A CA 1
ATOM 5701 C C . MET A 1 725 ? 39.876 23.016 -38.191 1.00 80.88 725 MET A C 1
ATOM 5703 O O . MET A 1 725 ? 40.916 22.415 -37.931 1.00 80.88 725 MET A O 1
ATOM 5707 N N . MET A 1 726 ? 38.830 22.998 -37.357 1.00 82.44 726 MET A N 1
ATOM 5708 C CA . MET A 1 726 ? 38.802 22.217 -36.114 1.00 82.44 726 MET A CA 1
ATOM 5709 C C . MET A 1 726 ? 38.738 20.704 -36.380 1.00 82.44 726 MET A C 1
ATOM 5711 O O . MET A 1 726 ? 39.316 19.942 -35.607 1.00 82.44 726 MET A O 1
ATOM 5715 N N . THR A 1 727 ? 38.079 20.257 -37.456 1.00 80.31 727 THR A N 1
ATOM 5716 C CA . THR A 1 727 ? 38.055 18.833 -37.850 1.00 80.31 727 THR A CA 1
ATOM 5717 C C . THR A 1 727 ? 39.367 18.366 -38.484 1.00 80.31 727 THR A C 1
ATOM 5719 O O . THR A 1 727 ? 39.618 17.164 -38.527 1.00 80.31 727 THR A O 1
ATOM 5722 N N . GLY A 1 728 ? 40.229 19.300 -38.904 1.00 77.25 728 GLY A N 1
ATOM 5723 C CA . GLY A 1 728 ? 41.548 19.019 -39.475 1.00 77.25 728 GLY A CA 1
ATOM 5724 C C . GLY A 1 728 ? 41.549 18.809 -40.992 1.00 77.25 728 GLY A C 1
ATOM 5725 O O . GLY A 1 728 ? 42.534 18.309 -41.524 1.00 77.25 728 GLY A O 1
ATOM 5726 N N . GLU A 1 729 ? 40.473 19.185 -41.690 1.00 72.75 729 GLU A N 1
ATOM 5727 C CA . GLU A 1 729 ? 40.268 18.907 -43.124 1.00 72.75 729 GLU A CA 1
ATOM 5728 C C . GLU A 1 729 ? 40.744 20.030 -44.068 1.00 72.75 729 GLU A C 1
ATOM 5730 O O . GLU A 1 729 ? 40.367 20.056 -45.237 1.00 72.75 729 GLU A O 1
ATOM 5735 N N . LEU A 1 730 ? 41.540 20.998 -43.602 1.00 67.25 730 LEU A N 1
ATOM 5736 C CA . LEU A 1 730 ? 41.950 22.101 -44.473 1.00 67.25 730 LEU A CA 1
ATOM 5737 C C . LEU A 1 730 ? 43.182 21.732 -45.318 1.00 67.25 730 LEU A C 1
ATOM 5739 O O . LEU A 1 730 ? 44.242 21.449 -44.769 1.00 67.25 730 LEU A O 1
ATOM 5743 N N . ASP A 1 731 ? 43.075 21.833 -46.645 1.00 59.47 731 ASP A N 1
ATOM 5744 C CA . ASP A 1 731 ? 44.239 21.810 -47.537 1.00 59.47 731 ASP A CA 1
ATOM 5745 C C . ASP A 1 731 ? 45.062 23.095 -47.353 1.00 59.47 731 ASP A C 1
ATOM 5747 O O . ASP A 1 731 ? 44.640 24.203 -47.703 1.00 59.47 731 ASP A O 1
ATOM 5751 N N . TYR A 1 732 ? 46.236 22.944 -46.738 1.00 58.34 732 TYR A N 1
ATOM 5752 C CA . TYR A 1 732 ? 47.123 24.045 -46.347 1.00 58.34 732 TYR A CA 1
ATOM 5753 C C . TYR A 1 732 ? 48.064 24.512 -47.465 1.00 58.34 732 TYR A C 1
ATOM 5755 O O . TYR A 1 732 ? 48.526 25.655 -47.437 1.00 58.34 732 TYR A O 1
ATOM 5763 N N . ASN A 1 733 ? 48.346 23.646 -48.442 1.00 50.16 733 ASN A N 1
ATOM 5764 C CA . ASN A 1 733 ? 49.423 23.858 -49.411 1.00 50.16 733 ASN A CA 1
ATOM 5765 C C . ASN A 1 733 ? 49.145 25.019 -50.378 1.00 50.16 733 ASN A C 1
ATOM 5767 O O . ASN A 1 733 ? 50.044 25.816 -50.620 1.00 50.16 733 ASN A O 1
ATOM 5771 N N . ASP A 1 734 ? 47.901 25.200 -50.820 1.00 53.50 734 ASP A N 1
ATOM 5772 C CA . ASP A 1 734 ? 47.568 26.247 -51.798 1.00 53.50 734 ASP A CA 1
ATOM 5773 C C . ASP A 1 734 ? 47.346 27.634 -51.162 1.00 53.50 734 ASP A C 1
ATOM 5775 O O . ASP A 1 734 ? 47.309 28.637 -51.867 1.00 53.50 734 ASP A O 1
ATOM 5779 N N . LYS A 1 735 ? 47.204 27.719 -49.828 1.00 56.44 735 LYS A N 1
ATOM 5780 C CA . LYS A 1 735 ? 46.827 28.960 -49.113 1.00 56.44 735 LYS A CA 1
ATOM 5781 C C . LYS A 1 735 ? 47.995 29.714 -48.481 1.00 56.44 735 LYS A C 1
ATOM 5783 O O . LYS A 1 735 ? 47.932 30.930 -48.341 1.00 56.44 735 LYS A O 1
ATOM 5788 N N . PHE A 1 736 ? 49.041 29.004 -48.061 1.00 54.72 736 PHE A N 1
ATOM 5789 C CA . PHE A 1 736 ? 50.226 29.618 -47.445 1.00 54.72 736 PHE A CA 1
ATOM 5790 C C . PHE A 1 736 ? 51.399 29.761 -48.416 1.00 54.72 736 PHE A C 1
ATOM 5792 O O . PHE A 1 736 ? 52.266 30.606 -48.187 1.00 54.72 736 PHE A O 1
ATOM 5799 N N . PHE A 1 737 ? 51.433 28.955 -49.484 1.00 54.56 737 PHE A N 1
ATOM 5800 C CA . PHE A 1 737 ? 52.594 28.865 -50.368 1.00 54.56 737 PHE A CA 1
ATOM 5801 C C . PHE A 1 737 ? 52.367 29.403 -51.788 1.00 54.56 737 PHE A C 1
ATOM 5803 O O . PHE A 1 737 ? 53.369 29.653 -52.453 1.00 54.56 737 PHE A O 1
ATOM 5810 N N . ASP A 1 738 ? 51.128 29.699 -52.219 1.00 52.34 738 ASP A N 1
ATOM 5811 C CA . ASP A 1 738 ? 50.870 30.323 -53.527 1.00 52.34 738 ASP A CA 1
ATOM 5812 C C . ASP A 1 738 ? 49.939 31.565 -53.509 1.00 52.34 738 ASP A C 1
ATOM 5814 O O . ASP A 1 738 ? 48.913 31.640 -52.839 1.00 52.34 738 ASP A O 1
ATOM 5818 N N . GLN A 1 739 ? 50.373 32.569 -54.283 1.00 50.34 739 GLN A N 1
ATOM 5819 C CA . GLN A 1 739 ? 49.750 33.822 -54.763 1.00 50.34 739 GLN A CA 1
ATOM 5820 C C . GLN A 1 739 ? 49.052 34.834 -53.824 1.00 50.34 739 GLN A C 1
ATOM 5822 O O . GLN A 1 739 ? 48.922 35.987 -54.250 1.00 50.34 739 GLN A O 1
ATOM 5827 N N . TYR A 1 740 ? 48.708 34.542 -52.566 1.00 54.66 740 TYR A N 1
ATOM 5828 C CA . TYR A 1 740 ? 48.145 35.565 -51.661 1.00 54.66 740 TYR A CA 1
ATOM 5829 C C . TYR A 1 740 ? 49.150 36.044 -50.607 1.00 54.66 740 TYR A C 1
ATOM 5831 O O . TYR A 1 740 ? 49.606 35.314 -49.732 1.00 54.66 740 TYR A O 1
ATOM 5839 N N . LYS A 1 741 ? 49.518 37.328 -50.684 1.00 57.31 741 LYS A N 1
ATOM 5840 C CA . LYS A 1 741 ? 50.468 37.959 -49.761 1.00 57.31 741 LYS A CA 1
ATOM 5841 C C . LYS A 1 741 ? 49.771 38.222 -48.420 1.00 57.31 741 LYS A C 1
ATOM 5843 O O . LYS A 1 741 ? 49.012 39.183 -48.303 1.00 57.31 741 LYS A O 1
ATOM 5848 N N . ILE A 1 742 ? 50.017 37.380 -47.414 1.00 63.62 742 ILE A N 1
ATOM 5849 C CA . ILE A 1 742 ? 49.512 37.582 -46.045 1.00 63.62 742 ILE A CA 1
ATOM 5850 C C . ILE A 1 742 ? 49.976 38.958 -45.541 1.00 63.62 742 ILE A C 1
ATOM 5852 O O . ILE A 1 742 ? 51.174 39.237 -45.480 1.00 63.62 742 ILE A O 1
ATOM 5856 N N . THR A 1 743 ? 49.030 39.827 -45.174 1.00 65.50 743 THR A N 1
ATOM 5857 C CA . THR A 1 743 ? 49.306 41.223 -44.777 1.00 65.50 743 THR A CA 1
ATOM 5858 C C . THR A 1 743 ? 50.131 41.316 -43.486 1.00 65.50 743 THR A C 1
ATOM 5860 O O . THR A 1 743 ? 50.936 42.232 -43.328 1.00 65.50 743 THR A O 1
ATOM 5863 N N . TYR A 1 744 ? 49.955 40.350 -42.574 1.00 76.44 744 TYR A N 1
ATOM 5864 C CA . TYR A 1 744 ? 50.644 40.268 -41.282 1.00 76.44 744 TYR A CA 1
ATOM 5865 C C . TYR A 1 744 ? 51.140 38.831 -41.013 1.00 76.44 744 TYR A C 1
ATOM 5867 O O . TYR A 1 744 ? 50.453 38.072 -40.326 1.00 76.44 744 TYR A O 1
ATOM 5875 N N . PRO A 1 745 ? 52.304 38.422 -41.555 1.00 72.12 745 PRO A N 1
ATOM 5876 C CA . PRO A 1 745 ? 52.745 37.023 -41.519 1.00 72.12 745 PRO A CA 1
ATOM 5877 C C . PRO A 1 745 ? 52.979 36.509 -40.089 1.00 72.12 745 PRO A C 1
ATOM 5879 O O . PRO A 1 745 ? 52.430 35.483 -39.708 1.00 72.12 745 PRO A O 1
ATOM 5882 N N . GLY A 1 746 ? 53.656 37.280 -39.231 1.00 78.44 746 GLY A N 1
ATOM 5883 C CA . GLY A 1 746 ? 53.982 36.820 -37.873 1.00 78.44 746 GLY A CA 1
ATOM 5884 C C . GLY A 1 746 ? 52.776 36.656 -36.936 1.00 78.44 746 GLY A C 1
ATOM 5885 O O . GLY A 1 746 ? 52.665 35.654 -36.236 1.00 78.44 746 GLY A O 1
ATOM 5886 N N . THR A 1 747 ? 51.845 37.616 -36.901 1.00 83.31 747 THR A N 1
ATOM 5887 C CA . THR A 1 747 ? 50.669 37.521 -36.011 1.00 83.31 747 THR A CA 1
ATOM 5888 C C . THR A 1 747 ? 49.691 36.445 -36.470 1.00 83.31 747 THR A C 1
ATOM 5890 O O . THR A 1 747 ? 49.101 35.762 -35.633 1.00 83.31 747 THR A O 1
ATOM 5893 N N . THR A 1 748 ? 49.551 36.269 -37.785 1.00 81.44 748 THR A N 1
ATOM 5894 C CA . THR A 1 748 ? 48.699 35.236 -38.384 1.00 81.44 748 THR A CA 1
ATOM 5895 C C . THR A 1 748 ? 49.226 33.844 -38.049 1.00 81.44 748 THR A C 1
ATOM 5897 O O . THR A 1 748 ? 48.457 33.015 -37.573 1.00 81.44 748 THR A O 1
ATOM 5900 N N . GLU A 1 749 ? 50.534 33.610 -38.189 1.00 81.50 749 GLU A N 1
ATOM 5901 C CA . GLU A 1 749 ? 51.177 32.339 -37.831 1.00 81.50 749 GLU A CA 1
ATOM 5902 C C . GLU A 1 749 ? 51.033 32.006 -36.339 1.00 81.50 749 GLU A C 1
ATOM 5904 O O . GLU A 1 749 ? 50.701 30.875 -35.990 1.00 81.50 749 GLU A O 1
ATOM 5909 N N . VAL A 1 750 ? 51.211 32.987 -35.444 1.00 85.88 750 VAL A N 1
ATOM 5910 C CA . VAL A 1 750 ? 51.090 32.774 -33.988 1.00 85.88 750 VAL A CA 1
ATOM 5911 C C . VAL A 1 750 ? 49.654 32.453 -33.574 1.00 85.88 750 VAL A C 1
ATOM 5913 O O . VAL A 1 750 ? 49.430 31.515 -32.807 1.00 85.88 750 VAL A O 1
ATOM 5916 N N . ILE A 1 751 ? 48.670 33.210 -34.066 1.00 87.00 751 ILE A N 1
ATOM 5917 C CA . ILE A 1 751 ? 47.252 32.979 -33.744 1.00 87.00 751 ILE A CA 1
ATOM 5918 C C . ILE A 1 751 ? 46.780 31.650 -34.336 1.00 87.00 751 ILE A C 1
ATOM 5920 O O . ILE A 1 751 ? 46.032 30.916 -33.689 1.00 87.00 751 ILE A O 1
ATOM 5924 N N . PHE A 1 752 ? 47.265 31.303 -35.525 1.00 84.00 752 PHE A N 1
ATOM 5925 C CA . PHE A 1 752 ? 46.994 30.020 -36.156 1.00 84.00 752 PHE A CA 1
ATOM 5926 C C . PHE A 1 752 ? 47.621 28.846 -35.385 1.00 84.00 752 PHE A C 1
ATOM 5928 O O . PHE A 1 752 ? 46.944 27.857 -35.107 1.00 84.00 752 PHE A O 1
ATOM 5935 N N . PHE A 1 753 ? 48.875 28.969 -34.944 1.00 85.19 753 PHE A N 1
ATOM 5936 C CA . PHE A 1 753 ? 49.519 27.969 -34.091 1.00 85.19 753 PHE A CA 1
ATOM 5937 C C . PHE A 1 753 ? 48.784 27.796 -32.751 1.00 85.19 753 PHE A C 1
ATOM 5939 O O . PHE A 1 753 ? 48.542 26.671 -32.309 1.00 85.19 753 PHE A O 1
ATOM 5946 N N . ALA A 1 754 ? 48.366 28.900 -32.122 1.00 87.75 754 ALA A N 1
ATOM 5947 C CA . ALA A 1 754 ? 47.568 28.868 -30.898 1.00 87.75 754 ALA A CA 1
ATOM 5948 C C . ALA A 1 754 ? 46.206 28.186 -31.113 1.00 87.75 754 ALA A C 1
ATOM 5950 O O . ALA A 1 754 ? 45.763 27.425 -30.252 1.00 87.75 754 ALA A O 1
ATOM 5951 N N . PHE A 1 755 ? 45.566 28.415 -32.263 1.00 88.50 755 PHE A N 1
ATOM 5952 C CA . PHE A 1 755 ? 44.333 27.737 -32.656 1.00 88.50 755 PHE A CA 1
ATOM 5953 C C . PHE A 1 755 ? 44.543 26.222 -32.806 1.00 88.50 755 PHE A C 1
ATOM 5955 O O . PHE A 1 755 ? 43.793 25.449 -32.211 1.00 88.50 755 PHE A O 1
ATOM 5962 N N . LEU A 1 756 ? 45.590 25.783 -33.513 1.00 86.25 756 LEU A N 1
ATOM 5963 C CA . LEU A 1 756 ? 45.892 24.355 -33.664 1.00 86.25 756 LEU A CA 1
ATOM 5964 C C . LEU A 1 756 ? 46.141 23.673 -32.313 1.00 86.25 756 LEU A C 1
ATOM 5966 O O . LEU A 1 756 ? 45.619 22.588 -32.060 1.00 86.25 756 LEU A O 1
ATOM 5970 N N . LEU A 1 757 ? 46.894 24.310 -31.415 1.00 86.88 757 LEU A N 1
ATOM 5971 C CA . LEU A 1 757 ? 47.175 23.749 -30.095 1.00 86.88 757 LEU A CA 1
ATOM 5972 C C . LEU A 1 757 ? 45.908 23.680 -29.234 1.00 86.88 757 LEU A C 1
ATOM 5974 O O . LEU A 1 757 ? 45.569 22.617 -28.715 1.00 86.88 757 LEU A O 1
ATOM 5978 N N . LEU A 1 758 ? 45.205 24.802 -29.062 1.00 85.94 758 LEU A N 1
ATOM 5979 C CA . LEU A 1 758 ? 44.098 24.902 -28.107 1.00 85.94 758 LEU A CA 1
ATOM 5980 C C . LEU A 1 758 ? 42.810 24.252 -28.617 1.00 85.94 758 LEU A C 1
ATOM 5982 O O . LEU A 1 758 ? 42.104 23.608 -27.844 1.00 85.94 758 LEU A O 1
ATOM 5986 N N . VAL A 1 759 ? 42.498 24.418 -29.901 1.00 85.44 759 VAL A N 1
ATOM 5987 C CA . VAL A 1 759 ? 41.235 23.967 -30.497 1.00 85.44 759 VAL A CA 1
ATOM 5988 C C . VAL A 1 759 ? 41.425 22.623 -31.197 1.00 85.44 759 VAL A C 1
ATOM 5990 O O . VAL A 1 759 ? 40.714 21.673 -30.888 1.00 85.44 759 VAL A O 1
ATOM 5993 N N . SER A 1 760 ? 42.411 22.471 -32.078 1.00 81.81 760 SER A N 1
ATOM 5994 C CA . SER A 1 760 ? 42.541 21.210 -32.827 1.00 81.81 760 SER A CA 1
ATOM 5995 C C . SER A 1 760 ? 43.140 20.069 -31.994 1.00 81.81 760 SER A C 1
ATOM 5997 O O . SER A 1 760 ? 42.705 18.932 -32.132 1.00 81.81 760 SER A O 1
ATOM 5999 N N . ILE A 1 761 ? 44.098 20.336 -31.099 1.00 85.56 761 ILE A N 1
ATOM 6000 C CA . ILE A 1 761 ? 44.753 19.288 -30.293 1.00 85.56 761 ILE A CA 1
ATOM 6001 C C . ILE A 1 761 ? 44.089 19.138 -28.923 1.00 85.56 761 ILE A C 1
ATOM 6003 O O . ILE A 1 761 ? 43.635 18.049 -28.572 1.00 85.56 761 ILE A O 1
ATOM 6007 N N . VAL A 1 762 ? 44.040 20.205 -28.119 1.00 86.31 762 VAL A N 1
ATOM 6008 C CA . VAL A 1 762 ? 43.547 20.117 -26.735 1.00 86.31 762 VAL A CA 1
ATOM 6009 C C . VAL A 1 762 ? 42.042 19.860 -26.701 1.00 86.31 762 VAL A C 1
ATOM 6011 O O . VAL A 1 762 ? 41.607 18.922 -26.032 1.00 86.31 762 VAL A O 1
ATOM 6014 N N . LEU A 1 763 ? 41.243 20.644 -27.432 1.00 85.06 763 LEU A N 1
ATOM 6015 C CA . LEU A 1 763 ? 39.785 20.514 -27.397 1.00 85.06 763 LEU A CA 1
ATOM 6016 C C . LEU A 1 763 ? 39.303 19.188 -28.008 1.00 85.06 763 LEU A C 1
ATOM 6018 O O . LEU A 1 763 ? 38.476 18.515 -27.393 1.00 85.06 763 LEU A O 1
ATOM 6022 N N . MET A 1 764 ? 39.847 18.775 -29.161 1.00 81.62 764 MET A N 1
ATOM 6023 C CA . MET A 1 764 ? 39.477 17.506 -29.807 1.00 81.62 764 MET A CA 1
ATOM 6024 C C . MET A 1 764 ? 39.813 16.297 -28.920 1.00 81.62 764 MET A C 1
ATOM 6026 O O . MET A 1 764 ? 38.964 15.433 -28.699 1.00 81.62 764 MET A O 1
ATOM 6030 N N . ASN A 1 765 ? 41.018 16.254 -28.340 1.00 85.38 765 ASN A N 1
ATOM 6031 C CA . ASN A 1 765 ? 41.420 15.144 -27.472 1.00 85.38 765 ASN A CA 1
ATOM 6032 C C . ASN A 1 765 ? 40.629 15.116 -26.157 1.00 85.38 765 ASN A C 1
ATOM 6034 O O . ASN A 1 765 ? 40.278 14.037 -25.675 1.00 85.38 765 ASN A O 1
ATOM 6038 N N . LEU A 1 766 ? 40.302 16.283 -25.591 1.00 84.94 766 LEU A N 1
ATOM 6039 C CA . LEU A 1 766 ? 39.439 16.374 -24.412 1.00 84.94 766 LEU A CA 1
ATOM 6040 C C . LEU A 1 766 ? 38.023 15.861 -24.714 1.00 84.94 766 LEU A C 1
ATOM 6042 O O . LEU A 1 766 ? 37.459 15.113 -23.917 1.00 84.94 766 LEU A O 1
ATOM 6046 N N . MET A 1 767 ? 37.471 16.216 -25.876 1.00 82.38 767 MET A N 1
ATOM 6047 C CA . MET A 1 767 ? 36.143 15.783 -26.315 1.00 82.38 767 MET A CA 1
ATOM 6048 C C . MET A 1 767 ? 36.070 14.260 -26.489 1.00 82.38 767 MET A C 1
ATOM 6050 O O . MET A 1 767 ? 35.138 13.629 -25.989 1.00 82.38 767 MET A O 1
ATOM 6054 N N . VAL A 1 768 ? 37.079 13.654 -27.126 1.00 84.19 768 VAL A N 1
ATOM 6055 C CA . VAL A 1 768 ? 37.183 12.189 -27.243 1.00 84.19 768 VAL A CA 1
ATOM 6056 C C . VAL A 1 768 ? 37.331 11.544 -25.860 1.00 84.19 768 VAL A C 1
ATOM 6058 O O . VAL A 1 768 ? 36.663 10.551 -25.578 1.00 84.19 768 VAL A O 1
ATOM 6061 N N . GLY A 1 769 ? 38.145 12.122 -24.971 1.00 84.44 769 GLY A N 1
ATOM 6062 C CA . GLY A 1 769 ? 38.345 11.617 -23.610 1.00 84.44 769 GLY A CA 1
ATOM 6063 C C . GLY A 1 769 ? 37.061 11.579 -22.771 1.00 84.44 769 GLY A C 1
ATOM 6064 O O . GLY A 1 769 ? 36.777 10.564 -22.131 1.00 84.44 769 GLY A O 1
ATOM 6065 N N . LEU A 1 770 ? 36.256 12.647 -22.810 1.00 84.88 770 LEU A N 1
ATOM 6066 C CA . LEU A 1 770 ? 34.958 12.704 -22.126 1.00 84.88 770 LEU A CA 1
ATOM 6067 C C . LEU A 1 770 ? 33.964 11.704 -22.725 1.00 84.88 770 LEU A C 1
ATOM 6069 O O . LEU A 1 770 ? 33.379 10.911 -21.988 1.00 84.88 770 LEU A O 1
ATOM 6073 N N . ALA A 1 771 ? 33.858 11.661 -24.057 1.00 84.06 771 ALA A N 1
ATOM 6074 C CA . ALA A 1 771 ? 32.972 10.728 -24.748 1.00 84.06 771 ALA A CA 1
ATOM 6075 C C . ALA A 1 771 ? 33.294 9.263 -24.409 1.00 84.06 771 ALA A C 1
ATOM 6077 O O . ALA A 1 771 ? 32.386 8.471 -24.163 1.00 84.06 771 ALA A O 1
ATOM 6078 N N . VAL A 1 772 ? 34.578 8.892 -24.348 1.00 85.81 772 VAL A N 1
ATOM 6079 C CA . VAL A 1 772 ? 35.005 7.534 -23.974 1.00 85.81 772 VAL A CA 1
ATOM 6080 C C . VAL A 1 772 ? 34.626 7.210 -22.529 1.00 85.81 772 VAL A C 1
ATOM 6082 O O . VAL A 1 772 ? 34.149 6.105 -22.263 1.00 85.81 772 VAL A O 1
ATOM 6085 N N . ASN A 1 773 ? 34.801 8.149 -21.598 1.00 85.50 773 ASN A N 1
ATOM 6086 C CA . ASN A 1 773 ? 34.421 7.943 -20.202 1.00 85.50 773 ASN A CA 1
ATOM 6087 C C . ASN A 1 773 ? 32.899 7.759 -20.044 1.00 85.50 773 ASN A C 1
ATOM 6089 O O . ASN A 1 773 ? 32.459 6.825 -19.368 1.00 85.50 773 ASN A O 1
ATOM 6093 N N . ASP A 1 774 ? 32.096 8.572 -20.734 1.00 85.56 774 ASP A N 1
ATOM 6094 C CA . ASP A 1 774 ? 30.632 8.462 -20.728 1.00 85.56 774 ASP A CA 1
ATOM 6095 C C . ASP A 1 774 ? 30.165 7.138 -21.357 1.00 85.56 774 ASP A C 1
ATOM 6097 O O . ASP A 1 774 ? 29.303 6.442 -20.811 1.00 85.56 774 ASP A O 1
ATOM 6101 N N . ILE A 1 775 ? 30.809 6.714 -22.451 1.00 84.06 775 ILE A N 1
ATOM 6102 C CA . ILE A 1 775 ? 30.600 5.405 -23.088 1.00 84.06 775 ILE A CA 1
ATOM 6103 C C . ILE A 1 775 ? 30.896 4.261 -22.112 1.00 84.06 775 ILE A C 1
ATOM 6105 O O . ILE A 1 775 ? 30.093 3.332 -21.993 1.00 84.06 775 ILE A O 1
ATOM 6109 N N . GLN A 1 776 ? 32.019 4.311 -21.395 1.00 84.19 776 GLN A N 1
ATOM 6110 C CA . GLN A 1 776 ? 32.382 3.279 -20.422 1.00 84.19 776 GLN A CA 1
ATOM 6111 C C . GLN A 1 776 ? 31.405 3.236 -19.238 1.00 84.19 776 GLN A C 1
ATOM 6113 O O . GLN A 1 776 ? 31.063 2.149 -18.764 1.00 84.19 776 GLN A O 1
ATOM 6118 N N . GLY A 1 777 ? 30.923 4.394 -18.775 1.00 80.44 777 GLY A N 1
ATOM 6119 C CA . GLY A 1 777 ? 29.876 4.488 -17.756 1.00 80.44 777 GLY A CA 1
ATOM 6120 C C . GLY A 1 777 ? 28.579 3.806 -18.201 1.00 80.44 777 GLY A C 1
ATOM 6121 O O . GLY A 1 777 ? 28.063 2.934 -17.496 1.00 80.44 777 GLY A O 1
ATOM 6122 N N . LEU A 1 778 ? 28.113 4.123 -19.413 1.00 79.62 778 LEU A N 1
ATOM 6123 C CA . LEU A 1 778 ? 26.914 3.532 -20.017 1.00 79.62 778 LEU A CA 1
ATOM 6124 C C . LEU A 1 778 ? 27.062 2.031 -20.289 1.00 79.62 778 LEU A C 1
ATOM 6126 O O . LEU A 1 778 ? 26.100 1.277 -20.156 1.00 79.62 778 LEU A O 1
ATOM 6130 N N . GLN A 1 779 ? 28.261 1.552 -20.628 1.00 79.56 779 GLN A N 1
ATOM 6131 C CA . GLN A 1 779 ? 28.505 0.119 -20.806 1.00 79.56 779 GLN A CA 1
ATOM 6132 C C . GLN A 1 779 ? 28.405 -0.670 -19.493 1.00 79.56 779 GLN A C 1
ATOM 6134 O O . GLN A 1 779 ? 27.959 -1.818 -19.502 1.00 79.56 779 GLN A O 1
ATOM 6139 N N . LYS A 1 780 ? 28.755 -0.069 -18.350 1.00 81.00 780 LYS A N 1
ATOM 6140 C CA . LYS A 1 780 ? 28.605 -0.716 -17.034 1.00 81.00 780 LYS A CA 1
ATOM 6141 C C . LYS A 1 780 ? 27.131 -0.849 -16.626 1.00 81.00 780 LYS A C 1
ATOM 6143 O O . LYS A 1 780 ? 26.748 -1.872 -16.058 1.00 81.00 780 LYS A O 1
ATOM 6148 N N . SER A 1 781 ? 26.285 0.138 -16.944 1.00 79.50 781 SER A N 1
ATOM 6149 C CA . SER A 1 781 ? 24.830 0.108 -16.682 1.00 79.50 781 SER A CA 1
ATOM 6150 C C . SER A 1 781 ? 24.006 -0.544 -17.805 1.00 79.50 781 SER A C 1
ATOM 6152 O O . SER A 1 781 ? 22.837 -0.886 -17.595 1.00 79.50 781 SER A O 1
ATOM 6154 N N . ALA A 1 782 ? 24.627 -0.792 -18.961 1.00 79.00 782 ALA A N 1
ATOM 6155 C CA . ALA A 1 782 ? 24.074 -1.333 -20.202 1.00 79.00 782 ALA A CA 1
ATOM 6156 C C . ALA A 1 782 ? 23.017 -2.415 -20.022 1.00 79.00 782 ALA A C 1
ATOM 6158 O O . ALA A 1 782 ? 21.923 -2.348 -20.588 1.00 79.00 782 ALA A O 1
ATOM 6159 N N . ARG A 1 783 ? 23.360 -3.444 -19.239 1.00 80.75 783 ARG A N 1
ATOM 6160 C CA . ARG A 1 783 ? 22.487 -4.595 -19.021 1.00 80.75 783 ARG A CA 1
ATOM 6161 C C . ARG A 1 783 ? 21.186 -4.154 -18.362 1.00 80.75 783 ARG A C 1
ATOM 6163 O O . ARG A 1 783 ? 20.117 -4.505 -18.843 1.00 80.75 783 ARG A O 1
ATOM 6170 N N . LEU A 1 784 ? 21.270 -3.377 -17.286 1.00 85.12 784 LEU A N 1
ATOM 6171 C CA . LEU A 1 784 ? 20.100 -2.918 -16.543 1.00 85.12 784 LEU A CA 1
ATOM 6172 C C . LEU A 1 784 ? 19.239 -1.979 -17.388 1.00 85.12 784 LEU A C 1
ATOM 6174 O O . LEU A 1 784 ? 18.022 -2.135 -17.450 1.00 85.12 784 LEU A O 1
ATOM 6178 N N . GLU A 1 785 ? 19.870 -1.044 -18.090 1.00 81.69 785 GLU A N 1
ATOM 6179 C CA . GLU A 1 785 ? 19.169 -0.103 -18.961 1.00 81.69 785 GLU A CA 1
ATOM 6180 C C . GLU A 1 785 ? 18.474 -0.791 -20.137 1.00 81.69 785 GLU A C 1
ATOM 6182 O O . GLU A 1 785 ? 17.352 -0.426 -20.496 1.00 81.69 785 GLU A O 1
ATOM 6187 N N . ARG A 1 786 ? 19.087 -1.844 -20.690 1.00 84.62 786 ARG A N 1
ATOM 6188 C CA . ARG A 1 786 ? 18.457 -2.710 -21.689 1.00 84.62 786 ARG A CA 1
ATOM 6189 C C . ARG A 1 786 ? 17.168 -3.338 -21.158 1.00 84.62 786 ARG A C 1
ATOM 6191 O O . ARG A 1 786 ? 16.170 -3.343 -21.877 1.00 84.62 786 ARG A O 1
ATOM 6198 N N . LEU A 1 787 ? 17.171 -3.860 -19.929 1.00 85.94 787 LEU A N 1
ATOM 6199 C CA . LEU A 1 787 ? 15.975 -4.447 -19.311 1.00 85.94 787 LEU A CA 1
ATOM 6200 C C . LEU A 1 787 ? 14.890 -3.392 -19.063 1.00 85.94 787 LEU A C 1
ATOM 6202 O O . LEU A 1 787 ? 13.719 -3.642 -19.346 1.00 85.94 787 LEU A O 1
ATOM 6206 N N . VAL A 1 788 ? 15.271 -2.205 -18.589 1.00 87.81 788 VAL A N 1
ATOM 6207 C CA . VAL A 1 788 ? 14.348 -1.078 -18.377 1.00 87.81 788 VAL A CA 1
ATOM 6208 C C . VAL A 1 788 ? 13.679 -0.667 -19.687 1.00 87.81 788 VAL A C 1
ATOM 6210 O O . VAL A 1 788 ? 12.455 -0.567 -19.750 1.00 87.81 788 VAL A O 1
ATOM 6213 N N . ARG A 1 789 ? 14.459 -0.484 -20.760 1.00 81.94 789 ARG A N 1
ATOM 6214 C CA . ARG A 1 789 ? 13.921 -0.155 -22.088 1.00 81.94 789 ARG A CA 1
ATOM 6215 C C . ARG A 1 789 ? 12.994 -1.236 -22.611 1.00 81.94 789 ARG A C 1
ATOM 6217 O O . ARG A 1 789 ? 11.915 -0.918 -23.098 1.00 81.94 789 ARG A O 1
ATOM 6224 N N . LEU A 1 790 ? 13.403 -2.498 -22.489 1.00 87.25 790 LEU A N 1
ATOM 6225 C CA . LEU A 1 790 ? 12.581 -3.622 -22.914 1.00 87.25 790 LEU A CA 1
ATOM 6226 C C . LEU A 1 790 ? 11.254 -3.651 -22.143 1.00 87.25 790 LEU A C 1
ATOM 6228 O O . LEU A 1 790 ? 10.212 -3.831 -22.759 1.00 87.25 790 LEU A O 1
ATOM 6232 N N . THR A 1 791 ? 11.276 -3.388 -20.836 1.00 89.50 791 THR A N 1
ATOM 6233 C CA . THR A 1 791 ? 10.072 -3.298 -19.994 1.00 89.50 791 THR A CA 1
ATOM 6234 C C . THR A 1 791 ? 9.151 -2.166 -20.447 1.00 89.50 791 THR A C 1
ATOM 6236 O O . THR A 1 791 ? 7.966 -2.394 -20.665 1.00 89.50 791 THR A O 1
ATOM 6239 N N . MET A 1 792 ? 9.691 -0.962 -20.660 1.00 85.62 792 MET A N 1
ATOM 6240 C CA . MET A 1 792 ? 8.905 0.193 -21.114 1.00 85.62 792 MET A CA 1
ATOM 6241 C C . MET A 1 792 ? 8.324 -0.008 -22.516 1.00 85.62 792 MET A C 1
ATOM 6243 O O . MET A 1 792 ? 7.191 0.392 -22.777 1.00 85.62 792 MET A O 1
ATOM 6247 N N . LEU A 1 793 ? 9.084 -0.630 -23.420 1.00 84.25 793 LEU A N 1
ATOM 6248 C CA . LEU A 1 793 ? 8.619 -0.960 -24.764 1.00 84.25 793 LEU A CA 1
ATOM 6249 C C . LEU A 1 793 ? 7.498 -2.000 -24.713 1.00 84.25 793 LEU A C 1
ATOM 6251 O O . LEU A 1 793 ? 6.465 -1.811 -25.348 1.00 84.25 793 LEU A O 1
ATOM 6255 N N . VAL A 1 794 ? 7.698 -3.077 -23.951 1.00 87.62 794 VAL A N 1
ATOM 6256 C CA . VAL A 1 794 ? 6.714 -4.150 -23.785 1.00 87.62 794 VAL A CA 1
ATOM 6257 C C . VAL A 1 794 ? 5.429 -3.615 -23.157 1.00 87.62 794 VAL A C 1
ATOM 6259 O O . VAL A 1 794 ? 4.367 -3.876 -23.713 1.00 87.62 794 VAL A O 1
ATOM 6262 N N . SER A 1 795 ? 5.517 -2.821 -22.083 1.00 84.94 795 SER A N 1
ATOM 6263 C CA . SER A 1 795 ? 4.337 -2.214 -21.450 1.00 84.94 795 SER A CA 1
ATOM 6264 C C . SER A 1 795 ? 3.592 -1.290 -22.413 1.00 84.94 795 SER A C 1
ATOM 6266 O O . SER A 1 795 ? 2.376 -1.367 -22.548 1.00 84.94 795 SER A O 1
ATOM 6268 N N . HIS A 1 796 ? 4.311 -0.452 -23.165 1.00 79.50 796 HIS A N 1
ATOM 6269 C CA . HIS A 1 796 ? 3.667 0.445 -24.120 1.00 79.50 796 HIS A CA 1
ATOM 6270 C C . HIS A 1 796 ? 2.918 -0.310 -25.227 1.00 79.50 796 HIS A C 1
ATOM 6272 O O . HIS A 1 796 ? 1.792 0.054 -25.563 1.00 79.50 796 HIS A O 1
ATOM 6278 N N . VAL A 1 797 ? 3.519 -1.368 -25.783 1.00 80.44 797 VAL A N 1
ATOM 6279 C CA . VAL A 1 797 ? 2.851 -2.194 -26.799 1.00 80.44 797 VAL A CA 1
ATOM 6280 C C . VAL A 1 797 ? 1.672 -2.955 -26.191 1.00 80.44 797 VAL A C 1
ATOM 6282 O O . VAL A 1 797 ? 0.625 -3.045 -26.824 1.00 80.44 797 VAL A O 1
ATOM 6285 N N . GLU A 1 798 ? 1.804 -3.449 -24.959 1.00 82.56 798 GLU A N 1
ATOM 6286 C CA . GLU A 1 798 ? 0.708 -4.077 -24.220 1.00 82.56 798 GLU A CA 1
ATOM 6287 C C . GLU A 1 798 ? -0.469 -3.106 -24.036 1.00 82.56 798 GLU A C 1
ATOM 6289 O O . GLU A 1 798 ? -1.580 -3.411 -24.462 1.00 82.56 798 GLU A O 1
ATOM 6294 N N . ASN A 1 799 ? -0.233 -1.898 -23.521 1.00 79.69 799 ASN A N 1
ATOM 6295 C CA . ASN A 1 799 ? -1.285 -0.896 -23.330 1.00 79.69 799 ASN A CA 1
ATOM 6296 C C . ASN A 1 799 ? -2.022 -0.562 -24.634 1.00 79.69 799 ASN A C 1
ATOM 6298 O O . ASN A 1 799 ? -3.233 -0.366 -24.610 1.00 79.69 799 ASN A O 1
ATOM 6302 N N . ILE A 1 800 ? -1.323 -0.538 -25.776 1.00 77.38 800 ILE A N 1
ATOM 6303 C CA . ILE A 1 800 ? -1.958 -0.349 -27.086 1.00 77.38 800 ILE A CA 1
ATOM 6304 C C . ILE A 1 800 ? -2.836 -1.555 -27.438 1.00 77.38 800 ILE A C 1
ATOM 6306 O O . ILE A 1 800 ? -4.003 -1.366 -27.774 1.00 77.38 800 ILE A O 1
ATOM 6310 N N . LEU A 1 801 ? -2.310 -2.781 -27.330 1.00 76.25 801 LEU A N 1
ATOM 6311 C CA . LEU A 1 801 ? -3.020 -4.018 -27.689 1.00 76.25 801 LEU A CA 1
ATOM 6312 C C . LEU A 1 801 ? -4.272 -4.281 -26.831 1.00 76.25 801 LEU A C 1
ATOM 6314 O O . LEU A 1 801 ? -5.238 -4.867 -27.321 1.00 76.25 801 LEU A O 1
ATOM 6318 N N . PHE A 1 802 ? -4.265 -3.841 -25.571 1.00 75.31 802 PHE A N 1
ATOM 6319 C CA . PHE A 1 802 ? -5.390 -3.982 -24.637 1.00 75.31 802 PHE A CA 1
ATOM 6320 C C . PHE A 1 802 ? -6.224 -2.701 -24.480 1.00 75.31 802 PHE A C 1
ATOM 6322 O O . PHE A 1 802 ? -7.140 -2.663 -23.660 1.00 75.31 802 PHE A O 1
ATOM 6329 N N . SER A 1 803 ? -5.947 -1.653 -25.263 1.00 73.88 803 SER A N 1
ATOM 6330 C CA . SER A 1 803 ? -6.763 -0.436 -25.259 1.00 73.88 803 SER A CA 1
ATOM 6331 C C . SER A 1 803 ? -8.129 -0.668 -25.915 1.00 73.88 803 SER A C 1
ATOM 6333 O O . SER A 1 803 ? -8.258 -1.413 -26.888 1.00 73.88 803 SER A O 1
ATOM 6335 N N . GLY A 1 804 ? -9.156 0.042 -25.434 1.00 65.31 804 GLY A N 1
ATOM 6336 C CA . GLY A 1 804 ? -10.516 -0.027 -25.990 1.00 65.31 804 GLY A CA 1
ATOM 6337 C C . GLY A 1 804 ? -10.649 0.498 -27.425 1.00 65.31 804 GLY A C 1
ATOM 6338 O O . GLY A 1 804 ? -11.709 0.370 -28.029 1.00 65.31 804 GLY A O 1
ATOM 6339 N N . TRP A 1 805 ? -9.590 1.071 -28.002 1.00 64.81 805 TRP A N 1
ATOM 6340 C CA . TRP A 1 805 ? -9.599 1.546 -29.384 1.00 64.81 805 TRP A CA 1
ATOM 6341 C C . TRP A 1 805 ? -9.628 0.394 -30.402 1.00 64.81 805 TRP A C 1
ATOM 6343 O O . TRP A 1 805 ? -10.260 0.493 -31.453 1.00 64.81 805 TRP A O 1
ATOM 6353 N N . LEU A 1 806 ? -9.034 -0.750 -30.055 1.00 67.00 806 LEU A N 1
ATOM 6354 C CA . LEU A 1 806 ? -9.084 -1.958 -30.879 1.00 67.00 806 LEU A CA 1
ATOM 6355 C C . LEU A 1 806 ? -10.484 -2.605 -30.953 1.00 67.00 806 LEU A C 1
ATOM 6357 O O . LEU A 1 806 ? -10.661 -3.561 -31.704 1.00 67.00 806 LEU A O 1
ATOM 6361 N N . ASN A 1 807 ? -11.492 -2.064 -30.257 1.00 67.38 807 ASN A N 1
ATOM 6362 C CA . ASN A 1 807 ? -12.881 -2.538 -30.316 1.00 67.38 807 ASN A CA 1
ATOM 6363 C C . ASN A 1 807 ? -13.553 -2.316 -31.685 1.00 67.38 807 ASN A C 1
ATOM 6365 O O . ASN A 1 807 ? -14.619 -2.871 -31.932 1.00 67.38 807 ASN A O 1
ATOM 6369 N N . PHE A 1 808 ? -12.949 -1.523 -32.579 1.00 70.38 808 PHE A N 1
ATOM 6370 C CA . PHE A 1 808 ? -13.405 -1.401 -33.969 1.00 70.38 808 PHE A CA 1
ATOM 6371 C C . PHE A 1 808 ? -13.086 -2.653 -34.813 1.00 70.38 808 PHE A C 1
ATOM 6373 O O . PHE A 1 808 ? -13.727 -2.895 -35.835 1.00 70.38 808 PHE A O 1
ATOM 6380 N N . LEU A 1 809 ? -12.108 -3.470 -34.399 1.00 72.44 809 LEU A N 1
ATOM 6381 C CA . LEU A 1 809 ? -11.773 -4.721 -35.079 1.00 72.44 809 LEU A CA 1
ATOM 6382 C C . LEU A 1 809 ? -12.768 -5.836 -34.716 1.00 72.44 809 LEU A C 1
ATOM 6384 O O . LEU A 1 809 ? -13.285 -5.864 -33.599 1.00 72.44 809 LEU A O 1
ATOM 6388 N N . PRO A 1 810 ? -13.007 -6.811 -35.617 1.00 82.62 810 PRO A N 1
ATOM 6389 C CA . PRO A 1 810 ? -13.869 -7.950 -35.318 1.00 82.62 810 PRO A CA 1
ATOM 6390 C C . PRO A 1 810 ? -13.416 -8.674 -34.042 1.00 82.62 810 PRO A C 1
ATOM 6392 O O . PRO A 1 810 ? -12.240 -9.028 -33.925 1.00 82.62 810 PRO A O 1
ATOM 6395 N N . GLU A 1 811 ? -14.342 -8.977 -33.123 1.00 77.75 811 GLU A N 1
ATOM 6396 C CA . GLU A 1 811 ? -14.012 -9.572 -31.812 1.00 77.75 811 GLU A CA 1
ATOM 6397 C C . GLU A 1 811 ? -13.140 -10.834 -31.903 1.00 77.75 811 GLU A C 1
ATOM 6399 O O . GLU A 1 811 ? -12.310 -11.088 -31.033 1.00 77.75 811 GLU A O 1
ATOM 6404 N N . LYS A 1 812 ? -13.308 -11.636 -32.963 1.00 80.50 812 LYS A N 1
ATOM 6405 C CA . LYS A 1 812 ? -12.510 -12.850 -33.198 1.00 80.50 812 LYS A CA 1
ATOM 6406 C C . LYS A 1 812 ? -11.035 -12.531 -33.450 1.00 80.50 812 LYS A C 1
ATOM 6408 O O . LYS A 1 812 ? -10.166 -13.236 -32.945 1.00 80.50 812 LYS A O 1
ATOM 6413 N N . VAL A 1 813 ? -10.759 -11.469 -34.207 1.00 78.81 813 VAL A N 1
ATOM 6414 C CA . VAL A 1 813 ? -9.397 -10.999 -34.500 1.00 78.81 813 VAL A CA 1
ATOM 6415 C C . VAL A 1 813 ? -8.792 -10.369 -33.251 1.00 78.81 813 VAL A C 1
ATOM 6417 O O . VAL A 1 813 ? -7.642 -10.651 -32.926 1.00 78.81 813 VAL A O 1
ATOM 6420 N N . LEU A 1 814 ? -9.582 -9.591 -32.507 1.00 79.00 814 LEU A N 1
ATOM 6421 C CA . LEU A 1 814 ? -9.141 -8.975 -31.260 1.00 79.00 814 LEU A CA 1
ATOM 6422 C C . LEU A 1 814 ? -8.754 -10.023 -30.209 1.00 79.00 814 LEU A C 1
ATOM 6424 O O . LEU A 1 814 ? -7.640 -9.987 -29.691 1.00 79.00 814 LEU A O 1
ATOM 6428 N N . LYS A 1 815 ? -9.625 -11.009 -29.962 1.00 76.56 815 LYS A N 1
ATOM 6429 C CA . LYS A 1 815 ? -9.340 -12.125 -29.047 1.00 76.56 815 LYS A CA 1
ATOM 6430 C C . LYS A 1 815 ? -8.131 -12.938 -29.507 1.00 76.56 815 LYS A C 1
ATOM 6432 O O . LYS A 1 815 ? -7.329 -13.340 -28.675 1.00 76.56 815 LYS A O 1
ATOM 6437 N N . PHE A 1 816 ? -7.952 -13.147 -30.814 1.00 80.81 816 PHE A N 1
ATOM 6438 C CA . PHE A 1 816 ? -6.767 -13.828 -31.347 1.00 80.81 816 PHE A CA 1
ATOM 6439 C C . PHE A 1 816 ? -5.473 -13.044 -31.075 1.00 80.81 816 PHE A C 1
ATOM 6441 O O . PHE A 1 816 ? -4.507 -13.613 -30.571 1.00 80.81 816 PHE A O 1
ATOM 6448 N N . ILE A 1 817 ? -5.462 -11.737 -31.356 1.00 77.81 817 ILE A N 1
ATOM 6449 C CA . ILE A 1 817 ? -4.312 -10.852 -31.118 1.00 77.81 817 ILE A CA 1
ATOM 6450 C C . ILE A 1 817 ? -3.972 -10.786 -29.626 1.00 77.81 817 ILE A C 1
ATOM 6452 O O . ILE A 1 817 ? -2.797 -10.896 -29.270 1.00 77.81 817 ILE A O 1
ATOM 6456 N N . GLN A 1 818 ? -4.985 -10.635 -28.769 1.00 76.69 818 GLN A N 1
ATOM 6457 C CA . GLN A 1 818 ? -4.829 -10.579 -27.317 1.00 76.69 818 GLN A CA 1
ATOM 6458 C C . GLN A 1 818 ? -4.312 -11.914 -26.769 1.00 76.69 818 GLN A C 1
ATOM 6460 O O . GLN A 1 818 ? -3.283 -11.926 -26.103 1.00 76.69 818 GLN A O 1
ATOM 6465 N N . ASN A 1 819 ? -4.916 -13.047 -27.136 1.00 76.38 819 ASN A N 1
ATOM 6466 C CA . ASN A 1 819 ? -4.464 -14.373 -26.694 1.00 76.38 819 ASN A CA 1
ATOM 6467 C C . ASN A 1 819 ? -3.028 -14.702 -27.139 1.00 76.38 819 ASN A C 1
ATOM 6469 O O . ASN A 1 819 ? -2.311 -15.409 -26.437 1.00 76.38 819 ASN A O 1
ATOM 6473 N N . GLU A 1 820 ? -2.591 -14.192 -28.294 1.00 78.69 820 GLU A N 1
ATOM 6474 C CA . GLU A 1 820 ? -1.206 -14.321 -28.763 1.00 78.69 820 GLU A CA 1
ATOM 6475 C C . GLU A 1 820 ? -0.222 -13.399 -28.020 1.00 78.69 820 GLU A C 1
ATOM 6477 O O . GLU A 1 820 ? 0.973 -13.698 -27.989 1.00 78.69 820 GLU A O 1
ATOM 6482 N N . ALA A 1 821 ? -0.690 -12.274 -27.468 1.00 76.31 821 ALA A N 1
ATOM 6483 C CA . ALA A 1 821 ? 0.139 -11.271 -26.798 1.00 76.31 821 ALA A CA 1
ATOM 6484 C C . ALA A 1 821 ? 0.361 -11.554 -25.302 1.00 76.31 821 ALA A C 1
ATOM 6486 O O . ALA A 1 821 ? 1.421 -11.210 -24.776 1.00 76.31 821 ALA A O 1
ATOM 6487 N N . VAL A 1 822 ? -0.614 -12.180 -24.637 1.00 75.56 822 VAL A N 1
ATOM 6488 C CA . VAL A 1 822 ? -0.537 -12.587 -23.225 1.00 75.56 822 VAL A CA 1
ATOM 6489 C C . VAL A 1 822 ? 0.455 -13.752 -23.080 1.00 75.56 822 VAL A C 1
ATOM 6491 O O . VAL A 1 822 ? 0.404 -14.725 -23.837 1.00 75.56 822 VAL A O 1
ATOM 6494 N N . VAL A 1 823 ? 1.380 -13.673 -22.115 1.00 72.62 823 VAL A N 1
ATOM 6495 C CA . VAL A 1 823 ? 2.293 -14.796 -21.806 1.00 72.62 823 VAL A CA 1
ATOM 6496 C C . VAL A 1 823 ? 1.529 -15.923 -21.121 1.00 72.62 823 VAL A C 1
ATOM 6498 O O . VAL A 1 823 ? 1.822 -17.101 -21.328 1.00 72.62 823 VAL A O 1
ATOM 6501 N N . VAL A 1 824 ? 0.530 -15.548 -20.330 1.00 65.94 824 VAL A N 1
ATOM 6502 C CA . VAL A 1 824 ? -0.251 -16.420 -19.471 1.00 65.94 824 VAL A CA 1
ATOM 6503 C C . VAL A 1 824 ? -1.740 -16.426 -19.883 1.00 65.94 824 VAL A C 1
ATOM 6505 O O . VAL A 1 824 ? -2.572 -15.779 -19.252 1.00 65.94 824 VAL A O 1
ATOM 6508 N N . PRO A 1 825 ? -2.126 -17.166 -20.941 1.00 56.97 825 PRO A N 1
ATOM 6509 C CA . PRO A 1 825 ? -3.482 -17.114 -21.505 1.00 56.97 825 PRO A CA 1
ATOM 6510 C C . PRO A 1 825 ? -4.574 -17.758 -20.627 1.00 56.97 825 PRO A C 1
ATOM 6512 O O . PRO A 1 825 ? -5.757 -17.602 -20.913 1.00 56.97 825 PRO A O 1
ATOM 6515 N N . SER A 1 826 ? -4.212 -18.509 -19.575 1.00 58.22 826 SER A N 1
ATOM 6516 C CA . SER A 1 826 ? -5.161 -19.133 -18.635 1.00 58.22 826 SER A CA 1
ATOM 6517 C C . SER A 1 826 ? -4.567 -19.298 -17.230 1.00 58.22 826 SER A C 1
ATOM 6519 O O . SER A 1 826 ? -3.348 -19.391 -17.075 1.00 58.22 826 SER A O 1
ATOM 6521 N N . CYS A 1 827 ? -5.430 -19.400 -16.211 1.00 48.88 827 CYS A N 1
ATOM 6522 C CA . CYS A 1 827 ? -5.096 -19.613 -14.789 1.00 48.88 827 CYS A CA 1
ATOM 6523 C C . CYS A 1 827 ? -4.220 -20.854 -14.496 1.00 48.88 827 CYS A C 1
ATOM 6525 O O . CYS A 1 827 ? -3.579 -20.929 -13.445 1.00 48.88 827 CYS A O 1
ATOM 6527 N N . TYR A 1 828 ? -4.132 -21.803 -15.435 1.00 46.72 828 TYR A N 1
ATOM 6528 C CA . TYR A 1 828 ? -3.392 -23.061 -15.282 1.00 46.72 828 TYR A CA 1
ATOM 6529 C C . TYR A 1 828 ? -1.970 -23.048 -15.875 1.00 46.72 828 TYR A C 1
ATOM 6531 O O . TYR A 1 828 ? -1.201 -23.963 -15.606 1.00 46.72 828 TYR A O 1
ATOM 6539 N N . HIS A 1 829 ? -1.584 -22.016 -16.638 1.00 57.34 829 HIS A N 1
ATOM 6540 C CA . HIS A 1 829 ? -0.283 -21.941 -17.335 1.00 57.34 829 HIS A CA 1
ATOM 6541 C C . HIS A 1 829 ? 0.724 -20.964 -16.696 1.00 57.34 829 HIS A C 1
ATOM 6543 O O . HIS A 1 829 ? 1.646 -20.487 -17.351 1.00 57.34 829 HIS A O 1
ATOM 6549 N N . TRP A 1 830 ? 0.571 -20.654 -15.407 1.00 68.50 830 TRP A N 1
ATOM 6550 C CA . TRP A 1 830 ? 1.403 -19.656 -14.706 1.00 68.50 830 TRP A CA 1
ATOM 6551 C C . TRP A 1 830 ? 2.790 -20.196 -14.334 1.00 68.50 830 TRP A C 1
ATOM 6553 O O . TRP A 1 830 ? 3.608 -19.475 -13.767 1.00 68.50 830 TRP A O 1
ATOM 6563 N N . VAL A 1 831 ? 3.023 -21.471 -14.630 1.00 76.38 831 VAL A N 1
ATOM 6564 C CA . VAL A 1 831 ? 4.169 -22.254 -14.197 1.00 76.38 831 VAL A CA 1
ATOM 6565 C C . VAL A 1 831 ? 4.971 -22.673 -15.417 1.00 76.38 831 VAL A C 1
ATOM 6567 O O . VAL A 1 831 ? 4.450 -23.322 -16.325 1.00 76.38 831 VAL A O 1
ATOM 6570 N N . LEU A 1 832 ? 6.253 -22.329 -15.425 1.00 81.81 832 LEU A N 1
ATOM 6571 C CA . LEU A 1 832 ? 7.195 -22.765 -16.441 1.00 81.81 832 LEU A CA 1
ATOM 6572 C C . LEU A 1 832 ? 8.150 -23.801 -15.859 1.00 81.81 832 LEU A C 1
ATOM 6574 O O . LEU A 1 832 ? 8.893 -23.512 -14.924 1.00 81.81 832 LEU A O 1
ATOM 6578 N N . TYR A 1 833 ? 8.161 -24.982 -16.468 1.00 80.75 833 TYR A N 1
ATOM 6579 C CA . TYR A 1 833 ? 9.120 -26.040 -16.176 1.00 80.75 833 TYR A CA 1
ATOM 6580 C C . TYR A 1 833 ? 10.301 -25.940 -17.141 1.00 80.75 833 TYR A C 1
ATOM 6582 O O . TYR A 1 833 ? 10.111 -25.876 -18.358 1.00 80.75 833 TYR A O 1
ATOM 6590 N N . LEU A 1 834 ? 11.511 -25.908 -16.591 1.00 79.62 834 LEU A N 1
ATOM 6591 C CA . LEU A 1 834 ? 12.770 -25.802 -17.321 1.00 79.62 834 LEU A CA 1
ATOM 6592 C C . LEU A 1 834 ? 13.681 -26.964 -16.959 1.00 79.62 834 LEU A C 1
ATOM 6594 O O . LEU A 1 834 ? 13.848 -27.286 -15.784 1.00 79.62 834 LEU A O 1
ATOM 6598 N N . ARG A 1 835 ? 14.348 -27.530 -17.963 1.00 78.81 835 ARG A N 1
ATOM 6599 C CA . ARG A 1 835 ? 15.385 -28.548 -17.759 1.00 78.81 835 ARG A CA 1
ATOM 6600 C C . ARG A 1 835 ? 16.764 -27.915 -17.965 1.00 78.81 835 ARG A C 1
ATOM 6602 O O . ARG A 1 835 ? 17.208 -27.813 -19.105 1.00 78.81 835 ARG A O 1
ATOM 6609 N N . PRO A 1 836 ? 17.475 -27.499 -16.898 1.00 72.56 836 PRO A N 1
ATOM 6610 C CA . PRO A 1 836 ? 18.751 -26.792 -17.004 1.00 72.56 836 PRO A CA 1
ATOM 6611 C C . PRO A 1 836 ? 19.831 -27.594 -17.741 1.00 72.56 836 PRO A C 1
ATOM 6613 O O . PRO A 1 836 ? 20.706 -27.001 -18.371 1.00 72.56 836 PRO A O 1
ATOM 6616 N N . ASN A 1 837 ? 19.749 -28.926 -17.692 1.00 72.19 837 ASN A N 1
ATOM 6617 C CA . ASN A 1 837 ? 20.738 -29.828 -18.276 1.00 72.19 837 ASN A CA 1
ATOM 6618 C C . ASN A 1 837 ? 20.368 -30.332 -19.686 1.00 72.19 837 ASN A C 1
ATOM 6620 O O . ASN A 1 837 ? 21.202 -30.983 -20.312 1.00 72.19 837 ASN A O 1
ATOM 6624 N N . ASP A 1 838 ? 19.166 -30.045 -20.211 1.00 75.94 838 ASP A N 1
ATOM 6625 C CA . ASP A 1 838 ? 18.779 -30.480 -21.562 1.00 75.94 838 ASP A CA 1
ATOM 6626 C C . ASP A 1 838 ? 19.201 -29.425 -22.608 1.00 75.94 838 ASP A C 1
ATOM 6628 O O . ASP A 1 838 ? 18.658 -28.318 -22.628 1.00 75.94 838 ASP A O 1
ATOM 6632 N N . PRO A 1 839 ? 20.141 -29.727 -23.526 1.00 71.69 839 PRO A N 1
ATOM 6633 C CA . PRO A 1 839 ? 20.559 -28.783 -24.565 1.00 71.69 839 PRO A CA 1
ATOM 6634 C C . PRO A 1 839 ? 19.458 -28.462 -25.592 1.00 71.69 839 PRO A C 1
ATOM 6636 O O . PRO A 1 839 ? 19.622 -27.525 -26.380 1.00 71.69 839 PRO A O 1
ATOM 6639 N N . ARG A 1 840 ? 18.356 -29.227 -25.614 1.00 71.69 840 ARG A N 1
ATOM 6640 C CA . ARG A 1 840 ? 17.216 -29.017 -26.521 1.00 71.69 840 ARG A CA 1
ATOM 6641 C C . ARG A 1 840 ? 16.260 -27.932 -26.027 1.00 71.69 840 ARG A C 1
ATOM 6643 O O . ARG A 1 840 ? 15.540 -27.360 -26.847 1.00 71.69 840 ARG A O 1
ATOM 6650 N N . ASP A 1 841 ? 16.267 -27.609 -24.734 1.00 74.06 841 ASP A N 1
ATOM 6651 C CA . ASP A 1 841 ? 15.409 -26.563 -24.181 1.00 74.06 841 ASP A CA 1
ATOM 6652 C C . ASP A 1 841 ? 16.024 -25.171 -24.417 1.00 74.06 841 ASP A C 1
ATOM 6654 O O . ASP A 1 841 ? 16.874 -24.688 -23.671 1.00 74.06 841 ASP A O 1
ATOM 6658 N N . LYS A 1 842 ? 15.619 -24.530 -25.521 1.00 74.75 842 LYS A N 1
ATOM 6659 C CA . LYS A 1 842 ? 16.061 -23.179 -25.924 1.00 74.75 842 LYS A CA 1
ATOM 6660 C C . LYS A 1 842 ? 15.049 -22.082 -25.571 1.00 74.75 842 LYS A C 1
ATOM 6662 O O . LYS A 1 842 ? 15.148 -20.974 -26.097 1.00 74.75 842 LYS A O 1
ATOM 6667 N N . ARG A 1 843 ? 14.050 -22.374 -24.728 1.00 77.81 843 ARG A N 1
ATOM 6668 C CA . ARG A 1 843 ? 12.971 -21.421 -24.401 1.00 77.81 843 ARG A CA 1
ATOM 6669 C C . ARG A 1 843 ? 13.493 -20.185 -23.664 1.00 77.81 843 ARG A C 1
ATOM 6671 O O . ARG A 1 843 ? 13.016 -19.077 -23.910 1.00 77.81 843 ARG A O 1
ATOM 6678 N N . ILE A 1 844 ? 14.483 -20.372 -22.789 1.00 82.81 844 ILE A N 1
ATOM 6679 C CA . ILE A 1 844 ? 15.118 -19.313 -21.995 1.00 82.81 844 ILE A CA 1
ATOM 6680 C C . ILE A 1 844 ? 16.649 -19.392 -22.142 1.00 82.81 844 ILE A C 1
ATOM 6682 O O . ILE A 1 844 ? 17.204 -20.489 -22.206 1.00 82.81 844 ILE A O 1
ATOM 6686 N N . PRO A 1 845 ? 17.360 -18.247 -22.184 1.00 82.38 845 PRO A N 1
ATOM 6687 C CA . PRO A 1 845 ? 18.820 -18.207 -22.165 1.00 82.38 845 PRO A CA 1
ATOM 6688 C C . PRO A 1 845 ? 19.443 -18.935 -20.963 1.00 82.38 845 PRO A C 1
ATOM 6690 O O . PRO A 1 845 ? 19.041 -18.723 -19.817 1.00 82.38 845 PRO A O 1
ATOM 6693 N N . LYS A 1 846 ? 20.505 -19.715 -21.210 1.00 80.69 846 LYS A N 1
ATOM 6694 C CA . LYS A 1 846 ? 21.215 -20.499 -20.178 1.00 80.69 846 LYS A CA 1
ATOM 6695 C C . LYS A 1 846 ? 21.738 -19.655 -19.012 1.00 80.69 846 LYS A C 1
ATOM 6697 O O . LYS A 1 846 ? 21.761 -20.135 -17.886 1.00 80.69 846 LYS A O 1
ATOM 6702 N N . GLU A 1 847 ? 22.109 -18.397 -19.252 1.00 82.81 847 GLU A N 1
ATOM 6703 C CA . GLU A 1 847 ? 22.546 -17.471 -18.197 1.00 82.81 847 GLU A CA 1
ATOM 6704 C C . GLU A 1 847 ? 21.464 -17.229 -17.134 1.00 82.81 847 GLU A C 1
ATOM 6706 O O . GLU A 1 847 ? 21.758 -17.189 -15.941 1.00 82.81 847 GLU A O 1
ATOM 6711 N N . ILE A 1 848 ? 20.203 -17.087 -17.558 1.00 82.75 848 ILE A N 1
ATOM 6712 C CA . ILE A 1 848 ? 19.071 -16.837 -16.655 1.00 82.75 848 ILE A CA 1
ATOM 6713 C C . ILE A 1 848 ? 18.761 -18.107 -15.860 1.00 82.75 848 ILE A C 1
ATOM 6715 O O . ILE A 1 848 ? 18.550 -18.051 -14.650 1.00 82.75 848 ILE A O 1
ATOM 6719 N N . VAL A 1 849 ? 18.821 -19.264 -16.524 1.00 82.50 849 VAL A N 1
ATOM 6720 C CA . VAL A 1 849 ? 18.655 -20.577 -15.888 1.00 82.50 849 VAL A CA 1
ATOM 6721 C C . VAL A 1 849 ? 19.752 -20.828 -14.845 1.00 82.50 849 VAL A C 1
ATOM 6723 O O . VAL A 1 849 ? 19.462 -21.273 -13.735 1.00 82.50 849 VAL A O 1
ATOM 6726 N N . ALA A 1 850 ? 21.003 -20.473 -15.152 1.00 82.12 850 ALA A N 1
ATOM 6727 C CA . ALA A 1 850 ? 22.117 -20.572 -14.214 1.00 82.12 850 ALA A CA 1
ATOM 6728 C C . ALA A 1 850 ? 21.900 -19.681 -12.979 1.00 82.12 850 ALA A C 1
ATOM 6730 O O . ALA A 1 850 ? 22.052 -20.158 -11.853 1.00 82.12 850 ALA A O 1
ATOM 6731 N N . LYS A 1 851 ? 21.462 -18.427 -13.164 1.00 83.19 851 LYS A N 1
ATOM 6732 C CA . LYS A 1 851 ? 21.094 -17.533 -12.052 1.00 83.19 851 LYS A CA 1
ATOM 6733 C C . LYS A 1 851 ? 19.962 -18.098 -11.192 1.00 83.19 851 LYS A C 1
ATOM 6735 O O . LYS A 1 851 ? 20.082 -18.095 -9.971 1.00 83.19 851 LYS A O 1
ATOM 6740 N N . ALA A 1 852 ? 18.894 -18.604 -11.809 1.00 82.44 852 ALA A N 1
ATOM 6741 C CA . ALA A 1 852 ? 17.792 -19.240 -11.088 1.00 82.44 852 ALA A CA 1
ATOM 6742 C C . ALA A 1 852 ? 18.301 -20.428 -10.252 1.00 82.44 852 ALA A C 1
ATOM 6744 O O . ALA A 1 852 ? 18.031 -20.510 -9.056 1.00 82.44 852 ALA A O 1
ATOM 6745 N N . SER A 1 853 ? 19.142 -21.289 -10.838 1.00 80.06 853 SER A N 1
ATOM 6746 C CA . SER A 1 853 ? 19.751 -22.421 -10.127 1.00 80.06 853 SER A CA 1
ATOM 6747 C C . SER A 1 853 ? 20.636 -21.989 -8.947 1.00 80.06 853 SER A C 1
ATOM 6749 O O . SER A 1 853 ? 20.666 -22.666 -7.917 1.00 80.06 853 SER A O 1
ATOM 6751 N N . TYR A 1 854 ? 21.328 -20.850 -9.069 1.00 82.38 854 TYR A N 1
ATOM 6752 C CA . TYR A 1 854 ? 22.163 -20.280 -8.013 1.00 82.38 854 TYR A CA 1
ATOM 6753 C C . TYR A 1 854 ? 21.330 -19.799 -6.820 1.00 82.38 854 TYR A C 1
ATOM 6755 O O . TYR A 1 854 ? 21.659 -20.143 -5.686 1.00 82.38 854 TYR A O 1
ATOM 6763 N N . ILE A 1 855 ? 20.232 -19.073 -7.062 1.00 81.06 855 ILE A N 1
ATOM 6764 C CA . ILE A 1 855 ? 19.320 -18.608 -6.001 1.00 81.06 855 ILE A CA 1
ATOM 6765 C C . ILE A 1 855 ? 18.780 -19.798 -5.204 1.00 81.06 855 ILE A C 1
ATOM 6767 O O . ILE A 1 855 ? 18.837 -19.802 -3.973 1.00 81.06 855 ILE A O 1
ATOM 6771 N N . ILE A 1 856 ? 18.361 -20.866 -5.888 1.00 77.44 856 ILE A N 1
ATOM 6772 C CA . ILE A 1 856 ? 17.848 -22.058 -5.206 1.00 77.44 856 ILE A CA 1
ATOM 6773 C C . ILE A 1 856 ? 18.936 -22.729 -4.347 1.00 77.44 856 ILE A C 1
ATOM 6775 O O . ILE A 1 856 ? 18.678 -23.116 -3.203 1.00 77.44 856 ILE A O 1
ATOM 6779 N N . LYS A 1 857 ? 20.170 -22.841 -4.866 1.00 77.06 857 LYS A N 1
ATOM 6780 C CA . LYS A 1 857 ? 21.320 -23.368 -4.107 1.00 77.06 857 LYS A CA 1
ATOM 6781 C C . LYS A 1 857 ? 21.620 -22.511 -2.873 1.00 77.06 857 LYS A C 1
ATOM 6783 O O . LYS A 1 857 ? 21.863 -23.059 -1.799 1.00 77.06 857 LYS A O 1
ATOM 6788 N N . ALA A 1 858 ? 21.584 -21.186 -3.008 1.00 77.00 858 ALA A N 1
ATOM 6789 C CA . ALA A 1 858 ? 21.797 -20.255 -1.904 1.00 77.00 858 ALA A CA 1
ATOM 6790 C C . ALA A 1 858 ? 20.707 -20.381 -0.825 1.00 77.00 858 ALA A C 1
ATOM 6792 O O . ALA A 1 858 ? 21.028 -20.380 0.364 1.00 77.00 858 ALA A O 1
ATOM 6793 N N . ARG A 1 859 ? 19.439 -20.574 -1.219 1.00 74.69 859 ARG A N 1
ATOM 6794 C CA . ARG A 1 859 ? 18.321 -20.802 -0.290 1.00 74.69 859 ARG A CA 1
ATOM 6795 C C . ARG A 1 859 ? 18.484 -22.103 0.501 1.00 74.69 859 ARG A C 1
ATOM 6797 O O . ARG A 1 859 ? 18.345 -22.076 1.719 1.00 74.69 859 ARG A O 1
ATOM 6804 N N . ARG A 1 860 ? 18.864 -23.220 -0.140 1.00 63.38 860 ARG A N 1
ATOM 6805 C CA . ARG A 1 860 ? 19.119 -24.497 0.567 1.00 63.38 860 ARG A CA 1
ATOM 6806 C C . ARG A 1 860 ? 20.241 -24.393 1.607 1.00 63.38 860 ARG A C 1
ATOM 6808 O O . ARG A 1 860 ? 20.106 -24.987 2.665 1.00 63.38 860 ARG A O 1
ATOM 6815 N N . LYS A 1 861 ? 21.298 -23.606 1.362 1.00 60.53 861 LYS A N 1
ATOM 6816 C CA . LYS A 1 861 ? 22.369 -23.374 2.357 1.00 60.53 861 LYS A CA 1
ATOM 6817 C C . LYS A 1 861 ? 21.890 -22.636 3.615 1.00 60.53 861 LYS A C 1
ATOM 6819 O O . LYS A 1 861 ? 22.525 -22.764 4.656 1.00 60.53 861 LYS A O 1
ATOM 6824 N N . LYS A 1 862 ? 20.806 -21.855 3.520 1.00 56.41 862 LYS A N 1
ATOM 6825 C CA . LYS A 1 862 ? 20.202 -21.141 4.658 1.00 56.41 862 LYS A CA 1
ATOM 6826 C C . LYS A 1 862 ? 19.242 -22.011 5.473 1.00 56.41 862 LYS A C 1
ATOM 6828 O O . LYS A 1 862 ? 19.020 -21.712 6.641 1.00 56.41 862 LYS A O 1
ATOM 6833 N N . ILE A 1 863 ? 18.682 -23.070 4.884 1.00 49.50 863 ILE A N 1
ATOM 6834 C CA . ILE A 1 863 ? 17.840 -24.030 5.603 1.00 49.50 863 ILE A CA 1
ATOM 6835 C C . ILE A 1 863 ? 18.783 -24.890 6.461 1.00 49.50 863 ILE A C 1
ATOM 6837 O O . ILE A 1 863 ? 19.646 -25.564 5.892 1.00 49.50 863 ILE A O 1
ATOM 6841 N N . PRO A 1 864 ? 18.685 -24.880 7.806 1.00 43.72 864 PRO A N 1
ATOM 6842 C CA . PRO A 1 864 ? 19.445 -25.819 8.616 1.00 43.72 864 PRO A CA 1
ATOM 6843 C C . PRO A 1 864 ? 19.041 -27.223 8.172 1.00 43.72 864 PRO A C 1
ATOM 6845 O O . PRO A 1 864 ? 17.852 -27.531 8.109 1.00 43.72 864 PRO A O 1
ATOM 6848 N N . THR A 1 865 ? 20.030 -28.039 7.805 1.00 46.78 865 THR A N 1
ATOM 6849 C CA . THR A 1 865 ? 19.845 -29.437 7.408 1.00 46.78 865 THR A CA 1
ATOM 6850 C C . THR A 1 865 ? 18.814 -30.095 8.317 1.00 46.78 865 THR A C 1
ATOM 6852 O O . THR A 1 865 ? 18.878 -29.929 9.535 1.00 46.78 865 THR A O 1
ATOM 6855 N N . SER A 1 866 ? 17.848 -30.807 7.734 1.00 48.09 866 SER A N 1
ATOM 6856 C CA . SER A 1 866 ? 16.729 -31.452 8.437 1.00 48.09 866 SER A CA 1
ATOM 6857 C C . SER A 1 866 ? 17.158 -32.201 9.707 1.00 48.09 866 SER A C 1
ATOM 6859 O O . SER A 1 866 ? 16.408 -32.192 10.672 1.00 48.09 866 SER A O 1
ATOM 6861 N N . LYS A 1 867 ? 18.400 -32.710 9.777 1.00 42.47 867 LYS A N 1
ATOM 6862 C CA . LYS A 1 867 ? 19.070 -33.211 10.997 1.00 42.47 867 LYS A CA 1
ATOM 6863 C C . LYS A 1 867 ? 18.957 -32.279 12.220 1.00 42.47 867 LYS A C 1
ATOM 6865 O O . LYS A 1 867 ? 18.659 -32.751 13.305 1.00 42.47 867 LYS A O 1
ATOM 6870 N N . LYS A 1 868 ? 19.154 -30.961 12.092 1.00 47.62 868 LYS A N 1
ATOM 6871 C CA . LYS A 1 868 ? 19.064 -30.005 13.221 1.00 47.62 868 LYS A CA 1
ATOM 6872 C C . LYS A 1 868 ? 17.632 -29.729 13.670 1.00 47.62 868 LYS A C 1
ATOM 6874 O O . LYS A 1 868 ? 17.418 -29.473 14.848 1.00 47.62 868 LYS A O 1
ATOM 6879 N N . LEU A 1 869 ? 16.680 -29.740 12.740 1.00 45.06 869 LEU A N 1
ATOM 6880 C CA . LEU A 1 869 ? 15.269 -29.453 13.009 1.00 45.06 869 LEU A CA 1
ATOM 6881 C C . LEU A 1 869 ? 14.565 -30.703 13.552 1.00 45.06 869 LEU A C 1
ATOM 6883 O O . LEU A 1 869 ? 13.835 -30.604 14.528 1.00 45.06 869 LEU A O 1
ATOM 6887 N N . LEU A 1 870 ? 14.899 -31.879 13.014 1.00 42.50 870 LEU A N 1
ATOM 6888 C CA . LEU A 1 870 ? 14.497 -33.183 13.534 1.00 42.50 870 LEU A CA 1
ATOM 6889 C C . LEU A 1 870 ? 15.091 -33.427 14.926 1.00 42.50 870 LEU A C 1
ATOM 6891 O O . LEU A 1 870 ? 14.347 -33.786 15.822 1.00 42.50 870 LEU A O 1
ATOM 6895 N N . ASN A 1 871 ? 16.373 -33.117 15.165 1.00 49.44 871 ASN A N 1
ATOM 6896 C CA . ASN A 1 871 ? 16.959 -33.220 16.509 1.00 49.44 871 ASN A CA 1
ATOM 6897 C C . ASN A 1 871 ? 16.342 -32.230 17.507 1.00 49.44 871 ASN A C 1
ATOM 6899 O O . ASN A 1 871 ? 16.270 -32.549 18.688 1.00 49.44 871 ASN A O 1
ATOM 6903 N N . ARG A 1 872 ? 15.867 -31.061 17.048 1.00 44.47 872 ARG A N 1
ATOM 6904 C CA . ARG A 1 872 ? 15.106 -30.113 17.881 1.00 44.47 872 ARG A CA 1
ATOM 6905 C C . ARG A 1 872 ? 13.711 -30.633 18.210 1.00 44.47 872 ARG A C 1
ATOM 6907 O O . ARG A 1 872 ? 13.278 -30.534 19.345 1.00 44.47 872 ARG A O 1
ATOM 6914 N N . ILE A 1 873 ? 13.028 -31.215 17.226 1.00 47.06 873 ILE A N 1
ATOM 6915 C CA . ILE A 1 873 ? 11.705 -31.820 17.411 1.00 47.06 873 ILE A CA 1
ATOM 6916 C C . ILE A 1 873 ? 11.812 -33.052 18.318 1.00 47.06 873 ILE A C 1
ATOM 6918 O O . ILE A 1 873 ? 11.000 -33.198 19.219 1.00 47.06 873 ILE A O 1
ATOM 6922 N N . ILE A 1 874 ? 12.835 -33.893 18.143 1.00 50.28 874 ILE A N 1
ATOM 6923 C CA . ILE A 1 874 ? 13.111 -35.055 18.998 1.00 50.28 874 ILE A CA 1
ATOM 6924 C C . ILE A 1 874 ? 13.467 -34.603 20.422 1.00 50.28 874 ILE A C 1
ATOM 6926 O O . ILE A 1 874 ? 12.959 -35.191 21.373 1.00 50.28 874 ILE A O 1
ATOM 6930 N N . SER A 1 875 ? 14.256 -33.532 20.595 1.00 45.66 875 SER A N 1
ATOM 6931 C CA . SER A 1 875 ? 14.547 -32.985 21.929 1.00 45.66 875 SER A CA 1
ATOM 6932 C C . SER A 1 875 ? 13.330 -32.331 22.590 1.00 45.66 875 SER A C 1
ATOM 6934 O O . SER A 1 875 ? 13.159 -32.452 23.799 1.00 45.66 875 SER A O 1
ATOM 6936 N N . ASP A 1 876 ? 12.467 -31.670 21.813 1.00 41.50 876 ASP A N 1
ATOM 6937 C CA . ASP A 1 876 ? 11.235 -31.048 22.315 1.00 41.50 876 ASP A CA 1
ATOM 6938 C C . ASP A 1 876 ? 10.158 -32.098 22.643 1.00 41.50 876 ASP A C 1
ATOM 6940 O O . ASP A 1 876 ? 9.357 -31.890 23.557 1.00 41.50 876 ASP A O 1
ATOM 6944 N N . TYR A 1 877 ? 10.154 -33.239 21.942 1.00 38.66 877 TYR A N 1
ATOM 6945 C CA . TYR A 1 877 ? 9.288 -34.382 22.243 1.00 38.66 877 TYR A CA 1
ATOM 6946 C C . TYR A 1 877 ? 9.787 -35.194 23.442 1.00 38.66 877 TYR A C 1
ATOM 6948 O O . TYR A 1 877 ? 8.969 -35.601 24.263 1.00 38.66 877 TYR A O 1
ATOM 6956 N N . SER A 1 878 ? 11.103 -35.385 23.609 1.00 37.28 878 SER A N 1
ATOM 6957 C CA . SER A 1 878 ? 11.640 -36.149 24.746 1.00 37.28 878 SER A CA 1
ATOM 6958 C C . SER A 1 878 ? 11.532 -35.410 26.084 1.00 37.28 878 SER A C 1
ATOM 6960 O O . SER A 1 878 ? 11.608 -36.045 27.130 1.00 37.28 878 SER A O 1
ATOM 6962 N N . TYR A 1 879 ? 11.361 -34.083 26.069 1.00 34.09 879 TYR A N 1
ATOM 6963 C CA . TYR A 1 879 ? 11.219 -33.267 27.281 1.00 34.09 879 TYR A CA 1
ATOM 6964 C C . TYR A 1 879 ? 9.767 -33.052 27.737 1.00 34.09 879 TYR A C 1
ATOM 6966 O O . TYR A 1 879 ? 9.559 -32.574 28.849 1.00 34.09 879 TYR A O 1
ATOM 6974 N N . LYS A 1 880 ? 8.759 -33.386 26.917 1.00 36.19 880 LYS A N 1
ATOM 6975 C CA . LYS A 1 880 ? 7.337 -33.129 27.230 1.00 36.19 880 LYS A CA 1
ATOM 6976 C C . LYS A 1 880 ? 6.534 -34.353 27.680 1.00 36.19 880 LYS A C 1
ATOM 6978 O O . LYS A 1 880 ? 5.379 -34.195 28.058 1.00 36.19 880 LYS A O 1
ATOM 6983 N N . THR A 1 881 ? 7.112 -35.554 27.679 1.00 33.19 881 THR A N 1
ATOM 6984 C CA . THR A 1 881 ? 6.422 -36.789 28.110 1.00 33.19 881 THR A CA 1
ATOM 6985 C C . THR A 1 881 ? 6.620 -37.155 29.582 1.00 33.19 881 THR A C 1
ATOM 6987 O O . THR A 1 881 ? 6.085 -38.163 30.035 1.00 33.19 881 THR A O 1
ATOM 6990 N N . THR A 1 882 ? 7.331 -36.341 30.358 1.00 35.34 882 THR A N 1
ATOM 6991 C CA . THR A 1 882 ? 7.416 -36.477 31.817 1.00 35.34 882 THR A CA 1
ATOM 6992 C C . THR A 1 882 ? 6.908 -35.193 32.450 1.00 35.34 882 THR A C 1
ATOM 6994 O O . THR A 1 882 ? 7.700 -34.291 32.687 1.00 35.34 882 THR A O 1
ATOM 6997 N N . ASP A 1 883 ? 5.585 -35.058 32.577 1.00 29.61 883 ASP A N 1
ATOM 6998 C CA . ASP A 1 883 ? 4.918 -34.532 33.779 1.00 29.61 883 ASP A CA 1
ATOM 6999 C C . ASP A 1 883 ? 3.422 -34.238 33.530 1.00 29.61 883 ASP A C 1
ATOM 7001 O O . ASP A 1 883 ? 3.039 -33.420 32.699 1.00 29.61 883 ASP A O 1
ATOM 7005 N N . THR A 1 884 ? 2.583 -34.877 34.357 1.00 28.77 884 THR A N 1
ATOM 7006 C CA . THR A 1 884 ? 1.252 -34.430 34.830 1.00 28.77 884 THR A CA 1
ATOM 7007 C C . THR A 1 884 ? 0.083 -34.281 33.834 1.00 28.77 884 THR A C 1
ATOM 7009 O O . THR A 1 884 ? -0.111 -33.228 33.242 1.00 28.77 884 THR A O 1
ATOM 7012 N N . TYR A 1 885 ? -0.775 -35.307 33.734 1.00 26.20 885 TYR A N 1
ATOM 7013 C CA . TYR A 1 885 ? -2.158 -35.367 34.274 1.00 26.20 885 TYR A CA 1
ATOM 7014 C C . TYR A 1 885 ? -2.939 -36.531 33.621 1.00 26.20 885 TYR A C 1
ATOM 7016 O O . TYR A 1 885 ? -2.955 -36.633 32.394 1.00 26.20 885 TYR A O 1
ATOM 7024 N N . PRO A 1 886 ? -3.607 -37.397 34.407 1.00 32.50 886 PRO A N 1
ATOM 7025 C CA . PRO A 1 886 ? -4.591 -38.346 33.908 1.00 32.50 886 PRO A CA 1
ATOM 7026 C C . PRO A 1 886 ? -5.962 -37.660 33.840 1.00 32.50 886 PRO A C 1
ATOM 7028 O O . PRO A 1 886 ? -6.340 -36.961 34.775 1.00 32.50 886 PRO A O 1
ATOM 7031 N N . ASP A 1 887 ? -6.672 -37.812 32.724 1.00 29.16 887 ASP A N 1
ATOM 7032 C CA . ASP A 1 887 ? -8.105 -38.136 32.673 1.00 29.16 887 ASP A CA 1
ATOM 7033 C C . ASP A 1 887 ? -8.709 -37.779 31.310 1.00 29.16 887 ASP A C 1
ATOM 7035 O O . ASP A 1 887 ? -8.528 -36.683 30.785 1.00 29.16 887 ASP A O 1
ATOM 7039 N N . ARG A 1 888 ? -9.530 -38.719 30.822 1.00 30.25 888 ARG A N 1
ATOM 7040 C CA . ARG A 1 888 ? -10.426 -38.660 29.653 1.00 30.25 888 ARG A CA 1
ATOM 7041 C C . ARG A 1 888 ? -9.790 -38.855 28.281 1.00 30.25 888 ARG A C 1
ATOM 7043 O O . ARG A 1 888 ? -9.677 -37.892 27.538 1.00 30.25 888 ARG A O 1
ATOM 7050 N N . ILE A 1 889 ? -9.575 -40.118 27.907 1.00 28.14 889 ILE A N 1
ATOM 7051 C CA . ILE A 1 889 ? -10.179 -40.716 26.699 1.00 28.14 889 ILE A CA 1
ATOM 7052 C C . ILE A 1 889 ? -10.427 -42.200 27.018 1.00 28.14 889 ILE A C 1
ATOM 7054 O O . ILE A 1 889 ? -9.507 -43.011 26.992 1.00 28.14 889 ILE A O 1
ATOM 7058 N N . THR A 1 890 ? -11.657 -42.545 27.395 1.00 28.70 890 THR A N 1
ATOM 7059 C CA . THR A 1 890 ? -12.180 -43.904 27.216 1.00 28.70 890 THR A CA 1
ATOM 7060 C C . THR A 1 890 ? -12.765 -43.989 25.813 1.00 28.70 890 THR A C 1
ATOM 7062 O O . THR A 1 890 ? -13.321 -43.003 25.333 1.00 28.70 890 THR A O 1
ATOM 7065 N N . ASP A 1 891 ? -12.649 -45.175 25.222 1.00 32.03 891 ASP A N 1
ATOM 7066 C CA . ASP A 1 891 ? -13.246 -45.623 23.958 1.00 32.03 891 ASP A CA 1
ATOM 7067 C C . ASP A 1 891 ? -12.321 -45.493 22.739 1.00 32.03 891 ASP A C 1
ATOM 7069 O O . ASP A 1 891 ? -12.394 -44.535 21.980 1.00 32.03 891 ASP A O 1
ATOM 7073 N N . ILE A 1 892 ? -11.444 -46.492 22.580 1.00 32.69 892 ILE A N 1
ATOM 7074 C CA . ILE A 1 892 ? -11.208 -47.284 21.357 1.00 32.69 892 ILE A CA 1
ATOM 7075 C C . ILE A 1 892 ? -10.435 -48.531 21.824 1.00 32.69 892 ILE A C 1
ATOM 7077 O O . ILE A 1 892 ? -9.308 -48.439 22.311 1.00 32.69 892 ILE A O 1
ATOM 7081 N N . GLU A 1 893 ? -11.079 -49.693 21.746 1.00 38.97 893 GLU A N 1
ATOM 7082 C CA . GLU A 1 893 ? -10.410 -50.991 21.816 1.00 38.97 893 GLU A CA 1
ATOM 7083 C C . GLU A 1 893 ? -9.580 -51.162 20.536 1.00 38.97 893 GLU A C 1
ATOM 7085 O O . GLU A 1 893 ? -10.159 -51.329 19.471 1.00 38.97 893 GLU A O 1
ATOM 7090 N N . ASP A 1 894 ? -8.248 -51.114 20.630 1.00 35.41 894 ASP A N 1
ATOM 7091 C CA . ASP A 1 894 ? -7.337 -51.654 19.612 1.00 35.41 894 ASP A CA 1
ATOM 7092 C C . ASP A 1 894 ? -6.048 -52.163 20.293 1.00 35.41 894 ASP A C 1
ATOM 7094 O O . ASP A 1 894 ? -5.420 -51.472 21.099 1.00 35.41 894 ASP A O 1
ATOM 7098 N N . ASP A 1 895 ? -5.683 -53.414 19.999 1.00 36.69 895 ASP A N 1
ATOM 7099 C CA . ASP A 1 895 ? -4.674 -54.226 20.693 1.00 36.69 895 ASP A CA 1
ATOM 7100 C C . ASP A 1 895 ? -3.272 -53.564 20.823 1.00 36.69 895 ASP A C 1
ATOM 7102 O O . ASP A 1 895 ? -2.623 -53.257 19.811 1.00 36.69 895 ASP A O 1
ATOM 7106 N N . PRO A 1 896 ? -2.690 -53.460 22.040 1.00 42.66 896 PRO A N 1
ATOM 7107 C CA . PRO A 1 896 ? -1.363 -52.866 22.269 1.00 42.66 896 PRO A CA 1
ATOM 7108 C C . PRO A 1 896 ? -0.197 -53.651 21.634 1.00 42.66 896 PRO A C 1
ATOM 7110 O O . PRO A 1 896 ? 0.892 -53.107 21.434 1.00 42.66 896 PRO A O 1
ATOM 7113 N N . SER A 1 897 ? -0.406 -54.912 21.246 1.00 42.25 897 SER A N 1
ATOM 7114 C CA . SER A 1 897 ? 0.584 -55.711 20.510 1.00 42.25 897 SER A CA 1
ATOM 7115 C C . SER A 1 897 ? 0.759 -55.251 19.058 1.00 42.25 897 SER A C 1
ATOM 7117 O O . SER A 1 897 ? 1.853 -55.381 18.502 1.00 42.25 897 SER A O 1
ATOM 7119 N N . CYS A 1 898 ? -0.274 -54.677 18.433 1.00 39.22 898 CYS A N 1
ATOM 7120 C CA . CYS A 1 898 ? -0.210 -54.229 17.041 1.00 39.22 898 CYS A CA 1
ATOM 7121 C C . CYS A 1 898 ? 0.601 -52.929 16.907 1.00 39.22 898 CYS A C 1
ATOM 7123 O O . CYS A 1 898 ? 1.418 -52.789 15.992 1.00 39.22 898 CYS A O 1
ATOM 7125 N N . ILE A 1 899 ? 0.469 -52.018 17.876 1.00 42.62 899 ILE A N 1
ATOM 7126 C CA . ILE A 1 899 ? 1.235 -50.763 17.933 1.00 42.62 899 ILE A CA 1
ATOM 7127 C C . ILE A 1 899 ? 2.723 -51.056 18.150 1.00 42.62 899 ILE A C 1
ATOM 7129 O O . ILE A 1 899 ? 3.557 -50.553 17.399 1.00 42.62 899 ILE A O 1
ATOM 7133 N N . GLN A 1 900 ? 3.068 -51.950 19.083 1.00 44.28 900 GLN A N 1
ATOM 7134 C CA . GLN A 1 900 ? 4.466 -52.319 19.329 1.00 44.28 900 GLN A CA 1
ATOM 7135 C C . GLN A 1 900 ? 5.112 -53.002 18.112 1.00 44.28 900 GLN A C 1
ATOM 7137 O O . GLN A 1 900 ? 6.276 -52.759 17.800 1.00 44.28 900 GLN A O 1
ATOM 7142 N N . THR A 1 901 ? 4.349 -53.811 17.375 1.00 45.12 901 THR A N 1
ATOM 7143 C CA . THR A 1 901 ? 4.832 -54.458 16.143 1.00 45.12 901 THR A CA 1
ATOM 7144 C C . THR A 1 901 ? 5.048 -53.441 15.018 1.00 45.12 901 THR A C 1
ATOM 7146 O O . THR A 1 901 ? 5.985 -53.575 14.230 1.00 45.12 901 THR A O 1
ATOM 7149 N N . THR A 1 902 ? 4.219 -52.396 14.961 1.00 40.84 902 THR A N 1
ATOM 7150 C CA . THR A 1 902 ? 4.339 -51.311 13.975 1.00 40.84 902 THR A CA 1
ATOM 7151 C C . THR A 1 902 ? 5.514 -50.389 14.302 1.00 40.84 902 THR A C 1
ATOM 7153 O O . THR A 1 902 ? 6.266 -50.020 13.405 1.00 40.84 902 THR A O 1
ATOM 7156 N N . ILE A 1 903 ? 5.741 -50.098 15.586 1.00 46.56 903 ILE A N 1
ATOM 7157 C CA . ILE A 1 903 ? 6.916 -49.357 16.067 1.00 46.56 903 ILE A CA 1
ATOM 7158 C C . ILE A 1 903 ? 8.200 -50.140 15.775 1.00 46.56 903 ILE A C 1
ATOM 7160 O O . ILE A 1 903 ? 9.142 -49.579 15.230 1.00 46.56 903 ILE A O 1
ATOM 7164 N N . ASN A 1 904 ? 8.226 -51.446 16.048 1.00 50.66 904 ASN A N 1
ATOM 7165 C CA . ASN A 1 904 ? 9.399 -52.276 15.764 1.00 50.66 904 ASN A CA 1
ATOM 7166 C C . ASN A 1 904 ? 9.682 -52.391 14.253 1.00 50.66 904 ASN A C 1
ATOM 7168 O O . ASN A 1 904 ? 10.843 -52.440 13.858 1.00 50.66 904 ASN A O 1
ATOM 7172 N N . LYS A 1 905 ? 8.643 -52.385 13.402 1.00 51.41 905 LYS A N 1
ATOM 7173 C CA . LYS A 1 905 ? 8.809 -52.279 11.942 1.00 51.41 905 LYS A CA 1
ATOM 7174 C C . LYS A 1 905 ? 9.376 -50.925 11.523 1.00 51.41 905 LYS A C 1
ATOM 7176 O O . LYS A 1 905 ? 10.305 -50.896 10.733 1.00 51.41 905 LYS A O 1
ATOM 7181 N N . LEU A 1 906 ? 8.877 -49.827 12.091 1.00 40.78 906 LEU A N 1
ATOM 7182 C CA . LEU A 1 906 ? 9.380 -48.479 11.804 1.00 40.78 906 LEU A CA 1
ATOM 7183 C C . LEU A 1 906 ? 10.836 -48.284 12.247 1.00 40.78 906 LEU A C 1
ATOM 7185 O O . LEU A 1 906 ? 11.584 -47.599 11.557 1.00 40.78 906 LEU A O 1
ATOM 7189 N N . ILE A 1 907 ? 11.247 -48.898 13.360 1.00 50.75 907 ILE A N 1
ATOM 7190 C CA . ILE A 1 907 ? 12.645 -48.896 13.814 1.00 50.75 907 ILE A CA 1
ATOM 7191 C C . ILE A 1 907 ? 13.519 -49.696 12.839 1.00 50.75 907 ILE A C 1
ATOM 7193 O O . ILE A 1 907 ? 14.540 -49.192 12.392 1.00 50.75 907 ILE A O 1
ATOM 7197 N N . ALA A 1 908 ? 13.084 -50.891 12.428 1.00 49.31 908 ALA A N 1
ATOM 7198 C CA . ALA A 1 908 ? 13.823 -51.695 11.453 1.00 49.31 908 ALA A CA 1
ATOM 7199 C C . ALA A 1 908 ? 13.937 -51.009 10.075 1.00 49.31 908 ALA A C 1
ATOM 7201 O O . ALA A 1 908 ? 14.984 -51.078 9.429 1.00 49.31 908 ALA A O 1
ATOM 7202 N N . ASP A 1 909 ? 12.883 -50.315 9.639 1.00 45.72 909 ASP A N 1
ATOM 7203 C CA . ASP A 1 909 ? 12.886 -49.532 8.401 1.00 45.72 909 ASP A CA 1
ATOM 7204 C C . ASP A 1 909 ? 13.808 -48.305 8.518 1.00 45.72 909 ASP A C 1
ATOM 7206 O O . ASP A 1 909 ? 14.484 -47.954 7.550 1.00 45.72 909 ASP A O 1
ATOM 7210 N N . HIS A 1 910 ? 13.884 -47.680 9.700 1.00 43.41 910 HIS A N 1
ATOM 7211 C CA . HIS A 1 910 ? 14.816 -46.586 9.983 1.00 43.41 910 HIS A CA 1
ATOM 7212 C C . HIS A 1 910 ? 16.273 -47.066 9.949 1.00 43.41 910 HIS A C 1
ATOM 7214 O O . HIS A 1 910 ? 17.096 -46.430 9.292 1.00 43.41 910 HIS A O 1
ATOM 7220 N N . ASP A 1 911 ? 16.593 -48.186 10.597 1.00 50.03 911 ASP A N 1
ATOM 7221 C CA . ASP A 1 911 ? 17.952 -48.745 10.617 1.00 50.03 911 ASP A CA 1
ATOM 7222 C C . ASP A 1 911 ? 18.401 -49.139 9.197 1.00 50.03 911 ASP A C 1
ATOM 7224 O O . ASP A 1 911 ? 19.515 -48.831 8.769 1.00 50.03 911 ASP A O 1
ATOM 7228 N N . SER A 1 912 ? 17.494 -49.715 8.396 1.00 51.34 912 SER A N 1
ATOM 7229 C CA . SER A 1 912 ? 17.763 -50.014 6.984 1.00 51.34 912 SER A CA 1
ATOM 7230 C C . SER A 1 912 ? 17.993 -48.756 6.137 1.00 51.34 912 SER A C 1
ATOM 7232 O O . SER A 1 912 ? 18.745 -48.811 5.159 1.00 51.34 912 SER A O 1
ATOM 7234 N N . LEU A 1 913 ? 17.323 -47.646 6.450 1.00 41.59 913 LEU A N 1
ATOM 7235 C CA . LEU A 1 913 ? 17.510 -46.360 5.773 1.00 41.59 913 LEU A CA 1
ATOM 7236 C C . LEU A 1 913 ? 18.824 -45.689 6.187 1.00 41.59 913 LEU A C 1
ATOM 7238 O O . LEU A 1 913 ? 19.462 -45.044 5.356 1.00 41.59 913 LEU A O 1
ATOM 7242 N N . GLU A 1 914 ? 19.251 -45.870 7.435 1.00 45.72 914 GLU A N 1
ATOM 7243 C CA . GLU A 1 914 ? 20.521 -45.366 7.959 1.00 45.72 914 GLU A CA 1
ATOM 7244 C C . GLU A 1 914 ? 21.721 -46.064 7.301 1.00 45.72 914 GLU A C 1
ATOM 7246 O O . GLU A 1 914 ? 22.647 -45.392 6.842 1.00 45.72 914 GLU A O 1
ATOM 7251 N N . ASP A 1 915 ? 21.652 -47.383 7.103 1.00 50.50 915 ASP A N 1
ATOM 7252 C CA . ASP A 1 915 ? 22.657 -48.136 6.340 1.00 50.50 915 ASP A CA 1
ATOM 7253 C C . ASP A 1 915 ? 22.716 -47.708 4.859 1.00 50.50 915 ASP A C 1
ATOM 7255 O O . ASP A 1 915 ? 23.793 -47.581 4.261 1.00 50.50 915 ASP A O 1
ATOM 7259 N N . GLN A 1 916 ? 21.563 -47.416 4.246 1.00 46.19 916 GLN A N 1
ATOM 7260 C CA . G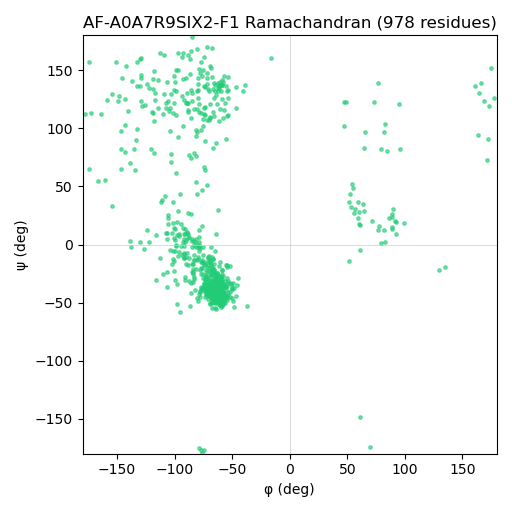LN A 1 916 ? 21.514 -46.879 2.881 1.00 46.19 916 GLN A CA 1
ATOM 7261 C C . GLN A 1 916 ? 22.083 -45.458 2.785 1.00 46.19 916 GLN A C 1
ATOM 7263 O O . GLN A 1 916 ? 22.691 -45.111 1.771 1.00 46.19 916 GLN A O 1
ATOM 7268 N N . LEU A 1 917 ? 21.920 -44.643 3.828 1.00 41.81 917 LEU A N 1
ATOM 7269 C CA . LEU A 1 917 ? 22.462 -43.289 3.880 1.00 41.81 917 LEU A CA 1
ATOM 7270 C C . LEU A 1 917 ? 23.985 -43.306 4.063 1.00 41.81 917 LEU A C 1
ATOM 7272 O O . LEU A 1 917 ? 24.686 -42.598 3.344 1.00 41.81 917 LEU A O 1
ATOM 7276 N N . ASN A 1 918 ? 24.498 -44.168 4.944 1.00 48.47 918 ASN A N 1
ATOM 7277 C CA . ASN A 1 918 ? 25.935 -44.325 5.186 1.00 48.47 918 ASN A CA 1
ATOM 7278 C C . ASN A 1 918 ? 26.661 -44.849 3.936 1.00 48.47 918 ASN A C 1
ATOM 7280 O O . ASN A 1 918 ? 27.698 -44.320 3.541 1.00 48.47 918 ASN A O 1
ATOM 7284 N N . THR A 1 919 ? 26.061 -45.810 3.225 1.00 55.19 919 THR A N 1
ATOM 7285 C CA . THR A 1 919 ? 26.601 -46.281 1.937 1.00 55.19 919 THR A CA 1
ATOM 7286 C C . THR A 1 919 ? 26.518 -45.237 0.817 1.00 55.19 919 THR A C 1
ATOM 7288 O O . THR A 1 919 ? 27.260 -45.336 -0.167 1.00 55.19 919 THR A O 1
ATOM 7291 N N . LEU A 1 920 ? 25.629 -44.240 0.923 1.00 44.22 920 LEU A N 1
ATOM 7292 C CA . LEU A 1 920 ? 25.583 -43.098 0.008 1.00 44.22 920 LEU A CA 1
ATOM 7293 C C . LEU A 1 920 ? 26.654 -42.054 0.344 1.00 44.22 920 LEU A C 1
ATOM 7295 O O . LEU A 1 920 ? 27.305 -41.575 -0.583 1.00 44.22 920 LEU A O 1
ATOM 7299 N N . ASP A 1 921 ? 26.865 -41.743 1.625 1.00 50.66 921 ASP A N 1
ATOM 7300 C CA . ASP A 1 921 ? 27.924 -40.829 2.078 1.00 50.66 921 ASP A CA 1
ATOM 7301 C C . ASP A 1 921 ? 29.311 -41.361 1.677 1.00 50.66 921 ASP A C 1
ATOM 7303 O O . ASP A 1 921 ? 30.097 -40.625 1.080 1.00 50.66 921 ASP A O 1
ATOM 7307 N N . ASP A 1 922 ? 29.563 -42.668 1.821 1.00 54.56 922 ASP A N 1
ATOM 7308 C CA . ASP A 1 922 ? 30.806 -43.301 1.349 1.00 54.56 922 ASP A CA 1
ATOM 7309 C C . ASP A 1 922 ? 31.017 -43.140 -0.171 1.00 54.56 922 ASP A C 1
ATOM 7311 O O . ASP A 1 922 ? 32.141 -42.957 -0.656 1.00 54.56 922 ASP A O 1
ATOM 7315 N N . LYS A 1 923 ? 29.934 -43.183 -0.961 1.00 54.38 923 LYS A N 1
ATOM 7316 C CA . LYS A 1 923 ? 29.992 -42.970 -2.419 1.00 54.38 923 LYS A CA 1
ATOM 7317 C C . LYS A 1 923 ? 30.222 -41.504 -2.779 1.00 54.38 923 LYS A C 1
ATOM 7319 O O . LYS A 1 923 ? 30.905 -41.234 -3.772 1.00 54.38 923 LYS A O 1
ATOM 7324 N N . VAL A 1 924 ? 29.672 -40.572 -2.003 1.00 55.19 924 VAL A N 1
ATOM 7325 C CA . VAL A 1 924 ? 29.898 -39.131 -2.174 1.00 55.19 924 VAL A CA 1
ATOM 7326 C C . VAL A 1 924 ? 31.354 -38.794 -1.859 1.00 55.19 924 VAL A C 1
ATOM 7328 O O . VAL A 1 924 ? 32.014 -38.187 -2.703 1.00 55.19 924 VAL A O 1
ATOM 7331 N N . ASP A 1 925 ? 31.900 -39.304 -0.758 1.00 58.59 925 ASP A N 1
ATOM 7332 C CA . ASP A 1 925 ? 33.312 -39.144 -0.393 1.00 58.59 925 ASP A CA 1
ATOM 7333 C C . ASP A 1 925 ? 34.255 -39.720 -1.459 1.00 58.59 925 ASP A C 1
ATOM 7335 O O . ASP A 1 925 ? 35.266 -39.108 -1.825 1.00 58.59 925 ASP A O 1
ATOM 7339 N N . MET A 1 926 ? 33.913 -40.881 -2.025 1.00 58.78 926 MET A N 1
ATOM 7340 C CA . MET A 1 926 ? 34.659 -41.462 -3.144 1.00 58.78 926 MET A CA 1
ATOM 7341 C C . MET A 1 926 ? 34.627 -40.540 -4.376 1.00 58.78 926 MET A C 1
ATOM 7343 O O . MET A 1 926 ? 35.644 -40.365 -5.052 1.00 58.78 926 MET A O 1
ATOM 7347 N N . SER A 1 927 ? 33.479 -39.915 -4.661 1.00 52.06 927 SER A N 1
ATOM 7348 C CA . SER A 1 927 ? 33.322 -38.988 -5.787 1.00 52.06 927 SER A CA 1
ATOM 7349 C C . SER A 1 927 ? 34.093 -37.675 -5.595 1.00 52.06 927 SER A C 1
ATOM 7351 O O . SER A 1 927 ? 34.706 -37.196 -6.550 1.00 52.06 927 SER A O 1
ATOM 7353 N N . GLU A 1 928 ? 34.171 -37.141 -4.371 1.00 59.69 928 GLU A N 1
ATOM 7354 C CA . GLU A 1 928 ? 34.977 -35.955 -4.048 1.00 59.69 928 GLU A CA 1
ATOM 7355 C C . GLU A 1 928 ? 36.485 -36.232 -4.166 1.00 59.69 928 GLU A C 1
ATOM 7357 O O . GLU A 1 928 ? 37.243 -35.406 -4.693 1.00 59.69 928 GLU A O 1
ATOM 7362 N N . ARG A 1 929 ? 36.942 -37.432 -3.779 1.00 63.44 929 ARG A N 1
ATOM 7363 C CA . ARG A 1 929 ? 38.337 -37.866 -4.003 1.00 63.44 929 ARG A CA 1
ATOM 7364 C C . ARG A 1 929 ? 38.674 -37.991 -5.490 1.00 63.44 929 ARG A C 1
ATOM 7366 O O . ARG A 1 929 ? 39.769 -37.621 -5.912 1.00 63.44 929 ARG A O 1
ATOM 7373 N N . ILE A 1 930 ? 37.737 -38.467 -6.310 1.00 65.19 930 ILE A N 1
ATOM 7374 C CA . ILE A 1 930 ? 37.921 -38.523 -7.768 1.00 65.19 930 ILE A CA 1
ATOM 7375 C C . ILE A 1 930 ? 37.957 -37.110 -8.364 1.00 65.19 930 ILE A C 1
ATOM 7377 O O . ILE A 1 930 ? 38.812 -36.832 -9.208 1.00 65.19 930 ILE A O 1
ATOM 7381 N N . LEU A 1 931 ? 37.085 -36.205 -7.907 1.00 55.19 931 LEU A N 1
ATOM 7382 C CA . LEU A 1 931 ? 37.038 -34.826 -8.397 1.00 55.19 931 LEU A CA 1
ATOM 7383 C C . LEU A 1 931 ? 38.323 -34.060 -8.063 1.00 55.19 931 LEU A C 1
ATOM 7385 O O . LEU A 1 931 ? 38.899 -33.422 -8.940 1.00 55.19 931 LEU A O 1
ATOM 7389 N N . SER A 1 932 ? 38.818 -34.184 -6.830 1.00 65.88 932 SER A N 1
ATOM 7390 C CA . SER A 1 932 ? 40.094 -33.585 -6.412 1.00 65.88 932 SER A CA 1
ATOM 7391 C C . SER A 1 932 ? 41.289 -34.161 -7.181 1.00 65.88 932 SER A C 1
ATOM 7393 O O . SER A 1 932 ? 42.177 -33.411 -7.590 1.00 65.88 932 SER A O 1
ATOM 7395 N N . SER A 1 933 ? 41.282 -35.466 -7.479 1.00 66.88 933 SER A N 1
ATOM 7396 C CA . SER A 1 933 ? 42.279 -36.090 -8.358 1.00 66.88 933 SER A CA 1
ATOM 7397 C C . SER A 1 933 ? 42.215 -35.556 -9.797 1.00 66.88 933 SER A C 1
ATOM 7399 O O . SER A 1 933 ? 43.258 -35.309 -10.410 1.00 66.88 933 SER A O 1
ATOM 7401 N N . MET A 1 934 ? 41.014 -35.344 -10.350 1.00 59.97 934 MET A N 1
ATOM 7402 C CA . MET A 1 934 ? 40.842 -34.743 -11.681 1.00 59.97 934 MET A CA 1
ATOM 7403 C C . MET A 1 934 ? 41.292 -33.282 -11.716 1.00 59.97 934 MET A C 1
ATOM 7405 O O . MET A 1 934 ? 41.969 -32.896 -12.667 1.00 59.97 934 MET A O 1
ATOM 7409 N N . ASP A 1 935 ? 40.992 -32.497 -10.683 1.00 65.19 935 ASP A N 1
ATOM 7410 C CA . ASP A 1 935 ? 41.437 -31.104 -10.572 1.00 65.19 935 ASP A CA 1
ATOM 7411 C C . ASP A 1 935 ? 42.964 -31.005 -10.499 1.00 65.19 935 ASP A C 1
ATOM 7413 O O . ASP A 1 935 ? 43.573 -30.161 -11.161 1.00 65.19 935 ASP A O 1
ATOM 7417 N N . GLN A 1 936 ? 43.611 -31.912 -9.763 1.00 73.56 936 GLN A N 1
ATOM 7418 C CA . GLN A 1 936 ? 45.069 -31.974 -9.702 1.00 73.56 936 GLN A CA 1
ATOM 7419 C C . GLN A 1 936 ? 45.677 -32.335 -11.066 1.00 73.56 936 GLN A C 1
ATOM 7421 O O . GLN A 1 936 ? 46.645 -31.705 -11.492 1.00 73.56 936 GLN A O 1
ATOM 7426 N N . LYS A 1 937 ? 45.076 -33.283 -11.800 1.00 74.19 937 LYS A N 1
ATOM 7427 C CA . LYS A 1 937 ? 45.498 -33.616 -13.172 1.00 74.19 937 LYS A CA 1
ATOM 7428 C C . LYS A 1 937 ? 45.272 -32.462 -14.150 1.00 74.19 937 LYS A C 1
ATOM 7430 O O . LYS A 1 937 ? 46.134 -32.226 -14.991 1.00 74.19 937 LYS A O 1
ATOM 7435 N N . MET A 1 938 ? 44.166 -31.722 -14.031 1.00 63.62 938 MET A N 1
ATOM 7436 C CA . MET A 1 938 ? 43.915 -30.537 -14.857 1.00 63.62 938 MET A CA 1
ATOM 7437 C C . MET A 1 938 ? 44.930 -29.427 -14.595 1.00 63.62 938 MET A C 1
ATOM 7439 O O . MET A 1 938 ? 45.390 -28.822 -15.557 1.00 63.62 938 MET A O 1
ATOM 7443 N N . ARG A 1 939 ? 45.337 -29.192 -13.339 1.00 71.00 939 ARG A N 1
ATOM 7444 C CA . ARG A 1 939 ? 46.379 -28.197 -13.022 1.00 71.00 939 ARG A CA 1
ATOM 7445 C C . ARG A 1 939 ? 47.716 -28.525 -13.684 1.00 71.00 939 ARG A C 1
ATOM 7447 O O . ARG A 1 939 ? 48.294 -27.661 -14.338 1.00 71.00 939 ARG A O 1
ATOM 7454 N N . VAL A 1 940 ? 48.145 -29.785 -13.617 1.00 76.69 940 VAL A N 1
ATOM 7455 C CA . VAL A 1 940 ? 49.365 -30.252 -14.303 1.00 76.69 940 VAL A CA 1
ATOM 7456 C C . VAL A 1 940 ? 49.244 -30.083 -15.825 1.00 76.69 940 VAL A C 1
ATOM 7458 O O . VAL A 1 940 ? 50.188 -29.663 -16.494 1.00 76.69 940 VAL A O 1
ATOM 7461 N N . LEU A 1 941 ? 48.063 -30.344 -16.393 1.00 67.75 941 LEU A N 1
ATOM 7462 C CA . LEU A 1 941 ? 47.802 -30.118 -17.817 1.00 67.75 941 LEU A CA 1
ATOM 7463 C C . LEU A 1 941 ? 47.858 -28.626 -18.181 1.00 67.75 941 LEU A C 1
ATOM 7465 O O . LEU A 1 941 ? 48.442 -28.265 -19.197 1.00 67.75 941 LEU A O 1
ATOM 7469 N N . THR A 1 942 ? 47.328 -27.739 -17.337 1.00 70.06 942 THR A N 1
ATOM 7470 C CA . THR A 1 942 ? 47.420 -26.292 -17.572 1.00 70.06 942 THR A CA 1
ATOM 7471 C C . THR A 1 942 ? 48.856 -25.779 -17.473 1.00 70.06 942 THR A C 1
ATOM 7473 O O . THR A 1 942 ? 49.273 -24.996 -18.324 1.00 70.06 942 THR A O 1
ATOM 7476 N N . GLU A 1 943 ? 49.645 -26.265 -16.513 1.00 77.69 943 GLU A N 1
ATOM 7477 C CA . GLU A 1 943 ? 51.059 -25.897 -16.363 1.00 77.69 943 GLU A CA 1
ATOM 7478 C C . GLU A 1 943 ? 51.888 -26.362 -17.567 1.00 77.69 943 GLU A C 1
ATOM 7480 O O . GLU A 1 943 ? 52.616 -25.565 -18.156 1.00 77.69 943 GLU A O 1
ATOM 7485 N N . THR A 1 944 ? 51.690 -27.603 -18.022 1.00 73.06 944 THR A N 1
ATOM 7486 C CA . THR A 1 944 ? 52.363 -28.112 -19.229 1.00 73.06 944 THR A CA 1
ATOM 7487 C C . THR A 1 944 ? 51.957 -27.339 -20.486 1.00 73.06 944 THR A C 1
ATOM 7489 O O . THR A 1 944 ? 52.823 -26.981 -21.281 1.00 73.06 944 THR A O 1
ATOM 7492 N N . THR A 1 945 ? 50.675 -26.989 -20.664 1.00 70.50 945 THR A N 1
ATOM 7493 C CA . THR A 1 945 ? 50.253 -26.144 -21.801 1.00 70.50 945 THR A CA 1
ATOM 7494 C C . THR A 1 945 ? 50.843 -24.734 -21.748 1.00 70.50 945 THR A C 1
ATOM 7496 O O . THR A 1 945 ? 51.213 -24.189 -22.790 1.00 70.50 945 THR A O 1
ATOM 7499 N N . ALA A 1 946 ? 50.994 -24.154 -20.553 1.00 74.38 946 ALA A N 1
ATOM 7500 C CA . ALA A 1 946 ? 51.649 -22.864 -20.381 1.00 74.38 946 ALA A CA 1
ATOM 7501 C C . ALA A 1 946 ? 53.139 -22.948 -20.754 1.00 74.38 946 ALA A C 1
ATOM 7503 O O . ALA A 1 946 ? 53.654 -22.059 -21.435 1.00 74.38 946 ALA A O 1
ATOM 7504 N N . GLU A 1 947 ? 53.814 -24.038 -20.396 1.00 77.94 947 GLU A N 1
ATOM 7505 C CA . GLU A 1 947 ? 55.218 -24.264 -20.739 1.00 77.94 947 GLU A CA 1
ATOM 7506 C C . GLU A 1 947 ? 55.429 -24.458 -22.249 1.00 77.94 947 GLU A C 1
ATOM 7508 O O . GLU A 1 947 ? 56.294 -23.801 -22.834 1.00 77.94 947 GLU A O 1
ATOM 7513 N N . TYR A 1 948 ? 54.567 -25.235 -22.919 1.00 69.56 948 TYR A N 1
ATOM 7514 C CA . TYR A 1 948 ? 54.571 -25.347 -24.383 1.00 69.56 948 TYR A CA 1
ATOM 7515 C C . TYR A 1 948 ? 54.291 -24.007 -25.073 1.00 69.56 948 TYR A C 1
ATOM 7517 O O . TYR A 1 948 ? 54.954 -23.678 -26.054 1.00 69.56 948 TYR A O 1
ATOM 7525 N N . SER A 1 949 ? 53.369 -23.191 -24.547 1.00 69.88 949 SER A N 1
ATOM 7526 C CA . SER A 1 949 ? 53.097 -21.857 -25.103 1.00 69.88 949 SER A CA 1
ATOM 7527 C C . SER A 1 949 ? 54.314 -20.928 -25.008 1.00 69.88 949 SER A C 1
ATOM 7529 O O . SER A 1 949 ? 54.583 -20.150 -25.922 1.00 69.88 949 SER A O 1
ATOM 7531 N N . LYS A 1 950 ? 55.100 -21.052 -23.931 1.00 75.19 950 LYS A N 1
ATOM 7532 C CA . LYS A 1 950 ? 56.327 -20.280 -23.719 1.00 75.19 950 LYS A CA 1
ATOM 7533 C C . LYS A 1 950 ? 57.448 -20.737 -24.655 1.00 75.19 950 LYS A C 1
ATOM 7535 O O . LYS A 1 950 ? 58.166 -19.897 -25.192 1.00 75.19 950 LYS A O 1
ATOM 7540 N N . GLN A 1 951 ? 57.564 -22.045 -24.895 1.00 76.06 951 GLN A N 1
ATOM 7541 C CA . GLN A 1 951 ? 58.483 -22.590 -25.899 1.00 76.06 951 GLN A CA 1
ATOM 7542 C C . GLN A 1 951 ? 58.112 -22.134 -27.313 1.00 76.06 951 GLN A C 1
ATOM 7544 O O . GLN A 1 951 ? 58.998 -21.732 -28.062 1.00 76.06 951 GLN A O 1
ATOM 7549 N N . LEU A 1 952 ? 56.818 -22.125 -27.656 1.00 71.31 952 LEU A N 1
ATOM 7550 C CA . LEU A 1 952 ? 56.340 -21.660 -28.960 1.00 71.31 952 LEU A CA 1
ATOM 7551 C C . LEU A 1 952 ? 56.714 -20.191 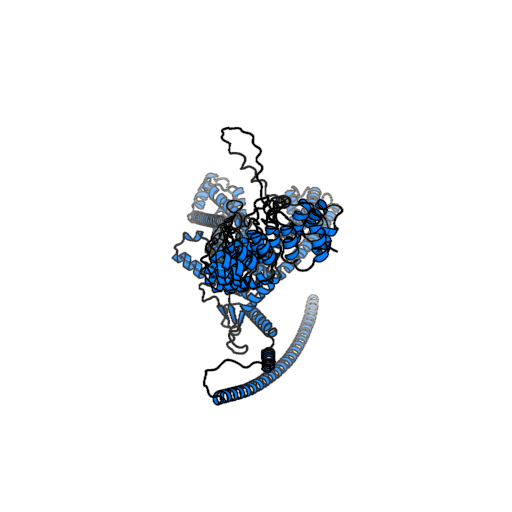-29.204 1.00 71.31 952 LEU A C 1
ATOM 7553 O O . LEU A 1 952 ? 57.202 -19.850 -30.275 1.00 71.31 952 LEU A O 1
ATOM 7557 N N . LYS A 1 953 ? 56.568 -19.348 -28.176 1.00 72.50 953 LYS A N 1
ATOM 7558 C CA . LYS A 1 953 ? 56.931 -17.928 -28.234 1.00 72.50 953 LYS A CA 1
ATOM 7559 C C . LYS A 1 953 ? 58.434 -17.710 -28.439 1.00 72.50 953 LYS A C 1
ATOM 7561 O O . LYS A 1 953 ? 58.828 -16.898 -29.263 1.00 72.50 953 LYS A O 1
ATOM 7566 N N . ASN A 1 954 ? 59.275 -18.498 -27.762 1.00 77.56 954 ASN A N 1
ATOM 7567 C CA . ASN A 1 954 ? 60.724 -18.483 -27.997 1.00 77.56 954 ASN A CA 1
ATOM 7568 C C . ASN A 1 954 ? 61.088 -18.916 -29.428 1.00 77.56 954 ASN A C 1
ATOM 7570 O O . ASN A 1 954 ? 62.026 -18.374 -30.008 1.00 77.56 954 ASN A O 1
ATOM 7574 N N . PHE A 1 955 ? 60.369 -19.888 -30.000 1.00 73.50 955 PHE A N 1
ATOM 7575 C 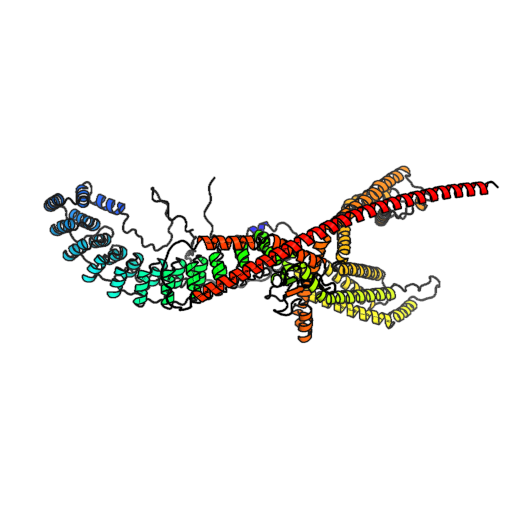CA . PHE A 1 955 ? 60.556 -20.285 -31.398 1.00 73.50 955 PHE A CA 1
ATOM 7576 C C . PHE A 1 955 ? 60.124 -19.181 -32.371 1.00 73.50 955 PHE A C 1
ATOM 7578 O O . PHE A 1 955 ? 60.839 -18.922 -33.337 1.00 73.50 955 PHE A O 1
ATOM 7585 N N . GLU A 1 956 ? 59.006 -18.497 -32.113 1.00 71.81 956 GLU A N 1
ATOM 7586 C CA . GLU A 1 956 ? 58.579 -17.331 -32.899 1.00 71.81 956 GLU A CA 1
ATOM 7587 C C . GLU A 1 956 ? 59.619 -16.202 -32.851 1.00 71.81 956 GLU A C 1
ATOM 7589 O O . GLU A 1 956 ? 59.983 -15.664 -33.897 1.00 71.81 956 GLU A O 1
ATOM 7594 N N . ASP A 1 957 ? 60.179 -15.909 -31.674 1.00 75.12 957 ASP A N 1
ATOM 7595 C CA . ASP A 1 957 ? 61.228 -14.896 -31.512 1.00 75.12 957 ASP A CA 1
ATOM 7596 C C . ASP A 1 957 ? 62.523 -15.280 -32.261 1.00 75.12 957 ASP A C 1
ATOM 7598 O O . ASP A 1 957 ? 63.165 -14.429 -32.883 1.00 75.12 957 ASP A O 1
ATOM 7602 N N . GLN A 1 958 ? 62.890 -16.569 -32.285 1.00 76.44 958 GLN A N 1
ATOM 7603 C CA . GLN A 1 958 ? 64.021 -17.067 -33.083 1.00 76.44 958 GLN A CA 1
ATOM 7604 C C . GLN A 1 958 ? 63.770 -16.954 -34.594 1.00 76.44 958 GLN A C 1
ATOM 7606 O O . GLN A 1 958 ? 64.683 -16.589 -35.339 1.00 76.44 958 GLN A O 1
ATOM 7611 N N . ILE A 1 959 ? 62.545 -17.227 -35.054 1.00 72.94 959 ILE A N 1
ATOM 7612 C CA . ILE A 1 959 ? 62.156 -17.072 -36.464 1.00 72.94 959 ILE A CA 1
ATOM 7613 C C . ILE A 1 959 ? 62.191 -15.595 -36.868 1.00 72.94 959 ILE A C 1
ATOM 7615 O O . ILE A 1 959 ? 62.724 -15.270 -37.927 1.00 72.94 959 ILE A O 1
ATOM 7619 N N . MET A 1 960 ? 61.694 -14.695 -36.017 1.00 70.81 960 MET A N 1
ATOM 7620 C CA . MET A 1 960 ? 61.765 -13.247 -36.239 1.00 70.81 960 MET A CA 1
ATOM 7621 C C . MET A 1 960 ? 63.217 -12.754 -36.302 1.00 70.81 960 MET A C 1
ATOM 7623 O O . MET A 1 960 ? 63.562 -11.948 -37.168 1.00 70.81 960 MET A O 1
ATOM 7627 N N . GLY A 1 961 ? 64.097 -13.289 -35.449 1.00 75.06 961 GLY A N 1
ATOM 7628 C CA . GLY A 1 961 ? 65.537 -13.027 -35.507 1.00 75.06 961 GLY A CA 1
ATOM 7629 C C . GLY A 1 961 ? 66.178 -13.493 -36.820 1.00 75.06 961 GLY A C 1
ATOM 7630 O O . GLY A 1 961 ? 66.924 -12.735 -37.440 1.00 75.06 961 GLY A O 1
ATOM 7631 N N . LEU A 1 962 ? 65.843 -14.702 -37.285 1.00 72.56 962 LEU A N 1
ATOM 7632 C CA . LEU A 1 962 ? 66.311 -15.247 -38.567 1.00 72.56 962 LEU A CA 1
ATOM 7633 C C . LEU A 1 962 ? 65.775 -14.466 -39.774 1.00 72.56 962 LEU A C 1
ATOM 7635 O O . LEU A 1 962 ? 66.499 -14.262 -40.743 1.00 72.56 962 LEU A O 1
ATOM 7639 N N . GLN A 1 963 ? 64.530 -13.992 -39.730 1.00 69.00 963 GLN A N 1
ATOM 7640 C CA . GLN A 1 963 ? 63.984 -13.113 -40.768 1.00 69.00 963 GLN A CA 1
ATOM 7641 C C . GLN A 1 963 ? 64.701 -11.760 -40.795 1.00 69.00 963 GLN A C 1
ATOM 7643 O O . GLN A 1 963 ? 64.971 -11.233 -41.873 1.00 69.00 963 GLN A O 1
ATOM 7648 N N . GLY A 1 964 ? 65.059 -11.222 -39.625 1.00 72.88 964 GLY A N 1
ATOM 7649 C CA . GLY A 1 964 ? 65.868 -10.012 -39.506 1.00 72.88 964 GLY A CA 1
ATOM 7650 C C . GLY A 1 964 ? 67.255 -10.167 -40.132 1.00 72.88 964 GLY A C 1
ATOM 7651 O O . GLY A 1 964 ? 67.672 -9.299 -40.897 1.00 72.88 964 GLY A O 1
ATOM 7652 N N . THR A 1 965 ? 67.945 -11.285 -39.878 1.00 74.44 965 THR A N 1
ATOM 7653 C CA . THR A 1 965 ? 69.259 -11.557 -40.486 1.00 74.44 965 THR A CA 1
ATOM 7654 C C . THR A 1 965 ? 69.175 -11.879 -41.975 1.00 74.44 965 THR A C 1
ATOM 7656 O O . THR A 1 965 ? 70.057 -11.488 -42.734 1.00 74.44 965 THR A O 1
ATOM 7659 N N . LEU A 1 966 ? 68.106 -12.537 -42.431 1.00 69.25 966 LEU A N 1
ATOM 7660 C CA . LEU A 1 966 ? 67.877 -12.758 -43.859 1.00 69.25 966 LEU A CA 1
ATOM 7661 C C . LEU A 1 966 ? 67.651 -11.429 -44.586 1.00 69.25 966 LEU A C 1
ATOM 7663 O O . LEU A 1 966 ? 68.171 -11.225 -45.678 1.00 69.25 966 LEU A O 1
ATOM 7667 N N . LYS A 1 967 ? 66.910 -10.506 -43.964 1.00 71.62 967 LYS A N 1
ATOM 7668 C CA . LYS A 1 967 ? 66.648 -9.176 -44.514 1.00 71.62 967 LYS A CA 1
ATOM 7669 C C . LYS A 1 967 ? 67.926 -8.346 -44.618 1.00 71.62 967 LYS A C 1
ATOM 7671 O O . LYS A 1 967 ? 68.176 -7.781 -45.673 1.00 71.62 967 LYS A O 1
ATOM 7676 N N . THR A 1 968 ? 68.779 -8.348 -43.592 1.00 74.56 968 THR A N 1
ATOM 7677 C CA . THR A 1 968 ? 70.081 -7.665 -43.673 1.00 74.56 968 THR A CA 1
ATOM 7678 C C . THR A 1 968 ? 71.017 -8.306 -44.696 1.00 74.56 968 THR A C 1
ATOM 7680 O O . THR A 1 968 ? 71.764 -7.592 -45.358 1.00 74.56 968 THR A O 1
ATOM 7683 N N . PHE A 1 969 ? 70.962 -9.629 -44.878 1.00 71.38 969 PHE A N 1
ATOM 7684 C CA . PHE A 1 969 ? 71.731 -10.316 -45.919 1.00 71.38 969 PHE A CA 1
ATOM 7685 C C . PHE A 1 969 ? 71.238 -9.960 -47.329 1.00 71.38 969 PHE A C 1
ATOM 7687 O O . PHE A 1 969 ? 72.050 -9.725 -48.217 1.00 71.38 969 PHE A O 1
ATOM 7694 N N . VAL A 1 970 ? 69.919 -9.867 -47.531 1.00 70.62 970 VAL A N 1
ATOM 7695 C CA . VAL A 1 970 ? 69.309 -9.419 -48.795 1.00 70.62 970 VAL A CA 1
ATOM 7696 C C . VAL A 1 970 ? 69.642 -7.953 -49.077 1.00 70.62 970 VAL A C 1
ATOM 7698 O O . VAL A 1 970 ? 70.017 -7.626 -50.198 1.00 70.62 970 VAL A O 1
ATOM 7701 N N . ASP A 1 971 ? 69.585 -7.082 -48.070 1.00 69.56 971 ASP A N 1
ATOM 7702 C CA . ASP A 1 971 ? 69.943 -5.668 -48.218 1.00 69.56 971 ASP A CA 1
ATOM 7703 C C . ASP A 1 971 ? 71.439 -5.494 -48.547 1.00 69.56 971 ASP A C 1
ATOM 7705 O O . ASP A 1 971 ? 71.786 -4.680 -49.405 1.00 69.56 971 ASP A O 1
ATOM 7709 N N . ALA A 1 972 ? 72.319 -6.310 -47.949 1.00 67.56 972 ALA A N 1
ATOM 7710 C CA . ALA A 1 972 ? 73.749 -6.364 -48.270 1.00 67.56 972 ALA A CA 1
ATOM 7711 C C . ALA A 1 972 ? 74.026 -6.921 -49.682 1.00 67.56 972 ALA A C 1
ATOM 7713 O O . ALA A 1 972 ? 74.910 -6.437 -50.387 1.00 67.56 972 ALA A O 1
ATOM 7714 N N . PHE A 1 973 ? 73.259 -7.922 -50.121 1.00 66.25 973 PHE A N 1
ATOM 7715 C CA . PHE A 1 973 ? 73.372 -8.494 -51.465 1.00 66.25 973 PHE A CA 1
ATOM 7716 C C . PHE A 1 973 ? 72.904 -7.502 -52.543 1.00 66.25 973 PHE A C 1
ATOM 7718 O O . PHE A 1 973 ? 73.559 -7.349 -53.572 1.00 66.25 973 PHE A O 1
ATOM 7725 N N . ASN A 1 974 ? 71.822 -6.767 -52.274 1.00 61.94 974 ASN A N 1
ATOM 7726 C CA . ASN A 1 974 ? 71.305 -5.723 -53.159 1.00 61.94 974 ASN A CA 1
ATOM 7727 C C . ASN A 1 974 ? 72.249 -4.514 -53.257 1.00 61.94 974 ASN A C 1
ATOM 7729 O O . ASN A 1 974 ? 72.338 -3.904 -54.318 1.00 61.94 974 ASN A O 1
ATOM 7733 N N . THR A 1 975 ? 72.985 -4.180 -52.189 1.00 61.66 975 THR A N 1
ATOM 7734 C CA . THR A 1 975 ? 74.032 -3.142 -52.254 1.00 61.66 975 THR A CA 1
ATOM 7735 C C . THR A 1 975 ? 75.239 -3.601 -53.073 1.00 61.66 975 THR A C 1
ATOM 7737 O O . THR A 1 975 ? 75.773 -2.812 -53.842 1.00 61.66 975 THR A O 1
ATOM 7740 N N . TYR A 1 976 ? 75.617 -4.882 -53.005 1.00 55.22 976 TYR A N 1
ATOM 7741 C CA . TYR A 1 976 ? 76.721 -5.429 -53.808 1.00 55.22 976 TYR A CA 1
ATOM 7742 C C . TYR A 1 976 ? 76.407 -5.510 -55.316 1.00 55.22 976 TYR A C 1
ATOM 7744 O O . TYR A 1 976 ? 77.315 -5.439 -56.137 1.00 55.22 976 TYR A O 1
ATOM 7752 N N . GLN A 1 977 ? 75.129 -5.637 -55.692 1.00 53.72 977 GLN A N 1
ATOM 7753 C CA . GLN A 1 977 ? 74.674 -5.608 -57.090 1.00 53.72 977 GLN A CA 1
ATOM 7754 C C . GLN A 1 977 ? 74.558 -4.194 -57.683 1.00 53.72 977 GLN A C 1
ATOM 7756 O O . GLN A 1 977 ? 74.388 -4.069 -58.890 1.00 53.72 977 GLN A O 1
ATOM 7761 N N . GLY A 1 978 ? 74.621 -3.143 -56.858 1.00 50.78 978 GLY A N 1
ATOM 7762 C CA . GLY A 1 978 ? 74.607 -1.750 -57.317 1.00 50.78 978 GLY A CA 1
ATOM 7763 C C . GLY A 1 978 ? 75.980 -1.201 -57.723 1.00 50.78 978 GLY A C 1
ATOM 7764 O O . GLY A 1 978 ? 76.031 -0.194 -58.422 1.00 50.78 978 GLY A O 1
ATOM 7765 N N . ASP A 1 979 ? 77.067 -1.866 -57.311 1.00 47.44 979 ASP A N 1
ATOM 7766 C CA . ASP A 1 979 ? 78.462 -1.450 -57.544 1.00 47.44 979 ASP A CA 1
ATOM 7767 C C . ASP A 1 979 ? 79.199 -2.297 -58.614 1.00 47.44 979 ASP A C 1
ATOM 7769 O O . ASP A 1 979 ? 80.393 -2.089 -58.851 1.00 47.44 979 ASP A O 1
ATOM 7773 N N . ALA A 1 980 ? 78.509 -3.234 -59.280 1.00 41.03 980 ALA A N 1
ATOM 7774 C CA . ALA A 1 980 ? 78.992 -4.006 -60.436 1.00 41.03 980 ALA A CA 1
ATOM 7775 C C . ALA A 1 980 ? 78.133 -3.709 -61.668 1.00 41.03 980 ALA A C 1
ATOM 7777 O O . ALA A 1 980 ? 78.716 -3.581 -62.771 1.00 41.03 980 ALA A O 1
#

pLDDT: mean 72.87, std 20.9, range [21.42, 95.38]

Organism: NCBI:txid509924

Foldseek 3Di:
DDDDDDDDDDPPPPPVPPVVVVVPPDDDDPPPPPPPPPDDDDDDDDDDDDDDDDDDDDDDDGDDDPDDPPDDPDDDDDDDDDDDDDPPVDPCPPPPVVLVVQLDVQCDPPCVLVVCLVVVVQVVLLVVLVVDDDQSSLQSSLLSNLLNVPLSSNVSSLVSPHDQCDDDPFQHGSLLNNLLSLHLSNNVVSVVSPHDQQGATPLSQDGSLLNNLLCLNLSSNVVSVVSPRDQQRDSDQQRDGSLLSNLVNLRLNSNLVSVVSPDDQCRAHPQRDGSLLSNLLNLSLSSNLSSVVSPHDQCGAGHPQRDGSLLNNLLNLNLSSNLSSVVSPRDQCDQTPQGDGSLLNNLLNVNLSNNVSSVVSPHDQCRQTNQGDGSLLSNLDQPDLDCSSNLVSVVSPRDQAGATNQQDGSLLSCLQSLNLVNNLSVLVSQYDQLRATPVRDGSVLSCVVRPVVNVVSLVVVQLVQWDWPDDDPDLFTKIKHFLSSQARPVDLFSLSNVLNCLVSPVLVVCVALNNVLVLLLLCVLLVVVLVVVLVLLVVLLVLLVVLCCQLPVPPPPDDPDDDDDDPVVVLVVLVVSCPPPVNVVSLVVNVVSLVVLVVVLVLVCVLCVPVQVVDVLSVLSVVLSVLVVVLNPVCVPDSDDDPVSNVSSVVSSVSSVLSSLVSLLLALPSVLVSVLVVVLVVVLVVLCVVCVVVLLVLLVVCLVQVVVDPCSVDSVSSSVVSVCVLVVNDDPCPPPPDDDDRPDVVVVVVSVVVCCVVRNPVVVVVSVVVSVVVSVVSVVCSVSVSSSSSSVVSSVSSSVLPPPVCVVPDPVVSCVSSCSSDSDNDPPRSMDIDSLSDPPPPSDDNVSVVSSVVSNVVVVVVPDPVVVVVVVVVVVVVVPPPDDDDDDDDDDDDDPVVVVVVVVVVVVVVVVVVVVVVVVVVVVVVVVVVVVVVVVVVVVVVVVVVVVVVVVVVVVVVVVVVVVVVVVVVVVVVVVVVVD

Secondary structure (DSSP, 8-state):
---------S-SSSSTTTSTTTSTTS-S--SSSTTSSS----------------PPP--------S--TTS---------------------S--HHHHHHHHHHHHTT-THHHHHHHHT-HHHHHHHHHTT--HHHHHHHHHHHHHTT-HHHHHHHHHTT--TT-B-TT--BHHHHHHHTT-HHHHHHHHHTT--TTPPPTTS---HHHHHHHTT-HHHHHHHHHTT--TT--SSTTPPPHHHHHHHTT-HHHHHHHHHTT--TT--BGGGB-HHHHHHHTT-HHHHHHHHHTT--TT--BTTTTB-HHHHHHHHT-HHHHHHHHHTT--TT---TT---HHHHHHHTT-HHHHHHHHHTT--TT---TTS--HHHHTS-TT----HHHHHHHHTT--TT---TTS--HHHHHHHTT-HHHHHHHHHT---TT-B-TTS-BHHHHHHHH-TTHHHHHHHHHHHTEEESS-BTBTT-PEEEEGGGT--TTSS-TTHHHHHHHHTT-GGGGGSHHHHHHHHHHHHHHHHHHHHHHHHHHHHHHHHHHHHHHHHTT-----S--S---HHHHHHHHHHHHTSHHHHHHHHHHHHHHHHHHHHHHHHHHH-HHHHTT-HHHHHHHHHHHHHHHHHHTTSS-S---HHHHHHHHHHHHHHHHHHHHHHTTSTTHHHHHHHHHHHHHHHHHHHHHHHHHHHHHHHHHHHHTTTSGGGSSHHHHHHHHHHHHHT----HHHHSSS---SSHHHHHHHHHHHIIIIIIIIHHHHHHHHHHHHHHHHHHHHHHHHHHHHHHHHHHHHHHTSGGGGGS-HHHHHHHHHHH-S--STT--EEEE-TT-TT--SS-HHHHHHHHHHHHHHHHHS--HHHHHHHHHHHHHTTSSS------------HHHHHHHHHHHHHHHHHHHHHHHHHHHHHHHHHHHHHHHHHHHHHHHHHHHHHHHHHHHHHHHHHHHHHHHHHHHHHHHHHTT--

Mean predicted aligned error: 19.07 Å

Radius of gyration: 48.95 Å; Cα contacts (8 Å, |Δi|>4): 968; chains: 1; bounding box: 124×98×157 Å

Sequence (980 aa):
DENVSVVFSAQCSRVVSREWCTMEKKSPHAQSFAHAVKHLPPKRQQSGSLNVRLEPILNRSKWIDPKDWRQSINETEADTVSEETTISLPLTVCKKEELIRFFRSELGDRNQLFDLIIQDDEKKLERKCNAGLSQLELNIGLLLAAYYDKVKAIVSFVNNGADCNFHDKLGRSALHFAALAESQACIKVLINSGANVNSWDLERTSTPLFCAAATGSFSCVKLLLQNKADLHACAEPGAPTVLFHAIRANSEACVRYLIDQGAEINSKVAYSETALHVAASEGNVGCMRILLEKGADIRAVKGTLKSTPLHLSVEDGSVECATVLLDRGANPDVRNSKQQTPLHIAALHQSHKCIETLLIVGADPNARDIDKRTPLHNAIVKGSKNFDCVKLLLENGADPNVQDVFGFTPVHLAALNEYSECVVLLMEYNVDLTAKTNGGLSVFNFMVRKTPDALSKLTEIFDNSINYCNDLGSRDSEIRIDFRSLVCPSRHSETGLLECIVNEGQKDFLKHPLCESFLHLKWLKIRKYFLLHLFFYVVFITILTLYIMNTFGNQCFVPELSSNCTELDTAEKRNDYLNSMHIQALQILLIISVVNITLKELIQLSVEPARYWKKVDNWLLWIITILVCLLLHLFETDGFIAPWQFHIAASSLILSWVVLMLLIGRFPNLGLYVQMFTIVTFDLGKFLVAYCSLIIAFTLSFSILLHNEAAFANAYQGIITTIVMMTGELDYNDKFFDQYKITYPGTTEVIFFAFLLLVSIVLMNLMVGLAVNDIQGLQKSARLERLVRLTMLVSHVENILFSGWLNFLPEKVLKFIQNEAVVVPSCYHWVLYLRPNDPRDKRIPKEIVAKASYIIKARRKKIPTSKKLLNRIISDYSYKTTDTYPDRITDIEDDPSCIQTTINKLIADHDSLEDQLNTLDDKVDMSERILSSMDQKMRVLTETTAEYSKQLKNFEDQIMGLQGTLKTFVDAFNTYQGDA

Nearest PDB structures (foldseek):
  6by9-assembly1_A  TM=8.698E-01  e=2.488E-11  Homo sapiens
  6gcu-assembly2_F  TM=9.606E-01  e=1.804E-08  synthetic construct
  3eu9-assembly1_A  TM=8.650E-01  e=1.084E-08  Homo sapiens
  5w7j-assembly1_A  TM=8.672E-01  e=1.371E-08  Homo sapiens
  6py8-assembly1_F  TM=8.736E-01  e=2.670E-08  Homo sapiens